Protein AF-A0A0G4MCM6-F1 (afdb_monomer)

Nearest PDB structures (foldseek):
  6n67-assembly1_A  TM=9.862E-01  e=7.427E-55  Thermochaetoides thermophila DSM 1495
  6n0v-assembly2_B  TM=9.657E-01  e=9.329E-54  Thermochaetoides thermophila DSM 1495
  6n0t-assembly1_A  TM=9.843E-01  e=2.415E-52  Thermochaetoides thermophila DSM 1495
  6yws-assembly1_f  TM=9.317E-01  e=2.625E-24  Neurospora crassa OR74A
  2r6c-assembly1_A  TM=2.324E-01  e=5.562E-01  unclassified

Sequence (1137 aa):
MATTGGAQSAPTRAPYIPQDVQSVAHMLNGLDEARKNKRKGQAMCKRSTFAVKGSSITVDSWKMQEQDYKKRDLPTYARGLFTTRNARNEPEIAVRGYDKFFNVGEVHETKWDNILQRTQGPYELTLKENGCIIFVSGLEDGTLLVCSKHSTGEREDADLSHAVAGERSLEKQLARLGKSKQDLARELRARNATAVAELCDDSFEEHILAYGPEKAGLYLHGINLNLPEFATYPSTHVQSFADDWGFQKVGLIVMDDVNQVKAFLEESAETGAHDGRDVEGFVIRCRESHDPGVQPYRDWFFKFKFEEPYLMYRQWRECTKAMISGKPPKFRKHVQITEEYLLYARKRLATDKNLGQLYQANHGIIALRNDFLAFKNMKGSDAANLELSAPSTADINTEVTRDVILVPIATIGCGKTTIAVALTHLFGWGHIQNDNITGKGRPPRFTKAVLDLLQERPVVIADRNNAQKHERKQILTDVKIQHKDARLVALYFKHDASNIDEVRKVTQERVLARGDNHQTIHAASDQNKFLGVMEGFVDRFEPLVPFSRPDDGFDAVVNLDPTAESRQNLETAVNELHRLYPNLFELPSAERLDEAMKAAFDEYQPGLKHTIPDRGGRQNKPGQQAQQPKKAKKKPLEYMSVDVPGSQVRSILDKAFDNVAVETSRFYKQLSQTRRIQPKFHVTLMHRASSKEHPELWEHYSKVVAEAEAANIATAGATGATAAPTLGSCGVELERVVFNDRVMAIVVRLGGQDQAWQCVNPIAHITVGTREDSIKPKESNELLARWLNEGVGEATGIREVVFDNKQTLEGAVQGVMSRIPRHASRALRQIARASRAPFTASRTFSTSSSQYATAAVASSISIPTSYVSPTKPPSARPSETRKSQLIRTYTSLLRTAPLVLFLQHNNLTAQEWSSIRRELRAALAAVPAPAGQTVDIVPDVTLNVLRTRMFSVALKIVSFFDAKAASTKTPLVHDLSEAAYNSIKEIEVPESSAYAEVAPLLVGPTAALVFPAVSPAHLAAALKVLAPGPAGSATAPPTRKKNPGYYEPLCQNGLAKLLLVGGRVEGSVFDVDGVRWVGGIEGGMEGLRAQLIGMLQSAGLGLTSALEAGGKSVWLALEGRKVQLEEEQGDKKEESS

Solvent-accessible surface area (backbone atoms only — not comparable to full-atom values): 64717 Å² total; per-residue (Å²): 134,85,90,85,81,87,82,81,74,76,84,75,77,81,83,72,68,82,74,54,54,64,62,44,46,51,33,48,52,46,45,51,47,26,49,71,53,87,59,92,88,65,55,53,39,46,79,48,79,43,75,42,89,97,52,95,53,51,38,37,27,50,46,65,50,83,74,44,73,77,53,80,89,61,62,52,56,53,54,23,31,26,33,34,58,50,98,86,67,46,56,41,57,52,33,29,40,57,58,74,62,48,42,63,66,70,46,77,71,38,26,66,75,42,42,71,72,30,46,45,61,64,32,39,37,29,57,40,77,61,57,47,56,33,38,38,18,21,45,96,90,36,49,57,45,43,23,25,62,80,49,56,49,83,48,100,88,46,101,70,29,69,15,46,54,47,43,55,52,50,51,56,36,24,55,77,71,75,46,55,63,49,56,55,6,46,52,27,40,76,46,36,26,12,43,36,24,34,40,26,31,43,92,78,48,47,70,82,60,90,23,54,85,92,65,38,45,44,32,35,72,34,36,20,39,34,50,71,62,76,47,68,53,58,66,68,60,31,44,54,51,15,65,77,59,57,36,41,72,54,56,76,47,78,42,67,50,67,68,59,52,51,54,52,54,57,58,38,37,77,65,18,38,54,97,92,37,84,41,59,28,35,38,37,36,31,26,37,19,99,42,76,90,82,42,77,69,38,69,39,54,39,29,48,66,32,60,49,38,56,51,60,54,50,47,52,52,53,27,50,50,24,50,72,71,76,37,84,60,76,81,86,67,59,56,71,62,47,54,54,48,50,56,50,50,52,53,52,44,70,74,37,76,60,51,52,59,38,42,72,66,34,35,63,59,64,56,56,50,51,53,50,31,58,73,71,71,47,52,60,52,56,58,57,42,53,59,74,76,40,81,80,59,90,62,44,40,69,84,44,56,54,46,36,34,41,36,39,30,31,55,77,51,53,41,66,66,45,43,49,44,18,50,26,68,71,69,66,38,34,76,43,56,52,82,75,58,79,72,87,66,45,71,67,51,47,54,46,54,42,53,62,43,34,76,78,20,47,32,23,35,46,51,44,44,47,31,33,58,71,49,44,37,47,54,54,48,60,43,45,75,76,40,70,82,52,41,37,33,31,42,32,37,66,64,44,95,89,44,46,69,56,38,50,50,49,19,49,51,50,44,57,76,51,31,69,72,42,41,64,44,59,48,87,80,45,57,74,64,49,54,55,52,50,46,55,38,58,78,52,47,48,69,88,47,73,86,39,89,53,43,49,71,47,73,44,75,46,82,33,58,43,76,56,57,60,70,59,39,40,51,50,49,50,54,52,47,35,56,36,22,51,58,53,53,81,86,75,54,72,69,55,53,51,51,22,46,48,45,34,68,75,68,66,71,65,89,56,78,49,82,78,78,91,69,85,78,86,81,85,80,86,87,81,94,73,95,73,85,80,86,72,84,82,71,57,76,37,34,35,30,34,42,40,62,48,69,58,57,47,54,53,51,51,62,66,44,71,85,46,60,70,79,74,29,45,63,59,52,48,31,56,77,69,66,34,48,56,92,66,39,42,32,64,25,44,48,57,86,51,33,83,80,41,49,69,61,45,50,52,54,52,48,56,46,52,53,43,51,56,55,49,61,70,64,52,84,78,74,84,73,94,69,80,58,72,78,48,78,39,38,37,29,43,51,31,39,42,33,45,96,53,42,34,27,33,41,40,47,76,53,68,96,60,92,82,78,74,60,72,50,97,68,47,41,30,60,45,33,38,76,49,90,88,56,57,76,68,53,48,58,57,51,51,53,44,43,75,75,73,41,75,38,84,92,68,51,34,47,76,49,73,49,95,69,68,50,70,43,77,15,41,27,35,70,41,59,55,75,75,64,73,84,58,49,63,61,52,64,62,55,72,72,74,77,72,83,89,79,92,73,95,74,92,78,83,90,79,76,86,80,76,90,75,79,82,89,78,79,91,79,72,81,55,94,84,70,67,51,90,92,57,64,84,45,67,54,69,68,86,38,72,66,48,46,48,26,57,52,40,38,49,46,68,71,62,34,38,24,36,35,38,28,40,50,59,86,72,49,75,66,23,54,51,41,46,54,48,50,42,50,56,39,38,70,68,52,77,80,63,93,89,66,94,71,84,59,65,86,66,46,42,81,44,80,49,60,35,73,50,45,52,52,19,47,50,43,71,75,68,57,57,47,75,70,44,44,80,79,38,93,62,52,52,90,54,11,51,59,46,50,52,57,60,72,72,55,81,79,56,78,90,34,62,56,54,67,46,51,77,74,56,64,66,57,32,30,35,41,36,28,70,56,86,46,28,66,53,46,17,34,42,30,19,67,61,58,51,43,62,88,91,44,88,25,30,56,76,52,64,88,83,39,54,69,57,73,31,68,57,22,44,62,30,43,77,32,41,42,73,65,25,29,35,50,76,77,44,72,32,45,55,67,52,46,49,50,52,26,57,45,57,71,55,73,60,34,52,50,51,50,51,51,50,51,54,50,49,54,51,49,50,52,51,50,60,60,45,45,60,54,50,52,52,49,52,53,49,52,52,51,47,53,52,50,52,51,60,54,52,64,64,54,70,79,74,116

Mean predicted aligned error: 22.64 Å

Structure (mmCIF, N/CA/C/O backbone):
data_AF-A0A0G4MCM6-F1
#
_entry.id   AF-A0A0G4MCM6-F1
#
loop_
_atom_site.group_PDB
_atom_site.id
_atom_site.type_symbol
_atom_site.label_atom_id
_atom_site.label_alt_id
_atom_site.label_comp_id
_atom_site.label_asym_id
_atom_site.label_entity_id
_atom_site.label_seq_id
_atom_site.pdbx_PDB_ins_code
_atom_site.Cartn_x
_atom_site.Cartn_y
_atom_site.Cartn_z
_atom_site.occupancy
_atom_site.B_iso_or_equiv
_atom_site.auth_seq_id
_atom_site.auth_comp_id
_atom_site.auth_asym_id
_atom_site.auth_atom_id
_atom_site.pdbx_PDB_model_num
ATOM 1 N N . MET A 1 1 ? -44.950 -1.104 -36.599 1.00 32.66 1 MET A N 1
ATOM 2 C CA . MET A 1 1 ? -45.040 -0.562 -37.974 1.00 32.66 1 MET A CA 1
ATOM 3 C C . MET A 1 1 ? -43.717 -0.798 -38.683 1.00 32.66 1 MET A C 1
ATOM 5 O O . MET A 1 1 ? -42.715 -0.999 -38.015 1.00 32.66 1 MET A O 1
ATOM 9 N N . ALA A 1 2 ? -43.782 -0.887 -40.007 1.00 27.66 2 ALA A N 1
ATOM 10 C CA . ALA A 1 2 ? -42.840 -1.526 -40.914 1.00 27.66 2 ALA A CA 1
ATOM 11 C C . ALA A 1 2 ? -41.395 -0.973 -40.970 1.00 27.66 2 ALA A C 1
ATOM 13 O O . ALA A 1 2 ? -41.131 0.197 -40.731 1.00 27.66 2 ALA A O 1
ATOM 14 N N . THR A 1 3 ? -40.519 -1.902 -41.359 1.00 37.44 3 THR A N 1
ATOM 15 C CA . THR A 1 3 ? -39.180 -1.845 -41.975 1.00 37.44 3 THR A CA 1
ATOM 16 C C . THR A 1 3 ? -38.740 -0.573 -42.717 1.00 37.44 3 THR A C 1
ATOM 18 O O . THR A 1 3 ? -39.428 -0.173 -43.647 1.00 37.44 3 THR A O 1
ATOM 21 N N . THR A 1 4 ? -37.507 -0.112 -42.434 1.00 31.06 4 THR A N 1
ATOM 22 C CA . THR A 1 4 ? -36.418 0.341 -43.356 1.00 31.06 4 THR A CA 1
ATOM 23 C C . THR A 1 4 ? -35.182 0.699 -42.506 1.00 31.06 4 THR A C 1
ATOM 25 O O . THR A 1 4 ? -35.365 1.271 -41.443 1.00 31.06 4 THR A O 1
ATOM 28 N N . GLY A 1 5 ? -33.912 0.481 -42.840 1.00 25.34 5 GLY A N 1
ATOM 29 C CA . GLY A 1 5 ? -33.249 -0.337 -43.843 1.00 25.34 5 GLY A CA 1
ATOM 30 C C . GLY A 1 5 ? -31.842 -0.667 -43.319 1.00 25.34 5 GLY A C 1
ATOM 31 O O . GLY A 1 5 ? -31.197 0.168 -42.691 1.00 25.34 5 GLY A O 1
ATOM 32 N N . GLY A 1 6 ? -31.400 -1.910 -43.505 1.00 30.22 6 GLY A N 1
ATOM 33 C CA . GLY A 1 6 ? -30.091 -2.373 -43.055 1.00 30.22 6 GLY A CA 1
ATOM 34 C C . GLY A 1 6 ? -28.972 -1.908 -43.983 1.00 30.22 6 GLY A C 1
ATOM 35 O O . GLY A 1 6 ? -29.017 -2.165 -45.183 1.00 30.22 6 GLY A O 1
ATOM 36 N N . ALA A 1 7 ? -27.934 -1.314 -43.404 1.00 27.45 7 ALA A N 1
ATOM 37 C CA . ALA A 1 7 ? -26.585 -1.375 -43.946 1.00 27.45 7 ALA A CA 1
ATOM 38 C C . ALA A 1 7 ? -25.821 -2.424 -43.126 1.00 27.45 7 ALA A C 1
ATOM 40 O O . ALA A 1 7 ? -25.212 -2.117 -42.105 1.00 27.45 7 ALA A O 1
ATOM 41 N N . GLN A 1 8 ? -25.913 -3.692 -43.535 1.00 33.09 8 GLN A N 1
ATOM 42 C CA . GLN A 1 8 ? -25.001 -4.726 -43.052 1.00 33.09 8 GLN A CA 1
ATOM 43 C C . GLN A 1 8 ? -23.608 -4.406 -43.604 1.00 33.09 8 GLN A C 1
ATOM 45 O O . GLN A 1 8 ? -23.325 -4.647 -44.777 1.00 33.09 8 GLN A O 1
ATOM 50 N N . SER A 1 9 ? -22.737 -3.838 -42.770 1.00 32.56 9 SER A N 1
ATOM 51 C CA . SER A 1 9 ? -21.304 -3.856 -43.034 1.00 32.56 9 SER A CA 1
ATOM 52 C C . SER A 1 9 ? -20.819 -5.303 -42.904 1.00 32.56 9 SER A C 1
ATOM 54 O O . SER A 1 9 ? -21.092 -5.989 -41.919 1.00 32.56 9 SER A O 1
ATOM 56 N N . ALA A 1 10 ? -20.155 -5.806 -43.944 1.00 30.00 10 ALA A N 1
ATOM 57 C CA . ALA A 1 10 ? -19.555 -7.137 -43.949 1.00 30.00 10 ALA A CA 1
ATOM 58 C C . ALA A 1 10 ? -18.637 -7.326 -42.720 1.00 30.00 10 ALA A C 1
ATOM 60 O O . ALA A 1 10 ? -17.950 -6.372 -42.340 1.00 30.00 10 ALA A O 1
ATOM 61 N N . PRO A 1 11 ? -18.574 -8.525 -42.104 1.00 37.97 11 PRO A N 1
ATOM 62 C CA . PRO A 1 11 ? -17.745 -8.740 -40.926 1.00 37.97 11 PRO A CA 1
ATOM 63 C C . PRO A 1 11 ? -16.272 -8.566 -41.305 1.00 37.97 11 PRO A C 1
ATOM 65 O O . PRO A 1 11 ? -15.680 -9.380 -42.016 1.00 37.97 11 PRO A O 1
ATOM 68 N N . THR A 1 12 ? -15.674 -7.475 -40.834 1.00 56.03 12 THR A N 1
ATOM 69 C CA . THR A 1 12 ? -14.235 -7.233 -40.905 1.00 56.03 12 THR A CA 1
ATOM 70 C C . THR A 1 12 ? -13.499 -8.406 -40.256 1.00 56.03 12 THR A C 1
ATOM 72 O O . THR A 1 12 ? -13.890 -8.914 -39.205 1.00 56.03 12 THR A O 1
ATOM 75 N N . ARG A 1 13 ? -12.446 -8.903 -40.911 1.00 67.38 13 ARG A N 1
ATOM 76 C CA . ARG A 1 13 ? -11.635 -10.026 -40.416 1.00 67.38 13 ARG A CA 1
ATOM 77 C C . ARG A 1 13 ? -11.069 -9.684 -39.030 1.00 67.38 13 ARG A C 1
ATOM 79 O O . ARG A 1 13 ? -10.587 -8.571 -38.836 1.00 67.38 13 ARG A O 1
ATOM 86 N N . ALA A 1 14 ? -11.115 -10.634 -38.091 1.00 78.12 14 ALA A N 1
ATOM 87 C CA . ALA A 1 14 ? -10.562 -10.446 -36.747 1.00 78.12 14 ALA A CA 1
ATOM 88 C C . ALA A 1 14 ? -9.095 -9.970 -36.822 1.00 78.12 14 ALA A C 1
ATOM 90 O O . ALA A 1 14 ? -8.335 -10.510 -37.638 1.00 78.12 14 ALA A O 1
ATOM 91 N N . PRO A 1 15 ? -8.685 -8.979 -36.008 1.00 84.38 15 PRO A N 1
ATOM 92 C CA . PRO A 1 15 ? -7.345 -8.423 -36.102 1.00 84.38 15 PRO A CA 1
ATOM 93 C C . PRO A 1 15 ? -6.308 -9.474 -35.692 1.00 84.38 15 PRO A C 1
ATOM 95 O O . PRO A 1 15 ? -6.484 -10.203 -34.713 1.00 84.38 15 PRO A O 1
ATOM 98 N N . TYR A 1 16 ? -5.222 -9.553 -36.461 1.00 92.06 16 TYR A N 1
ATOM 99 C CA . TYR A 1 16 ? -4.083 -10.427 -36.201 1.00 92.06 16 TYR A CA 1
ATOM 100 C C . TYR A 1 16 ? -2.795 -9.703 -36.574 1.00 92.06 16 TYR A C 1
ATOM 102 O O . TYR A 1 16 ? -2.638 -9.237 -37.703 1.00 92.06 16 TYR A O 1
ATOM 110 N N . ILE A 1 17 ? -1.868 -9.641 -35.623 1.00 92.56 17 ILE A N 1
ATOM 111 C CA . ILE A 1 17 ? -0.515 -9.128 -35.820 1.00 92.56 17 ILE A CA 1
ATOM 112 C C . ILE A 1 17 ? 0.427 -10.094 -35.083 1.00 92.56 17 ILE A C 1
ATOM 114 O O . ILE A 1 17 ? 0.198 -10.357 -33.895 1.00 92.56 17 ILE A O 1
ATOM 118 N N . PRO A 1 18 ? 1.452 -10.658 -35.750 1.00 92.81 18 PRO A N 1
ATOM 119 C CA . PRO A 1 18 ? 2.434 -11.512 -35.088 1.00 92.81 18 PRO A CA 1
ATOM 120 C C . PRO A 1 18 ? 3.306 -10.697 -34.124 1.00 92.81 18 PRO A C 1
ATOM 122 O O . PRO A 1 18 ? 3.513 -9.500 -34.316 1.00 92.81 18 PRO A O 1
ATOM 125 N N . GLN A 1 19 ? 3.846 -11.346 -33.091 1.00 94.38 19 GLN A N 1
ATOM 126 C CA . GLN A 1 19 ? 4.789 -10.678 -32.192 1.00 94.38 19 GLN A CA 1
ATOM 127 C C . GLN A 1 19 ? 6.120 -10.426 -32.900 1.00 94.38 19 GLN A C 1
ATOM 129 O O . GLN A 1 19 ? 6.697 -11.345 -33.481 1.00 94.38 19 GLN A O 1
ATOM 134 N N . ASP A 1 20 ? 6.635 -9.202 -32.793 1.00 95.56 20 ASP A N 1
ATOM 135 C CA . ASP A 1 20 ? 8.017 -8.890 -33.152 1.00 95.56 20 ASP A CA 1
ATOM 136 C C . ASP A 1 20 ? 8.937 -9.063 -31.935 1.00 95.56 20 ASP A C 1
ATOM 138 O O . ASP A 1 20 ? 8.819 -8.358 -30.927 1.00 95.56 20 ASP A O 1
ATOM 142 N N . VAL A 1 21 ? 9.884 -9.994 -32.050 1.00 94.38 21 VAL A N 1
ATOM 143 C CA . VAL A 1 21 ? 10.825 -10.358 -30.983 1.00 94.38 21 VAL A CA 1
ATOM 144 C C . VAL A 1 21 ? 11.651 -9.152 -30.525 1.00 94.38 21 VAL A C 1
ATOM 146 O O . VAL A 1 21 ? 11.916 -9.008 -29.327 1.00 94.38 21 VAL A O 1
ATOM 149 N N . GLN A 1 22 ? 12.041 -8.262 -31.446 1.00 94.69 22 GLN A N 1
ATOM 150 C CA . GLN A 1 22 ? 12.833 -7.075 -31.111 1.00 94.69 22 GLN A CA 1
ATOM 151 C C . GLN A 1 22 ? 12.019 -6.071 -30.290 1.00 94.69 22 GLN A C 1
ATOM 153 O O . GLN A 1 22 ? 12.489 -5.603 -29.248 1.00 94.69 22 GLN A O 1
ATOM 158 N N . SER A 1 23 ? 10.780 -5.799 -30.692 1.00 94.44 23 SER A N 1
ATOM 159 C CA . SER A 1 23 ? 9.860 -4.932 -29.949 1.00 94.44 23 SER A CA 1
ATOM 160 C C . SER A 1 23 ? 9.547 -5.470 -28.550 1.00 94.44 23 SER A C 1
ATOM 162 O O . SER A 1 23 ? 9.585 -4.721 -27.568 1.00 94.44 23 SER A O 1
ATOM 164 N N . VAL A 1 24 ? 9.318 -6.782 -28.414 1.00 96.00 24 VAL A N 1
ATOM 165 C CA . VAL A 1 24 ? 9.098 -7.411 -27.101 1.00 96.00 24 VAL A CA 1
ATOM 166 C C . VAL A 1 24 ? 10.353 -7.316 -26.230 1.00 96.00 24 VAL A C 1
ATOM 168 O O . VAL A 1 24 ? 10.264 -6.959 -25.051 1.00 96.00 24 VAL A O 1
ATOM 171 N N . ALA A 1 25 ? 11.538 -7.568 -26.793 1.00 94.81 25 ALA A N 1
ATOM 172 C CA . ALA A 1 25 ? 12.801 -7.423 -26.072 1.00 94.81 25 ALA A CA 1
ATOM 173 C C . ALA A 1 25 ? 13.043 -5.974 -25.611 1.00 94.81 25 ALA A C 1
ATOM 175 O O . ALA A 1 25 ? 13.501 -5.756 -24.487 1.00 94.81 25 ALA A O 1
ATOM 176 N N . HIS A 1 26 ? 12.702 -4.983 -26.441 1.00 94.44 26 HIS A N 1
ATOM 177 C CA . HIS A 1 26 ? 12.809 -3.566 -26.096 1.00 94.44 26 HIS A CA 1
ATOM 178 C C . HIS A 1 26 ? 11.903 -3.194 -24.912 1.00 94.44 26 HIS A C 1
ATOM 180 O O . HIS A 1 26 ? 12.382 -2.627 -23.926 1.00 94.44 26 HIS A O 1
ATOM 186 N N . MET A 1 27 ? 10.628 -3.595 -24.953 1.00 95.56 27 MET A N 1
ATOM 187 C CA . MET A 1 27 ? 9.688 -3.412 -23.840 1.00 95.56 27 MET A CA 1
ATOM 188 C C . MET A 1 27 ? 10.220 -4.052 -22.545 1.00 95.56 27 MET A C 1
ATOM 190 O O . MET A 1 27 ? 10.214 -3.421 -21.484 1.00 95.56 27 MET A O 1
ATOM 194 N N . LEU A 1 28 ? 10.719 -5.291 -22.622 1.00 95.12 28 LEU A N 1
ATOM 195 C CA . LEU A 1 28 ? 11.277 -6.011 -21.474 1.00 95.12 28 LEU A CA 1
ATOM 196 C C . LEU A 1 28 ? 12.509 -5.321 -20.882 1.00 95.12 28 LEU A C 1
ATOM 198 O O . LEU A 1 28 ? 12.626 -5.239 -19.658 1.00 95.12 28 LEU A O 1
ATOM 202 N N . ASN A 1 29 ? 13.397 -4.785 -21.722 1.00 92.94 29 ASN A N 1
ATOM 203 C CA . ASN A 1 29 ? 14.541 -4.000 -21.264 1.00 92.94 29 A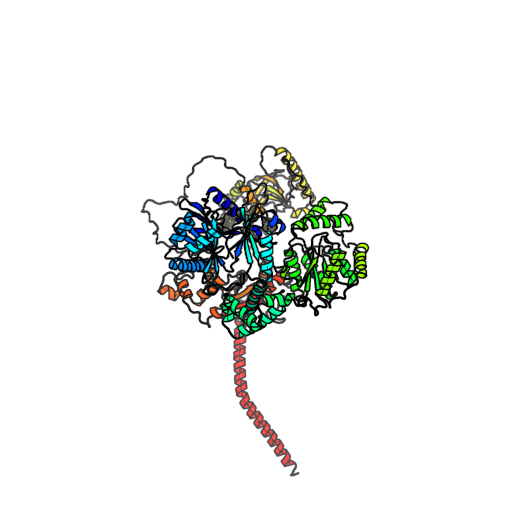SN A CA 1
ATOM 204 C C . ASN A 1 29 ? 14.079 -2.761 -20.485 1.00 92.94 29 ASN A C 1
ATOM 206 O O . ASN A 1 29 ? 14.572 -2.527 -19.380 1.00 92.94 29 ASN A O 1
ATOM 210 N N . GLY A 1 30 ? 13.074 -2.037 -20.989 1.00 90.81 30 GLY A N 1
ATOM 211 C CA . GLY A 1 30 ? 12.470 -0.904 -20.281 1.00 90.81 30 GLY A CA 1
ATOM 212 C C . GLY A 1 30 ? 11.860 -1.294 -18.926 1.00 90.81 30 GLY A C 1
ATOM 213 O O . GLY A 1 30 ? 12.061 -0.605 -17.921 1.00 90.81 30 GLY A O 1
ATOM 214 N N . LEU A 1 31 ? 11.170 -2.437 -18.851 1.00 91.56 31 LEU A N 1
ATOM 215 C CA . LEU A 1 31 ? 10.604 -2.951 -17.597 1.00 91.56 31 LEU A CA 1
ATOM 216 C C . LEU A 1 31 ? 11.685 -3.397 -16.596 1.00 91.56 31 LEU A C 1
ATOM 218 O O . LEU A 1 31 ? 11.557 -3.147 -15.391 1.00 91.56 31 LEU A O 1
ATOM 222 N N . ASP A 1 32 ? 12.768 -4.025 -17.059 1.00 89.88 32 ASP A N 1
ATOM 223 C CA . ASP A 1 32 ? 13.896 -4.408 -16.204 1.00 89.88 32 ASP A CA 1
ATOM 224 C C . ASP A 1 32 ? 14.710 -3.188 -15.735 1.00 89.88 32 ASP A C 1
ATOM 226 O O . ASP A 1 32 ? 15.219 -3.185 -14.607 1.00 89.88 32 ASP A O 1
ATOM 230 N N . GLU A 1 33 ? 14.804 -2.125 -16.535 1.00 87.12 33 GLU A N 1
ATOM 231 C CA . GLU A 1 33 ? 15.359 -0.838 -16.103 1.00 87.12 33 GLU A CA 1
ATOM 232 C C . GLU A 1 33 ? 14.499 -0.192 -15.010 1.00 87.12 33 GLU A C 1
ATOM 234 O O . GLU A 1 33 ? 15.028 0.181 -13.955 1.00 87.12 33 GLU A O 1
ATOM 239 N N . ALA A 1 34 ? 13.177 -0.147 -15.204 1.00 84.88 34 ALA A N 1
ATOM 240 C CA . ALA A 1 34 ? 12.210 0.334 -14.212 1.00 84.88 34 ALA A CA 1
ATOM 241 C C . ALA A 1 34 ? 12.239 -0.484 -12.904 1.00 84.88 34 ALA A C 1
ATOM 243 O O . ALA A 1 34 ? 11.925 0.018 -11.824 1.00 84.88 34 ALA A O 1
ATOM 244 N N . ARG A 1 35 ? 12.655 -1.754 -12.969 1.00 83.88 35 ARG A N 1
ATOM 245 C CA . ARG A 1 35 ? 12.867 -2.616 -11.796 1.00 83.88 35 ARG A CA 1
ATOM 246 C C . ARG A 1 35 ? 14.190 -2.328 -11.073 1.00 83.88 35 ARG A C 1
ATOM 248 O O . ARG A 1 35 ? 14.252 -2.423 -9.843 1.00 83.88 35 ARG A O 1
ATOM 255 N N . LYS A 1 36 ? 15.270 -2.048 -11.810 1.00 79.62 36 LYS A N 1
ATOM 256 C CA . LYS A 1 36 ? 16.624 -1.836 -11.254 1.00 79.62 36 LYS A CA 1
ATOM 257 C C . LYS A 1 36 ? 16.806 -0.430 -10.675 1.00 79.62 36 LYS A C 1
ATOM 259 O O . LYS A 1 36 ? 17.544 -0.262 -9.700 1.00 79.62 36 LYS A O 1
ATOM 264 N N . ASN A 1 37 ? 16.141 0.573 -11.244 1.00 65.44 37 ASN A N 1
ATOM 265 C CA . ASN A 1 37 ? 16.323 1.972 -10.872 1.00 65.44 37 ASN A CA 1
ATOM 266 C C . ASN A 1 37 ? 15.451 2.388 -9.677 1.00 65.44 37 ASN A C 1
ATOM 268 O O . ASN A 1 37 ? 14.236 2.257 -9.678 1.00 65.44 37 ASN A O 1
ATOM 272 N N . LYS A 1 38 ? 16.089 2.962 -8.646 1.00 57.44 38 LYS A N 1
ATOM 273 C CA . LYS A 1 38 ? 15.424 3.569 -7.472 1.00 57.44 38 LYS A CA 1
ATOM 274 C C . LYS A 1 38 ? 15.493 5.103 -7.484 1.00 57.44 38 LYS A C 1
ATOM 276 O O . LYS A 1 38 ? 15.550 5.732 -6.426 1.00 57.44 38 LYS A O 1
ATOM 281 N N . ARG A 1 39 ? 15.589 5.719 -8.667 1.00 55.84 39 ARG A N 1
ATOM 282 C CA . ARG A 1 39 ? 15.644 7.185 -8.798 1.00 55.84 39 ARG A CA 1
ATOM 283 C C . ARG A 1 39 ? 14.246 7.778 -8.602 1.00 55.84 39 ARG A C 1
ATOM 285 O O . ARG A 1 39 ? 13.259 7.232 -9.080 1.00 55.84 39 ARG A O 1
ATOM 292 N N . LYS A 1 40 ? 14.169 8.902 -7.888 1.00 45.56 40 LYS A N 1
ATOM 293 C CA . LYS A 1 40 ? 12.913 9.608 -7.593 1.00 45.56 40 LYS A CA 1
ATOM 294 C C . LYS A 1 40 ? 12.311 10.136 -8.909 1.00 45.56 40 LYS A C 1
ATOM 296 O O . LYS A 1 40 ? 12.993 10.879 -9.603 1.00 45.56 40 LYS A O 1
ATOM 301 N N . GLY A 1 41 ? 11.084 9.729 -9.250 1.00 57.75 41 GLY A N 1
ATOM 302 C CA . GLY A 1 41 ? 10.346 10.180 -10.445 1.00 57.75 41 GLY A CA 1
ATOM 303 C C . GLY A 1 41 ? 10.119 9.116 -11.533 1.00 57.75 41 GLY A C 1
ATOM 304 O O . GLY A 1 41 ? 9.120 9.192 -12.241 1.00 57.75 41 GLY A O 1
ATOM 305 N N . GLN A 1 42 ? 10.954 8.076 -11.626 1.00 69.00 42 GLN A N 1
ATOM 306 C CA . GLN A 1 42 ? 10.780 7.008 -12.629 1.00 69.00 42 GLN A CA 1
ATOM 307 C C . GLN A 1 42 ? 9.711 5.982 -12.215 1.00 69.00 42 GLN A C 1
ATOM 309 O O . GLN A 1 42 ? 9.387 5.868 -11.031 1.00 69.00 42 GLN A O 1
ATOM 314 N N . ALA A 1 43 ? 9.112 5.295 -13.194 1.00 73.25 43 ALA A N 1
ATOM 315 C CA . ALA A 1 43 ? 8.127 4.238 -12.958 1.00 73.25 43 ALA A CA 1
ATOM 316 C C . ALA A 1 43 ? 8.772 3.037 -12.253 1.00 73.25 43 ALA A C 1
ATOM 318 O O . ALA A 1 43 ? 9.917 2.691 -12.544 1.00 73.25 43 ALA A O 1
ATOM 319 N N . MET A 1 44 ? 8.052 2.410 -11.321 1.00 81.31 44 MET A N 1
ATOM 320 C CA . MET A 1 44 ? 8.556 1.275 -10.551 1.00 81.31 44 MET A CA 1
ATOM 321 C C . MET A 1 44 ? 7.810 -0.003 -10.929 1.00 81.31 44 MET A C 1
ATOM 323 O O . MET A 1 44 ? 6.595 -0.111 -10.756 1.00 81.31 44 MET A O 1
ATOM 327 N N . CYS A 1 45 ? 8.563 -1.009 -11.375 1.00 86.19 45 CYS A N 1
ATOM 328 C CA . CYS A 1 45 ? 8.019 -2.299 -11.791 1.00 86.19 45 CYS A CA 1
ATOM 329 C C . CYS A 1 45 ? 8.510 -3.450 -10.898 1.00 86.19 45 CYS A C 1
ATOM 331 O O . CYS A 1 45 ? 9.677 -3.510 -10.499 1.00 86.19 45 CYS A O 1
ATOM 333 N N . LYS A 1 46 ? 7.613 -4.388 -10.577 1.00 91.62 46 LYS A N 1
ATOM 334 C CA . LYS A 1 46 ? 7.916 -5.643 -9.878 1.00 91.62 46 LYS A CA 1
ATOM 335 C C . LYS A 1 46 ? 7.724 -6.821 -10.831 1.00 91.62 46 LYS A C 1
ATOM 337 O O . LYS A 1 46 ? 6.673 -6.932 -11.452 1.00 91.62 46 LYS A O 1
ATOM 342 N N . ARG A 1 47 ? 8.707 -7.725 -10.854 1.00 94.62 47 ARG A N 1
ATOM 343 C CA . ARG A 1 47 ? 8.645 -9.007 -11.566 1.00 94.62 47 ARG A CA 1
ATOM 344 C C . ARG A 1 47 ? 8.415 -10.163 -10.595 1.00 94.62 47 ARG A C 1
ATOM 346 O O . ARG A 1 47 ? 9.079 -10.221 -9.554 1.00 94.62 47 ARG A O 1
ATOM 353 N N . SER A 1 48 ? 7.512 -11.070 -10.947 1.00 94.75 48 SER A N 1
ATOM 354 C CA . SER A 1 48 ? 7.230 -12.309 -10.218 1.00 94.75 48 SER A CA 1
ATOM 355 C C . SER A 1 48 ? 7.151 -13.476 -11.198 1.00 94.75 48 SER A C 1
ATOM 357 O O . SER A 1 48 ? 6.306 -13.460 -12.082 1.00 94.75 48 SER A O 1
ATOM 359 N N . THR A 1 49 ? 8.028 -14.464 -11.034 1.00 95.31 49 THR A N 1
ATOM 360 C CA . THR A 1 49 ? 8.098 -15.655 -11.891 1.00 95.31 49 THR A CA 1
ATOM 361 C C . THR A 1 49 ? 7.202 -16.759 -11.338 1.00 95.31 49 THR A C 1
ATOM 363 O O . THR A 1 49 ? 7.237 -17.025 -10.134 1.00 95.31 49 THR A O 1
ATOM 366 N N . PHE A 1 50 ? 6.430 -17.404 -12.208 1.00 94.94 50 PHE A N 1
ATOM 367 C CA . PHE A 1 50 ? 5.530 -18.508 -11.890 1.00 94.94 50 PHE A CA 1
ATOM 368 C C . PHE A 1 50 ? 5.840 -19.715 -12.781 1.00 94.94 50 PHE A C 1
ATOM 370 O O . PHE A 1 50 ? 6.076 -19.565 -13.980 1.00 94.94 50 PHE A O 1
ATOM 377 N N . ALA A 1 51 ? 5.832 -20.909 -12.191 1.00 92.38 51 ALA A N 1
ATOM 378 C CA . ALA A 1 51 ? 5.849 -22.158 -12.945 1.00 92.38 51 ALA A CA 1
ATOM 379 C C . ALA A 1 51 ? 4.428 -22.484 -13.424 1.00 92.38 51 ALA A C 1
ATOM 381 O O . ALA A 1 51 ? 3.474 -22.306 -12.663 1.00 92.38 51 ALA A O 1
ATOM 382 N N . VAL A 1 52 ? 4.288 -22.946 -14.667 1.00 91.38 52 VAL A N 1
ATOM 383 C CA . VAL A 1 52 ? 2.991 -23.334 -15.233 1.00 91.38 52 VAL A CA 1
ATOM 384 C C . VAL A 1 52 ? 2.763 -24.822 -14.971 1.00 91.38 52 VAL A C 1
ATOM 386 O O . VAL A 1 52 ? 3.584 -25.663 -15.328 1.00 91.38 52 VAL A O 1
ATOM 389 N N . LYS A 1 53 ? 1.658 -25.168 -14.304 1.00 84.62 53 LYS A N 1
ATOM 390 C CA . LYS A 1 53 ? 1.335 -26.563 -13.971 1.00 84.62 53 LYS A CA 1
ATOM 391 C C . LYS A 1 53 ? 1.093 -27.355 -15.260 1.00 84.62 53 LYS A C 1
ATOM 393 O O . LYS A 1 53 ? 0.293 -26.942 -16.089 1.00 84.62 53 LYS A O 1
ATOM 398 N N . GLY A 1 54 ? 1.768 -28.494 -15.408 1.00 81.62 54 GLY A N 1
ATOM 399 C CA . GLY A 1 54 ? 1.660 -29.333 -16.608 1.00 81.62 54 GLY A CA 1
ATOM 400 C C . GLY A 1 54 ? 2.544 -28.900 -17.783 1.00 81.62 54 GLY A C 1
ATOM 401 O O . GLY A 1 54 ? 2.435 -29.496 -18.846 1.00 81.62 54 GLY A O 1
ATOM 402 N N . SER A 1 55 ? 3.433 -27.919 -17.590 1.00 88.06 55 SER A N 1
ATOM 403 C CA . SER A 1 55 ? 4.372 -27.436 -18.606 1.00 88.06 55 SER A CA 1
ATOM 404 C C . SER A 1 55 ? 5.768 -27.213 -18.009 1.00 88.06 55 SER A C 1
ATOM 406 O O . SER A 1 55 ? 5.915 -26.929 -16.819 1.00 88.06 55 SER A O 1
ATOM 408 N N . SER A 1 56 ? 6.816 -27.324 -18.831 1.00 88.12 56 SER A N 1
ATOM 409 C CA . SER A 1 56 ? 8.175 -26.890 -18.466 1.00 88.12 56 SER A CA 1
ATOM 410 C C . SER A 1 56 ? 8.373 -25.376 -18.610 1.00 88.12 56 SER A C 1
ATOM 412 O O . SER A 1 56 ? 9.421 -24.848 -18.230 1.00 88.12 56 SER A O 1
ATOM 414 N N . ILE A 1 57 ? 7.392 -24.671 -19.178 1.00 93.19 57 ILE A N 1
ATOM 415 C CA . ILE A 1 57 ? 7.431 -23.232 -19.423 1.00 93.19 57 ILE A CA 1
ATOM 416 C C . ILE A 1 57 ? 7.196 -22.474 -18.109 1.00 93.19 57 ILE A C 1
ATOM 418 O O . ILE A 1 57 ? 6.368 -22.831 -17.268 1.00 93.19 57 ILE A O 1
ATOM 422 N N . THR A 1 58 ? 7.933 -21.378 -17.934 1.00 95.31 58 THR A N 1
ATOM 423 C CA . THR A 1 58 ? 7.733 -20.431 -16.830 1.00 95.31 58 THR A CA 1
ATOM 424 C C . THR A 1 58 ? 7.271 -19.086 -17.371 1.00 95.31 58 THR A C 1
ATOM 426 O O . THR A 1 58 ? 7.624 -18.696 -18.487 1.00 95.31 58 THR A O 1
ATOM 429 N N . VAL A 1 59 ? 6.472 -18.365 -16.586 1.00 96.94 59 VAL A N 1
ATOM 430 C CA . VAL A 1 59 ? 5.948 -17.047 -16.961 1.00 96.94 59 VAL A CA 1
ATOM 431 C C . VAL A 1 59 ? 6.332 -15.992 -15.932 1.00 96.94 59 VAL A C 1
ATOM 433 O O . VAL A 1 59 ? 6.214 -16.191 -14.723 1.00 96.94 59 VAL A O 1
ATOM 436 N N . ASP A 1 60 ? 6.778 -14.839 -16.410 1.00 97.31 60 ASP A N 1
ATOM 437 C CA . ASP A 1 60 ? 7.106 -13.666 -15.610 1.00 97.31 60 ASP A CA 1
ATOM 438 C C . ASP A 1 60 ? 5.931 -12.685 -15.627 1.00 97.31 60 ASP A C 1
ATOM 440 O O . ASP A 1 60 ? 5.632 -12.088 -16.657 1.00 97.31 60 ASP A O 1
ATOM 444 N N . SER A 1 61 ? 5.280 -12.481 -14.480 1.00 97.56 61 SER A N 1
ATOM 445 C CA . SER A 1 61 ? 4.278 -11.430 -14.292 1.00 97.56 61 SER A CA 1
ATOM 446 C C . SER A 1 61 ? 4.941 -10.094 -13.970 1.00 97.56 61 SER A C 1
ATOM 448 O O . SER A 1 61 ? 5.770 -10.003 -13.053 1.00 97.56 61 SER A O 1
ATOM 450 N N . TRP A 1 62 ? 4.519 -9.045 -14.671 1.00 96.38 62 TRP A N 1
ATOM 451 C CA . TRP A 1 62 ? 4.993 -7.679 -14.486 1.00 96.38 62 TRP A CA 1
ATOM 452 C C . TRP A 1 62 ? 3.900 -6.813 -13.863 1.00 96.38 62 TRP A C 1
ATOM 454 O O . TRP A 1 62 ? 2.775 -6.714 -14.358 1.00 96.38 62 TRP A O 1
ATOM 464 N N . LYS A 1 63 ? 4.232 -6.172 -12.740 1.00 94.44 63 LYS A N 1
ATOM 465 C CA . LYS A 1 63 ? 3.320 -5.308 -11.986 1.00 94.44 63 LYS A CA 1
ATOM 466 C C . LYS A 1 63 ? 3.943 -3.937 -11.754 1.00 94.44 63 LYS A C 1
ATOM 468 O O . LYS A 1 63 ? 4.851 -3.799 -10.934 1.00 94.44 63 LYS A O 1
ATOM 473 N N . MET A 1 64 ? 3.383 -2.923 -12.406 1.00 90.25 64 MET A N 1
ATOM 474 C CA . MET A 1 64 ? 3.665 -1.510 -12.131 1.00 90.25 64 MET A CA 1
ATOM 475 C C . MET A 1 64 ? 2.766 -0.959 -11.015 1.00 90.25 64 MET A C 1
ATOM 477 O O . MET A 1 64 ? 1.705 -1.528 -10.721 1.00 90.25 64 MET A O 1
ATOM 481 N N . GLN A 1 65 ? 3.177 0.138 -10.370 1.00 86.88 65 GLN A N 1
ATOM 482 C CA . GLN A 1 65 ? 2.325 0.820 -9.391 1.00 86.88 65 GLN A CA 1
ATOM 483 C C . GLN A 1 65 ? 1.152 1.530 -10.075 1.00 86.88 65 GLN A C 1
ATOM 485 O O . GLN A 1 65 ? 1.295 2.065 -11.166 1.00 86.88 65 GLN A O 1
ATOM 490 N N . GLU A 1 66 ? -0.009 1.589 -9.414 1.00 85.25 66 GLU A N 1
ATOM 491 C CA . GLU A 1 66 ? -1.221 2.172 -10.017 1.00 85.25 66 GLU A CA 1
ATOM 492 C C . GLU A 1 66 ? -1.048 3.644 -10.428 1.00 85.25 66 GLU A C 1
ATOM 494 O O . GLU A 1 66 ? -1.571 4.052 -11.458 1.00 85.25 66 GLU A O 1
ATOM 499 N N . GLN A 1 67 ? -0.278 4.418 -9.661 1.00 83.81 67 GLN A N 1
ATOM 500 C CA . GLN A 1 67 ? 0.018 5.823 -9.954 1.00 83.81 67 GLN A CA 1
ATOM 501 C C . GLN A 1 67 ? 0.963 6.020 -11.148 1.00 83.81 67 GLN A C 1
ATOM 503 O O . GLN A 1 67 ? 0.944 7.081 -11.764 1.00 83.81 67 GLN A O 1
ATOM 508 N N . ASP A 1 68 ? 1.784 5.018 -11.484 1.00 88.44 68 ASP A N 1
ATOM 509 C CA . ASP A 1 68 ? 2.769 5.148 -12.560 1.00 88.44 68 ASP A CA 1
ATOM 510 C C . ASP A 1 68 ? 2.105 5.165 -13.937 1.00 88.44 68 ASP A C 1
ATOM 512 O O . ASP A 1 68 ? 2.610 5.845 -14.817 1.00 88.44 68 ASP A O 1
ATOM 516 N N . TYR A 1 69 ? 0.942 4.523 -14.104 1.00 90.44 69 TYR A N 1
ATOM 517 C CA . TYR A 1 69 ? 0.169 4.553 -15.355 1.00 90.44 69 TYR A CA 1
ATOM 518 C C . TYR A 1 69 ? -0.320 5.956 -15.749 1.00 90.44 69 TYR A C 1
ATOM 520 O O . TYR A 1 69 ? -0.744 6.143 -16.879 1.00 90.44 69 TYR A O 1
ATOM 528 N N . LYS A 1 70 ? -0.271 6.940 -14.836 1.00 88.75 70 LYS A N 1
ATOM 529 C CA . LYS A 1 70 ? -0.571 8.351 -15.141 1.00 88.75 70 LYS A CA 1
ATOM 530 C C . LYS A 1 70 ? 0.623 9.093 -15.759 1.00 88.75 70 LYS A C 1
ATOM 532 O O . LYS A 1 70 ? 0.506 10.263 -16.106 1.00 88.75 70 LYS A O 1
ATOM 537 N N . LYS A 1 71 ? 1.796 8.456 -15.827 1.00 85.50 71 LYS A N 1
ATOM 538 C CA . LYS A 1 71 ? 3.002 9.024 -16.437 1.00 85.50 71 LYS A CA 1
ATOM 539 C C . LYS A 1 71 ? 2.993 8.775 -17.941 1.00 85.50 71 LYS A C 1
ATOM 541 O O . LYS A 1 71 ? 2.459 7.773 -18.414 1.00 85.50 71 LYS A O 1
ATOM 546 N N . ARG A 1 72 ? 3.638 9.678 -18.673 1.00 83.25 72 ARG A N 1
ATOM 547 C CA . ARG A 1 72 ? 3.891 9.532 -20.109 1.00 83.25 72 ARG A CA 1
ATOM 548 C C . ARG A 1 72 ? 5.094 8.616 -20.358 1.00 83.25 72 ARG A C 1
ATOM 550 O O . ARG A 1 72 ? 5.920 8.432 -19.461 1.00 83.25 72 ARG A O 1
ATOM 557 N N . ASP A 1 73 ? 5.150 8.050 -21.558 1.00 83.62 73 ASP A N 1
ATOM 558 C CA . ASP A 1 73 ? 6.279 7.288 -22.102 1.00 83.62 73 ASP A CA 1
ATOM 559 C C . ASP A 1 73 ? 6.666 6.037 -21.291 1.00 83.62 73 ASP A C 1
ATOM 561 O O . ASP A 1 73 ? 7.844 5.754 -21.051 1.00 83.62 73 ASP A O 1
ATOM 565 N N . LEU A 1 74 ? 5.670 5.266 -20.840 1.00 89.38 74 LEU A N 1
ATOM 566 C CA . LEU A 1 74 ? 5.933 3.953 -20.248 1.00 89.38 74 LEU A CA 1
ATOM 567 C C . LEU A 1 74 ? 6.318 2.923 -21.324 1.00 89.38 74 LEU A C 1
ATOM 569 O O . LEU A 1 74 ? 5.769 2.969 -22.423 1.00 89.38 74 LEU A O 1
ATOM 573 N N . PRO A 1 75 ? 7.165 1.922 -20.995 1.00 90.50 75 PRO A N 1
ATOM 574 C CA . PRO A 1 75 ? 7.476 0.823 -21.917 1.00 90.50 75 PRO A CA 1
ATOM 575 C C . PRO A 1 75 ? 6.231 0.075 -22.414 1.00 90.50 75 PRO A C 1
ATOM 577 O O . PRO A 1 75 ? 6.234 -0.492 -23.499 1.00 90.50 75 PRO A O 1
ATOM 580 N N . THR A 1 76 ? 5.183 0.035 -21.590 1.00 93.69 76 THR A N 1
ATOM 581 C CA . THR A 1 76 ? 3.845 -0.456 -21.927 1.00 93.69 76 THR A CA 1
ATOM 582 C C . THR A 1 76 ? 2.862 0.028 -20.861 1.00 93.69 76 THR A C 1
ATOM 584 O O . THR A 1 76 ? 3.247 0.216 -19.703 1.00 93.69 76 THR A O 1
ATOM 587 N N . TYR A 1 77 ? 1.594 0.200 -21.230 1.00 95.25 77 TYR A N 1
ATOM 588 C CA . TYR A 1 77 ? 0.503 0.576 -20.324 1.00 95.25 77 TYR A CA 1
ATOM 589 C C . TYR A 1 77 ? -0.356 -0.624 -19.893 1.00 95.25 77 TYR A C 1
ATOM 591 O O . TYR A 1 77 ? -1.339 -0.451 -19.163 1.00 95.25 77 TYR A O 1
ATOM 599 N N . ALA A 1 78 ? 0.045 -1.844 -20.268 1.00 96.81 78 ALA A N 1
ATOM 600 C CA . ALA A 1 78 ? -0.689 -3.071 -19.988 1.00 96.81 78 ALA A CA 1
ATOM 601 C C . ALA A 1 78 ? -0.844 -3.343 -18.479 1.00 96.81 78 ALA A C 1
ATOM 603 O O . ALA A 1 78 ? 0.125 -3.467 -17.720 1.00 96.81 78 ALA A O 1
ATOM 604 N N . ARG A 1 79 ? -2.091 -3.515 -18.033 1.00 96.44 79 ARG A N 1
ATOM 605 C CA . ARG A 1 79 ? -2.464 -3.896 -16.667 1.00 96.44 79 ARG A CA 1
ATOM 606 C C . ARG A 1 79 ? -2.798 -5.384 -16.618 1.00 96.44 79 ARG A C 1
ATOM 608 O O . ARG A 1 79 ? -3.955 -5.781 -16.714 1.00 96.44 79 ARG A O 1
ATOM 615 N N . GLY A 1 80 ? -1.770 -6.188 -16.365 1.00 96.25 80 GLY A N 1
ATOM 616 C CA . GLY A 1 80 ? -1.858 -7.649 -16.382 1.00 96.25 80 GLY A CA 1
ATOM 617 C C . GLY A 1 80 ? -1.017 -8.201 -17.519 1.00 96.25 80 GLY A C 1
ATOM 618 O O . GLY A 1 80 ? -1.545 -8.607 -18.543 1.00 96.25 80 GLY A O 1
ATOM 619 N N . LEU A 1 81 ? 0.301 -8.144 -17.347 1.00 98.19 81 LEU A N 1
ATOM 620 C CA . LEU A 1 81 ? 1.271 -8.520 -18.367 1.00 98.19 81 LEU A CA 1
ATOM 621 C C . LEU A 1 81 ? 2.063 -9.732 -17.887 1.00 98.19 81 LEU A C 1
ATOM 623 O O . LEU A 1 81 ? 2.641 -9.691 -16.794 1.00 98.19 81 LEU A O 1
ATOM 627 N N . PHE A 1 82 ? 2.105 -10.781 -18.704 1.00 98.31 82 PHE A N 1
ATOM 628 C CA . PHE A 1 82 ? 2.944 -11.949 -18.467 1.00 98.31 82 PHE A CA 1
ATOM 629 C C . PHE A 1 82 ? 3.782 -12.238 -19.702 1.00 98.31 82 PHE A C 1
ATOM 631 O O . PHE A 1 82 ? 3.263 -12.279 -20.815 1.00 98.31 82 PHE A O 1
ATOM 638 N N . THR A 1 83 ? 5.073 -12.462 -19.497 1.00 98.00 83 THR A N 1
ATOM 639 C CA . THR A 1 83 ? 6.015 -12.785 -20.570 1.00 98.00 83 THR A CA 1
ATOM 640 C C . THR A 1 83 ? 6.662 -14.135 -20.326 1.00 98.00 83 THR A C 1
ATOM 642 O O . THR A 1 83 ? 6.830 -14.547 -19.180 1.00 98.00 83 THR A O 1
ATOM 645 N N . THR A 1 84 ? 7.059 -14.812 -21.389 1.00 97.06 84 THR A N 1
ATOM 646 C CA . THR A 1 84 ? 7.733 -16.106 -21.338 1.00 97.06 84 THR A CA 1
ATOM 647 C C . THR A 1 84 ? 8.887 -16.150 -22.338 1.00 97.06 84 THR A C 1
ATOM 649 O O . THR A 1 84 ? 9.232 -15.132 -22.947 1.00 97.06 84 THR A O 1
ATOM 652 N N . ARG A 1 85 ? 9.523 -17.312 -22.460 1.00 94.56 85 ARG A N 1
ATOM 653 C CA . ARG A 1 85 ? 10.503 -17.608 -23.499 1.00 94.56 85 ARG A CA 1
ATOM 654 C C . ARG A 1 85 ? 10.036 -18.819 -24.287 1.00 94.56 85 ARG A C 1
ATOM 656 O O . ARG A 1 85 ? 9.662 -19.820 -23.679 1.00 94.56 85 ARG A O 1
ATOM 663 N N . ASN A 1 86 ? 10.073 -18.706 -25.608 1.00 90.38 86 ASN A N 1
ATOM 664 C CA . ASN A 1 86 ? 9.734 -19.803 -26.510 1.00 90.38 86 ASN A CA 1
ATOM 665 C C . ASN A 1 86 ? 10.844 -20.878 -26.526 1.00 90.38 86 ASN A C 1
ATOM 667 O O . ASN A 1 86 ? 11.902 -20.715 -25.905 1.00 90.38 86 ASN A O 1
ATOM 671 N N . ALA A 1 87 ? 10.641 -21.965 -27.269 1.00 89.19 87 ALA A N 1
ATOM 672 C CA . ALA A 1 87 ? 11.605 -23.059 -27.421 1.00 89.19 87 ALA A CA 1
ATOM 673 C C . ALA A 1 87 ? 12.963 -22.609 -28.002 1.00 89.19 87 ALA A C 1
ATOM 675 O O . ALA A 1 87 ? 13.990 -23.241 -27.751 1.00 89.19 87 ALA A O 1
ATOM 676 N N . ARG A 1 88 ? 12.993 -21.487 -28.737 1.00 90.31 88 ARG A N 1
ATOM 677 C CA . ARG A 1 88 ? 14.212 -20.844 -29.266 1.00 90.31 88 ARG A CA 1
ATOM 678 C C . ARG A 1 88 ? 14.864 -19.879 -28.272 1.00 90.31 88 ARG A C 1
ATOM 680 O O . ARG A 1 88 ? 15.844 -19.220 -28.611 1.00 90.31 88 ARG A O 1
ATOM 687 N N . ASN A 1 89 ? 14.354 -19.812 -27.042 1.00 91.19 89 ASN A N 1
ATOM 688 C CA . ASN A 1 89 ? 14.786 -18.906 -25.980 1.00 91.19 89 ASN A CA 1
ATOM 689 C C . ASN A 1 89 ? 14.551 -17.410 -26.296 1.00 91.19 89 ASN A C 1
ATOM 691 O O . ASN A 1 89 ? 15.140 -16.535 -25.649 1.00 91.19 89 ASN A O 1
ATOM 695 N N . GLU A 1 90 ? 13.677 -17.100 -27.252 1.00 93.75 90 GLU A N 1
ATOM 696 C CA . GLU A 1 90 ? 13.273 -15.741 -27.622 1.00 93.75 90 GLU A CA 1
ATOM 697 C C . GLU A 1 90 ? 12.148 -15.247 -26.695 1.00 93.75 90 GLU A C 1
ATOM 699 O O . GLU A 1 90 ? 11.304 -16.043 -26.271 1.00 93.75 90 GLU A O 1
ATOM 704 N N . PRO A 1 91 ? 12.137 -13.954 -26.324 1.00 96.31 91 PRO A N 1
ATOM 705 C CA . PRO A 1 91 ? 11.109 -13.396 -25.456 1.00 96.31 91 PRO A CA 1
ATOM 706 C C . PRO A 1 91 ? 9.755 -13.293 -26.159 1.00 96.31 91 PRO A C 1
ATOM 708 O O . PRO A 1 91 ? 9.667 -12.854 -27.303 1.00 96.31 91 PRO A O 1
ATOM 711 N N . GLU A 1 92 ? 8.698 -13.609 -25.420 1.00 96.44 92 GLU A N 1
ATOM 712 C CA . GLU A 1 92 ? 7.327 -13.592 -25.917 1.00 96.44 92 GLU A CA 1
ATOM 713 C C . GLU A 1 92 ? 6.366 -13.036 -24.858 1.00 96.44 92 GLU A C 1
ATOM 715 O O . GLU A 1 92 ? 6.553 -13.245 -23.655 1.00 96.44 92 GLU A O 1
ATOM 720 N N . ILE A 1 93 ? 5.315 -12.339 -25.283 1.00 98.31 93 ILE A N 1
ATOM 721 C CA . ILE A 1 93 ? 4.185 -11.962 -24.433 1.00 98.31 93 ILE A CA 1
ATOM 722 C C . ILE A 1 93 ? 3.204 -13.137 -24.393 1.00 98.31 93 ILE A C 1
ATOM 724 O O . ILE A 1 93 ? 2.557 -13.452 -25.387 1.00 98.31 93 ILE A O 1
ATOM 728 N N . ALA A 1 94 ? 3.079 -13.766 -23.225 1.00 97.56 94 ALA A N 1
ATOM 729 C CA . ALA A 1 94 ? 2.141 -14.861 -22.998 1.00 97.56 94 ALA A CA 1
ATOM 730 C C . ALA A 1 94 ? 0.731 -14.343 -22.684 1.00 97.56 94 ALA A C 1
ATOM 732 O O . ALA A 1 94 ? -0.250 -14.941 -23.108 1.00 97.56 94 ALA A O 1
ATOM 733 N N . VAL A 1 95 ? 0.621 -13.248 -21.922 1.00 98.50 95 VAL A N 1
ATOM 734 C CA . VAL A 1 95 ? -0.661 -12.635 -21.541 1.00 98.50 95 VAL A CA 1
ATOM 735 C C . VAL A 1 95 ? -0.560 -11.119 -21.597 1.00 98.50 95 VAL A C 1
ATOM 737 O O . VAL A 1 95 ? 0.375 -10.537 -21.037 1.00 98.50 95 VAL A O 1
ATOM 740 N N . ARG A 1 96 ? -1.573 -10.489 -22.193 1.00 98.00 96 ARG A N 1
ATOM 741 C CA . ARG A 1 96 ? -1.694 -9.039 -22.369 1.00 98.00 96 ARG A CA 1
ATOM 742 C C . ARG A 1 96 ? -3.100 -8.570 -21.954 1.00 98.00 96 ARG A C 1
ATOM 744 O O . ARG A 1 96 ? -4.051 -8.618 -22.727 1.00 98.00 96 ARG A O 1
ATOM 751 N N . GLY A 1 97 ? -3.254 -8.099 -20.715 1.00 97.94 97 GLY A N 1
ATOM 752 C CA . GLY A 1 97 ? -4.482 -7.439 -20.231 1.00 97.94 97 GLY A CA 1
ATOM 753 C C . GLY A 1 97 ? -4.705 -6.067 -20.879 1.00 97.94 97 GLY A C 1
ATOM 754 O O . GLY A 1 97 ? -3.861 -5.625 -21.635 1.00 97.94 97 GLY A O 1
ATOM 755 N N . TYR A 1 98 ? -5.798 -5.349 -20.610 1.00 98.00 98 TYR A N 1
ATOM 756 C CA . TYR A 1 98 ? -5.996 -4.004 -21.194 1.00 98.00 98 TYR A CA 1
ATOM 757 C C . TYR A 1 98 ? -4.951 -2.994 -20.728 1.00 98.00 98 TYR A C 1
ATOM 759 O O . TYR A 1 98 ? -4.298 -3.194 -19.699 1.00 98.00 98 TYR A O 1
ATOM 767 N N . ASP A 1 99 ? -4.852 -1.868 -21.428 1.00 97.19 99 ASP A N 1
ATOM 768 C CA . ASP A 1 99 ? -4.207 -0.699 -20.841 1.00 97.19 99 ASP A CA 1
ATOM 769 C C . ASP A 1 99 ? -4.956 -0.243 -19.587 1.00 97.19 99 ASP A C 1
ATOM 771 O O . ASP A 1 99 ? -6.158 -0.470 -19.423 1.00 97.19 99 ASP A O 1
ATOM 775 N N . LYS A 1 100 ? -4.243 0.363 -18.634 1.00 96.06 100 LYS A N 1
ATOM 776 C CA . LYS A 1 100 ? -4.907 0.961 -17.472 1.00 96.06 100 LYS A CA 1
ATOM 777 C C . LYS A 1 100 ? -5.760 2.140 -17.949 1.00 96.06 100 LYS A C 1
ATOM 779 O O . LYS A 1 100 ? -5.235 3.203 -18.242 1.00 96.06 100 LYS A O 1
ATOM 784 N N . PHE A 1 101 ? -7.075 1.964 -17.898 1.00 95.56 101 PHE A N 1
ATOM 785 C CA . PHE A 1 101 ? -8.044 3.028 -18.145 1.00 95.56 101 PHE A CA 1
ATOM 786 C C . PHE A 1 101 ? -8.595 3.642 -16.849 1.00 95.56 101 PHE A C 1
ATOM 788 O O . PHE A 1 101 ? -8.691 3.007 -15.779 1.00 95.56 101 PHE A O 1
ATOM 795 N N . PHE A 1 102 ? -8.978 4.909 -16.948 1.00 95.31 102 PHE A N 1
ATOM 796 C CA . PHE A 1 102 ? -9.331 5.779 -15.827 1.00 95.31 102 PHE A CA 1
ATOM 797 C C . PHE A 1 102 ? -10.799 6.202 -15.886 1.00 95.31 102 PHE A C 1
ATOM 799 O O . PHE A 1 102 ? -11.443 6.085 -16.928 1.00 95.31 102 PHE A O 1
ATOM 806 N N . ASN A 1 103 ? -11.352 6.599 -14.739 1.00 95.50 103 ASN A N 1
ATOM 807 C CA . ASN A 1 103 ? -12.719 7.116 -14.694 1.00 95.50 103 ASN A CA 1
ATOM 808 C C . ASN A 1 103 ? -12.787 8.494 -15.359 1.00 95.50 103 ASN A C 1
ATOM 810 O O . ASN A 1 103 ? -11.782 9.213 -15.372 1.00 95.50 103 ASN A O 1
ATOM 814 N N . VAL A 1 104 ? -13.960 8.888 -15.852 1.00 93.31 104 VAL A N 1
ATOM 815 C CA . VAL A 1 104 ? -14.211 10.280 -16.250 1.00 93.31 104 VAL A CA 1
ATOM 816 C C . VAL A 1 104 ? -13.794 11.230 -15.117 1.00 93.31 104 VAL A C 1
ATOM 818 O O . VAL A 1 104 ? -14.067 10.965 -13.943 1.00 93.31 104 VAL A O 1
ATOM 821 N N . GLY A 1 105 ? -13.041 12.276 -15.469 1.00 88.62 105 GLY A N 1
ATOM 822 C CA . GLY A 1 105 ? -12.499 13.284 -14.548 1.00 88.62 105 GLY A CA 1
ATOM 823 C C . GLY A 1 105 ? -11.273 12.869 -13.714 1.00 88.62 105 GLY A C 1
ATOM 824 O O . GLY A 1 105 ? -10.727 13.701 -12.993 1.00 88.62 105 GLY A O 1
ATOM 825 N N . GLU A 1 106 ? -10.803 11.617 -13.791 1.00 85.69 106 GLU A N 1
ATOM 826 C CA . GLU A 1 106 ? -9.697 11.112 -12.951 1.00 85.69 106 GLU A CA 1
ATOM 827 C C . GLU A 1 106 ? -8.291 11.523 -13.445 1.00 85.69 106 GLU A C 1
ATOM 829 O O . GLU A 1 106 ? -7.353 11.657 -12.644 1.00 85.69 106 GLU A O 1
ATOM 834 N N . VAL A 1 107 ? -8.120 11.671 -14.759 1.00 88.38 107 VAL A N 1
ATOM 835 C CA . VAL A 1 107 ? -6.883 12.129 -15.414 1.00 88.38 107 VAL A CA 1
ATOM 836 C C . VAL A 1 107 ? -7.222 13.196 -16.452 1.00 88.38 107 VAL A C 1
ATOM 838 O O . VAL A 1 107 ? -8.392 13.422 -16.752 1.00 88.38 107 VAL A O 1
ATOM 841 N N . HIS A 1 108 ? -6.210 13.890 -16.976 1.00 89.19 108 HIS A N 1
ATOM 842 C CA . HIS A 1 108 ? -6.433 14.960 -17.947 1.00 89.19 108 HIS A CA 1
ATOM 843 C C . HIS A 1 108 ? -7.185 14.432 -19.176 1.00 89.19 108 HIS A C 1
ATOM 845 O O . HIS A 1 108 ? -8.176 15.025 -19.583 1.00 89.19 108 HIS A O 1
ATOM 851 N N . GLU A 1 109 ? -6.769 13.286 -19.701 1.00 89.50 109 GLU A N 1
ATOM 852 C CA . GLU A 1 109 ? -7.298 12.643 -20.905 1.00 89.50 109 GLU A CA 1
ATOM 853 C C . GLU A 1 109 ? -8.780 12.248 -20.766 1.00 89.50 109 GLU A C 1
ATOM 855 O O . GLU A 1 109 ? -9.527 12.324 -21.732 1.00 89.50 109 GLU A O 1
ATOM 860 N N . THR A 1 110 ? -9.247 11.906 -19.558 1.00 94.12 110 THR A N 1
ATOM 861 C CA . THR A 1 110 ? -10.638 11.485 -19.308 1.00 94.12 110 THR A CA 1
ATOM 862 C C . THR A 1 110 ? -11.571 12.622 -18.881 1.00 94.12 110 THR A C 1
ATOM 864 O O . THR A 1 110 ? -12.663 12.369 -18.367 1.00 94.12 110 THR A O 1
ATOM 867 N N . LYS A 1 111 ? -11.174 13.888 -19.049 1.00 92.94 111 LYS A N 1
ATOM 868 C CA . LYS A 1 111 ? -12.098 15.027 -18.919 1.00 92.94 111 LYS A CA 1
ATOM 869 C C . LYS A 1 111 ? -13.018 15.088 -20.135 1.00 92.94 111 LYS A C 1
ATOM 871 O O . LYS A 1 111 ? -12.540 14.891 -21.246 1.00 92.94 111 LYS A O 1
ATOM 876 N N . TRP A 1 112 ? -14.295 15.419 -19.938 1.00 93.12 112 TRP A N 1
ATOM 877 C CA . TRP A 1 112 ? -15.273 15.473 -21.031 1.00 93.12 112 TRP A CA 1
ATOM 878 C C . TRP A 1 112 ? -14.814 16.334 -22.210 1.00 93.12 112 TRP A C 1
ATOM 880 O O . TRP A 1 112 ? -14.873 15.857 -23.335 1.00 93.12 112 TRP A O 1
ATOM 890 N N . ASP A 1 113 ? -14.257 17.521 -21.961 1.00 92.38 113 ASP A N 1
ATOM 891 C CA . ASP A 1 113 ? -13.744 18.402 -23.023 1.00 92.38 113 ASP A CA 1
ATOM 892 C C . ASP A 1 113 ? -12.675 17.721 -23.891 1.00 92.38 113 ASP A C 1
ATOM 894 O O . ASP A 1 113 ? -12.661 17.870 -25.110 1.00 92.38 113 ASP A O 1
ATOM 898 N N . ASN A 1 114 ? -11.800 16.924 -23.271 1.00 92.44 114 ASN A N 1
ATOM 899 C CA . ASN A 1 114 ? -10.759 16.190 -23.982 1.00 92.44 114 ASN A CA 1
ATOM 900 C C . ASN A 1 114 ? -11.315 14.955 -24.691 1.00 92.44 114 ASN A C 1
ATOM 902 O O . ASN A 1 114 ? -10.917 14.690 -25.820 1.00 92.44 114 ASN A O 1
ATOM 906 N N . ILE A 1 115 ? -12.249 14.230 -24.067 1.00 94.25 115 ILE A N 1
ATOM 907 C CA . ILE A 1 115 ? -12.928 13.092 -24.698 1.00 94.25 115 ILE A CA 1
ATOM 908 C C . ILE A 1 115 ? -13.635 13.572 -25.974 1.00 94.25 115 ILE A C 1
ATOM 910 O O . ILE A 1 115 ? -13.448 12.979 -27.033 1.00 94.25 115 ILE A O 1
ATOM 914 N N . LEU A 1 116 ? -14.362 14.690 -25.898 1.00 92.12 116 LEU A N 1
ATOM 915 C CA . LEU A 1 116 ? -15.078 15.296 -27.024 1.00 92.12 116 LEU A CA 1
ATOM 916 C C . LEU A 1 116 ? -14.148 15.699 -28.179 1.00 92.12 116 LEU A C 1
ATOM 918 O O . LEU A 1 116 ? -14.523 15.567 -29.338 1.00 92.12 116 LEU A O 1
ATOM 922 N N . GLN A 1 117 ? -12.943 16.188 -27.875 1.00 90.56 117 GLN A N 1
ATOM 923 C CA . GLN A 1 117 ? -12.013 16.713 -28.884 1.00 90.56 117 GLN A CA 1
ATOM 924 C C . GLN A 1 117 ? -11.043 15.672 -29.458 1.00 90.56 117 GLN A C 1
ATOM 926 O O . GLN A 1 117 ? -10.540 15.859 -30.564 1.00 90.56 117 GLN A O 1
ATOM 931 N N . ARG A 1 118 ? -10.710 14.623 -28.696 1.00 92.94 118 ARG A N 1
ATOM 932 C CA . ARG A 1 118 ? -9.583 13.718 -29.001 1.00 92.94 118 ARG A CA 1
ATOM 933 C C . ARG A 1 118 ? -9.989 12.283 -29.292 1.00 92.94 118 ARG A C 1
ATOM 935 O O . ARG A 1 118 ? -9.125 11.482 -29.651 1.00 92.94 118 ARG A O 1
ATOM 942 N N . THR A 1 119 ? -11.264 11.941 -29.119 1.00 95.25 119 THR A N 1
ATOM 943 C CA . THR A 1 119 ? -11.750 10.579 -29.353 1.00 95.25 119 THR A CA 1
ATOM 944 C C . THR A 1 119 ? -12.603 10.473 -30.607 1.00 95.25 119 THR A C 1
ATOM 946 O O . THR A 1 119 ? -13.193 11.450 -31.062 1.00 95.25 119 THR A O 1
ATOM 949 N N . GLN A 1 120 ? -12.656 9.268 -31.163 1.00 94.00 120 GLN A N 1
ATOM 950 C CA . GLN A 1 120 ? -13.450 8.932 -32.332 1.00 94.00 120 GLN A CA 1
ATOM 951 C C . GLN A 1 120 ? -14.245 7.649 -32.076 1.00 94.00 120 GLN A C 1
ATOM 953 O O . GLN A 1 120 ? -13.699 6.660 -31.571 1.00 94.00 120 GLN A O 1
ATOM 958 N N . GLY A 1 121 ? -15.526 7.685 -32.448 1.00 90.56 121 GLY A N 1
ATOM 959 C CA . GLY A 1 121 ? -16.419 6.534 -32.429 1.00 90.56 121 GLY A CA 1
ATOM 960 C C . GLY A 1 121 ? -16.178 5.530 -33.576 1.00 90.56 121 GLY A C 1
ATOM 961 O O . GLY A 1 121 ? -15.247 5.695 -34.372 1.00 90.56 121 GLY A O 1
ATOM 962 N N . PRO A 1 122 ? -17.017 4.486 -33.683 1.00 94.69 122 PRO A N 1
ATOM 963 C CA . PRO A 1 122 ? -18.161 4.217 -32.811 1.00 94.69 122 PRO A CA 1
ATOM 964 C C . PRO A 1 122 ? -17.728 3.926 -31.366 1.00 94.69 122 PRO A C 1
ATOM 966 O O . PRO A 1 122 ? -16.692 3.305 -31.123 1.00 94.69 122 PRO A O 1
ATOM 969 N N . TYR A 1 123 ? -18.507 4.416 -30.406 1.00 96.94 123 TYR A N 1
ATOM 970 C CA . TYR A 1 123 ? -18.292 4.220 -28.977 1.00 96.94 123 TYR A CA 1
ATOM 971 C C . TYR A 1 123 ? -19.009 2.948 -28.528 1.00 96.94 123 TYR A C 1
ATOM 973 O O . TYR A 1 123 ? -20.237 2.877 -28.540 1.00 96.94 123 TYR A O 1
ATOM 981 N N . GLU A 1 124 ? -18.242 1.943 -28.110 1.00 97.31 124 GLU A N 1
ATOM 982 C CA . GLU A 1 124 ? -18.778 0.692 -27.573 1.00 97.31 124 GLU A CA 1
ATOM 983 C C . GLU A 1 124 ? -18.893 0.795 -26.047 1.00 97.31 124 GLU A C 1
ATOM 985 O O . GLU A 1 124 ? -17.894 0.777 -25.321 1.00 97.31 124 GLU A O 1
ATOM 990 N N . LEU A 1 125 ? -20.118 0.896 -25.544 1.00 96.56 125 LEU A N 1
ATOM 991 C CA . LEU A 1 125 ? -20.434 0.889 -24.124 1.00 96.56 125 LEU A CA 1
ATOM 992 C C . LEU A 1 125 ? -20.663 -0.558 -23.703 1.00 96.56 125 LEU A C 1
ATOM 994 O O . LEU A 1 125 ? -21.665 -1.180 -24.053 1.00 96.56 125 LEU A O 1
ATOM 998 N N . THR A 1 126 ? -19.718 -1.094 -22.941 1.00 94.75 126 THR A N 1
ATOM 999 C CA . THR A 1 126 ? -19.805 -2.451 -22.395 1.00 94.75 126 THR A CA 1
ATOM 1000 C C . THR A 1 126 ? -20.117 -2.411 -20.909 1.00 94.75 126 THR A C 1
ATOM 1002 O O . THR A 1 126 ? -19.507 -1.629 -20.169 1.00 94.75 126 THR A O 1
ATOM 1005 N N . LEU A 1 127 ? -21.065 -3.243 -20.468 1.00 91.94 127 LEU A N 1
ATOM 1006 C CA . LEU A 1 127 ? -21.426 -3.338 -19.053 1.00 91.94 127 LEU A CA 1
ATOM 1007 C C . LEU A 1 127 ? -20.195 -3.683 -18.217 1.00 91.94 127 LEU A C 1
ATOM 1009 O O . LEU A 1 127 ? -19.449 -4.621 -18.511 1.00 91.94 127 LEU A O 1
ATOM 1013 N N . LYS A 1 128 ? -19.974 -2.915 -17.151 1.00 92.50 128 LYS A N 1
ATOM 1014 C CA . LYS A 1 128 ? -18.869 -3.174 -16.241 1.00 92.50 128 LYS A CA 1
ATOM 1015 C C . LYS A 1 128 ? -19.301 -4.195 -15.189 1.00 92.50 128 LYS A C 1
ATOM 1017 O O . LYS A 1 128 ? -19.655 -3.824 -14.069 1.00 92.50 128 LYS A O 1
ATOM 1022 N N . GLU A 1 129 ? -19.204 -5.473 -15.548 1.00 92.88 129 GLU A N 1
ATOM 1023 C CA . GLU A 1 129 ? -19.414 -6.585 -14.616 1.00 92.88 129 GLU A CA 1
ATOM 1024 C C . GLU A 1 129 ? -18.513 -6.442 -13.363 1.00 92.88 129 GLU A C 1
ATOM 1026 O O . GLU A 1 129 ? -17.498 -5.721 -13.339 1.00 92.88 129 GLU A O 1
ATOM 1031 N N . ASN A 1 130 ? -18.945 -7.066 -12.269 1.00 89.06 130 ASN A N 1
ATOM 1032 C CA . ASN A 1 130 ? -18.408 -6.847 -10.927 1.00 89.06 130 ASN A CA 1
ATOM 1033 C C . ASN A 1 130 ? -17.893 -8.165 -10.346 1.00 89.06 130 ASN A C 1
ATOM 1035 O O . ASN A 1 130 ? -18.567 -8.798 -9.542 1.00 89.06 130 ASN A O 1
ATOM 1039 N N . GLY A 1 131 ? -16.700 -8.570 -10.769 1.00 91.31 131 GLY A N 1
ATOM 1040 C CA . GLY A 1 131 ? -16.064 -9.809 -10.337 1.00 91.31 131 GLY A CA 1
ATOM 1041 C C . GLY A 1 131 ? -14.552 -9.651 -10.243 1.00 91.31 131 GLY A C 1
ATOM 1042 O O . GLY A 1 131 ? -14.030 -8.580 -9.898 1.00 91.31 131 GLY A O 1
ATOM 1043 N N . CYS A 1 132 ? -13.845 -10.728 -10.573 1.00 93.38 132 CYS A N 1
ATOM 1044 C CA . CYS A 1 132 ? -12.398 -10.708 -10.675 1.00 93.38 132 CYS A CA 1
ATOM 1045 C C . CYS A 1 132 ? -11.906 -11.037 -12.088 1.00 93.38 132 CYS A C 1
ATOM 1047 O O . CYS A 1 132 ? -12.335 -12.001 -12.715 1.00 93.38 132 CYS A O 1
ATOM 1049 N N . ILE A 1 133 ? -10.956 -10.239 -12.580 1.00 97.06 133 ILE A N 1
ATOM 1050 C CA . ILE A 1 133 ? -10.428 -10.399 -13.937 1.00 97.06 133 ILE A CA 1
ATOM 1051 C C . ILE A 1 133 ? -9.591 -11.677 -14.084 1.00 97.06 133 ILE A C 1
ATOM 1053 O O . ILE A 1 133 ? -8.648 -11.923 -13.314 1.00 97.06 133 ILE A O 1
ATOM 1057 N N . ILE A 1 134 ? -9.907 -12.437 -15.127 1.00 98.25 134 ILE A N 1
ATOM 1058 C CA . ILE A 1 134 ? -9.249 -13.660 -15.569 1.00 98.25 134 ILE A CA 1
ATOM 1059 C C . ILE A 1 134 ? -8.729 -13.454 -16.992 1.00 98.25 134 ILE A C 1
ATOM 1061 O O . ILE A 1 134 ? -9.446 -13.029 -17.895 1.00 98.25 134 ILE A O 1
ATOM 1065 N N . PHE A 1 135 ? -7.458 -13.775 -17.190 1.00 98.62 135 PHE A N 1
ATOM 1066 C CA . PHE A 1 135 ? -6.820 -13.824 -18.493 1.00 98.62 135 PHE A CA 1
ATOM 1067 C C . PHE A 1 135 ? -6.600 -15.270 -18.902 1.00 98.62 135 PHE A C 1
ATOM 1069 O O . PHE A 1 135 ? -6.138 -16.077 -18.093 1.00 98.62 135 PHE A O 1
ATOM 1076 N N . VAL A 1 136 ? -6.884 -15.571 -20.161 1.00 98.44 136 VAL A N 1
ATOM 1077 C CA . VAL A 1 136 ? -6.703 -16.896 -20.747 1.00 98.44 136 VAL A CA 1
ATOM 1078 C C . VAL A 1 136 ? -5.909 -16.749 -22.038 1.00 98.44 136 VAL A C 1
ATOM 1080 O O . VAL A 1 136 ? -6.259 -15.935 -22.893 1.00 98.44 136 VAL A O 1
ATOM 1083 N N . SER A 1 137 ? -4.839 -17.521 -22.190 1.00 98.25 137 SER A N 1
ATOM 1084 C CA . SER A 1 137 ? -4.041 -17.576 -23.419 1.00 98.25 137 SER A CA 1
ATOM 1085 C C . SER A 1 137 ? -3.476 -18.978 -23.651 1.00 98.25 137 SER A C 1
ATOM 1087 O O . SER A 1 137 ? -3.521 -19.830 -22.765 1.00 98.25 137 SER A O 1
ATOM 1089 N N . GLY A 1 138 ? -2.973 -19.242 -24.857 1.00 97.25 138 GLY A N 1
ATOM 1090 C CA . GLY A 1 138 ? -2.286 -20.493 -25.184 1.00 97.25 138 GLY A CA 1
ATOM 1091 C C . GLY A 1 138 ? -0.774 -20.315 -25.261 1.00 97.25 138 GLY A C 1
ATOM 1092 O O . GLY A 1 138 ? -0.295 -19.370 -25.891 1.00 97.25 138 GLY A O 1
ATOM 1093 N N . LEU A 1 139 ? -0.030 -21.235 -24.648 1.00 96.38 139 LEU A N 1
ATOM 1094 C CA . LEU A 1 139 ? 1.428 -21.323 -24.756 1.00 96.38 139 LEU A CA 1
ATOM 1095 C C . LEU A 1 139 ? 1.856 -22.128 -25.991 1.00 96.38 139 LEU A C 1
ATOM 1097 O O . LEU A 1 139 ? 1.054 -22.819 -26.619 1.00 96.38 139 LEU A O 1
ATOM 1101 N N . GLU A 1 140 ? 3.141 -22.039 -26.344 1.00 94.00 140 GLU A N 1
ATOM 1102 C CA . GLU A 1 140 ? 3.718 -22.725 -27.510 1.00 94.00 140 GLU A CA 1
ATOM 1103 C C . GLU A 1 140 ? 3.577 -24.253 -27.445 1.00 94.00 140 GLU A C 1
ATOM 1105 O O . GLU A 1 140 ? 3.338 -24.888 -28.468 1.00 94.00 140 GLU A O 1
ATOM 1110 N N . ASP A 1 141 ? 3.663 -24.841 -26.252 1.00 93.25 141 ASP A N 1
ATOM 1111 C CA . ASP A 1 141 ? 3.526 -26.285 -26.037 1.00 93.25 141 ASP A CA 1
ATOM 1112 C C . ASP A 1 141 ? 2.064 -26.778 -26.021 1.00 93.25 141 ASP A C 1
ATOM 1114 O O . ASP A 1 141 ? 1.801 -27.945 -25.734 1.00 93.25 141 ASP A O 1
ATOM 1118 N N . GLY A 1 142 ? 1.102 -25.898 -26.326 1.00 93.62 142 GLY A N 1
ATOM 1119 C CA . GLY A 1 142 ? -0.330 -26.199 -26.307 1.00 93.62 142 GLY A CA 1
ATOM 1120 C C . GLY A 1 142 ? -0.971 -26.122 -24.919 1.00 93.62 142 GLY A C 1
ATOM 1121 O O . GLY A 1 142 ? -2.158 -26.427 -24.782 1.00 93.62 142 GLY A O 1
ATOM 1122 N N . THR A 1 143 ? -0.229 -25.699 -23.890 1.00 95.75 143 THR A N 1
ATOM 1123 C CA . THR A 1 143 ? -0.777 -25.505 -22.543 1.00 95.75 143 THR A CA 1
ATOM 1124 C C . THR A 1 143 ? -1.678 -24.273 -22.495 1.00 95.75 143 THR A C 1
ATOM 1126 O O . THR A 1 143 ? -1.301 -23.187 -22.940 1.00 95.75 143 THR A O 1
ATOM 1129 N N . LEU A 1 144 ? -2.866 -24.424 -21.904 1.00 97.19 144 LEU A N 1
ATOM 1130 C CA . LEU A 1 144 ? -3.757 -23.305 -21.608 1.00 97.19 144 LEU A CA 1
ATOM 1131 C C . LEU A 1 144 ? -3.276 -22.588 -20.345 1.00 97.19 144 LEU A C 1
ATOM 1133 O O . LEU A 1 144 ? -3.259 -23.169 -19.260 1.00 97.19 144 LEU A O 1
ATOM 1137 N N . LEU A 1 145 ? -2.906 -21.321 -20.476 1.00 97.44 145 LEU A N 1
ATOM 1138 C CA . LEU A 1 145 ? -2.496 -20.486 -19.362 1.00 97.44 145 LEU A CA 1
ATOM 1139 C C . LEU A 1 145 ? -3.690 -19.677 -18.854 1.00 97.44 145 LEU A C 1
ATOM 1141 O O . LEU A 1 145 ? -4.224 -18.835 -19.574 1.00 97.44 145 LEU A O 1
ATOM 1145 N N . VAL A 1 146 ? -4.066 -19.895 -17.592 1.00 97.62 146 VAL A N 1
ATOM 1146 C CA . VAL A 1 146 ? -5.092 -19.107 -16.898 1.00 97.62 146 VAL A CA 1
ATOM 1147 C C . VAL A 1 146 ? -4.445 -18.268 -15.802 1.00 97.62 146 VAL A C 1
ATOM 1149 O O . VAL A 1 146 ? -3.767 -18.771 -14.901 1.00 97.62 146 VAL A O 1
ATOM 1152 N N . CYS A 1 147 ? -4.652 -16.960 -15.862 1.00 97.06 147 CYS A N 1
ATOM 1153 C CA . CYS A 1 147 ? -4.068 -15.995 -14.944 1.00 97.06 147 CYS A CA 1
ATOM 1154 C C . CYS A 1 147 ? -5.165 -15.150 -14.302 1.00 97.06 147 CYS A C 1
ATOM 1156 O O . CYS A 1 147 ? -6.049 -14.635 -14.970 1.00 97.06 147 CYS A O 1
ATOM 1158 N N . SER A 1 148 ? -5.042 -14.896 -13.005 1.00 95.56 148 SER A N 1
ATOM 1159 C CA . SER A 1 148 ? -5.635 -13.697 -12.406 1.00 95.56 148 SER A CA 1
ATOM 1160 C C . SER A 1 148 ? -4.808 -12.468 -12.799 1.00 95.56 148 SER A C 1
ATOM 1162 O O . SER A 1 148 ? -3.729 -12.583 -13.386 1.00 95.56 148 SER A O 1
ATOM 1164 N N . LYS A 1 149 ? -5.229 -11.280 -12.366 1.00 94.25 149 LYS A N 1
ATOM 1165 C CA . LYS A 1 149 ? -4.573 -10.005 -12.698 1.00 94.25 149 LYS A CA 1
ATOM 1166 C C . LYS A 1 149 ? -3.028 -9.989 -12.656 1.00 94.25 149 LYS A C 1
ATOM 1168 O O . LYS A 1 149 ? -2.404 -9.342 -13.491 1.00 94.25 149 LYS A O 1
ATOM 1173 N N . HIS A 1 150 ? -2.403 -10.624 -11.659 1.00 93.56 150 HIS A N 1
ATOM 1174 C CA . HIS A 1 150 ? -0.939 -10.596 -11.457 1.00 93.56 150 HIS A CA 1
ATOM 1175 C C . HIS A 1 150 ? -0.357 -11.928 -10.948 1.00 93.56 150 HIS A C 1
ATOM 1177 O O . HIS A 1 150 ? 0.706 -11.949 -10.327 1.00 93.56 150 HIS A O 1
ATOM 1183 N N . SER A 1 151 ? -1.093 -13.029 -11.096 1.00 93.31 151 SER A N 1
ATOM 1184 C CA . SER A 1 151 ? -0.692 -14.346 -10.591 1.00 93.31 151 SER A CA 1
ATOM 1185 C C . SER A 1 151 ? -1.374 -15.442 -11.389 1.00 93.31 151 SER A C 1
ATOM 1187 O O . SER A 1 151 ? -2.517 -15.272 -11.808 1.00 93.31 151 SER A O 1
ATOM 1189 N N . THR A 1 152 ? -0.714 -16.585 -11.490 1.00 92.25 152 THR A N 1
ATOM 1190 C CA . THR A 1 152 ? -1.270 -17.831 -12.026 1.00 92.25 152 THR A CA 1
ATOM 1191 C C . THR A 1 152 ? -0.998 -18.978 -11.053 1.00 92.25 152 THR A C 1
ATOM 1193 O O . THR A 1 152 ? -0.185 -18.811 -10.139 1.00 92.25 152 THR A O 1
ATOM 1196 N N . GLY A 1 153 ? -1.701 -20.097 -11.230 1.00 87.25 153 GLY A N 1
ATOM 1197 C CA . GLY A 1 153 ? -1.548 -21.310 -10.433 1.00 87.25 153 GLY A CA 1
ATOM 1198 C C . GLY A 1 153 ? -2.095 -21.228 -9.005 1.00 87.25 153 GLY A C 1
ATOM 1199 O O . GLY A 1 153 ? -2.722 -20.248 -8.585 1.00 87.25 153 GLY A O 1
ATOM 1200 N N . GLU A 1 154 ? -1.864 -22.305 -8.261 1.00 80.25 154 GLU A N 1
ATOM 1201 C CA . GLU A 1 154 ? -2.185 -22.419 -6.838 1.00 80.25 154 GLU A CA 1
ATOM 1202 C C . GLU A 1 154 ? -1.299 -21.468 -6.018 1.00 80.25 154 GLU A C 1
ATOM 1204 O O . GLU A 1 154 ? -0.150 -21.195 -6.379 1.00 80.25 154 GLU A O 1
ATOM 1209 N N . ARG A 1 155 ? -1.825 -20.943 -4.908 1.00 69.38 155 ARG A N 1
ATOM 1210 C CA . ARG A 1 155 ? -1.030 -20.141 -3.976 1.00 69.38 155 ARG A CA 1
ATOM 1211 C C . ARG A 1 155 ? -0.943 -20.829 -2.622 1.00 69.38 155 ARG A C 1
ATOM 1213 O O . ARG A 1 155 ? -1.917 -21.393 -2.154 1.00 69.38 155 ARG A O 1
ATOM 1220 N N . GLU A 1 156 ? 0.210 -20.709 -1.966 1.00 55.81 156 GLU A N 1
ATOM 1221 C CA . GLU A 1 156 ? 0.418 -21.220 -0.601 1.00 55.81 156 GLU A CA 1
ATOM 1222 C C . GLU A 1 156 ? -0.381 -20.444 0.471 1.00 55.81 156 GLU A C 1
ATOM 1224 O O . GLU A 1 156 ? -0.402 -20.858 1.627 1.00 55.81 156 GLU A O 1
ATOM 1229 N N . ASP A 1 157 ? -0.958 -19.281 0.130 1.00 50.81 157 ASP A N 1
ATOM 1230 C CA . ASP A 1 157 ? -1.565 -18.321 1.063 1.00 50.81 157 ASP A CA 1
ATOM 1231 C C . ASP A 1 157 ? -3.100 -18.220 0.993 1.00 50.81 157 ASP A C 1
ATOM 1233 O O . ASP A 1 157 ? -3.670 -17.432 1.748 1.00 50.81 157 ASP A O 1
ATOM 1237 N N . ALA A 1 158 ? -3.761 -18.998 0.132 1.00 58.88 158 ALA A N 1
ATOM 1238 C CA . ALA A 1 158 ? -5.217 -19.033 -0.001 1.00 58.88 158 ALA A CA 1
ATOM 1239 C C . ALA A 1 158 ? -5.701 -20.443 -0.373 1.00 58.88 158 ALA A C 1
ATOM 1241 O O . ALA A 1 158 ? -5.056 -21.107 -1.182 1.00 58.88 158 ALA A O 1
ATOM 1242 N N . ASP A 1 159 ? -6.856 -20.857 0.157 1.00 63.47 159 ASP A N 1
ATOM 1243 C CA . ASP A 1 159 ? -7.442 -22.186 -0.098 1.00 63.47 159 ASP A CA 1
ATOM 1244 C C . ASP A 1 159 ? -7.786 -22.405 -1.584 1.00 63.47 159 ASP A C 1
ATOM 1246 O O . ASP A 1 159 ? -7.690 -23.518 -2.102 1.00 63.47 159 ASP A O 1
ATOM 1250 N N . LEU A 1 160 ? -8.132 -21.327 -2.302 1.00 79.81 160 LEU A N 1
ATOM 1251 C CA . LEU A 1 160 ? -8.343 -21.328 -3.748 1.00 79.81 160 LEU A CA 1
ATOM 1252 C C . LEU A 1 160 ? -7.910 -19.987 -4.357 1.00 79.81 160 LEU A C 1
ATOM 1254 O O . LEU A 1 160 ? -8.374 -18.920 -3.956 1.00 79.81 160 LEU A O 1
ATOM 1258 N N . SER A 1 161 ? -7.017 -20.015 -5.348 1.00 87.06 161 SER A N 1
ATOM 1259 C CA . SER A 1 161 ? -6.621 -18.795 -6.060 1.00 87.06 161 SER A CA 1
ATOM 1260 C C . SER A 1 161 ? -7.657 -18.431 -7.130 1.00 87.06 161 SER A C 1
ATOM 1262 O O . SER A 1 161 ? -8.258 -19.311 -7.744 1.00 87.06 161 SER A O 1
ATOM 1264 N N . HIS A 1 162 ? -7.822 -17.136 -7.423 1.00 91.56 162 HIS A N 1
ATOM 1265 C CA . HIS A 1 162 ? -8.741 -16.680 -8.477 1.00 91.56 162 HIS A CA 1
ATOM 1266 C C . HIS A 1 162 ? -8.419 -17.296 -9.850 1.00 91.56 162 HIS A C 1
ATOM 1268 O O . HIS A 1 162 ? -9.319 -17.581 -10.628 1.00 91.56 162 HIS A O 1
ATOM 1274 N N . ALA A 1 163 ? -7.133 -17.532 -10.144 1.00 91.56 163 ALA A N 1
ATOM 1275 C CA . ALA A 1 163 ? -6.717 -18.170 -11.392 1.00 91.56 163 ALA A CA 1
ATOM 1276 C C . ALA A 1 163 ? -7.229 -19.617 -11.477 1.00 91.56 163 ALA A C 1
ATOM 1278 O O . ALA A 1 163 ? -7.749 -20.014 -12.511 1.00 91.56 163 ALA A O 1
ATOM 1279 N N . VAL A 1 164 ? -7.135 -20.375 -10.377 1.00 91.88 164 VAL A N 1
ATOM 1280 C CA . VAL A 1 164 ? -7.616 -21.765 -10.311 1.00 91.88 164 VAL A CA 1
ATOM 1281 C C . VAL A 1 164 ? -9.144 -21.820 -10.308 1.00 91.88 164 VAL A C 1
ATOM 1283 O O . VAL A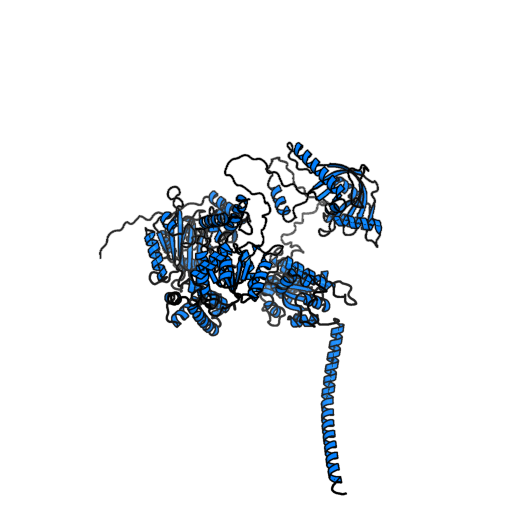 1 164 ? -9.718 -22.695 -10.949 1.00 91.88 164 VAL A O 1
ATOM 1286 N N . ALA A 1 165 ? -9.823 -20.887 -9.634 1.00 92.69 165 ALA A N 1
ATOM 1287 C CA . ALA A 1 165 ? -11.281 -20.773 -9.700 1.00 92.69 165 ALA A CA 1
ATOM 1288 C C . ALA A 1 165 ? -11.757 -20.488 -11.136 1.00 92.69 165 ALA A C 1
ATOM 1290 O O . ALA A 1 165 ? -12.645 -21.176 -11.643 1.00 92.69 165 ALA A O 1
ATOM 1291 N N . GLY A 1 166 ? -11.099 -19.546 -11.821 1.00 94.25 166 GLY A N 1
ATOM 1292 C CA . GLY A 1 166 ? -11.340 -19.256 -13.233 1.00 94.25 166 GLY A CA 1
ATOM 1293 C C . GLY A 1 166 ? -11.071 -20.463 -14.132 1.00 94.25 166 GLY A C 1
ATOM 1294 O O . GLY A 1 166 ? -11.902 -20.786 -14.974 1.00 94.25 166 GLY A O 1
ATOM 1295 N N . GLU A 1 167 ? -9.968 -21.184 -13.917 1.00 94.69 167 GLU A N 1
ATOM 1296 C CA . GLU A 1 167 ? -9.642 -22.395 -14.681 1.00 94.69 167 GLU A CA 1
ATOM 1297 C C . GLU A 1 167 ? -10.693 -23.496 -14.487 1.00 94.69 167 GLU A C 1
ATOM 1299 O O . GLU A 1 167 ? -11.159 -24.067 -15.468 1.00 94.69 167 GLU A O 1
ATOM 1304 N N . ARG A 1 168 ? -11.148 -23.743 -13.251 1.00 93.81 168 ARG A N 1
ATOM 1305 C CA . ARG A 1 168 ? -12.222 -24.713 -12.969 1.00 93.81 168 ARG A CA 1
ATOM 1306 C C . ARG A 1 168 ? -13.542 -24.327 -13.637 1.00 93.81 168 ARG A C 1
ATOM 1308 O O . ARG A 1 168 ? -14.257 -25.198 -14.130 1.00 93.81 168 ARG A O 1
ATOM 1315 N N . SER A 1 169 ? -13.888 -23.040 -13.641 1.00 93.81 169 SER A N 1
ATOM 1316 C CA . SER A 1 169 ? -15.086 -22.540 -14.330 1.00 93.81 169 SER A CA 1
ATOM 1317 C C . SER A 1 169 ? -14.976 -22.742 -15.847 1.00 93.81 169 SER A C 1
ATOM 1319 O O . SER A 1 169 ? -15.903 -23.242 -16.490 1.00 93.81 169 SER A O 1
ATOM 1321 N N . LEU A 1 170 ? -13.791 -22.476 -16.400 1.00 95.62 170 LEU A N 1
ATOM 1322 C CA . LEU A 1 170 ? -13.482 -22.676 -17.811 1.00 95.62 170 LEU A CA 1
ATOM 1323 C C . LEU A 1 170 ? -13.524 -24.160 -18.218 1.00 95.62 170 LEU A C 1
ATOM 1325 O O . LEU A 1 170 ? -14.071 -24.508 -19.260 1.00 95.62 170 LEU A O 1
ATOM 1329 N N . GLU A 1 171 ? -13.008 -25.065 -17.388 1.00 94.38 171 GLU A N 1
ATOM 1330 C CA . GLU A 1 171 ? -13.112 -26.511 -17.623 1.00 94.38 171 GLU A CA 1
ATOM 1331 C C . GLU A 1 171 ? -14.571 -26.967 -17.697 1.00 94.38 171 GLU A C 1
ATOM 1333 O O . GLU A 1 171 ? -14.951 -27.689 -18.620 1.00 94.38 171 GLU A O 1
ATOM 1338 N N . LYS A 1 172 ? -15.413 -26.492 -16.769 1.00 93.31 172 LYS A N 1
ATOM 1339 C CA . LYS A 1 172 ? -16.848 -26.804 -16.756 1.00 93.31 172 LYS A CA 1
ATOM 1340 C C . LYS A 1 172 ? -17.566 -26.291 -18.006 1.00 93.31 172 LYS A C 1
ATOM 1342 O O . LYS A 1 172 ? -18.419 -27.000 -18.537 1.00 93.31 172 LYS A O 1
ATOM 1347 N N . GLN A 1 173 ? -17.273 -25.078 -18.489 1.00 94.50 173 GLN A N 1
ATOM 1348 C CA . GLN A 1 173 ? -17.923 -24.568 -19.707 1.00 94.50 173 GLN A CA 1
ATOM 1349 C C . GLN A 1 173 ? -17.447 -25.292 -20.974 1.00 94.50 173 GLN A C 1
ATOM 1351 O O . GLN A 1 173 ? -18.276 -25.622 -21.817 1.00 94.50 173 GLN A O 1
ATOM 1356 N N . LEU A 1 174 ? -16.152 -25.607 -21.086 1.00 95.25 174 LEU A N 1
ATOM 1357 C CA . LEU A 1 174 ? -15.605 -26.308 -22.251 1.00 95.25 174 LEU A CA 1
ATOM 1358 C C . LEU A 1 174 ? -16.126 -27.746 -22.341 1.00 95.25 174 LEU A C 1
ATOM 1360 O O . LEU A 1 174 ? -16.527 -28.184 -23.420 1.00 95.25 174 LEU A O 1
ATOM 1364 N N . ALA A 1 175 ? -16.219 -28.442 -21.203 1.00 94.12 175 ALA A N 1
ATOM 1365 C CA . ALA A 1 175 ? -16.784 -29.787 -21.133 1.00 94.12 175 ALA A CA 1
ATOM 1366 C C . ALA A 1 175 ? -18.241 -29.837 -21.627 1.00 94.12 175 ALA A C 1
ATOM 1368 O O . ALA A 1 175 ? -18.603 -30.762 -22.351 1.00 94.12 175 ALA A O 1
ATOM 1369 N N . ARG A 1 176 ? -19.062 -28.820 -21.313 1.00 93.00 176 ARG A N 1
ATOM 1370 C CA . ARG A 1 176 ? -20.451 -28.713 -21.810 1.00 93.00 176 ARG A CA 1
ATOM 1371 C C . ARG A 1 176 ? -20.542 -28.590 -23.334 1.00 93.00 176 ARG A C 1
ATOM 1373 O O . ARG A 1 176 ? -21.544 -28.999 -23.906 1.00 93.00 176 ARG A O 1
ATOM 1380 N N . LEU A 1 177 ? -19.511 -28.044 -23.978 1.00 94.25 177 LEU A N 1
ATOM 1381 C CA . LEU A 1 177 ? -19.429 -27.882 -25.432 1.00 94.25 177 LEU A CA 1
ATOM 1382 C C . LEU A 1 177 ? -18.691 -29.031 -26.134 1.00 94.25 177 LEU A C 1
ATOM 1384 O O . LEU A 1 177 ? -18.517 -28.985 -27.350 1.00 94.25 177 LEU A O 1
ATOM 1388 N N . GLY A 1 178 ? -18.204 -30.030 -25.390 1.00 94.38 178 GLY A N 1
ATOM 1389 C CA . GLY A 1 178 ? -17.364 -31.095 -25.944 1.00 94.38 178 GLY A CA 1
ATOM 1390 C C . GLY A 1 178 ? -15.998 -30.610 -26.449 1.00 94.38 178 GLY A C 1
ATOM 1391 O O . GLY A 1 178 ? -15.391 -31.274 -27.285 1.00 94.38 178 GLY A O 1
ATOM 1392 N N . LYS A 1 179 ? -15.510 -29.458 -25.970 1.00 95.81 179 LYS A N 1
ATOM 1393 C CA . LYS A 1 179 ? -14.200 -28.886 -26.329 1.00 95.81 179 LYS A CA 1
ATOM 1394 C C . LYS A 1 179 ? -13.183 -29.109 -25.210 1.00 95.81 179 LYS A C 1
ATOM 1396 O O . LYS A 1 179 ? -13.548 -29.191 -24.037 1.00 95.81 179 LYS A O 1
ATOM 1401 N N . SER A 1 180 ? -11.894 -29.174 -25.548 1.00 95.00 180 SER A N 1
ATOM 1402 C CA . SER A 1 180 ? -10.817 -29.331 -24.559 1.00 95.00 180 SER A CA 1
ATOM 1403 C C . SER A 1 180 ? -10.085 -28.017 -24.255 1.00 95.00 180 SER A C 1
ATOM 1405 O O . SER A 1 180 ? -10.116 -27.063 -25.037 1.00 95.00 180 SER A O 1
ATOM 1407 N N . LYS A 1 181 ? -9.344 -27.974 -23.134 1.00 95.19 181 LYS A N 1
ATOM 1408 C CA . LYS A 1 181 ? -8.434 -26.854 -22.818 1.00 95.19 181 LYS A CA 1
ATOM 1409 C C . LYS A 1 181 ? -7.371 -26.642 -23.902 1.00 95.19 181 LYS A C 1
ATOM 1411 O O . LYS A 1 181 ? -7.012 -25.504 -24.188 1.00 95.19 181 LYS A O 1
ATOM 1416 N N . GLN A 1 182 ? -6.884 -27.727 -24.504 1.00 95.00 182 GLN A N 1
ATOM 1417 C CA . GLN A 1 182 ? -5.872 -27.674 -25.560 1.00 95.00 182 GLN A CA 1
ATOM 1418 C C . GLN A 1 182 ? -6.419 -27.037 -26.841 1.00 95.00 182 GLN A C 1
ATOM 1420 O O . GLN A 1 182 ? -5.687 -26.319 -27.520 1.00 95.00 182 GLN A O 1
ATOM 1425 N N . ASP A 1 183 ? -7.702 -27.241 -27.155 1.00 96.31 183 ASP A N 1
ATOM 1426 C CA . ASP A 1 183 ? -8.327 -26.610 -28.322 1.00 96.31 183 ASP A CA 1
ATOM 1427 C C . ASP A 1 183 ? -8.412 -25.096 -28.147 1.00 96.31 183 ASP A C 1
ATOM 1429 O O . ASP A 1 183 ? -8.019 -24.353 -29.047 1.00 96.31 183 ASP A O 1
ATOM 1433 N N . LEU A 1 184 ? -8.836 -24.634 -26.965 1.00 97.31 184 LEU A N 1
ATOM 1434 C CA . LEU A 1 184 ? -8.877 -23.204 -26.657 1.00 97.31 184 LEU A CA 1
ATOM 1435 C C . LEU A 1 184 ? -7.470 -22.588 -26.645 1.00 97.31 184 LEU A C 1
ATOM 1437 O O . LEU A 1 184 ? -7.277 -21.481 -27.149 1.00 97.31 184 LEU A O 1
ATOM 1441 N N . ALA A 1 185 ? -6.475 -23.304 -26.112 1.00 97.56 185 ALA A N 1
ATOM 1442 C CA . ALA A 1 185 ? -5.085 -22.855 -26.123 1.00 97.56 185 ALA A CA 1
ATOM 1443 C C . ALA A 1 185 ? -4.575 -22.686 -27.560 1.00 97.56 185 ALA A C 1
ATOM 1445 O O . ALA A 1 185 ? -4.020 -21.639 -27.898 1.00 97.56 185 ALA A O 1
ATOM 1446 N N . ARG A 1 186 ? -4.813 -23.680 -28.424 1.00 97.31 186 ARG A N 1
ATOM 1447 C CA . ARG A 1 186 ? -4.427 -23.644 -29.840 1.00 97.31 186 ARG A CA 1
ATOM 1448 C C . ARG A 1 186 ? -5.089 -22.479 -30.573 1.00 97.31 186 ARG A C 1
ATOM 1450 O O . ARG A 1 186 ? -4.409 -21.780 -31.318 1.00 97.31 186 ARG A O 1
ATOM 1457 N N . GLU A 1 187 ? -6.373 -22.237 -30.323 1.00 97.25 187 GLU A N 1
ATOM 1458 C CA . GLU A 1 187 ? -7.121 -21.142 -30.945 1.00 97.25 187 GLU A CA 1
ATOM 1459 C C . GLU A 1 187 ? -6.588 -19.764 -30.527 1.00 97.25 187 GLU A C 1
ATOM 1461 O O . GLU A 1 187 ? -6.293 -18.915 -31.371 1.00 97.25 187 GLU A O 1
ATOM 1466 N N . LEU A 1 188 ? -6.413 -19.535 -29.221 1.00 97.75 188 LEU A N 1
ATOM 1467 C CA . LEU A 1 188 ? -5.885 -18.269 -28.700 1.00 97.75 188 LEU A CA 1
ATOM 1468 C C . LEU A 1 188 ? -4.447 -18.026 -29.163 1.00 97.75 188 LEU A C 1
ATOM 1470 O O . LEU A 1 188 ? -4.079 -16.896 -29.498 1.00 97.75 188 LEU A O 1
ATOM 1474 N N . ARG A 1 189 ? -3.645 -19.092 -29.246 1.00 96.25 189 ARG A N 1
ATOM 1475 C CA . ARG A 1 189 ? -2.285 -19.045 -29.786 1.00 96.25 189 ARG A CA 1
ATOM 1476 C C . ARG A 1 189 ? -2.279 -18.683 -31.269 1.00 96.25 189 ARG A C 1
ATOM 1478 O O . ARG A 1 189 ? -1.525 -17.793 -31.654 1.00 96.25 189 ARG A O 1
ATOM 1485 N N . ALA A 1 190 ? -3.132 -19.311 -32.080 1.00 96.25 190 ALA A N 1
ATOM 1486 C CA . ALA A 1 190 ? -3.253 -19.029 -33.513 1.00 96.25 190 ALA A CA 1
ATOM 1487 C C . ALA A 1 190 ? -3.660 -17.572 -33.793 1.00 96.25 190 ALA A C 1
ATOM 1489 O O . ALA A 1 190 ? -3.266 -17.000 -34.807 1.00 96.25 190 ALA A O 1
ATOM 1490 N N . ARG A 1 191 ? -4.397 -16.951 -32.867 1.00 96.31 191 ARG A N 1
ATOM 1491 C CA . ARG A 1 191 ? -4.793 -15.536 -32.923 1.00 96.31 191 ARG A CA 1
ATOM 1492 C C . ARG A 1 191 ? -3.768 -14.571 -32.326 1.00 96.31 191 ARG A C 1
ATOM 1494 O O . ARG A 1 191 ? -3.979 -13.365 -32.407 1.00 96.31 191 ARG A O 1
ATOM 1501 N N . ASN A 1 192 ? -2.685 -15.075 -31.727 1.00 97.44 192 ASN A N 1
ATOM 1502 C CA . ASN A 1 192 ? -1.758 -14.294 -30.905 1.00 97.44 192 ASN A CA 1
ATOM 1503 C C . ASN A 1 192 ? -2.497 -13.440 -29.852 1.00 97.44 192 ASN A C 1
ATOM 1505 O O . ASN A 1 192 ? -2.262 -12.235 -29.735 1.00 97.44 192 ASN A O 1
ATOM 1509 N N . ALA A 1 193 ? -3.436 -14.048 -29.125 1.00 97.94 193 ALA A N 1
ATOM 1510 C CA . ALA A 1 193 ? -4.400 -13.312 -28.320 1.00 97.94 193 ALA A CA 1
ATOM 1511 C C . ALA A 1 193 ? -4.500 -13.783 -26.861 1.00 97.94 193 ALA A C 1
ATOM 1513 O O . ALA A 1 193 ? -4.228 -14.934 -26.517 1.00 97.94 193 ALA A O 1
ATOM 1514 N N . THR A 1 194 ? -4.945 -12.863 -26.008 1.00 98.69 194 THR A N 1
ATOM 1515 C CA . THR A 1 194 ? -5.404 -13.098 -24.639 1.00 98.69 194 THR A CA 1
ATOM 1516 C C . THR A 1 194 ? -6.905 -12.854 -24.582 1.00 98.69 194 THR A C 1
ATOM 1518 O O . THR A 1 194 ? -7.345 -11.728 -24.817 1.00 98.69 194 THR A O 1
ATOM 1521 N N . ALA A 1 195 ? -7.685 -13.865 -24.206 1.00 98.56 195 ALA A N 1
ATOM 1522 C CA . ALA A 1 195 ? -9.073 -13.677 -23.803 1.00 98.56 195 ALA A CA 1
ATOM 1523 C C . ALA A 1 195 ? -9.126 -13.086 -22.387 1.00 98.56 195 ALA A C 1
ATOM 1525 O O . ALA A 1 195 ? -8.413 -13.526 -21.482 1.00 98.56 195 ALA A O 1
ATOM 1526 N N . VAL A 1 196 ? -9.963 -12.070 -22.205 1.00 98.44 196 VAL A N 1
ATOM 1527 C CA . VAL A 1 196 ? -10.121 -11.318 -20.964 1.00 98.44 196 VAL A CA 1
ATOM 1528 C C . VAL A 1 196 ? -11.565 -11.426 -20.499 1.00 98.44 196 VAL A C 1
ATOM 1530 O O . VAL A 1 196 ? -12.475 -10.875 -21.127 1.00 98.44 196 VAL A O 1
ATOM 1533 N N . ALA A 1 197 ? -11.755 -12.133 -19.393 1.00 98.06 197 ALA A N 1
ATOM 1534 C CA . ALA A 1 197 ? -13.055 -12.380 -18.801 1.00 98.06 197 ALA A CA 1
ATOM 1535 C C . ALA A 1 197 ? -13.117 -11.885 -17.356 1.00 98.06 197 ALA A C 1
ATOM 1537 O O . ALA A 1 197 ? -12.096 -11.801 -16.674 1.00 98.06 197 ALA A O 1
ATOM 1538 N N . GLU A 1 198 ? -14.323 -11.621 -16.878 1.00 97.44 198 GLU A N 1
ATOM 1539 C CA . GLU A 1 198 ? -14.602 -11.346 -15.476 1.00 97.44 198 GLU A CA 1
ATOM 1540 C C . GLU A 1 198 ? -15.253 -12.599 -14.881 1.00 97.44 198 GLU A C 1
ATOM 1542 O O . GLU A 1 198 ? -16.283 -13.064 -15.371 1.00 97.44 198 GLU A O 1
ATOM 1547 N N . LEU A 1 199 ? -14.631 -13.193 -13.861 1.00 96.69 199 LEU A N 1
ATOM 1548 C CA . LEU A 1 199 ? -15.236 -14.274 -13.089 1.00 96.69 199 LEU A CA 1
ATOM 1549 C C . LEU A 1 199 ? -16.179 -13.664 -12.058 1.00 96.69 199 LEU A C 1
ATOM 1551 O O . LEU A 1 199 ? -15.729 -12.995 -11.124 1.00 96.69 199 LEU A O 1
ATOM 1555 N N . CYS A 1 200 ? -17.466 -13.932 -12.230 1.00 95.38 200 CYS A N 1
ATOM 1556 C CA . CYS A 1 200 ? -18.527 -13.494 -11.339 1.00 95.38 200 CYS A CA 1
ATOM 1557 C C . CYS A 1 200 ? -19.247 -14.734 -10.803 1.00 95.38 200 CYS A C 1
ATOM 1559 O O . CYS A 1 200 ? -19.877 -15.449 -11.578 1.00 95.38 200 CYS A O 1
ATOM 1561 N N . ASP A 1 201 ? -19.100 -15.022 -9.510 1.00 94.31 201 ASP A N 1
ATOM 1562 C CA . ASP A 1 201 ? -19.673 -16.206 -8.857 1.00 94.31 201 ASP A CA 1
ATOM 1563 C C . ASP A 1 201 ? -19.718 -15.989 -7.335 1.00 94.31 201 ASP A C 1
ATOM 1565 O O . ASP A 1 201 ? -18.684 -16.052 -6.663 1.00 94.31 201 ASP A O 1
ATOM 1569 N N . ASP A 1 202 ? -20.914 -15.752 -6.789 1.00 92.38 202 ASP A N 1
ATOM 1570 C CA . ASP A 1 202 ? -21.112 -15.498 -5.353 1.00 92.38 202 ASP A CA 1
ATOM 1571 C C . ASP A 1 202 ? -20.747 -16.717 -4.481 1.00 92.38 202 ASP A C 1
ATOM 1573 O O . ASP A 1 202 ? -20.418 -16.566 -3.302 1.00 92.38 202 ASP A O 1
ATOM 1577 N N . SER A 1 203 ? -20.759 -17.933 -5.049 1.00 90.25 203 SER A N 1
ATOM 1578 C CA . SER A 1 203 ? -20.333 -19.144 -4.332 1.00 90.25 203 SER A CA 1
ATOM 1579 C C . SER A 1 203 ? -18.817 -19.213 -4.135 1.00 90.25 203 SER A C 1
ATOM 1581 O O . SER A 1 203 ? -18.345 -19.896 -3.226 1.00 90.25 203 SER A O 1
ATOM 1583 N N . PHE A 1 204 ? -18.058 -18.489 -4.964 1.00 89.94 204 PHE A N 1
ATOM 1584 C CA . PHE A 1 204 ? -16.614 -18.343 -4.835 1.00 89.94 204 PHE A CA 1
ATOM 1585 C C . PHE A 1 204 ? -16.241 -17.103 -4.016 1.00 89.94 204 PHE A C 1
ATOM 1587 O O . PHE A 1 204 ? -15.506 -17.225 -3.039 1.00 89.94 204 PHE A O 1
ATOM 1594 N N . GLU A 1 205 ? -16.717 -15.920 -4.410 1.00 89.12 205 GLU A N 1
ATOM 1595 C CA . GLU A 1 205 ? -16.438 -14.665 -3.705 1.00 89.12 205 GLU A CA 1
ATOM 1596 C C . GLU A 1 205 ? -17.502 -13.608 -4.037 1.00 89.12 205 GLU A C 1
ATOM 1598 O O . GLU A 1 205 ? -17.564 -13.122 -5.168 1.00 89.12 205 GLU A O 1
ATOM 1603 N N . GLU A 1 206 ? -18.291 -13.173 -3.047 1.00 91.50 206 GLU A N 1
ATOM 1604 C CA . GLU A 1 206 ? -19.229 -12.064 -3.254 1.00 91.50 206 GLU A CA 1
ATOM 1605 C C . GLU A 1 206 ? -18.477 -10.735 -3.400 1.00 91.50 206 GLU A C 1
ATOM 1607 O O . GLU A 1 206 ? -17.522 -10.429 -2.672 1.00 91.50 206 GLU A O 1
ATOM 1612 N N . HIS A 1 207 ? -18.928 -9.894 -4.329 1.00 89.06 207 HIS A N 1
ATOM 1613 C CA . HIS A 1 207 ? -18.396 -8.546 -4.506 1.00 89.06 207 HIS A CA 1
ATOM 1614 C C . HIS A 1 207 ? -19.377 -7.479 -4.016 1.00 89.06 207 HIS A C 1
ATOM 1616 O O . HIS A 1 207 ? -19.445 -7.220 -2.813 1.00 89.06 207 HIS A O 1
ATOM 1622 N N . ILE A 1 208 ? -20.056 -6.784 -4.930 1.00 89.75 208 ILE A N 1
ATOM 1623 C CA . ILE A 1 208 ? -21.062 -5.754 -4.629 1.00 89.75 208 ILE A CA 1
ATOM 1624 C C . ILE A 1 208 ? -22.377 -6.084 -5.337 1.00 89.75 208 ILE A C 1
ATOM 1626 O O . ILE A 1 208 ? -23.440 -5.953 -4.731 1.00 89.75 208 ILE A O 1
ATOM 1630 N N . LEU A 1 209 ? -22.317 -6.504 -6.600 1.00 89.81 209 LEU A N 1
ATOM 1631 C CA . LEU A 1 209 ? -23.475 -7.007 -7.340 1.00 89.81 209 LEU A CA 1
ATOM 1632 C C . LEU A 1 209 ? -23.611 -8.518 -7.144 1.00 89.81 209 LEU A C 1
ATOM 1634 O O . LEU A 1 209 ? -22.606 -9.196 -6.961 1.00 89.81 209 LEU A O 1
ATOM 1638 N N . ALA A 1 210 ? -24.847 -9.013 -7.193 1.00 90.75 210 ALA A N 1
ATOM 1639 C CA . ALA A 1 210 ? -25.151 -10.426 -6.996 1.00 90.75 210 ALA A CA 1
ATOM 1640 C C . ALA A 1 210 ? -25.020 -11.225 -8.298 1.00 90.75 210 ALA A C 1
ATOM 1642 O O . ALA A 1 210 ? -25.604 -10.854 -9.324 1.00 90.75 210 ALA A O 1
ATOM 1643 N N . TYR A 1 211 ? -24.329 -12.356 -8.216 1.00 92.00 211 TYR A N 1
ATOM 1644 C CA . TYR A 1 211 ? -24.184 -13.365 -9.262 1.00 92.00 211 TYR A CA 1
ATOM 1645 C C . TYR A 1 211 ? -24.478 -14.744 -8.676 1.00 92.00 211 TYR A C 1
ATOM 1647 O O . TYR A 1 211 ? -23.583 -15.560 -8.447 1.00 92.00 211 TYR A O 1
ATOM 1655 N N . GLY A 1 212 ? -25.769 -14.996 -8.447 1.00 90.94 212 GLY A N 1
ATOM 1656 C CA . GLY A 1 212 ? -26.256 -16.311 -8.040 1.00 90.94 212 GLY A CA 1
ATOM 1657 C C . GLY A 1 212 ? -25.979 -17.401 -9.090 1.00 90.94 212 GLY A C 1
ATOM 1658 O O . GLY A 1 212 ? -25.547 -17.091 -10.202 1.00 90.94 212 GLY A O 1
ATOM 1659 N N . PRO A 1 213 ? -26.282 -18.676 -8.786 1.00 89.75 213 PRO A N 1
ATOM 1660 C CA . PRO A 1 213 ? -25.850 -19.830 -9.585 1.00 89.75 213 PRO A CA 1
ATOM 1661 C C . PRO A 1 213 ? -26.201 -19.777 -11.080 1.00 89.75 213 PRO A C 1
ATOM 1663 O O . PRO A 1 213 ? -25.428 -20.251 -11.905 1.00 89.75 213 PRO A O 1
ATOM 1666 N N . GLU A 1 214 ? -27.335 -19.174 -11.446 1.00 88.88 214 GLU A N 1
ATOM 1667 C CA . GLU A 1 214 ? -27.765 -19.031 -12.847 1.00 88.88 214 GLU A CA 1
ATOM 1668 C C . GLU A 1 214 ? -26.957 -17.987 -13.631 1.00 88.88 214 GLU A C 1
ATOM 1670 O O . GLU A 1 214 ? -26.801 -18.093 -14.846 1.00 88.88 214 GLU A O 1
ATOM 1675 N N . LYS A 1 215 ? -26.439 -16.972 -12.931 1.00 90.31 215 LYS A N 1
ATOM 1676 C CA . LYS A 1 215 ? -25.642 -15.875 -13.499 1.00 90.31 215 LYS A CA 1
ATOM 1677 C C . LYS A 1 215 ? -24.144 -16.074 -13.273 1.00 90.31 215 LYS A C 1
ATOM 1679 O O . LYS A 1 215 ? -23.360 -15.261 -13.760 1.00 90.31 215 LYS A O 1
ATOM 1684 N N . ALA A 1 216 ? -23.747 -17.116 -12.546 1.00 93.94 216 ALA A N 1
ATOM 1685 C CA . ALA A 1 216 ? -22.358 -17.407 -12.246 1.00 93.94 216 ALA A CA 1
ATOM 1686 C C . ALA A 1 216 ? -21.604 -17.873 -13.502 1.00 93.94 216 ALA A C 1
ATOM 1688 O O . ALA A 1 216 ? -22.096 -18.694 -14.283 1.00 93.94 216 ALA A O 1
ATOM 1689 N N . GLY A 1 217 ? -20.393 -17.361 -13.713 1.00 94.94 217 GLY A N 1
ATOM 1690 C CA . GLY A 1 217 ? -19.566 -17.758 -14.850 1.00 94.94 217 GLY A CA 1
ATOM 1691 C C . GLY A 1 217 ? -18.473 -16.764 -15.224 1.00 94.94 217 GLY A C 1
ATOM 1692 O O . GLY A 1 217 ? -18.198 -15.797 -14.515 1.00 94.94 217 GLY A O 1
ATOM 1693 N N . LEU A 1 218 ? -17.833 -17.042 -16.361 1.00 97.44 218 LEU A N 1
ATOM 1694 C CA . LEU A 1 218 ? -16.825 -16.182 -16.973 1.00 97.44 218 LEU A CA 1
ATOM 1695 C C . LEU A 1 218 ? -17.486 -15.292 -18.028 1.00 97.44 218 LEU A C 1
ATOM 1697 O O . LEU A 1 218 ? -17.858 -15.771 -19.101 1.00 97.44 218 LEU A O 1
ATOM 1701 N N . TYR A 1 219 ? -17.608 -14.003 -17.730 1.00 97.56 219 TYR A N 1
ATOM 1702 C CA . TYR A 1 219 ? -18.128 -12.994 -18.649 1.00 97.56 219 TYR A CA 1
ATOM 1703 C C . TYR A 1 219 ? -17.007 -12.497 -19.545 1.00 97.56 219 TYR A C 1
ATOM 1705 O O . TYR A 1 219 ? -16.122 -11.779 -19.083 1.00 97.56 219 TYR A O 1
ATOM 1713 N N . LEU A 1 220 ? -17.007 -12.884 -20.820 1.00 98.19 220 LEU A N 1
ATOM 1714 C CA . LEU A 1 220 ? -15.966 -12.467 -21.752 1.00 98.19 220 LEU A CA 1
ATOM 1715 C C . LEU A 1 220 ? -16.240 -11.039 -22.210 1.00 98.19 220 LEU A C 1
ATOM 1717 O O . LEU A 1 220 ? -17.203 -10.770 -22.926 1.00 98.19 220 LEU A O 1
ATOM 1721 N N . HIS A 1 221 ? -15.359 -10.127 -21.813 1.00 96.50 221 HIS A N 1
ATOM 1722 C CA . HIS A 1 221 ? -15.471 -8.725 -22.187 1.00 96.50 221 HIS A CA 1
ATOM 1723 C C . HIS A 1 221 ? -14.376 -8.286 -23.147 1.00 96.50 221 HIS A C 1
ATOM 1725 O O . HIS A 1 221 ? -14.490 -7.200 -23.691 1.00 96.50 221 HIS A O 1
ATOM 1731 N N . GLY A 1 222 ? -13.350 -9.075 -23.449 1.00 97.38 222 GLY A N 1
ATOM 1732 C CA . GLY A 1 222 ? -12.508 -8.716 -24.588 1.00 97.38 222 GLY A CA 1
ATOM 1733 C C . GLY A 1 222 ? -11.427 -9.702 -24.932 1.00 97.38 222 GLY A C 1
ATOM 1734 O O . GLY A 1 222 ? -11.210 -10.694 -24.245 1.00 97.38 222 GLY A O 1
ATOM 1735 N N . ILE A 1 223 ? -10.773 -9.415 -26.049 1.00 98.44 223 ILE A N 1
ATOM 1736 C CA . ILE A 1 223 ? -9.694 -10.218 -26.603 1.00 98.44 223 ILE A CA 1
ATOM 1737 C C . ILE A 1 223 ? -8.624 -9.238 -27.059 1.00 98.44 223 ILE A C 1
ATOM 1739 O O . ILE A 1 223 ? -8.873 -8.397 -27.918 1.00 98.44 223 ILE A O 1
ATOM 1743 N N . ASN A 1 224 ? -7.446 -9.318 -26.454 1.00 98.12 224 ASN A N 1
ATOM 1744 C CA . ASN A 1 224 ? -6.334 -8.426 -26.760 1.00 98.12 224 ASN A CA 1
ATOM 1745 C C . ASN A 1 224 ? -5.265 -9.179 -27.529 1.00 98.12 224 ASN A C 1
ATOM 1747 O O . ASN A 1 224 ? -4.984 -10.335 -27.210 1.00 98.12 224 ASN A O 1
ATOM 1751 N N . LEU A 1 225 ? -4.615 -8.511 -28.475 1.00 98.00 225 LEU A N 1
ATOM 1752 C CA . LEU A 1 225 ? -3.413 -9.058 -29.088 1.00 98.00 225 LEU A CA 1
ATOM 1753 C C . LEU A 1 225 ? -2.248 -9.011 -28.097 1.00 98.00 225 LEU A C 1
ATOM 1755 O O . LEU A 1 225 ? -2.087 -8.052 -27.336 1.00 98.00 225 LEU A O 1
ATOM 1759 N N . ASN A 1 226 ? -1.412 -10.045 -28.118 1.00 97.94 226 ASN A N 1
ATOM 1760 C CA . ASN A 1 226 ? -0.238 -10.158 -27.258 1.00 97.94 226 ASN A CA 1
ATOM 1761 C C . ASN A 1 226 ? 0.920 -9.322 -27.817 1.00 97.94 226 ASN A C 1
ATOM 1763 O O . ASN A 1 226 ? 1.935 -9.851 -28.257 1.00 97.94 226 ASN A O 1
ATOM 1767 N N . LEU A 1 227 ? 0.746 -8.002 -27.825 1.00 96.69 227 LEU A N 1
ATOM 1768 C CA . LEU A 1 227 ? 1.704 -7.019 -28.332 1.00 96.69 227 LEU A CA 1
ATOM 1769 C C . LEU A 1 227 ? 2.105 -6.033 -27.221 1.00 96.69 227 LEU A C 1
ATOM 1771 O O . LEU A 1 227 ? 1.351 -5.859 -26.256 1.00 96.69 227 LEU A O 1
ATOM 1775 N N . PRO A 1 228 ? 3.272 -5.366 -27.335 1.00 94.81 228 PRO A N 1
ATOM 1776 C CA . PRO A 1 228 ? 3.630 -4.274 -26.429 1.00 94.81 228 PRO A CA 1
ATOM 1777 C C . PRO A 1 228 ? 2.605 -3.130 -26.452 1.00 94.81 228 PRO A C 1
ATOM 1779 O O . PRO A 1 228 ? 2.219 -2.614 -25.397 1.00 94.81 228 PRO A O 1
ATOM 1782 N N . GLU A 1 229 ? 2.144 -2.775 -27.654 1.00 93.12 229 GLU A N 1
ATOM 1783 C CA . GLU A 1 229 ? 1.086 -1.792 -27.894 1.00 93.12 229 GLU A CA 1
ATOM 1784 C C . GLU A 1 229 ? -0.302 -2.372 -27.593 1.00 93.12 229 GLU A C 1
ATOM 1786 O O . GLU A 1 229 ? -0.489 -3.587 -27.486 1.00 93.12 229 GLU A O 1
ATOM 1791 N N . PHE A 1 230 ? -1.288 -1.500 -27.389 1.00 96.31 230 PHE A N 1
ATOM 1792 C CA . PHE A 1 230 ? -2.662 -1.927 -27.160 1.00 96.31 230 PHE A CA 1
ATOM 1793 C C . PHE A 1 230 ? -3.409 -2.075 -28.478 1.00 96.31 230 PHE A C 1
ATOM 1795 O O . PHE A 1 230 ? -3.553 -1.113 -29.223 1.00 96.31 230 PHE A O 1
ATOM 1802 N N . ALA A 1 231 ? -3.881 -3.292 -28.732 1.00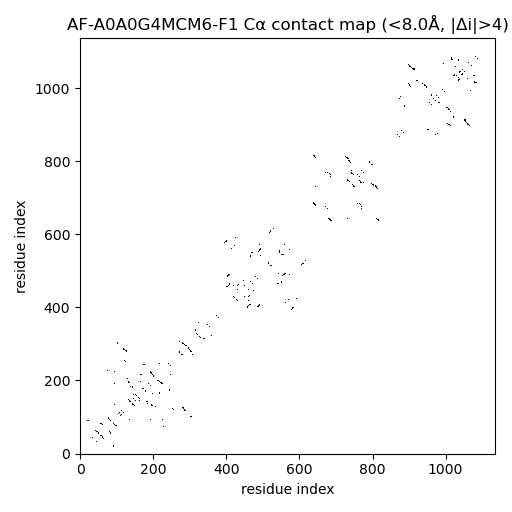 95.06 231 ALA A N 1
ATOM 1803 C CA . ALA A 1 231 ? -4.789 -3.610 -29.819 1.00 95.06 231 ALA A CA 1
ATOM 1804 C C . ALA A 1 231 ? -5.810 -4.629 -29.308 1.00 95.06 231 ALA A C 1
ATOM 1806 O O . ALA A 1 231 ? -5.432 -5.669 -28.746 1.00 95.06 231 ALA A O 1
ATOM 1807 N N . THR A 1 232 ? -7.092 -4.325 -29.470 1.00 96.31 232 THR A N 1
ATOM 1808 C CA . THR A 1 232 ? -8.191 -5.127 -28.922 1.00 96.31 232 THR A CA 1
ATOM 1809 C C . THR A 1 232 ? -9.233 -5.446 -29.986 1.00 96.31 232 THR A C 1
ATOM 1811 O O . THR A 1 232 ? -9.335 -4.782 -31.015 1.00 96.31 232 THR A O 1
ATOM 1814 N N . TYR A 1 233 ? -9.983 -6.520 -29.772 1.00 96.50 233 TYR A N 1
ATOM 1815 C CA . TYR A 1 233 ? -11.046 -6.926 -30.682 1.00 96.50 233 TYR A CA 1
ATOM 1816 C C . TYR A 1 233 ? -12.265 -6.008 -30.506 1.00 96.50 233 TYR A C 1
ATOM 1818 O O . TYR A 1 233 ? -12.607 -5.684 -29.363 1.00 96.50 233 TYR A O 1
ATOM 1826 N N . PRO A 1 234 ? -12.971 -5.665 -31.601 1.00 95.25 234 PRO A N 1
ATOM 1827 C CA . PRO A 1 234 ? -14.308 -5.086 -31.514 1.00 95.25 234 PRO A CA 1
ATOM 1828 C C . PRO A 1 234 ? -15.233 -5.987 -30.695 1.00 95.25 234 PRO A C 1
ATOM 1830 O O . PRO A 1 234 ? -15.132 -7.221 -30.761 1.00 95.25 234 PRO A O 1
ATOM 1833 N N . SER A 1 235 ? -16.155 -5.399 -29.935 1.00 94.38 235 SER A N 1
ATOM 1834 C CA . SER A 1 235 ? -16.995 -6.168 -29.003 1.00 94.38 235 SER A CA 1
ATOM 1835 C C . SER A 1 235 ? -17.889 -7.203 -29.701 1.00 94.38 235 SER A C 1
ATOM 1837 O O . SER A 1 235 ? -18.226 -8.225 -29.106 1.00 94.38 235 SER A O 1
ATOM 1839 N N . THR A 1 236 ? -18.210 -7.011 -30.982 1.00 92.88 236 THR A N 1
ATOM 1840 C CA . THR A 1 236 ? -18.946 -7.986 -31.805 1.00 92.88 236 THR A CA 1
ATOM 1841 C C . THR A 1 236 ? -18.163 -9.287 -32.016 1.00 92.88 236 THR A C 1
ATOM 1843 O O . THR A 1 236 ? -18.707 -10.376 -31.825 1.00 92.88 236 THR A O 1
ATOM 1846 N N . HIS A 1 237 ? -16.864 -9.210 -32.324 1.00 94.25 237 HIS A N 1
ATOM 1847 C CA . HIS A 1 237 ? -15.995 -10.391 -32.421 1.00 94.25 237 HIS A CA 1
ATOM 1848 C C . HIS A 1 237 ? -15.781 -11.059 -31.067 1.00 94.25 237 HIS A C 1
ATOM 1850 O O . HIS A 1 237 ? -15.649 -12.280 -31.001 1.00 94.25 237 HIS A O 1
ATOM 1856 N N . VAL A 1 238 ? -15.763 -10.277 -29.987 1.00 96.62 238 VAL A N 1
ATOM 1857 C CA . VAL A 1 238 ? -15.691 -10.806 -28.619 1.00 96.62 238 VAL A CA 1
ATOM 1858 C C . VAL A 1 238 ? -16.945 -11.618 -28.297 1.00 96.62 238 VAL A C 1
ATOM 1860 O O . VAL A 1 238 ? -16.822 -12.731 -27.796 1.00 96.62 238 VAL A O 1
ATOM 1863 N N . GLN A 1 239 ? -18.139 -11.115 -28.627 1.00 95.50 239 GLN A N 1
ATOM 1864 C CA . GLN A 1 239 ? -19.394 -11.848 -28.431 1.00 95.50 239 GLN A CA 1
ATOM 1865 C C . GLN A 1 239 ? -19.461 -13.125 -29.279 1.00 95.50 239 GLN A C 1
ATOM 1867 O O . GLN A 1 239 ? -19.839 -14.168 -28.754 1.00 95.50 239 GLN A O 1
ATOM 1872 N N . SER A 1 240 ? -19.013 -13.084 -30.539 1.00 95.88 240 SER A N 1
ATOM 1873 C CA . SER A 1 240 ? -18.907 -14.289 -31.378 1.00 95.88 240 SER A CA 1
ATOM 1874 C C . SER A 1 240 ? -17.974 -15.333 -30.758 1.00 95.88 240 SER A C 1
ATOM 1876 O O . SER A 1 240 ? -18.318 -16.507 -30.691 1.00 95.88 240 SER A O 1
ATOM 1878 N N . PHE A 1 241 ? -16.810 -14.914 -30.250 1.00 96.56 241 PHE A N 1
ATOM 1879 C CA . PHE A 1 241 ? -15.890 -15.826 -29.568 1.00 96.56 241 PHE A CA 1
ATOM 1880 C C . PHE A 1 241 ? -16.481 -16.361 -28.255 1.00 96.56 241 PHE A C 1
ATOM 1882 O O . PHE A 1 241 ? -16.222 -17.504 -27.879 1.00 96.56 241 PHE A O 1
ATOM 1889 N N . ALA A 1 242 ? -17.274 -15.552 -27.547 1.00 96.69 242 ALA A N 1
ATOM 1890 C CA . ALA A 1 242 ? -17.976 -15.992 -26.349 1.00 96.69 242 ALA A CA 1
ATOM 1891 C C . ALA A 1 242 ? -18.966 -17.118 -26.667 1.00 96.69 242 ALA A C 1
ATOM 1893 O O . ALA A 1 242 ? -18.943 -18.138 -25.978 1.00 96.69 242 ALA A O 1
ATOM 1894 N N . ASP A 1 243 ? -19.751 -16.969 -27.738 1.00 95.50 243 ASP A N 1
ATOM 1895 C CA . ASP A 1 243 ? -20.693 -17.988 -28.211 1.00 95.50 243 ASP A CA 1
ATOM 1896 C C . ASP A 1 243 ? -19.956 -19.275 -28.633 1.00 95.50 243 ASP A C 1
ATOM 1898 O O . ASP A 1 243 ? -20.335 -20.372 -28.219 1.00 95.50 243 ASP A O 1
ATOM 1902 N N . ASP A 1 244 ? -18.838 -19.153 -29.357 1.00 95.81 244 ASP A N 1
ATOM 1903 C CA . ASP A 1 244 ? -18.045 -20.303 -29.808 1.00 95.81 244 ASP A CA 1
ATOM 1904 C C . ASP A 1 244 ? -17.423 -21.107 -28.652 1.00 95.81 244 ASP A C 1
ATOM 1906 O O . ASP A 1 244 ? -17.246 -22.325 -28.766 1.00 95.81 244 ASP A O 1
ATOM 1910 N N . TRP A 1 245 ? -17.042 -20.453 -27.551 1.00 96.75 245 TRP A N 1
ATOM 1911 C CA . TRP A 1 245 ? -16.272 -21.065 -26.454 1.00 96.75 245 TRP A CA 1
ATOM 1912 C C . TRP A 1 245 ? -17.018 -21.129 -25.114 1.00 96.75 245 TRP A C 1
ATOM 1914 O O . TRP A 1 245 ? -16.439 -21.544 -24.104 1.00 96.75 245 TRP A O 1
ATOM 1924 N N . GLY A 1 246 ? -18.304 -20.774 -25.103 1.00 95.44 246 GLY A N 1
ATOM 1925 C CA . GLY A 1 246 ? -19.209 -20.952 -23.965 1.00 95.44 246 GLY A CA 1
ATOM 1926 C C . GLY A 1 246 ? -19.013 -19.951 -22.832 1.00 95.44 246 GLY A C 1
ATOM 1927 O O . GLY A 1 246 ? -19.308 -20.277 -21.681 1.00 95.44 246 GLY A O 1
ATOM 1928 N N . PHE A 1 247 ? -18.488 -18.764 -23.136 1.00 97.12 247 PHE A N 1
ATOM 1929 C CA . PHE A 1 247 ? -18.415 -17.665 -22.176 1.00 97.12 247 PHE A CA 1
ATOM 1930 C C . PHE A 1 247 ? -19.755 -16.933 -22.082 1.00 97.12 247 PHE A C 1
ATOM 1932 O O . PHE A 1 247 ? -20.519 -16.879 -23.044 1.00 97.12 247 PHE A O 1
ATOM 1939 N N . GLN A 1 248 ? -20.011 -16.297 -20.939 1.00 95.88 248 GLN A N 1
ATOM 1940 C CA . GLN A 1 248 ? -21.137 -15.379 -20.806 1.00 95.88 248 GLN A CA 1
ATOM 1941 C C . GLN A 1 248 ? -20.845 -14.093 -21.586 1.00 95.88 248 GLN A C 1
ATOM 1943 O O . GLN A 1 248 ? -19.732 -13.559 -21.535 1.00 95.88 248 GLN A O 1
ATOM 1948 N N . LYS A 1 249 ? -21.843 -13.585 -22.311 1.00 95.44 249 LYS A N 1
ATOM 1949 C CA . LYS A 1 249 ? -21.719 -12.331 -23.061 1.00 95.44 249 LYS A CA 1
ATOM 1950 C C . LYS A 1 249 ? -21.923 -11.134 -22.146 1.00 95.44 249 LYS A C 1
ATOM 1952 O O . LYS A 1 249 ? -22.798 -11.134 -21.286 1.00 95.44 249 LYS A O 1
ATOM 1957 N N . VAL A 1 250 ? -21.138 -10.091 -22.386 1.00 93.19 250 VAL A N 1
ATOM 1958 C CA . VAL A 1 250 ? -21.341 -8.783 -21.762 1.00 93.19 250 VAL A CA 1
ATOM 1959 C C . VAL A 1 250 ? -22.250 -7.934 -22.646 1.00 93.19 250 VAL A C 1
ATOM 1961 O O . VAL A 1 250 ? -22.113 -7.941 -23.874 1.00 93.19 250 VAL A O 1
ATOM 1964 N N . GLY A 1 251 ? -23.185 -7.220 -22.012 1.00 90.56 251 GLY A N 1
ATOM 1965 C CA . GLY A 1 251 ? -24.082 -6.288 -22.694 1.00 90.56 251 GLY A CA 1
ATOM 1966 C C . GLY A 1 251 ? -23.295 -5.204 -23.430 1.00 90.56 251 GLY A C 1
ATOM 1967 O O . GLY A 1 251 ? -22.310 -4.682 -22.899 1.00 90.56 251 GLY A O 1
ATOM 1968 N N . LEU A 1 252 ? -23.723 -4.904 -24.655 1.00 93.94 252 LEU A N 1
ATOM 1969 C CA . LEU A 1 252 ? -23.059 -3.992 -25.580 1.00 93.94 252 LEU A CA 1
ATOM 1970 C C . LEU A 1 252 ? -24.079 -3.003 -26.138 1.00 93.94 252 LEU A C 1
ATOM 1972 O O . LEU A 1 252 ? -25.095 -3.415 -26.692 1.00 93.94 252 LEU A O 1
ATOM 1976 N N . ILE A 1 253 ? -23.755 -1.719 -26.047 1.00 94.38 253 ILE A N 1
ATOM 1977 C CA . ILE A 1 253 ? -24.474 -0.631 -26.708 1.00 94.38 253 ILE A CA 1
ATOM 1978 C C . ILE A 1 253 ? -23.457 0.112 -27.567 1.00 94.38 253 ILE A C 1
ATOM 1980 O O . ILE A 1 253 ? -22.343 0.375 -27.117 1.00 94.38 253 ILE A O 1
ATOM 1984 N N . VAL A 1 254 ? -23.817 0.425 -28.807 1.00 95.38 254 VAL A N 1
ATOM 1985 C CA . VAL A 1 254 ? -22.939 1.145 -29.734 1.00 95.38 254 VAL A CA 1
ATOM 1986 C C . VAL A 1 254 ? -23.593 2.469 -30.090 1.00 95.38 254 VAL A C 1
ATOM 1988 O O . VAL A 1 254 ? -24.758 2.494 -30.479 1.00 95.38 254 VAL A O 1
ATOM 1991 N N . MET A 1 255 ? -22.846 3.556 -29.930 1.00 95.25 255 MET A N 1
ATOM 1992 C CA . MET A 1 255 ? -23.286 4.914 -30.247 1.00 95.25 255 MET A CA 1
ATOM 1993 C C . MET A 1 255 ? -22.217 5.611 -31.083 1.00 95.25 255 MET A C 1
ATOM 1995 O O . MET A 1 255 ? -21.030 5.486 -30.788 1.00 95.25 255 MET A O 1
ATOM 1999 N N . ASP A 1 256 ? -22.612 6.362 -32.106 1.00 93.75 256 ASP A N 1
ATOM 2000 C CA . ASP A 1 256 ? -21.652 7.059 -32.972 1.00 93.75 256 ASP A CA 1
ATOM 2001 C C . ASP A 1 256 ? -21.219 8.415 -32.399 1.00 93.75 256 ASP A C 1
ATOM 2003 O O . ASP A 1 256 ? -20.062 8.811 -32.547 1.00 93.75 256 ASP A O 1
ATOM 2007 N N . ASP A 1 257 ? -22.129 9.113 -31.711 1.00 92.75 257 ASP A N 1
ATOM 2008 C CA . ASP A 1 257 ? -21.897 10.447 -31.156 1.00 92.75 257 ASP A CA 1
ATOM 2009 C C . ASP A 1 257 ? -21.597 10.405 -29.652 1.00 92.75 257 ASP A C 1
ATOM 2011 O O . ASP A 1 257 ? -22.384 9.928 -28.834 1.00 92.75 257 ASP A O 1
ATOM 2015 N N . VAL A 1 258 ? -20.463 10.986 -29.274 1.00 93.81 258 VAL A N 1
ATOM 2016 C CA . VAL A 1 258 ? -19.990 11.100 -27.890 1.00 93.81 258 VAL A CA 1
ATOM 2017 C C . VAL A 1 258 ? -20.916 11.934 -26.999 1.00 93.81 258 VAL A C 1
ATOM 2019 O O . VAL A 1 258 ? -20.973 11.696 -25.791 1.00 93.81 258 VAL A O 1
ATOM 2022 N N . ASN A 1 259 ? -21.676 12.881 -27.556 1.00 94.25 259 ASN A N 1
ATOM 2023 C CA . ASN A 1 259 ? -22.642 13.645 -26.761 1.00 94.25 259 ASN A CA 1
ATOM 2024 C C . ASN A 1 259 ? -23.822 12.766 -26.332 1.00 94.25 259 ASN A C 1
ATOM 2026 O O . ASN A 1 259 ? -24.262 12.854 -25.185 1.00 94.25 259 ASN A O 1
ATOM 2030 N N . GLN A 1 260 ? -24.273 11.862 -27.208 1.00 94.81 260 GLN A N 1
ATOM 2031 C CA . GLN A 1 260 ? -25.274 10.848 -26.862 1.00 94.81 260 GLN A CA 1
ATOM 2032 C C . GLN A 1 260 ? -24.738 9.892 -25.794 1.00 94.81 260 GLN A C 1
ATOM 2034 O O . GLN A 1 260 ? -25.444 9.596 -24.833 1.00 94.81 260 GLN A O 1
ATOM 2039 N N . VAL A 1 261 ? -23.465 9.486 -25.903 1.00 94.94 261 VAL A N 1
ATOM 2040 C CA . VAL A 1 261 ? -22.794 8.672 -24.875 1.00 94.94 261 VAL A CA 1
ATOM 2041 C C . VAL A 1 261 ? -22.815 9.373 -23.521 1.00 94.94 261 VAL A C 1
ATOM 2043 O O . VAL A 1 261 ? -23.162 8.756 -22.517 1.00 94.94 261 VAL A O 1
ATOM 2046 N N . LYS A 1 262 ? -22.457 10.660 -23.479 1.00 94.75 262 LYS A N 1
ATOM 2047 C CA . LYS A 1 262 ? -22.465 11.446 -22.243 1.00 94.75 262 LYS A CA 1
ATOM 2048 C C . LYS A 1 262 ? -23.863 11.507 -21.625 1.00 94.75 262 LYS A C 1
ATOM 2050 O O . LYS A 1 262 ? -23.999 11.169 -20.453 1.00 94.75 262 LYS A O 1
ATOM 2055 N N . ALA A 1 263 ? -24.874 11.879 -22.410 1.00 93.69 263 ALA A N 1
ATOM 2056 C CA . ALA A 1 263 ? -26.253 11.985 -21.937 1.00 93.69 263 ALA A CA 1
ATOM 2057 C C . ALA A 1 263 ? -26.773 10.646 -21.385 1.00 93.69 263 ALA A C 1
ATOM 2059 O O . ALA A 1 263 ? -27.296 10.597 -20.277 1.00 93.69 263 ALA A O 1
ATOM 2060 N N . PHE A 1 264 ? -26.534 9.547 -22.107 1.00 94.06 264 PHE A N 1
ATOM 2061 C CA . PHE A 1 264 ? -26.929 8.204 -21.679 1.00 94.06 264 PHE A CA 1
ATOM 2062 C C . PHE A 1 264 ? -26.276 7.779 -20.355 1.00 94.06 264 PHE A C 1
ATOM 2064 O O . PHE A 1 264 ? -26.920 7.168 -19.499 1.00 94.06 264 PHE A O 1
ATOM 2071 N N . LEU A 1 265 ? -24.984 8.078 -20.182 1.00 92.38 265 LEU A N 1
ATOM 2072 C CA . LEU A 1 265 ? -24.251 7.736 -18.962 1.00 92.38 265 LEU A CA 1
ATOM 2073 C C . LEU A 1 265 ? -24.714 8.563 -17.761 1.00 92.38 265 LEU A C 1
ATOM 2075 O O . LEU A 1 265 ? -24.776 8.018 -16.662 1.00 92.38 265 LEU A O 1
ATOM 2079 N N . GLU A 1 266 ? -25.023 9.844 -17.966 1.00 89.25 266 GLU A N 1
ATOM 2080 C CA . GLU A 1 266 ? -25.551 10.735 -16.927 1.00 89.25 266 GLU A CA 1
ATOM 2081 C C . GLU A 1 266 ? -26.965 10.306 -16.500 1.00 89.25 266 GLU A C 1
ATOM 2083 O O . GLU A 1 266 ? -27.195 10.135 -15.306 1.00 89.25 266 GLU A O 1
ATOM 2088 N N . GLU A 1 267 ? -27.855 9.991 -17.447 1.00 88.19 267 GLU A N 1
ATOM 2089 C CA . GLU A 1 267 ? -29.205 9.467 -17.167 1.00 88.19 267 GLU A CA 1
ATOM 2090 C C . GLU A 1 267 ? -29.157 8.123 -16.418 1.00 88.19 267 GLU A C 1
ATOM 2092 O O . GLU A 1 267 ? -29.805 7.930 -15.388 1.00 88.19 267 GLU A O 1
ATOM 2097 N N . SER A 1 268 ? -28.318 7.190 -16.879 1.00 86.69 268 SER A N 1
ATOM 2098 C CA . SER A 1 268 ? -28.163 5.884 -16.222 1.00 86.69 268 SER A CA 1
ATOM 2099 C C . SER A 1 268 ? -27.569 5.997 -14.808 1.00 86.69 268 SER A C 1
ATOM 2101 O O . SER A 1 268 ? -27.774 5.114 -13.972 1.00 86.69 268 SER A O 1
ATOM 2103 N N . ALA A 1 269 ? -26.836 7.077 -14.515 1.00 84.38 269 ALA A N 1
ATOM 2104 C CA . ALA A 1 269 ? -26.241 7.312 -13.203 1.00 84.38 269 ALA A CA 1
ATOM 2105 C C . ALA A 1 269 ? -27.254 7.756 -12.143 1.00 84.38 269 ALA A C 1
ATOM 2107 O O . ALA A 1 269 ? -27.006 7.513 -10.963 1.00 84.38 269 ALA A O 1
ATOM 2108 N N . GLU A 1 270 ? -28.376 8.366 -12.539 1.00 79.38 270 GLU A N 1
ATOM 2109 C CA . GLU A 1 270 ? -29.421 8.818 -11.607 1.00 79.38 270 GLU A CA 1
ATOM 2110 C C . GLU A 1 270 ? -30.083 7.644 -10.882 1.00 79.38 270 GLU A C 1
ATOM 2112 O O . GLU A 1 270 ? -30.378 7.711 -9.688 1.00 79.38 270 GLU A O 1
ATOM 2117 N N . THR A 1 271 ? -30.294 6.541 -11.601 1.00 73.81 271 THR A N 1
ATOM 2118 C CA . THR A 1 271 ? -30.907 5.326 -11.049 1.00 73.81 271 THR A CA 1
ATOM 2119 C C . THR A 1 271 ? -29.871 4.301 -10.595 1.00 73.81 271 THR A C 1
ATOM 2121 O O . THR A 1 271 ? -30.169 3.454 -9.751 1.00 73.81 271 THR A O 1
ATOM 2124 N N . GLY A 1 272 ? -28.658 4.354 -11.156 1.00 78.31 272 GLY A N 1
ATOM 2125 C CA . GLY A 1 272 ? -27.621 3.347 -10.946 1.00 78.31 272 GLY A CA 1
ATOM 2126 C C . GLY A 1 272 ? -27.969 1.984 -11.556 1.00 78.31 272 GLY A C 1
ATOM 2127 O O . GLY A 1 272 ? -27.289 0.999 -11.264 1.00 78.31 272 GLY A O 1
ATOM 2128 N N . ALA A 1 273 ? -29.007 1.902 -12.388 1.00 80.25 273 ALA A N 1
ATOM 2129 C CA . ALA A 1 273 ? -29.511 0.675 -12.988 1.00 80.25 273 ALA A CA 1
ATOM 2130 C C . ALA A 1 273 ? -29.738 0.864 -14.493 1.00 80.25 273 ALA A C 1
ATOM 2132 O O . ALA A 1 273 ? -29.984 1.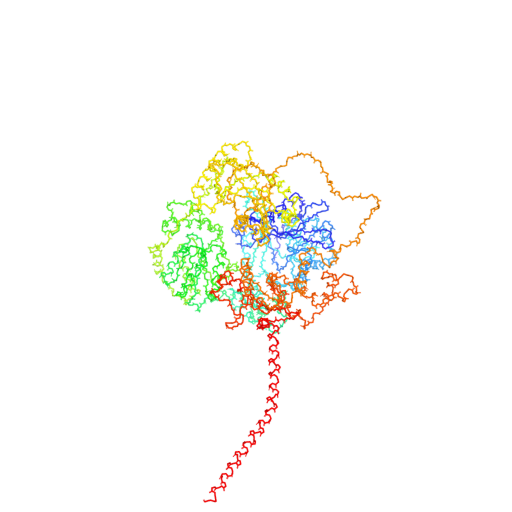964 -14.976 1.00 80.25 273 ALA A O 1
ATOM 2133 N N . HIS A 1 274 ? -29.661 -0.229 -15.244 1.00 82.81 274 HIS A N 1
ATOM 2134 C CA . HIS A 1 274 ? -29.919 -0.244 -16.680 1.00 82.81 274 HIS A CA 1
ATOM 2135 C C . HIS A 1 274 ? -30.667 -1.528 -17.056 1.00 82.81 274 HIS A C 1
ATOM 2137 O O . HIS A 1 274 ? -30.323 -2.605 -16.565 1.00 82.81 274 HIS A O 1
ATOM 2143 N N . ASP A 1 275 ? -31.719 -1.412 -17.873 1.00 78.75 275 ASP A N 1
ATOM 2144 C CA . ASP A 1 275 ? -32.624 -2.514 -18.248 1.00 78.75 275 ASP A CA 1
ATOM 2145 C C . ASP A 1 275 ? -33.146 -3.331 -17.049 1.00 78.75 275 ASP A C 1
ATOM 2147 O O . ASP A 1 275 ? -33.239 -4.559 -17.071 1.00 78.75 275 ASP A O 1
ATOM 2151 N N . GLY A 1 276 ? -33.462 -2.643 -15.945 1.00 72.75 276 GLY A N 1
ATOM 2152 C CA . GLY A 1 276 ? -33.957 -3.274 -14.716 1.00 72.75 276 GLY A CA 1
ATOM 2153 C C . GLY A 1 276 ? -32.908 -4.086 -13.941 1.00 72.75 276 GLY A C 1
ATOM 2154 O O . GLY A 1 276 ? -33.262 -4.762 -12.973 1.00 72.75 276 GLY A O 1
ATOM 2155 N N . ARG A 1 277 ? -31.628 -4.023 -14.333 1.00 80.75 277 ARG A N 1
ATOM 2156 C CA . ARG A 1 277 ? -30.490 -4.633 -13.631 1.00 80.75 277 ARG A CA 1
ATOM 2157 C C . ARG A 1 277 ? -29.614 -3.551 -12.997 1.00 80.75 277 ARG A C 1
ATOM 2159 O O . ARG A 1 277 ? -29.275 -2.566 -13.643 1.00 80.75 277 ARG A O 1
ATOM 2166 N N . ASP A 1 278 ? -29.176 -3.775 -11.762 1.00 83.81 278 ASP A N 1
ATOM 2167 C CA . ASP A 1 278 ? -28.141 -2.952 -11.125 1.00 83.81 278 ASP A CA 1
ATOM 2168 C C . ASP A 1 278 ? -26.810 -3.084 -11.886 1.00 83.81 278 ASP A C 1
ATOM 2170 O O . ASP A 1 278 ? -26.306 -4.193 -12.103 1.00 83.81 278 ASP A O 1
ATOM 2174 N N . VAL A 1 279 ? -26.225 -1.953 -12.280 1.00 84.50 279 VAL A N 1
ATOM 2175 C CA . VAL A 1 279 ? -24.978 -1.878 -13.050 1.00 84.50 279 VAL A CA 1
ATOM 2176 C C . VAL A 1 279 ? -23.986 -0.962 -12.332 1.00 84.50 279 VAL A C 1
ATOM 2178 O O . VAL A 1 279 ? -24.294 0.180 -12.048 1.00 84.50 279 VAL A O 1
ATOM 2181 N N . GLU A 1 280 ? -22.753 -1.413 -12.057 1.00 85.50 280 GLU A N 1
ATOM 2182 C CA . GLU A 1 280 ? -21.735 -0.572 -11.376 1.00 85.50 280 GLU A CA 1
ATOM 2183 C C . GLU A 1 280 ? -21.248 0.598 -12.262 1.00 85.50 280 GLU A C 1
ATOM 2185 O O . GLU A 1 280 ? -20.589 1.534 -11.800 1.00 85.50 280 GLU A O 1
ATOM 2190 N N . GLY A 1 281 ? -21.496 0.502 -13.565 1.00 92.50 281 GLY A N 1
ATOM 2191 C CA . GLY A 1 281 ? -21.144 1.483 -14.579 1.00 92.50 281 GLY A CA 1
ATOM 2192 C C . GLY A 1 281 ? -20.820 0.831 -15.920 1.00 92.50 281 GLY A C 1
ATOM 2193 O O . GLY A 1 281 ? -21.041 -0.364 -16.129 1.00 92.50 281 GLY A O 1
ATOM 2194 N N . PHE A 1 282 ? -20.215 1.610 -16.809 1.00 95.25 282 PHE A N 1
ATOM 2195 C CA . PHE A 1 282 ? -19.840 1.188 -18.156 1.00 95.25 282 PHE A CA 1
ATOM 2196 C C . PHE A 1 282 ? -18.337 1.349 -18.399 1.00 95.25 282 PHE A C 1
ATOM 2198 O O . PHE A 1 282 ? -17.676 2.242 -17.852 1.00 95.25 282 PHE A O 1
ATOM 2205 N N . VAL A 1 283 ? -17.786 0.471 -19.236 1.00 97.19 283 VAL A N 1
ATOM 2206 C CA . VAL A 1 283 ? -16.482 0.657 -19.882 1.00 97.19 283 VAL A CA 1
ATOM 2207 C C . VAL A 1 283 ? -16.747 1.054 -21.323 1.00 97.19 283 VAL A C 1
ATOM 2209 O O . VAL A 1 283 ? -17.339 0.277 -22.073 1.00 97.19 283 VAL A O 1
ATOM 2212 N N . ILE A 1 284 ? -16.306 2.253 -21.682 1.00 97.69 284 ILE A N 1
ATOM 2213 C CA . ILE A 1 284 ? -16.494 2.845 -22.998 1.00 97.69 284 ILE A CA 1
ATOM 2214 C C . ILE A 1 284 ? -15.212 2.642 -23.791 1.00 97.69 284 ILE A C 1
ATOM 2216 O O . ILE A 1 284 ? -14.125 3.014 -23.337 1.00 97.69 284 ILE A O 1
ATOM 2220 N N . ARG A 1 285 ? -15.346 2.030 -24.964 1.00 97.56 285 ARG A N 1
ATOM 2221 C CA . ARG A 1 285 ? -14.251 1.754 -25.893 1.00 97.56 285 ARG A CA 1
ATOM 2222 C C . ARG A 1 285 ? -14.416 2.635 -27.106 1.00 97.56 285 ARG A C 1
ATOM 2224 O O . ARG A 1 285 ? -15.504 2.730 -27.663 1.00 97.56 285 ARG A O 1
ATOM 2231 N N . CYS A 1 286 ? -13.333 3.273 -27.495 1.00 96.25 286 CYS A N 1
ATOM 2232 C CA . CYS A 1 286 ? -13.281 4.137 -28.658 1.00 96.25 286 CYS A CA 1
ATOM 2233 C C . CYS A 1 286 ? -11.836 4.184 -29.144 1.00 96.25 286 CYS A C 1
ATOM 2235 O O . CYS A 1 286 ? -11.001 3.373 -28.723 1.00 96.25 286 CYS A O 1
ATOM 2237 N N . ARG A 1 287 ? -11.526 5.140 -30.013 1.00 94.56 287 ARG A N 1
ATOM 2238 C CA . ARG A 1 287 ? -10.143 5.439 -30.366 1.00 94.56 287 ARG A CA 1
ATOM 2239 C C . ARG A 1 287 ? -9.764 6.842 -29.931 1.00 94.56 287 ARG A C 1
ATOM 2241 O O . ARG A 1 287 ? -10.591 7.737 -30.021 1.00 94.56 287 ARG A O 1
ATOM 2248 N N . GLU A 1 288 ? -8.526 7.043 -29.497 1.00 94.12 288 GLU A N 1
ATOM 2249 C CA . GLU A 1 288 ? -7.985 8.352 -29.103 1.00 94.12 288 GLU A CA 1
ATOM 2250 C C . GLU A 1 288 ? -6.780 8.723 -29.976 1.00 94.12 288 GLU A C 1
ATOM 2252 O O . GLU A 1 288 ? -5.968 7.861 -30.328 1.00 94.12 288 GLU A O 1
ATOM 2257 N N . SER A 1 289 ? -6.643 10.011 -30.292 1.00 91.94 289 SER A N 1
ATOM 2258 C CA . SER A 1 289 ? -5.388 10.615 -30.738 1.00 91.94 289 SER A CA 1
ATOM 2259 C C . SER A 1 289 ? -5.115 11.908 -29.966 1.00 91.94 289 SER A C 1
ATOM 2261 O O . SER A 1 289 ? -5.969 12.788 -29.876 1.00 91.94 289 SER A O 1
ATOM 2263 N N . HIS A 1 290 ? -3.906 12.052 -29.416 1.00 83.81 290 HIS A N 1
ATOM 2264 C CA . HIS A 1 290 ? -3.495 13.284 -28.729 1.00 83.81 290 HIS A CA 1
ATOM 2265 C C . HIS A 1 290 ? -3.354 14.483 -29.674 1.00 83.81 290 HIS A C 1
ATOM 2267 O O . HIS A 1 290 ? -3.474 15.623 -29.229 1.00 83.81 290 HIS A O 1
ATOM 2273 N N . ASP A 1 291 ? -3.094 14.214 -30.952 1.00 83.50 291 ASP A N 1
ATOM 2274 C CA . ASP A 1 291 ? -3.067 15.202 -32.022 1.00 83.50 291 ASP A CA 1
ATOM 2275 C C . ASP A 1 291 ? -3.730 14.580 -33.261 1.00 83.50 291 ASP A C 1
ATOM 2277 O O . ASP A 1 291 ? -3.045 13.949 -34.075 1.00 83.50 291 ASP A O 1
ATOM 2281 N N . PRO A 1 292 ? -5.064 14.708 -33.392 1.00 78.25 292 PRO A N 1
ATOM 2282 C CA . PRO A 1 292 ? -5.834 14.122 -34.487 1.00 78.25 292 PRO A CA 1
ATOM 2283 C C . PRO A 1 292 ? -5.343 14.479 -35.896 1.00 78.25 292 PRO A C 1
ATOM 2285 O O . PRO A 1 292 ? -5.658 13.759 -36.841 1.00 78.25 292 PRO A O 1
ATOM 2288 N N . GLY A 1 293 ? -4.589 15.576 -36.051 1.00 77.31 293 GLY A N 1
ATOM 2289 C CA . GLY A 1 293 ? -4.037 16.007 -37.336 1.00 77.31 293 GLY A CA 1
ATOM 2290 C C . GLY A 1 293 ? -2.699 15.356 -37.703 1.00 77.31 293 GLY A C 1
ATOM 2291 O O . GLY A 1 293 ? -2.321 15.381 -38.873 1.00 77.31 293 GLY A O 1
ATOM 2292 N N . VAL A 1 294 ? -1.979 14.780 -36.733 1.00 83.38 294 VAL A N 1
ATOM 2293 C CA . VAL A 1 294 ? -0.591 14.303 -36.908 1.00 83.38 294 VAL A CA 1
ATOM 2294 C C . VAL A 1 294 ? -0.414 12.840 -36.500 1.00 83.38 294 VAL A C 1
ATOM 2296 O O . VAL A 1 294 ? 0.363 12.115 -37.120 1.00 83.38 294 VAL A O 1
ATOM 2299 N N . GLN A 1 295 ? -1.102 12.393 -35.450 1.00 83.88 295 GLN A N 1
ATOM 2300 C CA . GLN A 1 295 ? -0.934 11.065 -34.864 1.00 83.88 295 GLN A CA 1
ATOM 2301 C C . GLN A 1 295 ? -2.128 10.158 -35.187 1.00 83.88 295 GLN A C 1
ATOM 2303 O O . GLN A 1 295 ? -3.277 10.606 -35.126 1.00 83.88 295 GLN A O 1
ATOM 2308 N N . PRO A 1 296 ? -1.886 8.867 -35.489 1.00 89.44 296 PRO A N 1
ATOM 2309 C CA . PRO A 1 296 ? -2.961 7.925 -35.748 1.00 89.44 296 PRO A CA 1
ATOM 2310 C C . PRO A 1 296 ? -3.758 7.640 -34.475 1.00 89.44 296 PRO A C 1
ATOM 2312 O O . PRO A 1 296 ? -3.206 7.558 -33.375 1.00 89.44 296 PRO A O 1
ATOM 2315 N N . TYR A 1 297 ? -5.054 7.419 -34.660 1.00 91.94 297 TYR A N 1
ATOM 2316 C CA . TYR A 1 297 ? -5.957 6.960 -33.617 1.00 91.94 297 TYR A CA 1
ATOM 2317 C C . TYR A 1 297 ? -5.595 5.551 -33.142 1.00 91.94 297 TYR A C 1
ATOM 2319 O O . TYR A 1 297 ? -5.305 4.666 -33.952 1.00 91.94 297 TYR A O 1
ATOM 2327 N N . ARG A 1 298 ? -5.646 5.333 -31.827 1.00 93.12 298 ARG A N 1
ATOM 2328 C CA . ARG A 1 298 ? -5.348 4.046 -31.178 1.00 93.12 298 ARG A CA 1
ATOM 2329 C C . ARG A 1 298 ? -6.498 3.628 -30.279 1.00 93.12 298 ARG A C 1
ATOM 2331 O O . ARG A 1 298 ? -7.211 4.494 -29.781 1.00 93.12 298 ARG A O 1
ATOM 2338 N N . ASP A 1 299 ? -6.659 2.325 -30.058 1.00 95.69 299 ASP A N 1
ATOM 2339 C CA . ASP A 1 299 ? -7.683 1.809 -29.147 1.00 95.69 299 ASP A CA 1
ATOM 2340 C C . ASP A 1 299 ? -7.500 2.425 -27.757 1.00 95.69 299 ASP A C 1
ATOM 2342 O O . ASP A 1 299 ? -6.412 2.391 -27.179 1.00 95.69 299 ASP A O 1
ATOM 2346 N N . TRP A 1 300 ? -8.568 3.008 -27.223 1.00 96.69 300 TRP A N 1
ATOM 2347 C CA . TRP A 1 300 ? -8.521 3.717 -25.955 1.00 96.69 300 TRP A CA 1
ATOM 2348 C C . TRP A 1 300 ? -9.827 3.580 -25.195 1.00 96.69 300 TRP A C 1
ATOM 2350 O O . TRP A 1 300 ? -10.924 3.723 -25.744 1.00 96.69 300 TRP A O 1
ATOM 2360 N N . PHE A 1 301 ? -9.700 3.265 -23.909 1.00 97.81 301 PHE A N 1
ATOM 2361 C CA . PHE A 1 301 ? -10.835 3.018 -23.037 1.00 97.81 301 PHE A CA 1
ATOM 2362 C C . PHE A 1 301 ? -10.893 4.076 -21.944 1.00 97.81 301 PHE A C 1
ATOM 2364 O O . PHE A 1 301 ? -9.875 4.469 -21.369 1.00 97.81 301 PHE A O 1
ATOM 2371 N N . PHE A 1 302 ? -12.110 4.419 -21.552 1.00 97.31 302 PHE A N 1
ATOM 2372 C CA . PHE A 1 302 ? -12.396 5.097 -20.297 1.00 97.31 302 PHE A CA 1
ATOM 2373 C C . PHE A 1 302 ? -13.572 4.406 -19.614 1.00 97.31 302 PHE A C 1
ATOM 2375 O O . PHE A 1 302 ? -14.245 3.550 -20.188 1.00 97.31 302 PHE A O 1
ATOM 2382 N N . LYS A 1 303 ? -13.789 4.705 -18.337 1.00 95.12 303 LYS A N 1
ATOM 2383 C CA . LYS A 1 303 ? -14.915 4.139 -17.588 1.00 95.12 303 LYS A CA 1
ATOM 2384 C C . LYS A 1 303 ? -15.761 5.239 -16.979 1.00 95.12 303 LYS A C 1
ATOM 2386 O O . LYS A 1 303 ? -15.243 6.286 -16.591 1.00 95.12 303 LYS A O 1
ATOM 2391 N N . PHE A 1 304 ? -17.040 4.946 -16.846 1.00 94.19 304 PHE A N 1
ATOM 2392 C CA . PHE A 1 304 ? -17.995 5.777 -16.143 1.00 94.19 304 PHE A CA 1
ATOM 2393 C C . PHE A 1 304 ? -18.638 4.910 -15.069 1.00 94.19 304 PHE A C 1
ATOM 2395 O O . PHE A 1 304 ? -19.402 3.997 -15.375 1.00 94.19 304 PHE A O 1
ATOM 2402 N N . LYS A 1 305 ? -18.233 5.115 -13.816 1.00 90.50 305 LYS A N 1
ATOM 2403 C CA . LYS A 1 305 ? -18.774 4.391 -12.664 1.00 90.50 305 LYS A CA 1
ATOM 2404 C C . LYS A 1 305 ? -19.913 5.174 -12.041 1.00 90.50 305 LYS A C 1
ATOM 2406 O O . LYS A 1 305 ? -19.741 6.361 -11.777 1.00 90.50 305 LYS A O 1
ATOM 2411 N N . PHE A 1 306 ? -20.997 4.486 -11.719 1.00 88.00 306 PHE A N 1
ATOM 2412 C CA . PHE A 1 306 ? -22.046 5.064 -10.894 1.00 88.00 306 PHE A CA 1
ATOM 2413 C C . PHE A 1 306 ? -21.563 5.114 -9.445 1.00 88.00 306 PHE A C 1
ATOM 2415 O O . PHE A 1 306 ? -20.965 4.157 -8.933 1.00 88.00 306 PHE A O 1
ATOM 2422 N N . GLU A 1 307 ? -21.730 6.274 -8.813 1.00 81.19 307 GLU A N 1
ATOM 2423 C CA . GLU A 1 307 ? -21.278 6.488 -7.441 1.00 81.19 307 GLU A CA 1
ATOM 2424 C C . GLU A 1 307 ? -22.207 5.760 -6.468 1.00 81.19 307 GLU A C 1
ATOM 2426 O O . GLU A 1 307 ? -21.747 4.915 -5.697 1.00 81.19 307 GLU A O 1
ATOM 2431 N N . GLU A 1 308 ? -23.512 6.000 -6.580 1.00 83.50 308 GLU A N 1
ATOM 2432 C CA . GLU A 1 308 ? -24.538 5.415 -5.720 1.00 83.50 308 GLU A CA 1
ATOM 2433 C C . GLU A 1 308 ? -25.418 4.399 -6.463 1.00 83.50 308 GLU A C 1
ATOM 2435 O O . GLU A 1 308 ? -25.534 4.470 -7.686 1.00 83.50 308 GLU A O 1
ATOM 2440 N N . PRO A 1 309 ? -25.990 3.403 -5.754 1.00 87.38 309 PRO A N 1
ATOM 2441 C CA . PRO A 1 309 ? -25.834 3.098 -4.317 1.00 87.38 309 PRO A CA 1
ATOM 2442 C C . PRO A 1 309 ? -24.557 2.292 -3.976 1.00 87.38 309 PRO A C 1
ATOM 2444 O O . PRO A 1 309 ? -24.378 1.775 -2.869 1.00 87.38 309 PRO A O 1
ATOM 2447 N N . TYR A 1 310 ? -23.646 2.123 -4.936 1.00 87.56 310 TYR A N 1
ATOM 2448 C CA . TYR A 1 310 ? -22.488 1.232 -4.812 1.00 87.56 310 TYR A CA 1
ATOM 2449 C C . TYR A 1 310 ? -21.437 1.703 -3.807 1.00 87.56 310 TYR A C 1
ATOM 2451 O O . TYR A 1 310 ? -20.742 0.873 -3.206 1.00 87.56 310 TYR A O 1
ATOM 2459 N N . LEU A 1 311 ? -21.272 3.015 -3.639 1.00 85.88 311 LEU A N 1
ATOM 2460 C CA . LEU A 1 311 ? -20.396 3.592 -2.625 1.00 85.88 311 LEU A CA 1
ATOM 2461 C C . LEU A 1 311 ? -20.919 3.267 -1.224 1.00 85.88 311 LEU A C 1
ATOM 2463 O O . LEU A 1 311 ? -20.150 2.740 -0.412 1.00 85.88 311 LEU A O 1
ATOM 2467 N N . MET A 1 312 ? -22.216 3.471 -0.977 1.00 90.56 312 MET A N 1
ATOM 2468 C CA . MET A 1 312 ? -22.875 3.069 0.269 1.00 90.56 312 MET A CA 1
ATOM 2469 C C . MET A 1 312 ? -22.694 1.571 0.558 1.00 90.56 312 MET A C 1
ATOM 2471 O O . MET A 1 312 ? -22.279 1.190 1.652 1.00 90.56 312 MET A O 1
ATOM 2475 N N . TYR A 1 313 ? -22.900 0.699 -0.433 1.00 92.50 313 TYR A N 1
ATOM 2476 C CA . TYR A 1 313 ? -22.736 -0.749 -0.247 1.00 92.50 313 TYR A CA 1
ATOM 2477 C C . TYR A 1 313 ? -21.307 -1.151 0.134 1.00 92.50 313 TYR A C 1
ATOM 2479 O O . TYR A 1 313 ? -21.104 -2.019 0.988 1.00 92.50 313 TYR A O 1
ATOM 2487 N N . ARG A 1 314 ? -20.295 -0.511 -0.466 1.00 90.88 314 ARG A N 1
ATOM 2488 C CA . ARG A 1 314 ? -18.892 -0.710 -0.069 1.00 90.88 314 ARG A CA 1
ATOM 2489 C C . ARG A 1 314 ? -18.661 -0.245 1.360 1.00 90.88 314 ARG A C 1
ATOM 2491 O O . ARG A 1 314 ? -18.004 -0.954 2.118 1.00 90.88 314 ARG A O 1
ATOM 2498 N N . GLN A 1 315 ? -19.205 0.912 1.728 1.00 91.06 315 GLN A N 1
ATOM 2499 C CA . GLN A 1 315 ? -19.092 1.442 3.081 1.00 91.06 315 GLN A CA 1
ATOM 2500 C C . GLN A 1 315 ? -19.669 0.466 4.107 1.00 91.06 315 GLN A C 1
ATOM 2502 O O . GLN A 1 315 ? -18.982 0.137 5.073 1.00 91.06 315 GLN A O 1
ATOM 2507 N N . TRP A 1 316 ? -20.874 -0.052 3.872 1.00 94.75 316 TRP A N 1
ATOM 2508 C CA . TRP A 1 316 ? -21.512 -1.055 4.727 1.00 94.75 316 TRP A CA 1
ATOM 2509 C C . TRP A 1 316 ? -20.658 -2.310 4.873 1.00 94.75 316 TRP A C 1
ATOM 2511 O O . TRP A 1 316 ? -20.392 -2.737 5.996 1.00 94.75 316 TRP A O 1
ATOM 2521 N N . ARG A 1 317 ? -20.126 -2.844 3.768 1.00 94.25 317 ARG A N 1
ATOM 2522 C CA . ARG A 1 317 ? -19.232 -4.008 3.802 1.00 94.25 317 ARG A CA 1
ATOM 2523 C C . ARG A 1 317 ? -17.993 -3.775 4.663 1.00 94.25 317 ARG A C 1
ATOM 2525 O O . ARG A 1 317 ? -17.675 -4.597 5.524 1.00 94.25 317 ARG A O 1
ATOM 2532 N N . GLU A 1 318 ? -17.280 -2.673 4.443 1.00 93.88 318 GLU A N 1
ATOM 2533 C CA . GLU A 1 318 ? -16.050 -2.383 5.189 1.00 93.88 318 GLU A CA 1
ATOM 2534 C C . GLU A 1 318 ? -16.337 -2.063 6.666 1.00 93.88 318 GLU A C 1
ATOM 2536 O O . GLU A 1 318 ? -15.578 -2.477 7.545 1.00 93.88 318 GLU A O 1
ATOM 2541 N N . CYS A 1 319 ? -17.456 -1.395 6.962 1.00 92.94 319 CYS A N 1
ATOM 2542 C CA . CYS A 1 319 ? -17.894 -1.118 8.329 1.00 92.94 319 CYS A CA 1
ATOM 2543 C C . CYS A 1 319 ? -18.273 -2.398 9.084 1.00 92.94 319 CYS A C 1
ATOM 2545 O O . CYS A 1 319 ? -17.847 -2.574 10.228 1.00 92.94 319 CYS A O 1
ATOM 2547 N N . THR A 1 320 ? -18.983 -3.330 8.443 1.00 94.19 320 THR A N 1
ATOM 2548 C CA . THR A 1 320 ? -19.302 -4.640 9.029 1.00 94.19 320 THR A CA 1
ATOM 2549 C C . THR A 1 320 ? -18.035 -5.456 9.274 1.00 94.19 320 THR A C 1
ATOM 2551 O O . THR A 1 320 ? -17.850 -5.985 10.370 1.00 94.19 320 THR A O 1
ATOM 2554 N N . LYS A 1 321 ? -17.089 -5.484 8.325 1.00 93.75 321 LYS A N 1
ATOM 2555 C CA . LYS A 1 321 ? -15.783 -6.140 8.531 1.00 93.75 321 LYS A CA 1
ATOM 2556 C C . LYS A 1 321 ? -14.983 -5.524 9.678 1.00 93.75 321 LYS A C 1
ATOM 2558 O O . LYS A 1 321 ? -14.364 -6.258 10.453 1.00 93.75 321 LYS A O 1
ATOM 2563 N N . ALA A 1 322 ? -14.985 -4.196 9.798 1.00 89.38 322 ALA A N 1
ATOM 2564 C CA . ALA A 1 322 ? -14.342 -3.498 10.907 1.00 89.38 322 ALA A CA 1
ATOM 2565 C C . ALA A 1 322 ? -14.974 -3.903 12.245 1.00 89.38 322 ALA A C 1
ATOM 2567 O O . ALA A 1 322 ? -14.239 -4.298 13.151 1.00 89.38 322 ALA A O 1
ATOM 2568 N N . MET A 1 323 ? -16.309 -3.910 12.317 1.00 90.81 323 MET A N 1
ATOM 2569 C CA . MET A 1 323 ? -17.071 -4.321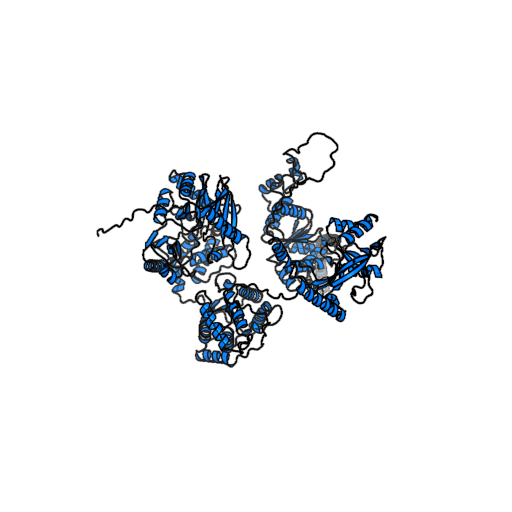 13.497 1.00 90.81 323 MET A CA 1
ATOM 2570 C C . MET A 1 323 ? -16.750 -5.761 13.921 1.00 90.81 323 MET A C 1
ATOM 2572 O O . MET A 1 323 ? -16.443 -5.984 15.089 1.00 90.81 323 MET A O 1
ATOM 2576 N N . ILE A 1 324 ? -16.732 -6.722 12.988 1.00 92.25 324 ILE A N 1
ATOM 2577 C CA . ILE A 1 324 ? -16.375 -8.126 13.283 1.00 92.25 324 ILE A CA 1
ATOM 2578 C C . ILE A 1 324 ? -14.917 -8.233 13.762 1.00 92.25 324 ILE A C 1
ATOM 2580 O O . ILE A 1 324 ? -14.601 -9.031 14.638 1.00 92.25 324 ILE A O 1
ATOM 2584 N N . SER A 1 325 ? -14.016 -7.407 13.224 1.00 89.69 325 SER A N 1
ATOM 2585 C CA . SER A 1 325 ? -12.594 -7.392 13.599 1.00 89.69 325 SER A CA 1
ATOM 2586 C C . SER A 1 325 ? -12.293 -6.611 14.890 1.00 89.69 325 SER A C 1
ATOM 2588 O O . SER A 1 325 ? -11.120 -6.364 15.181 1.00 89.69 325 SER A O 1
ATOM 2590 N N . GLY A 1 326 ? -13.313 -6.141 15.619 1.00 84.44 326 GLY A N 1
ATOM 2591 C CA . GLY A 1 326 ? -13.150 -5.329 16.831 1.00 84.44 326 GLY A CA 1
ATOM 2592 C C . GLY A 1 326 ? -12.579 -3.925 16.588 1.00 84.44 326 GLY A C 1
ATOM 2593 O O . GLY A 1 326 ? -12.066 -3.294 17.510 1.00 84.44 326 GLY A O 1
ATOM 2594 N N . LYS A 1 327 ? -12.625 -3.423 15.348 1.00 80.62 327 LYS A N 1
ATOM 2595 C CA . LYS A 1 327 ? -12.200 -2.062 14.987 1.00 80.62 327 LYS A CA 1
ATOM 2596 C C . LYS A 1 327 ? -13.424 -1.145 14.896 1.00 80.62 327 LYS A C 1
ATOM 2598 O O . LYS A 1 327 ? -14.460 -1.585 14.402 1.00 80.62 327 LYS A O 1
ATOM 2603 N N . PRO A 1 328 ? -13.318 0.136 15.293 1.00 73.75 328 PRO A N 1
ATOM 2604 C CA . PRO A 1 328 ? -14.422 1.074 15.130 1.00 73.75 328 PRO A CA 1
ATOM 2605 C C . PRO A 1 328 ? -14.750 1.251 13.634 1.00 73.75 328 PRO A C 1
ATOM 2607 O O . PRO A 1 328 ? -13.829 1.537 12.853 1.00 73.75 328 PRO A O 1
ATOM 2610 N N . PRO A 1 329 ? -16.021 1.073 13.220 1.00 80.62 329 PRO A N 1
ATOM 2611 C CA . PRO A 1 329 ? -16.467 1.388 11.867 1.00 80.62 329 PRO A CA 1
ATOM 2612 C C . PRO A 1 329 ? -16.198 2.856 11.534 1.00 80.62 329 PRO A C 1
ATOM 2614 O O . PRO A 1 329 ? -16.323 3.725 12.394 1.00 80.62 329 PRO A O 1
ATOM 2617 N N . LYS A 1 330 ? -15.805 3.137 10.290 1.00 79.00 330 LYS A N 1
ATOM 2618 C CA . LYS A 1 330 ? -15.536 4.498 9.815 1.00 79.00 330 LYS A CA 1
ATOM 2619 C C . LYS A 1 330 ? -16.380 4.777 8.583 1.00 79.00 330 LYS A C 1
ATOM 2621 O O . LYS A 1 330 ? -16.180 4.129 7.559 1.00 79.00 330 LYS A O 1
ATOM 2626 N N . PHE A 1 331 ? -17.259 5.761 8.678 1.00 78.25 331 PHE A N 1
ATOM 2627 C CA . PHE A 1 331 ? -18.127 6.211 7.597 1.00 78.25 331 PHE A CA 1
ATOM 2628 C C . PHE A 1 331 ? -18.319 7.729 7.698 1.00 78.25 331 PHE A C 1
ATOM 2630 O O . PHE A 1 331 ? -18.178 8.294 8.780 1.00 78.25 331 PHE A O 1
ATOM 2637 N N . ARG A 1 332 ? -18.531 8.387 6.554 1.00 66.50 332 ARG A N 1
ATOM 2638 C CA . ARG A 1 332 ? -18.697 9.855 6.455 1.00 66.50 332 ARG A CA 1
ATOM 2639 C C . ARG A 1 332 ? -19.851 10.285 5.551 1.00 66.50 332 ARG A C 1
ATOM 2641 O O . ARG A 1 332 ? -20.315 11.402 5.679 1.00 66.50 332 ARG A O 1
ATOM 2648 N N . LYS A 1 333 ? -20.267 9.421 4.624 1.00 73.44 333 LYS A N 1
ATOM 2649 C CA . LYS A 1 333 ? -21.491 9.579 3.833 1.00 73.44 333 LYS A CA 1
ATOM 2650 C C . LYS A 1 333 ? -22.518 8.576 4.344 1.00 73.44 333 LYS A C 1
ATOM 2652 O O . LYS A 1 333 ? -22.127 7.591 4.971 1.00 73.44 333 LYS A O 1
ATOM 2657 N N . HIS A 1 334 ? -23.788 8.775 4.048 1.00 82.62 334 HIS A N 1
ATOM 2658 C CA . HIS A 1 334 ? -24.902 7.904 4.421 1.00 82.62 334 HIS A CA 1
ATOM 2659 C C . HIS A 1 334 ? -24.923 7.605 5.920 1.00 82.62 334 HIS A C 1
ATOM 2661 O O . HIS A 1 334 ? -25.110 6.451 6.306 1.00 82.62 334 HIS A O 1
ATOM 2667 N N . VAL A 1 335 ? -24.633 8.597 6.767 1.00 79.25 335 VAL A N 1
ATOM 2668 C CA . VAL A 1 335 ? -24.347 8.410 8.199 1.00 79.25 335 VAL A CA 1
ATOM 2669 C C . VAL A 1 335 ? -25.542 7.770 8.890 1.00 79.25 335 VAL A C 1
ATOM 2671 O O . VAL A 1 335 ? -25.403 6.684 9.452 1.00 79.25 335 VAL A O 1
ATOM 2674 N N . GLN A 1 336 ? -26.723 8.377 8.749 1.00 80.31 336 GLN A N 1
ATOM 2675 C CA . GLN A 1 336 ? -27.953 7.919 9.402 1.00 80.31 336 GLN A CA 1
ATOM 2676 C C . GLN A 1 336 ? -28.289 6.470 9.026 1.00 80.31 336 GLN A C 1
ATOM 2678 O O . GLN A 1 336 ? -28.377 5.592 9.884 1.00 80.31 336 GLN A O 1
ATOM 2683 N N . ILE A 1 337 ? -28.403 6.183 7.726 1.00 89.56 337 ILE A N 1
ATOM 2684 C CA . ILE A 1 337 ? -28.768 4.842 7.256 1.00 89.56 337 ILE A CA 1
ATOM 2685 C C . ILE A 1 337 ? -27.664 3.807 7.539 1.00 89.56 337 ILE A C 1
ATOM 2687 O O . ILE A 1 337 ? -27.952 2.631 7.758 1.00 89.56 337 ILE A O 1
ATOM 2691 N N . THR A 1 338 ? -26.395 4.227 7.597 1.00 91.62 338 THR A N 1
ATOM 2692 C CA . THR A 1 338 ? -25.274 3.345 7.957 1.00 91.62 338 THR A CA 1
ATOM 2693 C C . THR A 1 338 ? -25.281 2.987 9.438 1.00 91.62 338 THR A C 1
ATOM 2695 O O . THR A 1 338 ? -25.003 1.837 9.772 1.00 91.62 338 THR A O 1
ATOM 2698 N N . GLU A 1 339 ? -25.623 3.912 10.333 1.00 87.94 339 GLU A N 1
ATOM 2699 C CA . GLU A 1 339 ? -25.794 3.606 11.758 1.00 87.94 339 GLU A CA 1
ATOM 2700 C C . GLU A 1 339 ? -26.917 2.596 11.981 1.00 87.94 339 GLU A C 1
ATOM 2702 O O . GLU A 1 339 ? -26.724 1.594 12.678 1.00 87.94 339 GLU A O 1
ATOM 2707 N N . GLU A 1 340 ? -28.059 2.798 11.323 1.00 90.62 340 GLU A N 1
ATOM 2708 C CA . GLU A 1 340 ? -29.176 1.856 11.364 1.00 90.62 340 GLU A CA 1
ATOM 2709 C C . GLU A 1 340 ? -28.787 0.477 10.819 1.00 90.62 340 GLU A C 1
ATOM 2711 O O . GLU A 1 340 ? -29.070 -0.547 11.454 1.00 90.62 340 GLU A O 1
ATOM 2716 N N . TYR A 1 341 ? -28.084 0.443 9.684 1.00 95.94 341 TYR A N 1
ATOM 2717 C CA . TYR A 1 341 ? -27.550 -0.787 9.110 1.00 95.94 341 TYR A CA 1
ATOM 2718 C C . TYR A 1 341 ? -26.597 -1.494 10.081 1.00 95.94 341 TYR A C 1
ATOM 2720 O O . TYR A 1 341 ? -26.700 -2.706 10.271 1.00 95.94 341 TYR A O 1
ATOM 2728 N N . LEU A 1 342 ? -25.690 -0.770 10.743 1.00 94.81 342 LEU A N 1
ATOM 2729 C CA . LEU A 1 342 ? -24.731 -1.365 11.678 1.00 94.81 342 LEU A CA 1
ATOM 2730 C C . LEU A 1 342 ? -25.399 -1.894 12.947 1.00 94.81 342 LEU A C 1
ATOM 2732 O O . LEU A 1 342 ? -24.989 -2.939 13.460 1.00 94.81 342 LEU A O 1
ATOM 2736 N N . LEU A 1 343 ? -26.444 -1.226 13.439 1.00 90.31 343 LEU A N 1
ATOM 2737 C CA . LEU A 1 343 ? -27.272 -1.737 14.532 1.00 90.31 343 LEU A CA 1
ATOM 2738 C C . LEU A 1 343 ? -27.986 -3.031 14.126 1.00 90.31 343 LEU A C 1
ATOM 2740 O O . LEU A 1 343 ? -27.993 -3.997 14.895 1.00 90.31 343 LEU A O 1
ATOM 2744 N N . TYR A 1 344 ? -28.542 -3.080 12.914 1.00 94.69 344 TYR A N 1
ATOM 2745 C CA . TYR A 1 344 ? -29.162 -4.285 12.363 1.00 94.69 344 TYR A CA 1
ATOM 2746 C C . TYR A 1 344 ? -28.145 -5.425 12.192 1.00 94.69 344 TYR A C 1
ATOM 2748 O O . TYR A 1 344 ? -28.362 -6.539 12.677 1.00 94.69 344 TYR A O 1
ATOM 2756 N N . ALA A 1 345 ? -26.994 -5.137 11.584 1.00 95.12 345 ALA A N 1
ATOM 2757 C CA . ALA A 1 345 ? -25.909 -6.089 11.378 1.00 95.12 345 ALA A CA 1
ATOM 2758 C C . ALA A 1 345 ? -25.386 -6.650 12.706 1.00 95.12 345 ALA A C 1
ATOM 2760 O O . ALA A 1 345 ? -25.163 -7.854 12.817 1.00 95.12 345 ALA A O 1
ATOM 2761 N N . ARG A 1 346 ? -25.254 -5.813 13.744 1.00 92.81 346 ARG A N 1
ATOM 2762 C CA . ARG A 1 346 ? -24.846 -6.251 15.088 1.00 92.81 346 ARG A CA 1
ATOM 2763 C C . ARG A 1 346 ? -25.823 -7.265 15.680 1.00 92.81 346 ARG A C 1
ATOM 2765 O O . ARG A 1 346 ? -25.378 -8.256 16.251 1.00 92.81 346 ARG A O 1
ATOM 2772 N N . LYS A 1 347 ? -27.135 -7.049 15.524 1.00 93.19 347 LYS A N 1
ATOM 2773 C CA . LYS A 1 347 ? -28.161 -8.007 15.973 1.00 93.19 347 LYS A CA 1
ATOM 2774 C C . LYS A 1 347 ? -28.035 -9.333 15.222 1.00 93.19 347 LYS A C 1
ATOM 2776 O O . LYS A 1 347 ? -27.968 -10.377 15.858 1.00 93.19 347 LYS A O 1
ATOM 2781 N N . ARG A 1 348 ? -27.909 -9.293 13.890 1.00 93.38 348 ARG A N 1
ATOM 2782 C CA . ARG A 1 348 ? -27.751 -10.499 13.055 1.00 93.38 348 ARG A CA 1
ATOM 2783 C C . ARG A 1 348 ? -26.494 -11.300 13.398 1.00 93.38 348 ARG A C 1
ATOM 2785 O O . ARG A 1 348 ? -26.580 -12.515 13.520 1.00 93.38 348 ARG A O 1
ATOM 2792 N N . LEU A 1 349 ? -25.364 -10.627 13.616 1.00 92.75 349 LEU A N 1
ATOM 2793 C CA . LEU A 1 349 ? -24.104 -11.260 14.025 1.00 92.75 349 LEU A CA 1
ATOM 2794 C C . LEU A 1 349 ? -24.156 -11.854 15.441 1.00 92.75 349 LEU A C 1
ATOM 2796 O O . LEU A 1 349 ? -23.439 -12.806 15.728 1.00 92.75 349 LEU A O 1
ATOM 2800 N N . ALA A 1 350 ? -24.980 -11.299 16.335 1.00 90.38 350 ALA A N 1
ATOM 2801 C CA . ALA A 1 350 ? -25.193 -11.870 17.663 1.00 90.38 350 ALA A CA 1
ATOM 2802 C C . ALA A 1 350 ? -26.084 -13.124 17.615 1.00 90.38 350 ALA A C 1
ATOM 2804 O O . ALA A 1 350 ? -25.876 -14.051 18.397 1.00 90.38 350 ALA A O 1
ATOM 2805 N N . THR A 1 351 ? -27.060 -13.157 16.702 1.00 92.12 351 THR A N 1
ATOM 2806 C CA . THR A 1 351 ? -27.957 -14.305 16.506 1.00 92.12 351 THR A CA 1
ATOM 2807 C C . THR A 1 351 ? -27.264 -15.467 15.794 1.00 92.12 351 THR A C 1
ATOM 2809 O O . THR A 1 351 ? -27.397 -16.606 16.234 1.00 92.12 351 THR A O 1
ATOM 2812 N N . ASP A 1 352 ? -26.506 -15.197 14.728 1.00 90.88 352 ASP A N 1
ATOM 2813 C CA . ASP A 1 352 ? -25.765 -16.209 13.970 1.00 90.88 352 ASP A CA 1
ATOM 2814 C C . ASP A 1 352 ? -24.251 -16.052 14.171 1.00 90.88 352 ASP A C 1
ATOM 2816 O O . ASP A 1 352 ? -23.600 -15.180 13.588 1.00 90.88 352 ASP A O 1
ATOM 2820 N N . LYS A 1 353 ? -23.682 -16.948 14.984 1.00 84.88 353 LYS A N 1
ATOM 2821 C CA . LYS A 1 353 ? -22.252 -16.949 15.326 1.00 84.88 353 LYS A CA 1
ATOM 2822 C C . LYS A 1 353 ? -21.341 -17.279 14.135 1.00 84.88 353 LYS A C 1
ATOM 2824 O O . LYS A 1 353 ? -20.171 -16.894 14.163 1.00 84.88 353 LYS A O 1
ATOM 2829 N N . ASN A 1 354 ? -21.846 -17.949 13.096 1.00 91.94 354 ASN A N 1
ATOM 2830 C CA . ASN A 1 354 ? -21.054 -18.333 11.923 1.00 91.94 354 ASN A CA 1
ATOM 2831 C C . ASN A 1 354 ? -20.986 -17.215 10.876 1.00 91.94 354 ASN A C 1
ATOM 2833 O O . ASN A 1 354 ? -19.988 -17.106 10.156 1.00 91.94 354 ASN A O 1
ATOM 2837 N N . LEU A 1 355 ? -21.995 -16.338 10.834 1.00 91.38 355 LEU A N 1
ATOM 2838 C CA . LEU A 1 355 ? -22.074 -15.232 9.878 1.00 91.38 355 LEU A CA 1
ATOM 2839 C C . LEU A 1 355 ? -20.825 -14.341 9.912 1.00 91.38 355 LEU A C 1
ATOM 2841 O O . LEU A 1 355 ? -20.345 -13.926 8.865 1.00 91.38 355 LEU A O 1
ATOM 2845 N N . GLY A 1 356 ? -20.248 -14.083 11.090 1.00 91.25 356 GLY A N 1
ATOM 2846 C CA . GLY A 1 356 ? -19.044 -13.256 11.212 1.00 91.25 356 GLY A CA 1
ATOM 2847 C C . GLY A 1 356 ? -17.817 -13.836 10.495 1.00 91.25 356 GLY A C 1
ATOM 2848 O O . GLY A 1 356 ? -17.068 -13.090 9.861 1.00 91.25 356 GLY A O 1
ATOM 2849 N N . GLN A 1 357 ? -17.620 -15.157 10.561 1.00 91.56 357 GLN A N 1
ATOM 2850 C CA . GLN A 1 357 ? -16.517 -15.835 9.869 1.00 91.56 357 GLN A CA 1
ATOM 2851 C C . GLN A 1 357 ? -16.749 -15.848 8.354 1.00 91.56 357 GLN A C 1
ATOM 2853 O O . GLN A 1 357 ? -15.854 -15.476 7.594 1.00 91.56 357 GLN A O 1
ATOM 2858 N N . LEU A 1 358 ? -17.972 -16.180 7.927 1.00 91.94 358 LEU A N 1
ATOM 2859 C CA . LEU A 1 358 ? -18.379 -16.167 6.518 1.00 91.94 358 LEU A CA 1
ATOM 2860 C C . LEU A 1 358 ? -18.226 -14.772 5.896 1.00 91.94 358 LEU A C 1
ATOM 2862 O O . LEU A 1 358 ? -17.645 -14.631 4.823 1.00 91.94 358 LEU A O 1
ATOM 2866 N N . TYR A 1 359 ? -18.630 -13.720 6.610 1.00 93.19 359 TYR A N 1
ATOM 2867 C CA . TYR A 1 359 ? -18.530 -12.340 6.135 1.00 93.19 359 TYR A CA 1
ATOM 2868 C C . TYR A 1 359 ? -17.075 -11.885 5.953 1.00 93.19 359 TYR A C 1
ATOM 2870 O O . TYR A 1 359 ? -16.756 -11.148 5.014 1.00 93.19 359 TYR A O 1
ATOM 2878 N N . GLN A 1 360 ? -16.156 -12.329 6.822 1.00 89.88 360 GLN A N 1
ATOM 2879 C CA . GLN A 1 360 ? -14.723 -12.078 6.623 1.00 89.88 360 GLN A CA 1
ATOM 2880 C C . GLN A 1 360 ? -14.177 -12.787 5.380 1.00 89.88 360 GLN A C 1
ATOM 2882 O O . GLN A 1 360 ? -13.315 -12.222 4.704 1.00 89.88 360 GLN A O 1
ATOM 2887 N N . ALA A 1 361 ? -14.719 -13.962 5.058 1.00 87.06 361 ALA A N 1
ATOM 2888 C CA . ALA A 1 361 ? -14.432 -14.721 3.845 1.00 87.06 361 ALA A CA 1
ATOM 2889 C C . ALA A 1 361 ? -15.230 -14.252 2.606 1.00 87.06 361 ALA A C 1
ATOM 2891 O O . ALA A 1 361 ? -15.190 -14.923 1.586 1.00 87.06 361 ALA A O 1
ATOM 2892 N N . ASN A 1 362 ? -15.899 -13.091 2.662 1.00 90.81 362 ASN A N 1
ATOM 2893 C CA . ASN A 1 362 ? -16.739 -12.538 1.588 1.00 90.81 362 ASN A CA 1
ATOM 2894 C C . ASN A 1 362 ? -17.993 -13.362 1.236 1.00 90.81 362 ASN A C 1
ATOM 2896 O O . ASN A 1 362 ? -18.392 -13.403 0.077 1.00 90.81 362 ASN A O 1
ATOM 2900 N N . HIS A 1 363 ? -18.649 -13.959 2.229 1.00 91.94 363 HIS A N 1
ATOM 2901 C CA . HIS A 1 363 ? -19.948 -14.615 2.064 1.00 91.94 363 HIS A CA 1
ATOM 2902 C C . HIS A 1 363 ? -21.006 -14.003 2.992 1.00 91.94 363 HIS A C 1
ATOM 2904 O O . HIS A 1 363 ? -20.727 -13.683 4.150 1.00 91.94 363 HIS A O 1
ATOM 2910 N N . GLY A 1 364 ? -22.232 -13.836 2.494 1.00 92.12 364 GLY A N 1
ATOM 2911 C CA . GLY A 1 364 ? -23.350 -13.230 3.224 1.00 92.12 364 GLY A CA 1
ATOM 2912 C C . GLY A 1 364 ? -23.336 -11.697 3.255 1.00 92.12 364 GLY A C 1
ATOM 2913 O O . GLY A 1 364 ? -24.100 -11.094 4.014 1.00 92.12 364 GLY A O 1
ATOM 2914 N N . ILE A 1 365 ? -22.500 -11.046 2.438 1.00 93.88 365 ILE A N 1
ATOM 2915 C CA . ILE A 1 365 ? -22.418 -9.580 2.338 1.00 93.88 365 ILE A CA 1
ATOM 2916 C C . ILE A 1 365 ? -23.694 -9.039 1.706 1.00 93.88 365 ILE A C 1
ATOM 2918 O O . ILE A 1 365 ? -24.343 -8.143 2.256 1.00 93.88 365 ILE A O 1
ATOM 2922 N N . ILE A 1 366 ? -24.042 -9.595 0.548 1.00 93.50 366 ILE A N 1
ATOM 2923 C CA . ILE A 1 366 ? -25.192 -9.177 -0.248 1.00 93.50 366 ILE A CA 1
ATOM 2924 C C . ILE A 1 366 ? -26.488 -9.547 0.468 1.00 93.50 366 ILE A C 1
ATOM 2926 O O . ILE A 1 366 ? -27.393 -8.718 0.544 1.00 93.50 366 ILE A O 1
ATOM 2930 N N . ALA A 1 367 ? -26.548 -10.749 1.049 1.00 93.81 367 ALA A N 1
ATOM 2931 C CA . ALA A 1 367 ? -27.695 -11.202 1.829 1.00 93.81 367 ALA A CA 1
ATOM 2932 C C . ALA A 1 367 ? -27.969 -10.261 3.011 1.00 93.81 367 ALA A C 1
ATOM 2934 O O . ALA A 1 367 ? -29.066 -9.728 3.119 1.00 93.81 367 ALA A O 1
ATOM 2935 N N . LEU A 1 368 ? -26.960 -9.945 3.835 1.00 95.19 368 LEU A N 1
ATOM 2936 C CA . LEU A 1 368 ? -27.145 -9.053 4.986 1.00 95.19 368 LEU A CA 1
ATOM 2937 C C . LEU A 1 368 ? -27.585 -7.638 4.579 1.00 95.19 368 LEU A C 1
ATOM 2939 O O . LEU A 1 368 ? -28.390 -7.015 5.271 1.00 95.19 368 LEU A O 1
ATOM 2943 N N . ARG A 1 369 ? -27.054 -7.122 3.464 1.00 95.50 369 ARG A N 1
ATOM 2944 C CA . ARG A 1 369 ? -27.475 -5.837 2.892 1.00 95.50 369 ARG A CA 1
ATOM 2945 C C . ARG A 1 369 ? -28.937 -5.880 2.456 1.00 95.50 369 ARG A C 1
ATOM 2947 O O . ARG A 1 369 ? -29.708 -5.007 2.840 1.00 95.50 369 ARG A O 1
ATOM 2954 N N . ASN A 1 370 ? -29.295 -6.854 1.625 1.00 94.25 370 ASN A N 1
ATOM 2955 C CA . ASN A 1 370 ? -30.632 -6.949 1.048 1.00 94.25 370 ASN A CA 1
ATOM 2956 C C . ASN A 1 370 ? -31.677 -7.232 2.135 1.00 94.25 370 ASN A C 1
ATOM 2958 O O . ASN A 1 370 ? -32.756 -6.652 2.092 1.00 94.25 370 ASN A O 1
ATOM 2962 N N . ASP A 1 371 ? -31.331 -8.028 3.147 1.00 94.50 371 ASP A N 1
ATOM 2963 C CA . ASP A 1 371 ? -32.172 -8.275 4.320 1.00 94.50 371 ASP A CA 1
ATOM 2964 C C . ASP A 1 371 ? -32.461 -6.981 5.095 1.00 94.50 371 ASP A C 1
ATOM 2966 O O . ASP A 1 371 ? -33.589 -6.761 5.532 1.00 94.50 371 ASP A O 1
ATOM 2970 N N . PHE A 1 372 ? -31.465 -6.103 5.254 1.00 96.12 372 PHE A N 1
ATOM 2971 C CA . PHE A 1 372 ? -31.662 -4.794 5.880 1.00 96.12 372 PHE A CA 1
ATOM 2972 C C . PHE A 1 372 ? -32.532 -3.864 5.022 1.00 96.12 372 PHE A C 1
ATOM 2974 O O . PHE A 1 372 ? -33.452 -3.234 5.542 1.00 96.12 372 PHE A O 1
ATOM 2981 N N . LEU A 1 373 ? -32.271 -3.798 3.714 1.00 93.44 373 LEU A N 1
ATOM 2982 C CA . LEU A 1 373 ? -33.068 -2.997 2.778 1.00 93.44 373 LEU A CA 1
ATOM 2983 C C . LEU A 1 373 ? -34.536 -3.454 2.761 1.00 93.44 373 LEU A C 1
ATOM 2985 O O . LEU A 1 373 ? -35.442 -2.626 2.838 1.00 93.44 373 LEU A O 1
ATOM 2989 N N . ALA A 1 374 ? -34.776 -4.767 2.766 1.00 94.50 374 ALA A N 1
ATOM 2990 C CA . ALA A 1 374 ? -36.109 -5.348 2.886 1.00 94.50 374 ALA A CA 1
ATOM 2991 C C . ALA A 1 374 ? -36.746 -5.055 4.253 1.00 94.50 374 ALA A C 1
ATOM 2993 O O . ALA A 1 374 ? -37.915 -4.684 4.313 1.00 94.50 374 ALA A O 1
ATOM 2994 N N . PHE A 1 375 ? -35.979 -5.148 5.346 1.00 92.50 375 PHE A N 1
ATOM 2995 C CA . PHE A 1 375 ? -36.442 -4.797 6.694 1.00 92.50 375 PHE A CA 1
ATOM 2996 C C . PHE A 1 375 ? -36.903 -3.335 6.797 1.00 92.50 375 PHE A C 1
ATOM 2998 O O . PHE A 1 375 ? -37.881 -3.048 7.484 1.00 92.50 375 PHE A O 1
ATOM 3005 N N . LYS A 1 376 ? -36.226 -2.416 6.102 1.00 89.94 376 LYS A N 1
ATOM 3006 C CA . LYS A 1 376 ? -36.611 -0.999 6.017 1.00 89.94 376 LYS A CA 1
ATOM 3007 C C . LYS A 1 376 ? -37.675 -0.714 4.951 1.00 89.94 376 LYS A C 1
ATOM 3009 O O . LYS A 1 376 ? -38.205 0.391 4.935 1.00 89.94 376 LYS A O 1
ATOM 3014 N N . ASN A 1 377 ? -38.011 -1.694 4.108 1.00 91.81 377 ASN A N 1
ATOM 3015 C CA . ASN A 1 377 ? -38.879 -1.550 2.938 1.00 91.81 377 ASN A CA 1
ATOM 3016 C C . ASN A 1 377 ? -38.402 -0.442 1.977 1.00 91.81 377 ASN A C 1
ATOM 3018 O O . ASN A 1 377 ? -39.175 0.426 1.572 1.00 91.81 377 ASN A O 1
ATOM 3022 N N . MET A 1 378 ? -37.108 -0.448 1.643 1.00 89.25 378 MET A N 1
ATOM 3023 C CA . MET A 1 378 ? -36.475 0.566 0.792 1.00 89.25 378 MET A CA 1
ATOM 3024 C C . MET A 1 378 ? -35.595 -0.078 -0.275 1.00 89.25 378 MET A C 1
ATOM 3026 O O . MET A 1 378 ? -34.995 -1.130 -0.040 1.00 89.25 378 MET A O 1
ATOM 3030 N N . LYS A 1 379 ? -35.454 0.570 -1.436 1.00 86.62 379 LYS A N 1
ATOM 3031 C CA . LYS A 1 379 ? -34.412 0.200 -2.402 1.00 86.62 379 LYS A CA 1
ATOM 3032 C C . LYS A 1 379 ? -33.081 0.829 -2.004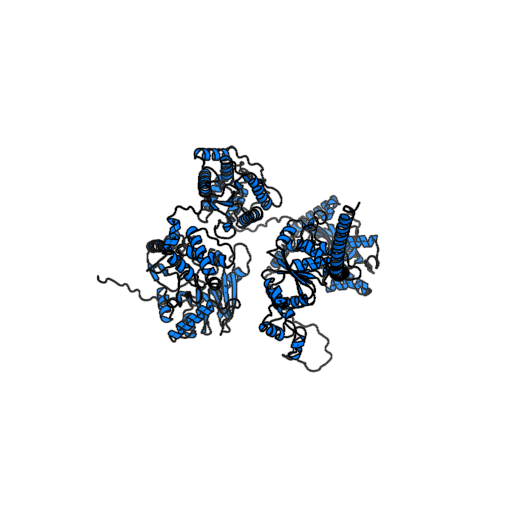 1.00 86.62 379 LYS A C 1
ATOM 3034 O O . LYS A 1 379 ? -33.025 1.796 -1.249 1.00 86.62 379 LYS A O 1
ATOM 3039 N N . GLY A 1 380 ? -31.987 0.299 -2.544 1.00 85.19 380 GLY A N 1
ATOM 3040 C CA . GLY A 1 380 ? -30.659 0.864 -2.306 1.00 85.19 380 GLY A CA 1
ATOM 3041 C C . GLY A 1 380 ? -30.494 2.294 -2.804 1.00 85.19 380 GLY A C 1
ATOM 3042 O O . GLY A 1 380 ? -29.856 3.089 -2.125 1.00 85.19 380 GLY A O 1
ATOM 3043 N N . SER A 1 381 ? -31.091 2.619 -3.955 1.00 82.50 381 SER A N 1
ATOM 3044 C CA . SER A 1 381 ? -31.155 3.984 -4.492 1.00 82.50 381 SER A CA 1
ATOM 3045 C C . SER A 1 381 ? -31.836 4.934 -3.508 1.00 82.50 381 SER A C 1
ATOM 3047 O O . SER A 1 381 ? -31.299 5.989 -3.192 1.00 82.50 381 SER A O 1
ATOM 3049 N N . ASP A 1 382 ? -32.974 4.521 -2.951 1.00 84.38 382 ASP A N 1
ATOM 3050 C CA . ASP A 1 382 ? -33.746 5.323 -1.998 1.00 84.38 382 ASP A CA 1
ATOM 3051 C C . ASP A 1 382 ? -32.959 5.508 -0.696 1.00 84.38 382 ASP A C 1
ATOM 3053 O O . ASP A 1 382 ? -32.900 6.603 -0.144 1.00 84.38 382 ASP A O 1
ATOM 3057 N N . ALA A 1 383 ? -32.292 4.446 -0.239 1.00 84.81 383 ALA A N 1
ATOM 3058 C CA . ALA A 1 383 ? -31.438 4.475 0.940 1.00 84.81 383 ALA A CA 1
ATOM 3059 C C . ALA A 1 383 ? -30.210 5.389 0.769 1.00 84.81 383 ALA A C 1
ATOM 3061 O O . ALA A 1 383 ? -29.833 6.068 1.720 1.00 84.81 383 ALA A O 1
ATOM 3062 N N . ALA A 1 384 ? -29.618 5.445 -0.428 1.00 83.12 384 ALA A N 1
ATOM 3063 C CA . ALA A 1 384 ? -28.534 6.378 -0.741 1.00 83.12 384 ALA A CA 1
ATOM 3064 C C . ALA A 1 384 ? -29.037 7.829 -0.892 1.00 83.12 384 ALA A C 1
ATOM 3066 O O . ALA A 1 384 ? -28.316 8.774 -0.577 1.00 83.12 384 ALA A O 1
ATOM 3067 N N . ASN A 1 385 ? -30.284 8.017 -1.333 1.00 77.62 385 ASN A N 1
ATOM 3068 C CA . ASN A 1 385 ? -30.887 9.337 -1.529 1.00 77.62 385 ASN A CA 1
ATOM 3069 C C . ASN A 1 385 ? -31.534 9.922 -0.260 1.00 77.62 385 ASN A C 1
ATOM 3071 O O . ASN A 1 385 ? -31.785 11.127 -0.221 1.00 77.62 385 ASN A O 1
ATOM 3075 N N . LEU A 1 386 ? -31.753 9.120 0.793 1.00 73.00 386 LEU A N 1
ATOM 3076 C CA . LEU A 1 386 ? -32.254 9.579 2.101 1.00 73.00 386 LEU A CA 1
ATOM 3077 C C . LEU A 1 386 ? -31.492 10.813 2.608 1.00 73.00 386 LEU A C 1
ATOM 3079 O O . LEU A 1 386 ? -32.099 11.770 3.087 1.00 73.00 386 LEU A O 1
ATOM 3083 N N . GLU A 1 387 ? -30.169 10.817 2.443 1.00 57.50 387 GLU A N 1
ATOM 3084 C CA . GLU A 1 387 ? -29.294 11.896 2.908 1.00 57.50 387 GLU A CA 1
ATOM 3085 C C . GLU A 1 387 ? -29.188 13.074 1.917 1.00 57.50 387 GLU A C 1
ATOM 3087 O O . GLU A 1 387 ? -28.749 14.151 2.304 1.00 57.50 387 GLU A O 1
ATOM 3092 N N . LEU A 1 388 ? -29.636 12.911 0.663 1.00 52.28 388 LEU A N 1
ATOM 3093 C CA . LEU A 1 388 ? -29.782 14.012 -0.305 1.00 52.28 388 LEU A CA 1
ATOM 3094 C C . LEU A 1 388 ? -31.079 14.809 -0.076 1.00 52.28 388 LEU A C 1
ATOM 3096 O O . LEU A 1 388 ? -31.136 15.994 -0.395 1.00 52.28 388 LEU A O 1
ATOM 3100 N N . SER A 1 389 ? -32.113 14.168 0.485 1.00 38.44 389 SER A N 1
ATOM 3101 C CA . SER A 1 389 ? -33.414 14.789 0.792 1.00 38.44 389 SER A CA 1
ATOM 3102 C C . SER A 1 389 ? -33.514 15.426 2.185 1.00 38.44 389 SER A C 1
ATOM 3104 O O . SER A 1 389 ? -34.406 16.240 2.424 1.00 38.44 389 SER A O 1
ATOM 3106 N N . ALA A 1 390 ? -32.603 15.091 3.100 1.00 38.31 390 ALA A N 1
ATOM 3107 C CA . ALA A 1 390 ? -32.472 15.762 4.386 1.00 38.31 390 ALA A CA 1
ATOM 3108 C C . ALA A 1 390 ? -31.372 16.832 4.271 1.00 38.31 390 ALA A C 1
ATOM 3110 O O . ALA A 1 390 ? -30.256 16.488 3.883 1.00 38.31 390 ALA A O 1
ATOM 3111 N N . PRO A 1 391 ? -31.622 18.117 4.599 1.00 34.81 391 PRO A N 1
ATOM 3112 C CA . PRO A 1 391 ? -30.547 19.100 4.642 1.00 34.81 391 PRO A CA 1
ATOM 3113 C C . PRO A 1 391 ? -29.456 18.574 5.580 1.00 34.81 391 PRO A C 1
ATOM 3115 O O . PRO A 1 391 ? -29.744 18.151 6.702 1.00 34.81 391 PRO A O 1
ATOM 3118 N N . SER A 1 392 ? -28.225 18.538 5.070 1.00 37.03 392 SER A N 1
ATOM 3119 C CA . SER A 1 392 ? -27.034 17.955 5.689 1.00 37.03 392 SER A CA 1
ATOM 3120 C C . SER A 1 392 ? -26.876 18.383 7.154 1.00 37.03 392 SER A C 1
ATOM 3122 O O . SER A 1 392 ? -26.277 19.413 7.455 1.00 37.03 392 SER A O 1
ATOM 3124 N N . THR A 1 393 ? -27.413 17.584 8.069 1.00 41.34 393 THR A N 1
ATOM 3125 C CA . THR A 1 393 ? -27.293 17.757 9.524 1.00 41.34 393 THR A CA 1
ATOM 3126 C C . THR A 1 393 ? -26.177 16.883 10.100 1.00 41.34 393 THR A C 1
ATOM 3128 O O . THR A 1 393 ? -25.763 17.098 11.231 1.00 41.34 393 THR A O 1
ATOM 3131 N N . ALA A 1 394 ? -25.625 15.949 9.313 1.00 44.84 394 ALA A N 1
ATOM 3132 C CA . ALA A 1 394 ? -24.565 15.026 9.735 1.00 44.84 394 ALA A CA 1
ATOM 3133 C C . ALA A 1 394 ? -23.173 15.675 9.907 1.00 44.84 394 ALA A C 1
ATOM 3135 O O . ALA A 1 394 ? -22.320 15.108 10.585 1.00 44.84 394 ALA A O 1
ATOM 3136 N N . ASP A 1 395 ? -22.950 16.863 9.337 1.00 48.00 395 ASP A N 1
ATOM 3137 C CA . ASP A 1 395 ? -21.697 17.626 9.465 1.00 48.00 395 ASP A CA 1
ATOM 3138 C C . ASP A 1 395 ? -21.743 18.680 10.592 1.00 48.00 395 ASP A C 1
ATOM 3140 O O . ASP A 1 395 ? -20.720 19.286 10.911 1.00 48.00 395 ASP A O 1
ATOM 3144 N N . ILE A 1 396 ? -22.914 18.914 11.197 1.00 54.84 396 ILE A N 1
ATOM 3145 C CA . ILE A 1 396 ? -23.117 19.961 12.204 1.00 54.84 396 ILE A CA 1
ATOM 3146 C C . ILE A 1 396 ? -22.864 19.362 13.587 1.00 54.84 396 ILE A C 1
ATOM 3148 O O . ILE A 1 396 ? -23.715 18.675 14.149 1.00 54.84 396 ILE A O 1
ATOM 3152 N N . ASN A 1 397 ? -21.693 19.626 14.160 1.00 60.91 397 ASN A N 1
ATOM 3153 C CA . ASN A 1 397 ? -21.375 19.182 15.510 1.00 60.91 397 ASN A CA 1
ATOM 3154 C C . ASN A 1 397 ? -21.667 20.297 16.522 1.00 60.91 397 ASN A C 1
ATOM 3156 O O . ASN A 1 397 ? -20.813 21.134 16.820 1.00 60.91 397 ASN A O 1
ATOM 3160 N N . THR A 1 398 ? -22.885 20.295 17.064 1.00 64.19 398 THR A N 1
ATOM 3161 C CA . THR A 1 398 ? -23.340 21.260 18.078 1.00 64.19 398 THR A CA 1
ATOM 3162 C C . THR A 1 398 ? -22.650 21.087 19.436 1.00 64.19 398 THR A C 1
ATOM 3164 O O . THR A 1 398 ? -22.719 21.981 20.272 1.00 64.19 398 THR A O 1
ATOM 3167 N N . GLU A 1 399 ? -21.974 19.966 19.696 1.00 70.75 399 GLU A N 1
ATOM 3168 C CA . GLU A 1 399 ? -21.311 19.717 20.987 1.00 70.75 399 GLU A CA 1
ATOM 3169 C C . GLU A 1 399 ? -19.913 20.354 21.073 1.00 70.75 399 GLU A C 1
ATOM 3171 O O . GLU A 1 399 ? -19.367 20.536 22.164 1.00 70.75 399 GLU A O 1
ATOM 3176 N N . VAL A 1 400 ? -19.314 20.715 19.933 1.00 78.31 400 VAL A N 1
ATOM 3177 C CA . VAL A 1 400 ? -17.956 21.270 19.879 1.00 78.31 400 VAL A CA 1
ATOM 3178 C C . VAL A 1 400 ? -17.984 22.769 20.169 1.00 78.31 400 VAL A C 1
ATOM 3180 O O . VAL A 1 400 ? -18.415 23.572 19.348 1.00 78.31 400 VAL A O 1
ATOM 3183 N N . THR A 1 401 ? -17.459 23.141 21.336 1.00 83.06 401 THR A N 1
ATOM 3184 C CA . THR A 1 401 ? -17.331 24.538 21.795 1.00 83.06 401 THR A CA 1
ATOM 3185 C C . THR A 1 401 ? -15.875 24.990 21.966 1.00 83.06 401 THR A C 1
ATOM 3187 O O . THR A 1 401 ? -15.614 26.175 22.168 1.00 83.06 401 THR A O 1
ATOM 3190 N N . ARG A 1 402 ? -14.904 24.064 21.899 1.00 89.31 402 ARG A N 1
ATOM 3191 C CA . ARG A 1 402 ? -13.463 24.324 22.080 1.00 89.31 402 ARG A CA 1
ATOM 3192 C C . ARG A 1 402 ? -12.584 23.207 21.495 1.00 89.31 402 ARG A C 1
ATOM 3194 O O . ARG A 1 402 ? -13.096 22.248 20.924 1.00 89.31 402 ARG A O 1
ATOM 3201 N N . ASP A 1 403 ? -11.269 23.344 21.656 1.00 90.69 403 ASP A N 1
ATOM 3202 C CA . ASP A 1 403 ? -10.214 22.402 21.253 1.00 90.69 403 ASP A CA 1
ATOM 3203 C C . ASP A 1 403 ? -10.143 22.131 19.739 1.00 90.69 403 ASP A C 1
ATOM 3205 O O . ASP A 1 403 ? -9.908 21.004 19.286 1.00 90.69 403 ASP A O 1
ATOM 3209 N N . VAL A 1 404 ? -10.319 23.189 18.940 1.00 93.44 404 VAL A N 1
ATOM 3210 C CA . VAL A 1 404 ? -10.242 23.135 17.472 1.00 93.44 404 VAL A CA 1
ATOM 3211 C C . VAL A 1 404 ? -8.904 23.688 16.975 1.00 93.44 404 VAL A C 1
ATOM 3213 O O . VAL A 1 404 ? -8.485 24.790 17.320 1.00 93.44 404 VAL A O 1
ATOM 3216 N N . ILE A 1 405 ? -8.220 22.944 16.110 1.00 96.38 405 ILE A N 1
ATOM 3217 C CA . ILE A 1 405 ? -6.976 23.364 15.462 1.00 96.38 405 ILE A CA 1
ATOM 3218 C C . ILE A 1 405 ? -7.226 23.536 13.966 1.00 96.38 405 ILE A C 1
ATOM 3220 O O . ILE A 1 405 ? -7.528 22.570 13.261 1.00 96.38 405 ILE A O 1
ATOM 3224 N N . LEU A 1 406 ? -7.035 24.755 13.466 1.00 96.88 406 LEU A N 1
ATOM 3225 C CA . LEU A 1 406 ? -7.121 25.061 12.040 1.00 96.88 406 LEU A CA 1
ATOM 3226 C C . LEU A 1 406 ? -5.753 24.844 11.387 1.00 96.88 406 LEU A C 1
ATOM 3228 O O . LEU A 1 406 ? -4.756 25.455 11.778 1.00 96.88 406 LEU A O 1
ATOM 3232 N N . VAL A 1 407 ? -5.695 23.964 10.389 1.00 96.75 407 VAL A N 1
ATOM 3233 C CA . VAL A 1 407 ? -4.457 23.533 9.729 1.00 96.75 407 VAL A CA 1
ATOM 3234 C C . VAL A 1 407 ? -4.499 23.920 8.249 1.00 96.75 407 VAL A C 1
ATOM 3236 O O . VAL A 1 407 ? -5.139 23.229 7.455 1.00 96.75 407 VAL A O 1
ATOM 3239 N N . PRO A 1 408 ? -3.804 24.990 7.830 1.00 96.12 408 PRO A N 1
ATOM 3240 C CA . PRO A 1 408 ? -3.716 25.356 6.424 1.00 96.12 408 PRO A CA 1
ATOM 3241 C C . PRO A 1 408 ? -2.963 24.306 5.610 1.00 96.12 408 PRO A C 1
ATOM 3243 O O . PRO A 1 408 ? -1.929 23.798 6.045 1.00 96.12 408 PRO A O 1
ATOM 3246 N N . ILE A 1 409 ? -3.452 24.014 4.408 1.00 95.19 409 ILE A N 1
ATOM 3247 C CA . ILE A 1 409 ? -2.764 23.205 3.397 1.00 95.19 409 ILE A CA 1
ATOM 3248 C C . ILE A 1 409 ? -2.668 24.064 2.143 1.00 95.19 409 ILE A C 1
ATOM 3250 O O . ILE A 1 409 ? -3.642 24.209 1.407 1.00 95.19 409 ILE A O 1
ATOM 3254 N N . ALA A 1 410 ? -1.508 24.684 1.937 1.00 92.69 410 ALA A N 1
ATOM 3255 C CA . ALA A 1 410 ? -1.290 25.655 0.868 1.00 92.69 410 ALA A CA 1
ATOM 3256 C C . ALA A 1 410 ? 0.189 25.774 0.471 1.00 92.69 410 ALA A C 1
ATOM 3258 O O . ALA A 1 410 ? 1.088 25.271 1.150 1.00 92.69 410 ALA A O 1
ATOM 3259 N N . THR A 1 411 ? 0.448 26.523 -0.599 1.00 89.31 411 THR A N 1
ATOM 3260 C CA . THR A 1 411 ? 1.788 26.992 -0.973 1.00 89.31 411 THR A CA 1
ATOM 3261 C C . THR A 1 411 ? 2.031 28.423 -0.465 1.00 89.31 411 THR A C 1
ATOM 3263 O O . THR A 1 411 ? 1.210 29.009 0.252 1.00 89.31 411 THR A O 1
ATOM 3266 N N . ILE A 1 412 ? 3.215 28.980 -0.731 1.00 85.88 412 ILE A N 1
ATOM 3267 C CA . ILE A 1 412 ? 3.561 30.360 -0.353 1.00 85.88 412 ILE A CA 1
ATOM 3268 C C . ILE A 1 412 ? 2.718 31.332 -1.193 1.00 85.88 412 ILE A C 1
ATOM 3270 O O . ILE A 1 412 ? 2.558 31.119 -2.384 1.00 85.88 412 ILE A O 1
ATOM 3274 N N . GLY A 1 413 ? 2.193 32.397 -0.580 1.00 80.44 413 GLY A N 1
ATOM 3275 C CA . GLY A 1 413 ? 1.420 33.427 -1.291 1.00 80.44 413 GLY A CA 1
ATOM 3276 C C . GLY A 1 413 ? -0.097 33.207 -1.355 1.00 80.44 413 GLY A C 1
ATOM 3277 O O . GLY A 1 413 ? -0.809 34.132 -1.725 1.00 80.44 413 GLY A O 1
ATOM 3278 N N . CYS A 1 414 ? -0.628 32.059 -0.912 1.00 86.19 414 CYS A N 1
ATOM 3279 C CA . CYS A 1 414 ? -2.082 31.801 -0.917 1.00 86.19 414 CYS A CA 1
ATOM 3280 C C . CYS A 1 414 ? -2.908 32.621 0.101 1.00 86.19 414 CYS A C 1
ATOM 3282 O O . CYS A 1 414 ? -4.114 32.449 0.161 1.00 86.19 414 CYS A O 1
ATOM 3284 N N . GLY A 1 415 ? -2.294 33.461 0.945 1.00 85.62 415 GLY A N 1
ATOM 3285 C CA . GLY A 1 415 ? -3.032 34.283 1.924 1.00 85.62 415 GLY A CA 1
ATOM 3286 C C . GLY A 1 415 ? -3.286 33.653 3.304 1.00 85.62 415 GLY A C 1
ATOM 3287 O O . GLY A 1 415 ? -3.974 34.255 4.117 1.00 85.62 415 GLY A O 1
ATOM 3288 N N . LYS A 1 416 ? -2.692 32.491 3.623 1.00 90.44 416 LYS A N 1
ATOM 3289 C CA . LYS A 1 416 ? -2.857 31.793 4.925 1.00 90.44 416 LYS A CA 1
ATOM 3290 C C . LYS A 1 416 ? -2.721 32.705 6.151 1.00 90.44 416 LYS A C 1
ATOM 3292 O O . LYS A 1 416 ? -3.615 32.745 6.982 1.00 90.44 416 LYS A O 1
ATOM 3297 N N . THR A 1 417 ? -1.608 33.433 6.248 1.00 88.25 417 THR A N 1
ATOM 3298 C CA . THR A 1 417 ? -1.325 34.330 7.373 1.00 88.25 417 THR A CA 1
ATOM 3299 C C . THR A 1 417 ? -2.329 35.469 7.447 1.00 88.25 417 THR A C 1
ATOM 3301 O O . THR A 1 417 ? -2.749 35.834 8.532 1.00 88.25 417 THR A O 1
ATOM 3304 N N . THR A 1 418 ? -2.748 35.996 6.299 1.00 88.69 418 THR A N 1
ATOM 3305 C CA . THR A 1 418 ? -3.748 37.062 6.225 1.00 88.69 418 THR A CA 1
ATOM 3306 C C . THR A 1 418 ? -5.090 36.587 6.783 1.00 88.69 418 THR A C 1
ATOM 3308 O O . THR A 1 418 ? -5.648 37.241 7.656 1.00 88.69 418 THR A O 1
ATOM 3311 N N . ILE A 1 419 ? -5.553 35.401 6.369 1.00 91.25 419 ILE A N 1
ATOM 3312 C CA . ILE A 1 419 ? -6.772 34.788 6.920 1.00 91.25 419 ILE A CA 1
ATOM 3313 C C . ILE A 1 419 ? -6.601 34.481 8.413 1.00 91.25 419 ILE A C 1
ATOM 3315 O O . ILE A 1 419 ? -7.511 34.724 9.196 1.00 91.25 419 ILE A O 1
ATOM 3319 N N . ALA A 1 420 ? -5.433 33.988 8.832 1.00 91.56 420 ALA A N 1
ATOM 3320 C CA . ALA A 1 420 ? -5.176 33.660 10.231 1.00 91.56 420 ALA A CA 1
ATOM 3321 C C . ALA A 1 420 ? -5.238 34.891 11.154 1.00 91.56 420 ALA A C 1
ATOM 3323 O O . ALA A 1 420 ? -5.828 34.826 12.233 1.00 91.56 420 ALA A O 1
ATOM 3324 N N . VAL A 1 421 ? -4.670 36.018 10.716 1.00 90.31 421 VAL A N 1
ATOM 3325 C CA . VAL A 1 421 ? -4.713 37.293 11.448 1.00 90.31 421 VAL A CA 1
ATOM 3326 C C . VAL A 1 421 ? -6.140 37.837 11.491 1.00 90.31 421 VAL A C 1
ATOM 3328 O O . VAL A 1 421 ? -6.603 38.210 12.565 1.00 90.31 421 VAL A O 1
ATOM 3331 N N . ALA A 1 422 ? -6.875 37.794 10.375 1.00 90.31 422 ALA A N 1
ATOM 3332 C CA . ALA A 1 422 ? -8.269 38.235 10.343 1.00 90.31 422 ALA A CA 1
ATOM 3333 C C . ALA A 1 422 ? -9.168 37.400 11.277 1.00 90.31 422 ALA A C 1
ATOM 3335 O O . ALA A 1 422 ? -9.932 37.960 12.058 1.00 90.31 422 ALA A O 1
ATOM 3336 N N . LEU A 1 423 ? -9.029 36.067 11.281 1.00 92.50 423 LEU A N 1
ATOM 3337 C CA . LEU A 1 423 ? -9.756 35.185 12.210 1.00 92.50 423 LEU A CA 1
ATOM 3338 C C . LEU A 1 423 ? -9.393 35.457 13.679 1.00 92.50 423 LEU A C 1
ATOM 3340 O O . LEU A 1 423 ? -10.251 35.390 14.559 1.00 92.50 423 LEU A O 1
ATOM 3344 N N . THR A 1 424 ? -8.131 35.800 13.947 1.00 91.75 424 THR A N 1
ATOM 3345 C CA . THR A 1 424 ? -7.670 36.190 15.287 1.00 91.75 424 THR A CA 1
ATOM 3346 C C . THR A 1 424 ? -8.302 37.508 15.733 1.00 91.75 424 THR A C 1
ATOM 3348 O O . THR A 1 424 ? -8.753 37.601 16.871 1.00 91.75 424 THR A O 1
ATOM 3351 N N . HIS A 1 425 ? -8.397 38.498 14.841 1.00 89.50 425 HIS A N 1
ATOM 3352 C CA . HIS A 1 425 ? -9.048 39.782 15.117 1.00 89.50 425 HIS A CA 1
ATOM 3353 C C . HIS A 1 425 ? -10.561 39.630 15.349 1.00 89.50 425 HIS A C 1
ATOM 3355 O O . HIS A 1 425 ? -11.115 40.241 16.258 1.00 89.50 425 HIS A O 1
ATOM 3361 N N . LEU A 1 426 ? -11.233 38.777 14.568 1.00 90.12 426 LEU A N 1
ATOM 3362 C CA . LEU A 1 426 ? -12.682 38.564 14.665 1.00 90.12 426 LEU A CA 1
ATOM 3363 C C . LEU A 1 426 ? -13.115 37.896 15.972 1.00 90.12 426 LEU A C 1
ATOM 3365 O O . LEU A 1 426 ? -14.118 38.302 16.563 1.00 90.12 426 LEU A O 1
ATOM 3369 N N . PHE A 1 427 ? -12.387 36.857 16.390 1.00 90.88 427 PHE A N 1
ATOM 3370 C CA . PHE A 1 427 ? -12.848 35.932 17.432 1.00 90.88 427 PHE A CA 1
ATOM 3371 C C . PHE A 1 427 ? -11.886 35.791 18.617 1.00 90.88 427 PHE A C 1
ATOM 3373 O O . PHE A 1 427 ? -12.160 35.037 19.550 1.00 90.88 427 PHE A O 1
ATOM 3380 N N . GLY A 1 428 ? -10.732 36.463 18.590 1.00 88.25 428 GLY A N 1
ATOM 3381 C CA . GLY A 1 428 ? -9.706 36.313 19.622 1.00 88.25 428 GLY A CA 1
ATOM 3382 C C . GLY A 1 428 ? -9.116 34.899 19.677 1.00 88.25 428 GLY A C 1
ATOM 3383 O O . GLY A 1 428 ? -8.797 34.401 20.756 1.00 88.25 428 GLY A O 1
ATOM 3384 N N . TRP A 1 429 ? -9.013 34.206 18.545 1.00 94.44 429 TRP A N 1
ATOM 3385 C CA . TRP A 1 429 ? -8.423 32.866 18.481 1.00 94.44 429 TRP A CA 1
ATOM 3386 C C . TRP A 1 429 ? -6.896 32.891 18.609 1.00 94.44 429 TRP A C 1
ATOM 3388 O O . TRP A 1 429 ? -6.254 33.925 18.460 1.00 94.44 429 TRP A O 1
ATOM 3398 N N . GLY A 1 430 ? -6.291 31.746 18.919 1.00 91.62 430 GLY A N 1
ATOM 3399 C CA . GLY A 1 430 ? -4.838 31.624 18.972 1.00 91.62 430 GLY A CA 1
ATOM 3400 C C . GLY A 1 430 ? -4.216 31.522 17.577 1.00 91.62 430 GLY A C 1
ATOM 3401 O O . GLY A 1 430 ? -4.767 30.875 16.689 1.00 91.62 430 GLY A O 1
ATOM 3402 N N . HIS A 1 431 ? -3.025 32.089 17.381 1.00 94.19 431 HIS A N 1
ATOM 3403 C CA . HIS A 1 431 ? -2.290 32.024 16.113 1.00 94.19 431 HIS A CA 1
ATOM 3404 C C . HIS A 1 431 ? -0.811 31.729 16.357 1.00 94.19 431 HIS A C 1
ATOM 3406 O O . HIS A 1 431 ? -0.113 32.492 17.020 1.00 94.19 431 HIS A O 1
ATOM 3412 N N . ILE A 1 432 ? -0.320 30.615 15.806 1.00 93.44 432 ILE A N 1
ATOM 3413 C CA . ILE A 1 432 ? 1.096 30.238 15.874 1.00 93.44 432 ILE A CA 1
ATOM 3414 C C . ILE A 1 432 ? 1.662 30.158 14.462 1.00 93.44 432 ILE A C 1
ATOM 3416 O O . ILE A 1 432 ? 1.266 29.308 13.664 1.00 93.44 432 ILE A O 1
ATOM 3420 N N . GLN A 1 433 ? 2.652 31.002 14.176 1.00 89.19 433 GLN A N 1
ATOM 3421 C CA . GLN A 1 433 ? 3.354 31.008 12.896 1.00 89.19 433 GLN A CA 1
ATOM 3422 C C . GLN A 1 433 ? 4.606 30.151 12.948 1.00 89.19 433 GLN A C 1
ATOM 3424 O O . GLN A 1 433 ? 5.510 30.375 13.759 1.00 89.19 433 GLN A O 1
ATOM 3429 N N . ASN A 1 434 ? 4.708 29.198 12.024 1.00 87.38 434 ASN A N 1
ATOM 3430 C CA . ASN A 1 434 ? 5.881 28.339 11.947 1.00 87.38 434 ASN A CA 1
ATOM 3431 C C . ASN A 1 434 ? 7.161 29.154 11.695 1.00 87.38 434 ASN A C 1
ATOM 3433 O O . ASN A 1 434 ? 8.231 28.724 12.122 1.00 87.38 434 ASN A O 1
ATOM 3437 N N . ASP A 1 435 ? 7.082 30.298 11.008 1.00 79.56 435 ASP A N 1
ATOM 3438 C CA . ASP A 1 435 ? 8.224 31.166 10.664 1.00 79.56 435 ASP A CA 1
ATOM 3439 C C . ASP A 1 435 ? 8.863 31.882 11.861 1.00 79.56 435 ASP A C 1
ATOM 3441 O O . ASP A 1 435 ? 10.064 32.164 11.830 1.00 79.56 435 ASP A O 1
ATOM 3445 N N . ASN A 1 436 ? 8.131 32.020 12.968 1.00 80.94 436 ASN A N 1
ATOM 3446 C CA . ASN A 1 436 ? 8.656 32.551 14.230 1.00 80.94 436 ASN A CA 1
ATOM 3447 C C . ASN A 1 436 ? 9.513 31.535 15.008 1.00 80.94 436 ASN A C 1
ATOM 3449 O O . ASN A 1 436 ? 10.184 31.895 15.974 1.00 80.94 436 ASN A O 1
ATOM 3453 N N . ILE A 1 437 ? 9.528 30.258 14.606 1.00 81.06 437 ILE A N 1
ATOM 3454 C CA . ILE A 1 437 ? 10.205 29.188 15.351 1.00 81.06 437 ILE A CA 1
ATOM 3455 C C . ILE A 1 437 ? 11.570 28.869 14.732 1.00 81.06 437 ILE A C 1
ATOM 3457 O O . ILE A 1 437 ? 11.674 28.382 13.604 1.00 81.06 437 ILE A O 1
ATOM 3461 N N . THR A 1 438 ? 12.637 29.074 15.508 1.00 75.00 438 THR A N 1
ATOM 3462 C CA . THR A 1 438 ? 14.035 28.877 15.082 1.00 75.00 438 THR A CA 1
ATOM 3463 C C . THR A 1 438 ? 14.731 27.741 15.851 1.00 75.00 438 THR A C 1
ATOM 3465 O O . THR A 1 438 ? 14.301 27.342 16.936 1.00 75.00 438 THR A O 1
ATOM 3468 N N . GLY A 1 439 ? 15.817 27.185 15.299 1.00 70.12 439 GLY A N 1
ATOM 3469 C CA . GLY A 1 439 ? 16.646 26.155 15.952 1.00 70.12 439 GLY A CA 1
ATOM 3470 C C . GLY A 1 439 ? 16.347 24.696 15.558 1.00 70.12 439 GLY A C 1
ATOM 3471 O O . GLY A 1 439 ? 15.552 24.411 14.662 1.00 70.12 439 GLY A O 1
ATOM 3472 N N . LYS A 1 440 ? 17.036 23.741 16.205 1.00 66.88 440 LYS A N 1
ATOM 3473 C CA . LYS A 1 440 ? 16.866 22.292 15.958 1.00 66.88 440 LYS A CA 1
ATOM 3474 C C . LYS A 1 440 ? 15.502 21.808 16.482 1.00 66.88 440 LYS A C 1
ATOM 3476 O O . LYS A 1 440 ? 15.042 22.273 17.519 1.00 66.88 440 LYS A O 1
ATOM 3481 N N . GLY A 1 441 ? 14.870 20.860 15.781 1.00 74.62 441 GLY A N 1
ATOM 3482 C CA . GLY A 1 441 ? 13.588 20.272 16.205 1.00 74.62 441 GLY A CA 1
ATOM 3483 C C . GLY A 1 441 ? 12.358 21.165 15.985 1.00 74.62 441 GLY A C 1
ATOM 3484 O O . GLY A 1 441 ? 11.434 21.134 16.790 1.00 74.62 441 GLY A O 1
ATOM 3485 N N . ARG A 1 442 ? 12.338 21.968 14.911 1.00 79.94 442 ARG A N 1
ATOM 3486 C CA . ARG A 1 442 ? 11.243 22.908 14.598 1.00 79.94 442 ARG A CA 1
ATOM 3487 C C . ARG A 1 442 ? 9.845 22.254 14.511 1.00 79.94 442 ARG A C 1
ATOM 3489 O O . ARG A 1 442 ? 8.950 22.805 15.139 1.00 79.94 442 ARG A O 1
ATOM 3496 N N . PRO A 1 443 ? 9.624 21.096 13.842 1.00 83.38 443 PRO A N 1
ATOM 3497 C CA . PRO A 1 443 ? 8.268 20.547 13.710 1.00 83.38 443 PRO A CA 1
ATOM 3498 C C . PRO A 1 443 ? 7.614 20.125 15.043 1.00 83.38 443 PRO A C 1
ATOM 3500 O O . PRO A 1 443 ? 6.503 20.583 15.296 1.00 83.38 443 PRO A O 1
ATOM 3503 N N . PRO A 1 444 ? 8.283 19.378 15.949 1.00 85.69 444 PRO A N 1
ATOM 3504 C CA . PRO A 1 444 ? 7.712 19.076 17.267 1.00 85.69 444 PRO A CA 1
ATOM 3505 C C . PRO A 1 444 ? 7.504 20.315 18.147 1.00 85.69 444 PRO A C 1
ATOM 3507 O O . PRO A 1 444 ? 6.528 20.391 18.886 1.00 85.69 444 PRO A O 1
ATOM 3510 N N . ARG A 1 445 ? 8.399 21.313 18.063 1.00 86.75 445 ARG A N 1
ATOM 3511 C CA . ARG A 1 445 ? 8.255 22.578 18.808 1.00 86.75 445 ARG A CA 1
ATOM 3512 C C . ARG A 1 445 ? 7.072 23.408 18.323 1.00 86.75 445 ARG A C 1
ATOM 3514 O O . ARG A 1 445 ? 6.409 24.026 19.143 1.00 86.75 445 ARG A O 1
ATOM 3521 N N . PHE A 1 446 ? 6.809 23.400 17.018 1.00 92.19 446 PHE A N 1
ATOM 3522 C CA . PHE A 1 446 ? 5.631 24.034 16.437 1.00 92.19 446 PHE A CA 1
ATOM 3523 C C . PHE A 1 446 ? 4.346 23.394 16.954 1.00 92.19 446 PHE A C 1
ATOM 3525 O O . PHE A 1 446 ? 3.481 24.101 17.454 1.00 92.19 446 PHE A O 1
ATOM 3532 N N . THR A 1 447 ? 4.252 22.061 16.920 1.00 91.69 447 THR A N 1
ATOM 3533 C CA . THR A 1 447 ? 3.082 21.363 17.466 1.00 91.69 447 THR A CA 1
ATOM 3534 C C . THR A 1 447 ? 2.915 21.620 18.961 1.00 91.69 447 THR A C 1
ATOM 3536 O O . THR A 1 447 ? 1.800 21.870 19.401 1.00 91.69 447 THR A O 1
ATOM 3539 N N . LYS A 1 448 ? 4.010 21.632 19.732 1.00 90.75 448 LYS A N 1
ATOM 3540 C CA . LYS A 1 448 ? 3.954 21.980 21.154 1.00 90.75 448 LYS A CA 1
ATOM 3541 C C . LYS A 1 448 ? 3.399 23.392 21.376 1.00 90.75 448 LYS A C 1
ATOM 3543 O O . LYS A 1 448 ? 2.476 23.543 22.154 1.00 90.75 448 LYS A O 1
ATOM 3548 N N . ALA A 1 449 ? 3.901 24.397 20.657 1.00 91.62 449 ALA A N 1
ATOM 3549 C CA . ALA A 1 449 ? 3.416 25.773 20.788 1.00 91.62 449 ALA A CA 1
ATOM 3550 C C . ALA A 1 449 ? 1.923 25.916 20.435 1.00 91.62 449 ALA A C 1
ATOM 3552 O O . ALA A 1 449 ? 1.213 26.676 21.083 1.00 91.62 449 ALA A O 1
ATOM 3553 N N . VAL A 1 450 ? 1.441 25.167 19.435 1.00 94.69 450 VAL A N 1
ATOM 3554 C CA . VAL A 1 450 ? 0.009 25.111 19.092 1.00 94.69 450 VAL A CA 1
ATOM 3555 C C . VAL A 1 450 ? -0.810 24.523 20.242 1.00 94.69 450 VAL A C 1
ATOM 3557 O O . VAL A 1 450 ? -1.846 25.079 20.582 1.00 94.69 450 VAL A O 1
ATOM 3560 N N . LEU A 1 451 ? -0.349 23.427 20.850 1.00 92.44 451 LEU A N 1
ATOM 3561 C CA . LEU A 1 451 ? -1.047 22.769 21.959 1.00 92.44 451 LEU A CA 1
ATOM 3562 C C . LEU A 1 451 ? -1.006 23.584 23.254 1.00 92.44 451 LEU A C 1
ATOM 3564 O O . LEU A 1 451 ? -2.009 23.630 23.956 1.00 92.44 451 LEU A O 1
ATOM 3568 N N . ASP A 1 452 ? 0.119 24.239 23.550 1.00 92.12 452 ASP A N 1
ATOM 3569 C CA . ASP A 1 452 ? 0.255 25.125 24.709 1.00 92.12 452 ASP A CA 1
ATOM 3570 C C . ASP A 1 452 ? -0.754 26.290 24.594 1.00 92.12 452 ASP A C 1
ATOM 3572 O O . ASP A 1 452 ? -1.471 26.577 25.547 1.00 92.12 452 ASP A O 1
ATOM 3576 N N . LEU A 1 453 ? -0.904 26.895 23.405 1.00 92.56 453 LEU A N 1
ATOM 3577 C CA . LEU A 1 453 ? -1.878 27.974 23.180 1.00 92.56 453 LEU A CA 1
ATOM 3578 C C . LEU A 1 453 ? -3.340 27.485 23.159 1.00 92.56 453 LEU A C 1
ATOM 3580 O O . LEU A 1 453 ? -4.248 28.244 23.495 1.00 92.56 453 LEU A O 1
ATOM 3584 N N . LEU A 1 454 ? -3.580 26.223 22.788 1.00 93.19 454 LEU A N 1
ATOM 3585 C CA . LEU A 1 454 ? -4.921 25.622 22.770 1.00 93.19 454 LEU A CA 1
ATOM 3586 C C . LEU A 1 454 ? -5.483 25.426 24.186 1.00 93.19 454 LEU A C 1
ATOM 3588 O O . LEU A 1 454 ? -6.693 25.382 24.365 1.00 93.19 454 LEU A O 1
ATOM 3592 N N . GLN A 1 455 ? -4.621 25.368 25.208 1.00 88.56 455 GLN A N 1
ATOM 3593 C CA . GLN A 1 455 ? -5.067 25.354 26.607 1.00 88.56 455 GLN A CA 1
ATOM 3594 C C . GLN A 1 455 ? -5.740 26.677 27.003 1.00 88.56 455 GLN A C 1
ATOM 3596 O O . GLN A 1 455 ? -6.658 26.684 27.822 1.00 88.56 455 GLN A O 1
ATOM 3601 N N . GLU A 1 456 ? -5.303 27.792 26.411 1.00 90.25 456 GLU A N 1
ATOM 3602 C CA . GLU A 1 456 ? -5.795 29.138 26.720 1.00 90.25 456 GLU A CA 1
ATOM 3603 C C . GLU A 1 456 ? -6.933 29.585 25.792 1.00 90.25 456 GLU A C 1
ATOM 3605 O O . GLU A 1 456 ? -7.814 30.338 26.207 1.00 90.25 456 GLU A O 1
ATOM 3610 N N . ARG A 1 457 ? -6.920 29.148 24.526 1.00 92.56 457 ARG A N 1
ATOM 3611 C CA . ARG A 1 457 ? -7.853 29.596 23.479 1.00 92.56 457 ARG A CA 1
ATOM 3612 C C . ARG A 1 457 ? -8.658 28.419 22.912 1.00 92.56 457 ARG A C 1
ATOM 3614 O O . ARG A 1 457 ? -8.076 27.374 22.645 1.00 92.56 457 ARG A O 1
ATOM 3621 N N . PRO A 1 458 ? -9.965 28.586 22.628 1.00 91.06 458 PRO A N 1
ATOM 3622 C CA . PRO A 1 458 ? -10.818 27.500 22.127 1.00 91.06 458 PRO A CA 1
ATOM 3623 C C . PRO A 1 458 ? -10.445 27.034 20.713 1.00 91.06 458 PRO A C 1
ATOM 3625 O O . PRO A 1 458 ? -10.716 25.891 20.347 1.00 91.06 458 PRO A O 1
ATOM 3628 N N . VAL A 1 459 ? -9.820 27.911 19.924 1.00 95.62 459 VAL A N 1
ATOM 3629 C CA . VAL A 1 459 ? -9.359 27.618 18.567 1.00 95.62 459 VAL A CA 1
ATOM 3630 C C . VAL A 1 459 ? -7.934 28.125 18.398 1.00 95.62 459 VAL A C 1
ATOM 3632 O O . VAL A 1 459 ? -7.631 29.250 18.804 1.00 95.62 459 VAL A O 1
ATOM 3635 N N . VAL A 1 460 ? -7.065 27.327 17.772 1.00 96.75 460 VAL A N 1
ATOM 3636 C CA . VAL A 1 460 ? -5.702 27.743 17.406 1.00 96.75 460 VAL A CA 1
ATOM 3637 C C . VAL A 1 460 ? -5.423 27.484 15.931 1.00 96.75 460 VAL A C 1
ATOM 3639 O O . VAL A 1 460 ? -5.599 26.378 15.422 1.00 96.75 460 VAL A O 1
ATOM 3642 N N . ILE A 1 461 ? -4.915 28.498 15.238 1.00 96.75 461 ILE A N 1
ATOM 3643 C CA . ILE A 1 461 ? -4.484 28.410 13.846 1.00 96.75 461 ILE A CA 1
ATOM 3644 C C . ILE A 1 461 ? -3.006 28.024 13.799 1.00 96.75 461 ILE A C 1
ATOM 3646 O O . ILE A 1 461 ? -2.117 28.786 14.197 1.00 96.75 461 ILE A O 1
ATOM 3650 N N . ALA A 1 462 ? -2.740 26.834 13.270 1.00 95.56 462 ALA A N 1
ATOM 3651 C CA . ALA A 1 462 ? -1.405 26.302 13.054 1.00 95.56 462 ALA A CA 1
ATOM 3652 C C . ALA A 1 462 ? -0.856 26.775 11.694 1.00 95.56 462 ALA A C 1
ATOM 3654 O O . ALA A 1 462 ? -0.782 25.995 10.742 1.00 95.56 462 ALA A O 1
ATOM 3655 N N . ASP A 1 463 ? -0.431 28.041 11.604 1.00 93.62 463 ASP A N 1
ATOM 3656 C CA . ASP A 1 463 ? 0.030 28.701 10.371 1.00 93.62 463 ASP A CA 1
ATOM 3657 C C . ASP A 1 463 ? 1.365 28.118 9.854 1.00 93.62 463 ASP A C 1
ATOM 3659 O O . ASP A 1 463 ? 2.478 28.555 10.176 1.00 93.62 463 ASP A O 1
ATOM 3663 N N . ARG A 1 464 ? 1.225 27.054 9.054 1.00 91.75 464 ARG A N 1
ATOM 3664 C CA . ARG A 1 464 ? 2.265 26.346 8.299 1.00 91.75 464 ARG A CA 1
ATOM 3665 C C . ARG A 1 464 ? 1.689 25.918 6.946 1.00 91.75 464 ARG A C 1
ATOM 3667 O O . ARG A 1 464 ? 0.500 25.665 6.830 1.00 91.75 464 ARG A O 1
ATOM 3674 N N . ASN A 1 465 ? 2.539 25.786 5.924 1.00 90.69 465 ASN A N 1
ATOM 3675 C CA . ASN A 1 465 ? 2.109 25.385 4.575 1.00 90.69 465 ASN A CA 1
ATOM 3676 C C . ASN A 1 465 ? 1.475 23.982 4.513 1.00 90.69 465 ASN A C 1
ATOM 3678 O O . ASN A 1 465 ? 0.505 23.794 3.793 1.00 90.69 465 ASN A O 1
ATOM 3682 N N . ASN A 1 466 ? 2.041 22.992 5.217 1.00 93.06 466 ASN A N 1
ATOM 3683 C CA . ASN A 1 466 ? 1.608 21.582 5.178 1.00 93.06 466 ASN A CA 1
ATOM 3684 C C . ASN A 1 466 ? 1.416 21.019 3.748 1.00 93.06 466 ASN A C 1
ATOM 3686 O O . ASN A 1 466 ? 0.532 20.195 3.491 1.00 93.06 466 ASN A O 1
ATOM 3690 N N . ALA A 1 467 ? 2.265 21.469 2.819 1.00 88.75 467 ALA A N 1
ATOM 3691 C CA . ALA A 1 467 ? 2.172 21.196 1.390 1.00 88.75 467 ALA A CA 1
ATOM 3692 C C . ALA A 1 467 ? 2.359 19.708 1.064 1.00 88.75 467 ALA A C 1
ATOM 3694 O O . ALA A 1 467 ? 1.811 19.223 0.080 1.00 88.75 467 ALA A O 1
ATOM 3695 N N . GLN A 1 468 ? 3.109 18.967 1.887 1.00 90.62 468 GLN A N 1
ATOM 3696 C CA . GLN A 1 468 ? 3.408 17.551 1.649 1.00 90.62 468 GLN A CA 1
ATOM 3697 C C . GLN A 1 468 ? 2.684 16.627 2.639 1.00 90.62 468 GLN A C 1
ATOM 3699 O O . GLN A 1 468 ? 2.518 16.951 3.818 1.00 90.62 468 GLN A O 1
ATOM 3704 N N . LYS A 1 469 ? 2.359 15.400 2.215 1.00 89.81 469 LYS A N 1
ATOM 3705 C CA . LYS A 1 469 ? 1.694 14.380 3.049 1.00 89.81 469 LYS A CA 1
ATOM 3706 C C . LYS A 1 469 ? 2.455 14.091 4.335 1.00 89.81 469 LYS A C 1
ATOM 3708 O O . LYS A 1 469 ? 1.858 13.916 5.389 1.00 89.81 469 LYS A O 1
ATOM 3713 N N . HIS A 1 470 ? 3.783 14.043 4.284 1.00 88.12 470 HIS A N 1
ATOM 3714 C CA . HIS A 1 470 ? 4.579 13.758 5.479 1.00 88.12 470 HIS A CA 1
ATOM 3715 C C . HIS A 1 470 ? 4.487 14.871 6.545 1.00 88.12 470 HIS A C 1
ATOM 3717 O O . HIS A 1 470 ? 4.567 14.567 7.734 1.00 88.12 470 HIS A O 1
ATOM 3723 N N . GLU A 1 471 ? 4.261 16.125 6.140 1.00 92.00 471 GLU A N 1
ATOM 3724 C CA . GLU A 1 471 ? 4.052 17.266 7.041 1.00 92.00 471 GLU A CA 1
ATOM 3725 C C . GLU A 1 471 ? 2.682 17.160 7.721 1.00 92.00 471 GLU A C 1
ATOM 3727 O O . GLU A 1 471 ? 2.586 17.291 8.943 1.00 92.00 471 GLU A O 1
ATOM 3732 N N . ARG A 1 472 ? 1.640 16.820 6.948 1.00 94.38 472 ARG A N 1
ATOM 3733 C CA . ARG A 1 472 ? 0.281 16.562 7.455 1.00 94.38 472 ARG A CA 1
ATOM 3734 C C . ARG A 1 472 ? 0.249 15.373 8.407 1.00 94.38 472 ARG A C 1
ATOM 3736 O O . ARG A 1 472 ? -0.292 15.462 9.502 1.00 94.38 472 ARG A O 1
ATOM 3743 N N . LYS A 1 473 ? 0.937 14.286 8.046 1.00 92.75 473 LYS A N 1
ATOM 3744 C CA . LYS A 1 473 ? 1.124 13.129 8.926 1.00 92.75 473 LYS A CA 1
ATOM 3745 C C . LYS A 1 473 ? 1.770 13.528 10.250 1.00 92.75 473 LYS A C 1
ATOM 3747 O O . LYS A 1 473 ? 1.323 13.043 11.282 1.00 92.75 473 LYS A O 1
ATOM 3752 N N . GLN A 1 474 ? 2.808 14.368 10.222 1.00 93.62 474 GLN A N 1
ATOM 3753 C CA . GLN A 1 474 ? 3.497 14.804 11.435 1.00 93.62 474 GLN A CA 1
ATOM 3754 C C . GLN A 1 474 ? 2.564 15.600 12.350 1.00 93.62 474 GLN A C 1
ATOM 3756 O O . GLN A 1 474 ? 2.442 15.230 13.508 1.00 93.62 474 GLN A O 1
ATOM 3761 N N . ILE A 1 475 ? 1.867 16.626 11.849 1.00 93.38 475 ILE A N 1
ATOM 3762 C CA . ILE A 1 475 ? 0.988 17.434 12.710 1.00 93.38 475 ILE A CA 1
ATOM 3763 C C . ILE A 1 475 ? -0.196 16.617 13.248 1.00 93.38 475 ILE A C 1
ATOM 3765 O O . ILE A 1 475 ? -0.467 16.676 14.441 1.00 93.38 475 ILE A O 1
ATOM 3769 N N . LEU A 1 476 ? -0.827 15.778 12.418 1.00 91.62 476 LEU A N 1
ATOM 3770 C CA . LEU A 1 476 ? -1.922 14.898 12.842 1.00 91.62 476 LEU A CA 1
ATOM 3771 C C . LEU A 1 476 ? -1.478 13.893 13.910 1.00 91.62 476 LEU A C 1
ATOM 3773 O O . LEU A 1 476 ? -2.172 13.685 14.901 1.00 91.62 476 LEU A O 1
ATOM 3777 N N . THR A 1 477 ? -0.312 13.271 13.716 1.00 90.06 477 THR A N 1
ATOM 3778 C CA . THR A 1 477 ? 0.225 12.285 14.662 1.00 90.06 477 THR A CA 1
ATOM 3779 C C . THR A 1 477 ? 0.617 12.959 15.974 1.00 90.06 477 THR A C 1
ATOM 3781 O O . THR A 1 477 ? 0.205 12.504 17.036 1.00 90.06 477 THR A O 1
ATOM 3784 N N . ASP A 1 478 ? 1.373 14.055 15.910 1.00 90.50 478 ASP A N 1
ATOM 3785 C CA . ASP A 1 478 ? 1.917 14.714 17.097 1.00 90.50 478 ASP A CA 1
ATOM 3786 C C . ASP A 1 478 ? 0.817 15.365 17.950 1.00 90.50 478 ASP A C 1
ATOM 3788 O O . ASP A 1 478 ? 0.923 15.338 19.177 1.00 90.50 478 ASP A O 1
ATOM 3792 N N . VAL A 1 479 ? -0.247 15.892 17.324 1.00 91.19 479 VAL A N 1
ATOM 3793 C CA . VAL A 1 479 ? -1.436 16.395 18.032 1.00 91.19 479 VAL A CA 1
ATOM 3794 C C . VAL A 1 479 ? -2.203 15.244 18.669 1.00 91.19 479 VAL A C 1
ATOM 3796 O O . VAL A 1 479 ? -2.388 15.264 19.878 1.00 91.19 479 VAL A O 1
ATOM 3799 N N . LYS A 1 480 ? -2.603 14.208 17.917 1.00 86.69 480 LYS A N 1
ATOM 3800 C CA . LYS A 1 480 ? -3.441 13.121 18.465 1.00 86.69 480 LYS A CA 1
ATOM 3801 C C . LYS A 1 480 ? -2.734 12.285 19.541 1.00 86.69 480 LYS A C 1
ATOM 3803 O O . LYS A 1 480 ? -3.411 11.648 20.342 1.00 86.69 480 LYS A O 1
ATOM 3808 N N . ILE A 1 481 ? -1.397 12.278 19.573 1.00 84.56 481 ILE A N 1
ATOM 3809 C CA . ILE A 1 481 ? -0.617 11.672 20.666 1.00 84.56 481 ILE A CA 1
ATOM 3810 C C . ILE A 1 481 ? -0.756 12.473 21.967 1.00 84.56 481 ILE A C 1
ATOM 3812 O O . ILE A 1 481 ? -0.834 11.875 23.035 1.00 84.56 481 ILE A O 1
ATOM 3816 N N . GLN A 1 482 ? -0.751 13.805 21.886 1.00 81.62 482 GLN A N 1
ATOM 3817 C CA . GLN A 1 482 ? -0.730 14.691 23.057 1.00 81.62 482 GLN A CA 1
ATOM 3818 C C . GLN A 1 482 ? -2.131 15.144 23.492 1.00 81.62 482 GLN A C 1
ATOM 3820 O O . GLN A 1 482 ? -2.357 15.353 24.677 1.00 81.62 482 GLN A O 1
ATOM 3825 N N . HIS A 1 483 ? -3.067 15.268 22.549 1.00 83.19 483 HIS A N 1
ATOM 3826 C CA . HIS A 1 483 ? -4.446 15.697 22.761 1.00 83.19 483 HIS A CA 1
ATOM 3827 C C . HIS A 1 483 ? -5.382 14.880 21.860 1.00 83.19 483 HIS A C 1
ATOM 3829 O O . HIS A 1 483 ? -5.659 15.233 20.710 1.00 83.19 483 HIS A O 1
ATOM 3835 N N . LYS A 1 484 ? -5.843 13.734 22.371 1.00 81.12 484 LYS A N 1
ATOM 3836 C CA . LYS A 1 484 ? -6.612 12.742 21.601 1.00 81.12 484 LYS A CA 1
ATOM 3837 C C . LYS A 1 484 ? -7.925 13.308 21.045 1.00 81.12 484 LYS A C 1
ATOM 3839 O O . LYS A 1 484 ? -8.292 12.985 19.912 1.00 81.12 484 LYS A O 1
ATOM 3844 N N . ASP A 1 485 ? -8.561 14.186 21.814 1.00 79.38 485 ASP A N 1
ATOM 3845 C CA . ASP A 1 485 ? -9.895 14.719 21.527 1.00 79.38 485 ASP A CA 1
ATOM 3846 C C . ASP A 1 485 ? -9.870 16.044 20.744 1.00 79.38 485 ASP A C 1
ATOM 3848 O O . ASP A 1 485 ? -10.919 16.522 20.324 1.00 79.38 485 ASP A O 1
ATOM 3852 N N . ALA A 1 486 ? -8.682 16.609 20.468 1.00 87.12 486 ALA A N 1
ATOM 3853 C CA . ALA A 1 486 ? -8.572 17.852 19.695 1.00 87.12 486 ALA A CA 1
ATOM 3854 C C . ALA A 1 486 ? -9.056 17.633 18.257 1.00 87.12 486 ALA A C 1
ATOM 3856 O O . ALA A 1 486 ? -8.653 16.658 17.606 1.00 87.12 486 ALA A O 1
ATOM 3857 N N . ARG A 1 487 ? -9.879 18.548 17.740 1.00 90.12 487 ARG A N 1
ATOM 3858 C CA . ARG A 1 487 ? -10.403 18.504 16.368 1.00 90.12 487 ARG A CA 1
ATOM 3859 C C . ARG A 1 487 ? -9.448 19.213 15.422 1.00 90.12 487 ARG A C 1
ATOM 3861 O O . ARG A 1 487 ? -9.086 20.356 15.664 1.00 90.12 487 ARG A O 1
ATOM 3868 N N . LEU A 1 488 ? -9.030 18.558 14.341 1.00 93.75 488 LEU A N 1
ATOM 3869 C CA . LEU A 1 488 ? -8.179 19.174 13.322 1.00 93.75 488 LEU A CA 1
ATOM 3870 C C . LEU A 1 488 ? -8.985 19.442 12.053 1.00 93.75 488 LEU A C 1
ATOM 3872 O O . LEU A 1 488 ? -9.404 18.505 11.374 1.00 93.75 488 LEU A O 1
ATOM 3876 N N . VAL A 1 489 ? -9.137 20.716 11.704 1.00 93.81 489 VAL A N 1
ATOM 3877 C CA . VAL A 1 489 ? -9.845 21.164 10.499 1.00 93.81 489 VAL A CA 1
ATOM 3878 C C . VAL A 1 489 ? -8.823 21.613 9.465 1.00 93.81 489 VAL A C 1
ATOM 3880 O O . VAL A 1 489 ? -8.000 22.490 9.730 1.00 93.81 489 VAL A O 1
ATOM 3883 N N . ALA A 1 490 ? -8.851 21.015 8.279 1.00 94.56 490 ALA A N 1
ATOM 3884 C CA . ALA A 1 490 ? -7.979 21.418 7.185 1.00 94.56 490 ALA A CA 1
ATOM 3885 C C . ALA A 1 490 ? -8.551 22.647 6.465 1.00 94.56 490 ALA A C 1
ATOM 3887 O O . ALA A 1 490 ? -9.629 22.564 5.884 1.00 94.56 490 ALA A O 1
ATOM 3888 N N . LEU A 1 491 ? -7.808 23.756 6.434 1.00 95.75 491 LEU A N 1
ATOM 3889 C CA . LEU A 1 491 ? -8.083 24.880 5.531 1.00 95.75 491 LEU A CA 1
ATOM 3890 C C . LEU A 1 491 ? -7.344 24.611 4.216 1.00 95.75 491 LEU A C 1
ATOM 3892 O O . LEU A 1 491 ? -6.154 24.917 4.075 1.00 95.75 491 LEU A O 1
ATOM 3896 N N . TYR A 1 492 ? -8.013 23.932 3.290 1.00 94.44 492 TYR A N 1
ATOM 3897 C CA . TYR A 1 492 ? -7.402 23.421 2.071 1.00 94.44 492 TYR A CA 1
ATOM 3898 C C . TYR A 1 492 ? -7.505 24.434 0.936 1.00 94.44 492 TYR A C 1
ATOM 3900 O O . TYR A 1 492 ? -8.558 24.602 0.333 1.00 94.44 492 TYR A O 1
ATOM 3908 N N . PHE A 1 493 ? -6.379 25.063 0.598 1.00 92.81 493 PHE A N 1
ATOM 3909 C CA . PHE A 1 493 ? -6.270 25.869 -0.612 1.00 92.81 493 PHE A CA 1
ATOM 3910 C C . PHE A 1 493 ? -6.083 24.926 -1.799 1.00 92.81 493 PHE A C 1
ATOM 3912 O O . PHE A 1 493 ? -5.033 24.289 -1.942 1.00 92.81 493 PHE A O 1
ATOM 3919 N N . LYS A 1 494 ? -7.112 24.806 -2.632 1.00 85.00 494 LYS A N 1
ATOM 3920 C CA . LYS A 1 494 ? -7.208 23.795 -3.685 1.00 85.00 494 LYS A CA 1
ATOM 3921 C C . LYS A 1 494 ? -6.202 24.039 -4.817 1.00 85.00 494 LYS A C 1
ATOM 3923 O O . LYS A 1 494 ? -6.402 24.904 -5.663 1.00 85.00 494 LYS A O 1
ATOM 3928 N N . HIS A 1 495 ? -5.118 23.258 -4.830 1.00 81.06 495 HIS A N 1
ATOM 3929 C CA . HIS A 1 495 ? -4.193 23.184 -5.968 1.00 81.06 495 HIS A CA 1
ATOM 3930 C C . HIS A 1 495 ? -4.444 21.877 -6.721 1.00 81.06 495 HIS A C 1
ATOM 3932 O O . HIS A 1 495 ? -4.139 20.794 -6.211 1.00 81.06 495 HIS A O 1
ATOM 3938 N N . ASP A 1 496 ? -4.959 22.005 -7.934 1.00 73.38 496 ASP A N 1
ATOM 3939 C CA . ASP A 1 496 ? -5.220 20.933 -8.880 1.00 73.38 496 ASP A CA 1
ATOM 3940 C C . ASP A 1 496 ? -4.335 21.092 -10.114 1.00 73.38 496 ASP A C 1
ATOM 3942 O O . ASP A 1 496 ? -3.869 22.179 -10.449 1.00 73.38 496 ASP A O 1
ATOM 3946 N N . ALA A 1 497 ? -4.162 20.010 -10.871 1.00 67.69 497 ALA A N 1
ATOM 3947 C CA . ALA A 1 497 ? -3.406 20.054 -12.121 1.00 67.69 497 ALA A CA 1
ATOM 3948 C C . ALA A 1 497 ? -3.981 21.047 -13.156 1.00 67.69 497 ALA A C 1
ATOM 3950 O O . ALA A 1 497 ? -3.264 21.432 -14.070 1.00 67.69 497 ALA A O 1
ATOM 3951 N N . SER A 1 498 ? -5.254 21.452 -13.036 1.00 65.94 498 SER A N 1
ATOM 3952 C CA . SER A 1 498 ? -5.885 22.437 -13.926 1.00 65.94 498 SER A CA 1
ATOM 3953 C C . SER A 1 498 ? -5.672 23.894 -13.533 1.00 65.94 498 SER A C 1
ATOM 3955 O O . SER A 1 498 ? -5.775 24.739 -14.409 1.00 65.94 498 SER A O 1
ATOM 3957 N N . ASN A 1 499 ? -5.405 24.196 -12.260 1.00 75.19 499 ASN A N 1
ATOM 3958 C CA . ASN A 1 499 ? -5.250 25.577 -11.790 1.00 75.19 499 ASN A CA 1
ATOM 3959 C C . ASN A 1 499 ? -3.826 25.883 -11.307 1.00 75.19 499 ASN A C 1
ATOM 3961 O O . ASN A 1 499 ? -3.540 27.017 -10.953 1.00 75.19 499 ASN A O 1
ATOM 3965 N N . ILE A 1 500 ? -2.911 24.908 -11.301 1.00 80.12 500 ILE A N 1
ATOM 3966 C CA . ILE A 1 500 ? -1.571 25.077 -10.723 1.00 80.12 500 ILE A CA 1
ATOM 3967 C C . ILE A 1 500 ? -0.757 26.205 -11.376 1.00 80.12 500 ILE A C 1
ATOM 3969 O O . ILE A 1 500 ? 0.001 26.881 -10.682 1.00 80.12 500 ILE A O 1
ATOM 3973 N N . ASP A 1 501 ? -0.937 26.443 -12.677 1.00 79.00 501 ASP A N 1
ATOM 3974 C CA . ASP A 1 501 ? -0.266 27.524 -13.409 1.00 79.00 501 ASP A CA 1
ATOM 3975 C C . ASP A 1 501 ? -0.862 28.898 -13.077 1.00 79.00 501 ASP A C 1
ATOM 3977 O O . ASP A 1 501 ? -0.137 29.881 -12.913 1.00 79.00 501 ASP A O 1
ATOM 3981 N N . GLU A 1 502 ? -2.178 28.959 -12.897 1.00 82.44 502 GLU A N 1
ATOM 3982 C CA . GLU A 1 502 ? -2.879 30.171 -12.477 1.00 82.44 502 GLU A CA 1
ATOM 3983 C C . GLU A 1 502 ? -2.566 30.511 -11.016 1.00 82.44 502 GLU A C 1
ATOM 3985 O O . GLU A 1 502 ? -2.186 31.635 -10.700 1.00 82.44 502 GLU A O 1
ATOM 3990 N N . VAL A 1 503 ? -2.598 29.514 -10.131 1.00 84.00 503 VAL A N 1
ATOM 3991 C CA . VAL A 1 503 ? -2.187 29.645 -8.729 1.00 84.00 503 VAL A CA 1
ATOM 3992 C C . VAL A 1 503 ? -0.739 30.104 -8.634 1.00 84.00 503 VAL A C 1
ATOM 3994 O O . VAL A 1 503 ? -0.422 30.992 -7.842 1.00 84.00 503 VAL A O 1
ATOM 3997 N N . ARG A 1 504 ? 0.152 29.551 -9.462 1.00 82.50 504 ARG A N 1
ATOM 3998 C CA . ARG A 1 504 ? 1.547 29.992 -9.561 1.00 82.50 504 ARG A CA 1
ATOM 3999 C C . ARG A 1 504 ? 1.629 31.474 -9.927 1.00 82.50 504 ARG A C 1
ATOM 4001 O O . ARG A 1 504 ? 2.332 32.209 -9.239 1.00 82.50 504 ARG A O 1
ATOM 4008 N N . LYS A 1 505 ? 0.901 31.920 -10.953 1.00 83.56 505 LYS A N 1
ATOM 4009 C CA . LYS A 1 505 ? 0.875 33.328 -11.376 1.00 83.56 505 LYS A CA 1
ATOM 4010 C C . LYS A 1 505 ? 0.350 34.247 -10.265 1.00 83.56 505 LYS A C 1
ATOM 4012 O O . LYS A 1 505 ? 1.051 35.168 -9.851 1.00 83.56 505 LYS A O 1
ATOM 4017 N N . VAL A 1 506 ? -0.827 33.945 -9.718 1.00 83.44 506 VAL A N 1
ATOM 4018 C CA . VAL A 1 506 ? -1.503 34.775 -8.706 1.00 83.44 506 VAL A CA 1
ATOM 4019 C C . VAL A 1 506 ? -0.699 34.853 -7.407 1.00 83.44 506 VAL A C 1
ATOM 4021 O O . VAL A 1 506 ? -0.543 35.926 -6.825 1.00 83.44 506 VAL A O 1
ATOM 4024 N N . THR A 1 507 ? -0.141 33.736 -6.936 1.00 83.44 507 THR A N 1
ATOM 4025 C CA . THR A 1 507 ? 0.681 33.742 -5.715 1.00 83.44 507 THR A CA 1
ATOM 4026 C C . THR A 1 507 ? 1.984 34.517 -5.902 1.00 83.44 507 THR A C 1
ATOM 4028 O O . THR A 1 507 ? 2.416 35.185 -4.962 1.00 83.44 507 THR A O 1
ATOM 4031 N N . GLN A 1 508 ? 2.601 34.473 -7.090 1.00 82.50 508 GLN A N 1
ATOM 4032 C CA . GLN A 1 508 ? 3.791 35.271 -7.404 1.00 82.50 508 GLN A CA 1
ATOM 4033 C C . GLN A 1 508 ? 3.464 36.765 -7.413 1.00 82.50 508 GLN A C 1
ATOM 4035 O O . GLN A 1 508 ? 4.139 37.530 -6.724 1.00 82.50 508 GLN A O 1
ATOM 4040 N N . GLU A 1 509 ? 2.402 37.171 -8.112 1.00 81.38 509 GLU A N 1
ATOM 4041 C CA . GLU A 1 509 ? 1.936 38.563 -8.162 1.00 81.38 509 GLU A CA 1
ATOM 4042 C C . GLU A 1 509 ? 1.623 39.105 -6.762 1.00 81.38 509 GLU A C 1
ATOM 4044 O O . GLU A 1 509 ? 2.102 40.177 -6.394 1.00 81.38 509 GLU A O 1
ATOM 4049 N N . ARG A 1 510 ? 0.916 38.329 -5.930 1.00 78.50 510 ARG A N 1
ATOM 4050 C CA . ARG A 1 510 ? 0.583 38.713 -4.546 1.00 78.50 510 ARG A CA 1
ATOM 4051 C C . ARG A 1 510 ? 1.808 38.925 -3.670 1.00 78.50 510 ARG A C 1
ATOM 4053 O O . ARG A 1 510 ? 1.827 39.851 -2.861 1.00 78.50 510 ARG A O 1
ATOM 4060 N N . VAL A 1 511 ? 2.824 38.070 -3.784 1.00 71.31 511 VAL A N 1
ATOM 4061 C CA . VAL A 1 511 ? 4.030 38.221 -2.957 1.00 71.31 511 VAL A CA 1
ATOM 4062 C C . VAL A 1 511 ? 4.923 39.349 -3.477 1.00 71.31 511 VAL A C 1
ATOM 4064 O O . VAL A 1 511 ? 5.504 40.064 -2.666 1.00 71.31 511 VAL A O 1
ATOM 4067 N N . LEU A 1 512 ? 4.982 39.565 -4.796 1.00 71.31 512 LEU A N 1
ATOM 4068 C CA . LEU A 1 512 ? 5.688 40.703 -5.392 1.00 71.31 512 LEU A CA 1
ATOM 4069 C C . LEU A 1 512 ? 5.037 42.040 -5.006 1.00 71.31 512 LEU A C 1
ATOM 4071 O O . LEU A 1 512 ? 5.745 42.952 -4.586 1.00 71.31 512 LEU A O 1
ATOM 4075 N N . ALA A 1 513 ? 3.705 42.134 -5.068 1.00 69.00 513 ALA A N 1
ATOM 4076 C CA . ALA A 1 513 ? 2.949 43.326 -4.673 1.00 69.00 513 ALA A CA 1
ATOM 4077 C C . ALA A 1 513 ? 3.088 43.655 -3.175 1.00 69.00 513 ALA A C 1
ATOM 4079 O O . ALA A 1 513 ? 3.054 44.820 -2.790 1.00 69.00 513 ALA A O 1
ATOM 4080 N N . ARG A 1 514 ? 3.290 42.639 -2.323 1.00 65.75 514 ARG A N 1
ATOM 4081 C CA . ARG A 1 514 ? 3.485 42.802 -0.872 1.00 65.75 514 ARG A CA 1
ATOM 4082 C C . ARG A 1 514 ? 4.878 43.333 -0.492 1.00 65.75 514 ARG A C 1
ATOM 4084 O O . ARG A 1 514 ? 5.061 43.789 0.637 1.00 65.75 514 ARG A O 1
ATOM 4091 N N . GLY A 1 515 ? 5.852 43.293 -1.406 1.00 60.62 515 GLY A N 1
ATOM 4092 C CA . GLY A 1 515 ? 7.187 43.859 -1.196 1.00 60.62 515 GLY A CA 1
ATOM 4093 C C . GLY A 1 515 ? 7.929 43.286 0.025 1.00 60.62 515 GLY A C 1
ATOM 4094 O O . GLY A 1 515 ? 7.810 42.107 0.356 1.00 60.62 515 GLY A O 1
ATOM 4095 N N . ASP A 1 516 ? 8.695 44.131 0.720 1.00 53.31 516 ASP A N 1
ATOM 4096 C CA . ASP A 1 516 ? 9.526 43.755 1.882 1.00 53.31 516 ASP A CA 1
ATOM 4097 C C . ASP A 1 516 ? 8.740 43.588 3.205 1.00 53.31 516 ASP A C 1
ATOM 4099 O O . ASP A 1 516 ? 9.334 43.345 4.262 1.00 53.31 516 ASP A O 1
ATOM 4103 N N . ASN A 1 517 ? 7.403 43.661 3.160 1.00 53.34 517 ASN A N 1
ATOM 4104 C CA . ASN A 1 517 ? 6.518 43.379 4.300 1.00 53.34 517 ASN A CA 1
ATOM 4105 C C . ASN A 1 517 ? 6.279 41.870 4.514 1.00 53.34 517 ASN A C 1
ATOM 4107 O O . ASN A 1 517 ? 5.448 41.466 5.330 1.00 53.34 517 ASN A O 1
ATOM 4111 N N . HIS A 1 518 ? 7.003 41.009 3.792 1.00 56.81 518 HIS A N 1
ATOM 4112 C CA . HIS A 1 518 ? 6.999 39.566 4.000 1.00 56.81 518 HIS A CA 1
ATOM 4113 C C . HIS A 1 518 ? 8.113 39.140 4.972 1.00 56.81 518 HIS A C 1
ATOM 4115 O O . HIS A 1 518 ? 9.283 39.471 4.807 1.00 56.81 518 HIS A O 1
ATOM 4121 N N . GLN A 1 519 ? 7.774 38.317 5.965 1.00 51.25 519 GLN A N 1
ATOM 4122 C CA . GLN A 1 519 ? 8.670 37.961 7.071 1.00 51.25 519 GLN A CA 1
ATOM 4123 C C . GLN A 1 519 ? 9.977 37.248 6.662 1.00 51.25 519 GLN A C 1
ATOM 4125 O O . GLN A 1 519 ? 11.018 37.405 7.295 1.00 51.25 519 GLN A O 1
ATOM 4130 N N . THR A 1 520 ? 9.938 36.432 5.612 1.00 48.22 520 THR A N 1
ATOM 4131 C CA . THR A 1 520 ? 11.072 35.582 5.192 1.00 48.22 520 THR A CA 1
ATOM 4132 C C . THR A 1 520 ? 11.786 36.078 3.928 1.00 48.22 520 THR A C 1
ATOM 4134 O O . THR A 1 520 ? 12.771 35.469 3.516 1.00 48.22 520 THR A O 1
ATOM 4137 N N . ILE A 1 521 ? 11.262 37.099 3.238 1.00 54.00 521 ILE A N 1
ATOM 4138 C CA . ILE A 1 521 ? 11.600 37.361 1.829 1.00 54.00 521 ILE A CA 1
ATOM 4139 C C . ILE A 1 521 ? 11.789 38.859 1.596 1.00 54.00 521 ILE A C 1
ATOM 4141 O O . ILE A 1 521 ? 10.874 39.641 1.824 1.00 54.00 521 ILE A O 1
ATOM 4145 N N . HIS A 1 522 ? 12.967 39.230 1.091 1.00 54.00 522 HIS A N 1
ATOM 4146 C CA . HIS A 1 522 ? 13.254 40.568 0.583 1.00 54.00 522 HIS A CA 1
ATOM 4147 C C . HIS A 1 522 ? 12.934 40.605 -0.918 1.00 54.00 522 HIS A C 1
ATOM 4149 O O . HIS A 1 522 ? 13.770 40.245 -1.753 1.00 54.00 522 HIS A O 1
ATOM 4155 N N . ALA A 1 523 ? 11.694 40.950 -1.266 1.00 48.03 523 ALA A N 1
ATOM 4156 C CA . ALA A 1 523 ? 11.207 40.907 -2.647 1.00 48.03 523 ALA A CA 1
ATOM 4157 C C . ALA A 1 523 ? 11.949 41.902 -3.562 1.00 48.03 523 ALA A C 1
ATOM 4159 O O . ALA A 1 523 ? 12.055 41.661 -4.766 1.00 48.03 523 ALA A O 1
ATOM 4160 N N . ALA A 1 524 ? 12.517 42.974 -2.993 1.00 48.06 524 ALA A N 1
ATOM 4161 C CA . ALA A 1 524 ? 13.229 44.007 -3.743 1.00 48.06 524 ALA A CA 1
ATOM 4162 C C . ALA A 1 524 ? 14.698 43.667 -4.082 1.00 48.06 524 ALA A C 1
ATOM 4164 O O . ALA A 1 524 ? 15.248 44.253 -5.010 1.00 48.06 524 ALA A O 1
ATOM 4165 N N . SER A 1 525 ? 15.351 42.734 -3.372 1.00 53.03 525 SER A N 1
ATOM 4166 C CA . SER A 1 525 ? 16.813 42.529 -3.480 1.00 53.03 525 SER A CA 1
ATOM 4167 C C . SER A 1 525 ? 17.268 41.203 -4.109 1.00 53.03 525 SER A C 1
ATOM 4169 O O . SER A 1 525 ? 18.435 41.106 -4.480 1.00 53.03 525 SER A O 1
ATOM 4171 N N . ASP A 1 526 ? 16.398 40.193 -4.291 1.00 59.06 526 ASP A N 1
ATOM 4172 C CA . ASP A 1 526 ? 16.819 38.888 -4.851 1.00 59.06 526 ASP A CA 1
ATOM 4173 C C . ASP A 1 526 ? 15.672 38.075 -5.525 1.00 59.06 526 ASP A C 1
ATOM 4175 O O . ASP A 1 526 ? 15.452 36.890 -5.242 1.00 59.06 526 ASP A O 1
ATOM 4179 N N . GLN A 1 527 ? 14.926 38.699 -6.454 1.00 62.16 527 GLN A N 1
ATOM 4180 C CA . GLN A 1 527 ? 13.733 38.126 -7.126 1.00 62.16 527 GLN A CA 1
ATOM 4181 C C . GLN A 1 527 ? 13.926 36.692 -7.672 1.00 62.16 527 GLN A C 1
ATOM 4183 O O . GLN A 1 527 ? 13.075 35.823 -7.482 1.00 62.16 527 GLN A O 1
ATOM 4188 N N . ASN A 1 528 ? 15.071 36.398 -8.297 1.00 64.31 528 ASN A N 1
ATOM 4189 C CA . ASN A 1 528 ? 15.332 35.091 -8.918 1.00 64.31 528 ASN A CA 1
ATOM 4190 C C . ASN A 1 528 ? 15.502 33.944 -7.906 1.00 64.31 528 ASN A C 1
ATOM 4192 O O . ASN A 1 528 ? 15.131 32.803 -8.191 1.00 64.31 528 ASN A O 1
ATOM 4196 N N . LYS A 1 529 ? 16.068 34.215 -6.722 1.00 64.19 529 LYS A N 1
ATOM 4197 C CA . LYS A 1 529 ? 16.210 33.192 -5.668 1.00 64.19 529 LYS A CA 1
ATOM 4198 C C . LYS A 1 529 ? 14.856 32.865 -5.055 1.00 64.19 529 LYS A C 1
ATOM 4200 O O . LYS A 1 529 ? 14.588 31.708 -4.735 1.00 64.19 529 LYS A O 1
ATOM 4205 N N . PHE A 1 530 ? 14.008 33.879 -4.931 1.00 64.88 530 PHE A N 1
ATOM 4206 C CA . PHE A 1 530 ? 12.677 33.767 -4.362 1.00 64.88 530 PHE A CA 1
ATOM 4207 C C . PHE A 1 530 ? 11.717 32.966 -5.253 1.00 64.88 530 PHE A C 1
ATOM 4209 O O . PHE A 1 530 ? 11.092 32.022 -4.762 1.00 64.88 530 PHE A O 1
ATOM 4216 N N . LEU A 1 531 ? 11.688 33.250 -6.561 1.00 71.81 531 LEU A N 1
ATOM 4217 C CA . LEU A 1 531 ? 10.907 32.463 -7.523 1.00 71.81 531 LEU A CA 1
ATOM 4218 C C . LEU A 1 531 ? 11.268 30.971 -7.443 1.00 71.81 531 LEU A C 1
ATOM 4220 O O . LEU A 1 531 ? 10.381 30.127 -7.388 1.00 71.81 531 LEU A O 1
ATOM 4224 N N . GLY A 1 532 ? 12.556 30.636 -7.300 1.00 71.00 532 GLY A N 1
ATOM 4225 C CA . GLY A 1 532 ? 13.001 29.248 -7.126 1.00 71.00 532 GLY A CA 1
ATOM 4226 C C . GLY A 1 532 ? 12.535 28.574 -5.825 1.00 71.00 532 GLY A C 1
ATOM 4227 O O . GLY A 1 532 ? 12.391 27.350 -5.783 1.00 71.00 532 GLY A O 1
ATOM 4228 N N . VAL A 1 533 ? 12.286 29.335 -4.754 1.00 73.12 533 VAL A N 1
ATOM 4229 C CA . VAL A 1 533 ? 11.738 28.797 -3.496 1.00 73.12 533 VAL A CA 1
ATOM 4230 C C . VAL A 1 533 ? 10.241 28.548 -3.625 1.00 73.12 533 VAL A C 1
ATOM 4232 O O . VAL A 1 533 ? 9.793 27.467 -3.237 1.00 73.12 533 VAL A O 1
ATOM 4235 N N . MET A 1 534 ? 9.488 29.505 -4.178 1.00 76.56 534 MET A N 1
ATOM 4236 C CA . MET A 1 534 ? 8.057 29.333 -4.455 1.00 76.56 534 MET A CA 1
ATOM 4237 C C . MET A 1 534 ? 7.818 28.122 -5.349 1.00 76.56 534 MET A C 1
ATOM 4239 O O . MET A 1 534 ? 7.021 27.251 -4.999 1.00 76.56 534 MET A O 1
ATOM 4243 N N . GLU A 1 535 ? 8.595 28.019 -6.427 1.00 78.88 535 GLU A N 1
ATOM 4244 C CA . GLU A 1 535 ? 8.550 26.896 -7.357 1.00 78.88 535 GLU A CA 1
ATOM 4245 C C . GLU A 1 535 ? 8.783 25.572 -6.627 1.00 78.88 535 GLU A C 1
ATOM 4247 O O . GLU A 1 535 ? 8.019 24.625 -6.760 1.00 78.88 535 GLU A O 1
ATOM 4252 N N . GLY A 1 536 ? 9.760 25.535 -5.717 1.00 78.56 536 GLY A N 1
ATOM 4253 C CA . GLY A 1 536 ? 10.021 24.357 -4.900 1.00 78.56 536 GLY A CA 1
ATOM 4254 C C . GLY A 1 536 ? 8.871 23.946 -3.971 1.00 78.56 536 GLY A C 1
ATOM 4255 O O . GLY A 1 536 ? 8.833 22.778 -3.579 1.00 78.56 536 GLY A O 1
ATOM 4256 N N . PHE A 1 537 ? 7.975 24.857 -3.575 1.00 79.62 537 PHE A N 1
ATOM 4257 C CA . PHE A 1 537 ? 6.766 24.524 -2.809 1.00 79.62 537 PHE A CA 1
ATOM 4258 C C . PHE A 1 537 ? 5.623 24.063 -3.711 1.00 79.62 537 PHE A C 1
ATOM 4260 O O . PHE A 1 537 ? 4.935 23.119 -3.331 1.00 79.62 537 PHE A O 1
ATOM 4267 N N . VAL A 1 538 ? 5.463 24.672 -4.888 1.00 83.44 538 VAL A N 1
ATOM 4268 C CA . VAL A 1 538 ? 4.476 24.263 -5.901 1.00 83.44 538 VAL A CA 1
ATOM 4269 C C . VAL A 1 538 ? 4.813 22.869 -6.446 1.00 83.44 538 VAL A C 1
ATOM 4271 O O . VAL A 1 538 ? 3.983 21.969 -6.366 1.00 83.44 538 VAL A O 1
ATOM 4274 N N . ASP A 1 539 ? 6.064 22.628 -6.850 1.00 80.56 539 ASP A N 1
ATOM 4275 C CA . ASP A 1 539 ? 6.553 21.343 -7.385 1.00 80.56 539 ASP A CA 1
ATOM 4276 C C . ASP A 1 539 ? 6.406 20.172 -6.408 1.00 80.56 539 ASP A C 1
ATOM 4278 O O . ASP A 1 539 ? 6.339 19.001 -6.792 1.00 80.56 539 ASP A O 1
ATOM 4282 N N . ARG A 1 540 ? 6.462 20.473 -5.109 1.00 83.25 540 ARG A N 1
ATOM 4283 C CA . ARG A 1 540 ? 6.409 19.477 -4.036 1.00 83.25 540 ARG A CA 1
ATOM 4284 C C . ARG A 1 540 ? 5.035 19.362 -3.392 1.00 83.25 540 ARG A C 1
ATOM 4286 O O . ARG A 1 540 ? 4.901 18.536 -2.484 1.00 83.25 540 ARG A O 1
ATOM 4293 N N . PHE A 1 541 ? 4.066 20.168 -3.817 1.00 87.88 541 PHE A N 1
ATOM 4294 C CA . PHE A 1 541 ? 2.722 20.161 -3.266 1.00 87.88 541 PHE A CA 1
ATOM 4295 C C . PHE A 1 541 ? 2.027 18.830 -3.566 1.00 87.88 541 PHE A C 1
ATOM 4297 O O . PHE A 1 541 ? 2.016 18.346 -4.695 1.00 87.88 541 PHE A O 1
ATOM 4304 N N . GLU A 1 542 ? 1.447 18.221 -2.539 1.00 87.69 542 GLU A N 1
ATOM 4305 C CA . GLU A 1 542 ? 0.659 16.999 -2.646 1.00 87.69 542 GLU A CA 1
ATOM 4306 C C . GLU A 1 542 ? -0.786 17.323 -2.241 1.00 87.69 542 GLU A C 1
ATOM 4308 O O . GLU A 1 542 ? -1.012 17.575 -1.048 1.00 87.69 542 GLU A O 1
ATOM 4313 N N . PRO A 1 543 ? -1.758 17.280 -3.178 1.00 86.75 543 PRO A N 1
ATOM 4314 C CA . PRO A 1 543 ? -3.167 17.558 -2.897 1.00 86.75 543 PRO A CA 1
ATOM 4315 C C . PRO A 1 543 ? -3.704 16.771 -1.698 1.00 86.75 543 PRO A C 1
ATOM 4317 O O . PRO A 1 543 ? -3.261 15.644 -1.430 1.00 86.75 543 PRO A O 1
ATOM 4320 N N . LEU A 1 544 ? -4.637 17.378 -0.960 1.00 84.38 544 LEU A N 1
ATOM 4321 C CA . LEU A 1 544 ? -5.329 16.702 0.132 1.00 84.38 544 LEU A CA 1
ATOM 4322 C C . LEU A 1 544 ? -6.292 15.664 -0.457 1.00 84.38 544 LEU A C 1
ATOM 4324 O O . LEU A 1 544 ? -7.044 15.955 -1.382 1.00 84.38 544 LEU A O 1
ATOM 4328 N N . VAL A 1 545 ? -6.271 14.446 0.084 1.00 79.69 545 VAL A N 1
ATOM 4329 C CA . VAL A 1 545 ? -7.155 13.355 -0.354 1.00 79.69 545 VAL A CA 1
ATOM 4330 C C . VAL A 1 545 ? -7.935 12.834 0.860 1.00 79.69 545 VAL A C 1
ATOM 4332 O O . VAL A 1 545 ? -7.402 11.975 1.568 1.00 79.69 545 VAL A O 1
ATOM 4335 N N . PRO A 1 546 ? -9.184 13.298 1.102 1.00 58.47 546 PRO A N 1
ATOM 4336 C CA . PRO A 1 546 ? -9.891 13.169 2.387 1.00 58.47 546 PRO A CA 1
ATOM 4337 C C . PRO A 1 546 ? -10.067 11.743 2.941 1.00 58.47 546 PRO A C 1
ATOM 4339 O O . PRO A 1 546 ? -10.369 11.584 4.118 1.00 58.47 546 PRO A O 1
ATOM 4342 N N . PHE A 1 547 ? -9.862 10.702 2.132 1.00 60.34 547 PHE A N 1
ATOM 4343 C CA . PHE A 1 547 ? -10.088 9.293 2.491 1.00 60.34 547 PHE A CA 1
ATOM 4344 C C . PHE A 1 547 ? -8.822 8.430 2.436 1.00 60.34 547 PHE A C 1
ATOM 4346 O O . PHE A 1 547 ? -8.888 7.202 2.487 1.00 60.34 547 PHE A O 1
ATOM 4353 N N . SER A 1 548 ? -7.651 9.054 2.298 1.00 64.62 548 SER A N 1
ATOM 4354 C CA . SER A 1 548 ? -6.373 8.346 2.250 1.00 64.62 548 SER A CA 1
ATOM 4355 C C . SER A 1 548 ? -5.461 8.805 3.374 1.00 64.62 548 SER A C 1
ATOM 4357 O O . SER A 1 548 ? -5.362 9.997 3.646 1.00 64.62 548 SER A O 1
ATOM 4359 N N . ARG A 1 549 ? -4.728 7.874 3.993 1.00 69.44 549 ARG A N 1
ATOM 4360 C CA . ARG A 1 549 ? -3.717 8.243 4.991 1.00 69.44 549 ARG A CA 1
ATOM 4361 C C . ARG A 1 549 ? -2.650 9.155 4.368 1.00 69.44 549 ARG A C 1
ATOM 4363 O O . ARG A 1 549 ? -2.108 8.804 3.315 1.00 69.44 549 ARG A O 1
ATOM 4370 N N . PRO A 1 550 ? -2.270 10.264 5.025 1.00 84.00 550 PRO A N 1
ATOM 4371 C CA . PRO A 1 550 ? -2.646 10.665 6.390 1.00 84.00 550 PRO A CA 1
ATOM 4372 C C . PRO A 1 550 ? -3.887 11.569 6.482 1.00 84.00 550 PRO A C 1
ATOM 4374 O O . PRO A 1 550 ? -4.310 11.887 7.583 1.00 84.00 550 PRO A O 1
ATOM 4377 N N . ASP A 1 551 ? -4.435 12.006 5.354 1.00 83.12 551 ASP A N 1
ATOM 4378 C CA . ASP A 1 551 ? -5.459 13.051 5.259 1.00 83.12 551 ASP A CA 1
ATOM 4379 C C . ASP A 1 551 ? -6.838 12.589 5.773 1.00 83.12 551 ASP A C 1
ATOM 4381 O O . ASP A 1 551 ? -7.662 13.415 6.156 1.00 83.12 551 ASP A O 1
ATOM 4385 N N . ASP A 1 552 ? -7.054 11.273 5.891 1.00 75.38 552 ASP A N 1
ATOM 4386 C CA . ASP A 1 552 ? -8.180 10.669 6.624 1.00 75.38 552 ASP A CA 1
ATOM 4387 C C . ASP A 1 552 ? -8.182 10.991 8.133 1.00 75.38 552 ASP A C 1
ATOM 4389 O O . ASP A 1 552 ? -9.151 10.679 8.824 1.00 75.38 552 ASP A O 1
ATOM 4393 N N . GLY A 1 553 ? -7.103 11.589 8.650 1.00 79.56 553 GLY A N 1
ATOM 4394 C CA . GLY A 1 553 ? -6.976 12.022 10.039 1.00 79.56 553 GLY A CA 1
ATOM 4395 C C . GLY A 1 553 ? -7.571 13.397 10.360 1.00 79.56 553 GLY A C 1
ATOM 4396 O O . GLY A 1 553 ? -7.697 13.694 11.546 1.00 79.56 553 GLY A O 1
ATOM 4397 N N . PHE A 1 554 ? -7.913 14.223 9.363 1.00 87.88 554 PHE A N 1
ATOM 4398 C CA . PHE A 1 554 ? -8.620 15.491 9.598 1.00 87.88 554 PHE A CA 1
ATOM 4399 C C . PHE A 1 554 ? -10.096 15.237 9.920 1.00 87.88 554 PHE A C 1
ATOM 4401 O O . PHE A 1 554 ? -10.726 14.367 9.311 1.00 87.88 554 PHE A O 1
ATOM 4408 N N . ASP A 1 555 ? -10.625 16.001 10.875 1.00 84.56 555 ASP A N 1
ATOM 4409 C CA . ASP A 1 555 ? -12.015 15.930 11.326 1.00 84.56 555 ASP A CA 1
ATOM 4410 C C . ASP A 1 555 ? -12.956 16.622 10.320 1.00 84.56 555 ASP A C 1
ATOM 4412 O O . ASP A 1 555 ? -14.035 16.104 10.054 1.00 84.56 555 ASP A O 1
ATOM 4416 N N . ALA A 1 556 ? -12.516 17.721 9.693 1.00 85.31 556 ALA A N 1
ATOM 4417 C CA . ALA A 1 556 ? -13.237 18.407 8.617 1.00 85.31 556 ALA A CA 1
ATOM 4418 C C . ALA A 1 556 ? -12.276 19.064 7.608 1.00 85.31 556 ALA A C 1
ATOM 4420 O O . ALA A 1 556 ? -11.090 19.260 7.895 1.00 85.31 556 ALA A O 1
ATOM 4421 N N . VAL A 1 557 ? -12.780 19.403 6.418 1.00 87.62 557 VAL A N 1
ATOM 4422 C CA . VAL A 1 557 ? -12.022 20.085 5.357 1.00 87.62 557 VAL A CA 1
ATOM 4423 C C . VAL A 1 557 ? -12.838 21.262 4.834 1.00 87.62 557 VAL A C 1
ATOM 4425 O O . VAL A 1 557 ? -13.922 21.071 4.296 1.00 87.62 557 VAL A O 1
ATOM 4428 N N . VAL A 1 558 ? -12.278 22.461 4.943 1.00 89.81 558 VAL A N 1
ATOM 4429 C CA . VAL A 1 558 ? -12.812 23.690 4.354 1.00 89.81 558 VAL A CA 1
ATOM 4430 C C . VAL A 1 558 ? -12.043 23.961 3.068 1.00 89.81 558 VAL A C 1
ATOM 4432 O O . VAL A 1 558 ? -10.822 24.136 3.099 1.00 89.81 558 VAL A O 1
ATOM 4435 N N . ASN A 1 559 ? -12.742 23.968 1.935 1.00 89.31 559 ASN A N 1
ATOM 4436 C CA . ASN A 1 559 ? -12.134 24.231 0.635 1.00 89.31 559 ASN A CA 1
ATOM 4437 C C . ASN A 1 559 ? -12.047 25.739 0.395 1.00 89.31 559 ASN A C 1
ATOM 4439 O O . ASN A 1 559 ? -13.058 26.432 0.422 1.00 89.31 559 ASN A O 1
ATOM 4443 N N . LEU A 1 560 ? -10.838 26.221 0.133 1.00 91.62 560 LEU A N 1
ATOM 4444 C CA . LEU A 1 560 ? -10.534 27.609 -0.187 1.00 91.62 560 LEU A CA 1
ATOM 4445 C C . LEU A 1 560 ? -9.950 27.689 -1.593 1.00 91.62 560 LEU A C 1
ATOM 4447 O O . LEU A 1 560 ? -9.226 26.785 -2.033 1.00 91.62 560 LEU A O 1
ATOM 4451 N N . ASP A 1 561 ? -10.232 28.788 -2.280 1.00 88.38 561 ASP A N 1
ATOM 4452 C CA . ASP A 1 561 ? -9.691 29.035 -3.605 1.00 88.38 561 ASP A CA 1
ATOM 4453 C C . ASP A 1 561 ? -8.405 29.881 -3.514 1.00 88.38 561 ASP A C 1
ATOM 4455 O O . ASP A 1 561 ? -8.462 31.062 -3.170 1.00 88.38 561 ASP A O 1
ATOM 4459 N N . PRO A 1 562 ? -7.219 29.328 -3.828 1.00 87.62 562 PRO A N 1
ATOM 4460 C CA . PRO A 1 562 ? -5.980 30.103 -3.854 1.00 87.62 562 PRO A CA 1
ATOM 4461 C C . PRO A 1 562 ? -5.975 31.263 -4.864 1.00 87.62 562 PRO A C 1
ATOM 4463 O O . PRO A 1 562 ? -5.158 32.172 -4.683 1.00 87.62 562 PRO A O 1
ATOM 4466 N N . THR A 1 563 ? -6.836 31.255 -5.891 1.00 86.12 563 THR A N 1
ATOM 4467 C CA . THR A 1 563 ? -6.942 32.350 -6.874 1.00 86.12 563 THR A CA 1
ATOM 4468 C C . THR A 1 563 ? -7.891 33.466 -6.439 1.00 86.12 563 THR A C 1
ATOM 4470 O O . THR A 1 563 ? -7.636 34.628 -6.754 1.00 86.12 563 THR A O 1
ATOM 4473 N N . ALA A 1 564 ? -8.901 33.159 -5.623 1.00 86.50 564 ALA A N 1
ATOM 4474 C CA . ALA A 1 564 ? -9.814 34.134 -5.033 1.00 86.50 564 ALA A CA 1
ATOM 4475 C C . ALA A 1 564 ? -9.127 35.085 -4.043 1.00 86.50 564 ALA A C 1
ATOM 4477 O O . ALA A 1 564 ? -8.068 34.784 -3.472 1.00 86.50 564 ALA A O 1
ATOM 4478 N N . GLU A 1 565 ? -9.732 36.251 -3.826 1.00 85.75 565 GLU A N 1
ATOM 4479 C CA . GLU A 1 565 ? -9.255 37.237 -2.857 1.00 85.75 565 GLU A CA 1
ATOM 4480 C C . GLU A 1 565 ? -9.315 36.705 -1.415 1.00 85.75 565 GLU A C 1
ATOM 4482 O O . GLU A 1 565 ? -10.174 35.899 -1.047 1.00 85.75 565 GLU A O 1
ATOM 4487 N N . SER A 1 566 ? -8.406 37.180 -0.555 1.00 87.88 566 SER A N 1
ATOM 4488 C CA . SER A 1 566 ? -8.345 36.749 0.852 1.00 87.88 566 SER A CA 1
ATOM 4489 C C . SER A 1 566 ? -9.650 37.015 1.611 1.00 87.88 566 SER A C 1
ATOM 4491 O O . SER A 1 566 ? -9.996 36.234 2.492 1.00 87.88 566 SER A O 1
ATOM 4493 N N . ARG A 1 567 ? -10.395 38.071 1.250 1.00 89.94 567 ARG A N 1
ATOM 4494 C CA . ARG A 1 567 ? -11.685 38.427 1.859 1.00 89.94 567 ARG A CA 1
ATOM 4495 C C . ARG A 1 567 ? -12.793 37.416 1.546 1.00 89.94 567 ARG A C 1
ATOM 4497 O O . ARG A 1 567 ? -13.560 37.064 2.440 1.00 89.94 567 ARG A O 1
ATOM 4504 N N . GLN A 1 568 ? -12.841 36.918 0.312 1.00 89.69 568 GLN A N 1
ATOM 4505 C CA . GLN A 1 568 ? -13.790 35.881 -0.102 1.00 89.69 568 GLN A CA 1
ATOM 4506 C C . GLN A 1 568 ? -13.467 34.538 0.567 1.00 89.69 568 GLN A C 1
ATOM 4508 O O . GLN A 1 568 ? -14.356 33.836 1.048 1.00 89.69 568 GLN A O 1
ATOM 4513 N N . ASN A 1 569 ? -12.179 34.197 0.660 1.00 91.75 569 ASN A N 1
ATOM 4514 C CA . ASN A 1 569 ? -11.743 32.998 1.375 1.00 91.75 569 ASN A CA 1
ATOM 4515 C C . ASN A 1 569 ? -11.992 33.088 2.887 1.00 91.75 569 ASN A C 1
ATOM 4517 O O . ASN A 1 569 ? -12.309 32.074 3.502 1.00 91.75 569 ASN A O 1
ATOM 4521 N N . LEU A 1 570 ? -11.869 34.276 3.487 1.00 92.69 570 LEU A N 1
ATOM 4522 C CA . LEU A 1 570 ? -12.215 34.501 4.891 1.00 92.69 570 LEU A CA 1
ATOM 4523 C C . LEU A 1 570 ? -13.703 34.233 5.136 1.00 92.69 570 LEU A C 1
ATOM 4525 O O . LEU A 1 570 ? -14.041 33.496 6.054 1.00 92.69 570 LEU A O 1
ATOM 4529 N N . GLU A 1 571 ? -14.579 34.771 4.291 1.00 91.56 571 GLU A N 1
ATOM 4530 C CA . GLU A 1 571 ? -16.024 34.538 4.378 1.00 91.56 571 GLU A CA 1
ATOM 4531 C C . GLU A 1 571 ? -16.390 33.071 4.175 1.00 91.56 571 GLU A C 1
ATOM 4533 O O . GLU A 1 571 ? -17.142 32.508 4.964 1.00 91.56 571 GLU A O 1
ATOM 4538 N N . THR A 1 572 ? -15.780 32.419 3.184 1.00 89.19 572 THR A N 1
ATOM 4539 C CA . THR A 1 572 ? -15.950 30.978 2.954 1.00 89.19 572 THR A CA 1
ATOM 4540 C C . THR A 1 572 ? -15.516 30.175 4.181 1.00 89.19 572 THR A C 1
ATOM 4542 O O . THR A 1 572 ? -16.230 29.274 4.615 1.00 89.19 572 THR A O 1
ATOM 4545 N N . ALA A 1 573 ? -14.375 30.521 4.787 1.00 91.94 573 ALA A N 1
ATOM 4546 C CA . ALA A 1 573 ? -13.892 29.855 5.989 1.00 91.94 573 ALA A CA 1
ATOM 4547 C C . ALA A 1 573 ? -14.832 30.054 7.182 1.00 91.94 573 ALA A C 1
ATOM 4549 O O . ALA A 1 573 ? -15.121 29.092 7.885 1.00 91.94 573 ALA A O 1
ATOM 4550 N N . VAL A 1 574 ? -15.322 31.273 7.401 1.00 92.25 574 VAL A N 1
ATOM 4551 C CA . VAL A 1 574 ? -16.244 31.606 8.495 1.00 92.25 574 VAL A CA 1
ATOM 4552 C C . VAL A 1 574 ? -17.588 30.898 8.316 1.00 92.25 574 VAL A C 1
ATOM 4554 O O . VAL A 1 574 ? -18.057 30.256 9.253 1.00 92.25 574 VAL A O 1
ATOM 4557 N N . ASN A 1 575 ? -18.170 30.934 7.116 1.00 87.75 575 ASN A N 1
ATOM 4558 C CA . ASN A 1 575 ? -19.452 30.291 6.828 1.00 87.75 575 ASN A CA 1
ATOM 4559 C C . ASN A 1 575 ? -19.370 28.767 6.978 1.00 87.75 575 ASN A C 1
ATOM 4561 O O . ASN A 1 575 ? -20.223 28.169 7.630 1.00 87.75 575 ASN A O 1
ATOM 4565 N N . GLU A 1 576 ? -18.322 28.132 6.445 1.00 85.06 576 GLU A N 1
ATOM 4566 C CA . GLU A 1 576 ? -18.143 26.684 6.589 1.00 85.06 576 GLU A CA 1
ATOM 4567 C C . GLU A 1 576 ? -17.817 26.279 8.030 1.00 85.06 576 GLU A C 1
ATOM 4569 O O . GLU A 1 576 ? -18.344 25.283 8.515 1.00 85.06 576 GLU A O 1
ATOM 4574 N N . LEU A 1 577 ? -16.995 27.046 8.755 1.00 87.88 577 LEU A N 1
ATOM 4575 C CA . LEU A 1 577 ? -16.712 26.753 10.163 1.00 87.88 577 LEU A CA 1
ATOM 4576 C C . LEU A 1 577 ? -17.956 26.914 11.042 1.00 87.88 577 LEU A C 1
ATOM 4578 O O . LEU A 1 577 ? -18.144 26.103 11.943 1.00 87.88 577 LEU A O 1
ATOM 4582 N N . HIS A 1 578 ? -18.810 27.904 10.773 1.00 87.69 578 HIS A N 1
ATOM 4583 C CA . HIS A 1 578 ? -20.071 28.080 11.494 1.00 87.69 578 HIS A CA 1
ATOM 4584 C C . HIS A 1 578 ? -21.083 26.983 11.134 1.00 87.69 578 HIS A C 1
ATOM 4586 O O . HIS A 1 578 ? -21.769 26.470 12.013 1.00 87.69 578 HIS A O 1
ATOM 4592 N N . ARG A 1 579 ? -21.123 26.545 9.866 1.00 83.75 579 ARG A N 1
ATOM 4593 C CA . ARG A 1 579 ? -21.918 25.383 9.436 1.00 83.75 579 ARG A CA 1
ATOM 4594 C C . ARG A 1 579 ? -21.493 24.109 10.172 1.00 83.75 579 ARG A C 1
ATOM 4596 O O . ARG A 1 579 ? -22.346 23.367 10.640 1.00 83.75 579 ARG A O 1
ATOM 4603 N N . LEU A 1 580 ? -20.186 23.864 10.281 1.00 79.81 580 LEU A N 1
ATOM 4604 C CA . LEU A 1 580 ? -19.627 22.670 10.928 1.00 79.81 580 LEU A CA 1
ATOM 4605 C C . LEU A 1 580 ? -19.738 22.716 12.460 1.00 79.81 580 LEU A C 1
ATOM 4607 O O . LEU A 1 580 ? -19.997 21.694 13.096 1.00 79.81 580 LEU A O 1
ATOM 4611 N N . TYR A 1 581 ? -19.536 23.893 13.057 1.00 86.88 581 TYR A N 1
ATOM 4612 C CA . TYR A 1 581 ? -19.469 24.100 14.505 1.00 86.88 581 TYR A CA 1
ATOM 4613 C C . TYR A 1 581 ? -20.249 25.363 14.915 1.00 86.88 581 TYR A C 1
ATOM 4615 O O . TYR A 1 581 ? -19.647 26.378 15.277 1.00 86.88 581 TYR A O 1
ATOM 4623 N N . PRO A 1 582 ? -21.592 25.330 14.893 1.00 82.56 582 PRO A N 1
ATOM 4624 C CA . PRO A 1 582 ? -22.418 26.521 15.123 1.00 82.56 582 PRO A CA 1
ATOM 4625 C C . PRO A 1 582 ? -22.268 27.098 16.536 1.00 82.56 582 PRO A C 1
ATOM 4627 O O . PRO A 1 582 ? -22.372 28.305 16.724 1.00 82.56 582 PRO A O 1
ATOM 4630 N N . ASN A 1 583 ? -21.956 26.251 17.523 1.00 85.50 583 ASN A N 1
ATOM 4631 C CA . ASN A 1 583 ? -21.765 26.654 18.920 1.00 85.50 583 ASN A CA 1
ATOM 4632 C C . ASN A 1 583 ? -20.323 27.093 19.242 1.00 85.50 583 ASN A C 1
ATOM 4634 O O . ASN A 1 583 ? -20.015 27.385 20.397 1.00 85.50 583 ASN A O 1
ATOM 4638 N N . LEU A 1 584 ? -19.425 27.129 18.248 1.00 86.94 584 LEU A N 1
ATOM 4639 C CA . LEU A 1 584 ? -18.032 27.540 18.440 1.00 86.94 584 LEU A CA 1
ATOM 4640 C C . LEU A 1 584 ? -17.874 29.067 18.455 1.00 86.94 584 LEU A C 1
ATOM 4642 O O . LEU A 1 584 ? -17.020 29.585 19.173 1.00 86.94 584 LEU A O 1
ATOM 4646 N N . PHE A 1 585 ? -18.659 29.781 17.643 1.00 88.38 585 PHE A N 1
ATOM 4647 C CA . PHE A 1 585 ? -18.649 31.242 17.541 1.00 88.38 585 PHE A CA 1
ATOM 4648 C C . PHE A 1 585 ? -19.910 31.758 16.829 1.00 88.38 585 PHE A C 1
ATOM 4650 O O . PHE A 1 585 ? -20.525 31.047 16.033 1.00 88.38 585 PHE A O 1
ATOM 4657 N N . GLU A 1 586 ? -20.255 33.022 17.074 1.00 85.94 586 GLU A N 1
ATOM 4658 C CA . GLU A 1 586 ? -21.352 33.712 16.389 1.00 85.94 586 GLU A CA 1
ATOM 4659 C C . GLU A 1 586 ? -20.919 34.247 15.020 1.00 85.94 586 GLU A C 1
ATOM 4661 O O . GLU A 1 586 ? -19.821 34.795 14.873 1.00 85.94 586 GLU A O 1
ATOM 4666 N N . LEU A 1 587 ? -21.795 34.121 14.020 1.00 87.62 587 LEU A N 1
ATOM 4667 C CA . LEU A 1 587 ? -21.510 34.564 12.659 1.00 87.62 587 LEU A CA 1
ATOM 4668 C C . LEU A 1 587 ? -21.313 36.101 12.615 1.00 87.62 587 LEU A C 1
ATOM 4670 O O . LEU A 1 587 ? -22.231 36.844 12.970 1.00 87.62 587 LEU A O 1
ATOM 4674 N N . PRO A 1 588 ? -20.140 36.609 12.192 1.00 88.56 588 PRO A N 1
ATOM 4675 C CA . PRO A 1 588 ? -19.890 38.045 12.091 1.00 88.56 588 PRO A CA 1
ATOM 4676 C C . PRO A 1 588 ? -20.627 38.666 10.892 1.00 88.56 588 PRO A C 1
ATOM 4678 O O . PRO A 1 588 ? -20.862 38.007 9.881 1.00 88.56 588 PRO A O 1
ATOM 4681 N N . SER A 1 589 ? -20.944 39.962 10.978 1.00 87.44 589 SER A N 1
ATOM 4682 C CA . SER A 1 589 ? -21.484 40.726 9.845 1.00 87.44 589 SER A CA 1
ATOM 4683 C C . SER A 1 589 ? -20.426 40.955 8.757 1.00 87.44 589 SER A C 1
ATOM 4685 O O . SER A 1 589 ? -19.222 40.933 9.027 1.00 87.44 589 SER A O 1
ATOM 4687 N N . ALA A 1 590 ? -20.871 41.236 7.528 1.00 85.56 590 ALA A N 1
ATOM 4688 C CA . ALA A 1 590 ? -19.978 41.553 6.410 1.00 85.56 590 ALA A CA 1
ATOM 4689 C C . ALA A 1 590 ? -19.038 42.736 6.721 1.00 85.56 590 ALA A C 1
ATOM 4691 O O . ALA A 1 590 ? -17.847 42.654 6.431 1.00 85.56 590 ALA A O 1
ATOM 4692 N N . GLU A 1 591 ? -19.540 43.768 7.408 1.00 86.94 591 GLU A N 1
ATOM 4693 C CA . GLU A 1 591 ? -18.753 44.932 7.843 1.00 86.94 591 GLU A CA 1
ATOM 4694 C C . GLU A 1 591 ? -17.611 44.540 8.794 1.00 86.94 591 GLU A C 1
ATOM 4696 O O . GLU A 1 591 ? -16.485 45.010 8.640 1.00 86.94 591 GLU A O 1
ATOM 4701 N N . ARG A 1 592 ? -17.861 43.616 9.735 1.00 87.69 592 ARG A N 1
ATOM 4702 C CA . ARG A 1 592 ? -16.824 43.106 10.650 1.00 87.69 592 ARG A CA 1
ATOM 4703 C C . ARG A 1 592 ? -15.778 42.264 9.923 1.00 87.69 592 ARG A C 1
ATOM 4705 O O . ARG A 1 592 ? -14.606 42.293 10.295 1.00 87.69 592 ARG A O 1
ATOM 4712 N N . LEU A 1 593 ? -16.182 41.508 8.899 1.00 87.25 593 LEU A N 1
ATOM 4713 C CA . LEU A 1 593 ? -15.249 40.766 8.043 1.00 87.25 593 LEU A CA 1
ATOM 4714 C C . LEU A 1 593 ? -14.344 41.717 7.243 1.00 87.25 593 LEU A C 1
ATOM 4716 O O . LEU A 1 593 ? -13.151 41.441 7.101 1.00 87.25 593 LEU A O 1
ATOM 4720 N N . ASP A 1 594 ? -14.891 42.832 6.751 1.00 87.06 594 ASP A N 1
ATOM 4721 C CA . ASP A 1 594 ? -14.137 43.867 6.035 1.00 87.06 594 ASP A CA 1
ATOM 4722 C C . ASP A 1 594 ? -13.154 44.593 6.962 1.00 87.06 594 ASP A C 1
ATOM 4724 O O . ASP A 1 594 ? -11.980 44.752 6.619 1.00 87.06 594 ASP A O 1
ATOM 4728 N N . GLU A 1 595 ? -13.597 44.959 8.166 1.00 87.50 595 GLU A N 1
ATOM 4729 C CA . GLU A 1 595 ? -12.759 45.569 9.203 1.00 87.50 595 GLU A CA 1
ATOM 4730 C C . GLU A 1 595 ? -11.593 44.654 9.602 1.00 87.50 595 GLU A C 1
ATOM 4732 O O . GLU A 1 595 ? -10.437 45.080 9.599 1.00 87.50 595 GLU A O 1
ATOM 4737 N N . ALA A 1 596 ? -11.863 43.372 9.865 1.00 87.19 596 ALA A N 1
ATOM 4738 C CA . ALA A 1 596 ? -10.824 42.403 10.209 1.00 87.19 596 ALA A CA 1
ATOM 4739 C C . ALA A 1 596 ? -9.826 42.173 9.066 1.00 87.19 596 ALA A C 1
ATOM 4741 O O . ALA A 1 596 ? -8.635 41.959 9.311 1.00 87.19 596 ALA A O 1
ATOM 4742 N N . MET A 1 597 ? -10.289 42.231 7.813 1.00 86.50 597 MET A N 1
ATOM 4743 C CA . MET A 1 597 ? -9.395 42.165 6.663 1.00 86.50 597 MET A CA 1
ATOM 4744 C C . MET A 1 597 ? -8.521 43.409 6.538 1.00 86.50 597 MET A C 1
ATOM 4746 O O . MET A 1 597 ? -7.328 43.285 6.255 1.00 86.50 597 MET A O 1
ATOM 4750 N N . LYS A 1 598 ? -9.089 44.591 6.773 1.00 83.94 598 LYS A N 1
ATOM 4751 C CA . LYS A 1 598 ? -8.339 45.845 6.784 1.00 83.94 598 LYS A CA 1
ATOM 4752 C C . LYS A 1 598 ? -7.263 45.828 7.873 1.00 83.94 598 LYS A C 1
ATOM 4754 O O . LYS A 1 598 ? -6.098 46.057 7.562 1.00 83.94 598 LYS A O 1
ATOM 4759 N N . ALA A 1 599 ? -7.607 45.415 9.093 1.00 81.00 599 ALA A N 1
ATOM 4760 C CA . ALA A 1 599 ? -6.647 45.243 10.187 1.00 81.00 599 ALA A CA 1
ATOM 4761 C C . ALA A 1 599 ? -5.525 44.245 9.833 1.00 81.00 599 ALA A C 1
ATOM 4763 O O . ALA A 1 599 ? -4.347 44.501 10.077 1.00 81.00 599 ALA A O 1
ATOM 4764 N N . ALA A 1 600 ? -5.848 43.129 9.171 1.00 81.50 600 ALA A N 1
ATOM 4765 C CA . ALA A 1 600 ? -4.845 42.149 8.745 1.00 81.50 600 ALA A CA 1
ATOM 4766 C C . ALA A 1 600 ? -3.873 42.667 7.661 1.00 81.50 600 ALA A C 1
ATOM 4768 O O . ALA A 1 600 ? -2.769 42.124 7.532 1.00 81.50 600 ALA A O 1
ATOM 4769 N N . PHE A 1 601 ? -4.256 43.685 6.882 1.00 76.56 601 PHE A N 1
ATOM 4770 C CA . PHE A 1 601 ? -3.375 44.359 5.923 1.00 76.56 601 PHE A CA 1
ATOM 4771 C C . PHE A 1 601 ? -2.602 45.534 6.540 1.00 76.56 601 PHE A C 1
ATOM 4773 O O . PHE A 1 601 ? -1.415 45.671 6.241 1.00 76.56 601 PHE A O 1
ATOM 4780 N N . ASP A 1 602 ? -3.242 46.326 7.406 1.00 69.06 602 ASP A N 1
ATOM 4781 C CA . ASP A 1 602 ? -2.702 47.584 7.940 1.00 69.06 602 ASP A CA 1
ATOM 4782 C C . ASP A 1 602 ? -1.859 47.391 9.221 1.00 69.06 602 ASP A C 1
ATOM 4784 O O . ASP A 1 602 ? -0.848 48.070 9.406 1.00 69.06 602 ASP A O 1
ATOM 4788 N N . GLU A 1 603 ? -2.221 46.445 10.098 1.00 58.28 603 GLU A N 1
ATOM 4789 C CA . GLU A 1 603 ? -1.617 46.283 11.437 1.00 58.28 603 GLU A CA 1
ATOM 4790 C C . GLU A 1 603 ? -0.608 45.124 11.536 1.00 58.28 603 GLU A C 1
ATOM 4792 O O . GLU A 1 603 ? 0.115 44.988 12.528 1.00 58.28 603 GLU A O 1
ATOM 4797 N N . TYR A 1 604 ? -0.513 44.269 10.513 1.00 65.56 604 TYR A N 1
ATOM 4798 C CA . TYR A 1 604 ? 0.379 43.109 10.550 1.00 65.56 604 TYR A CA 1
ATOM 4799 C C . TYR A 1 604 ? 1.853 43.501 10.352 1.00 65.56 604 TYR A C 1
ATOM 4801 O O . TYR A 1 604 ? 2.316 43.697 9.225 1.00 65.56 604 TYR A O 1
ATOM 4809 N N . GLN A 1 605 ? 2.631 43.517 11.441 1.00 56.19 605 GLN A N 1
ATOM 4810 C CA . GLN A 1 605 ? 4.092 43.635 11.390 1.00 56.19 605 GLN A CA 1
ATOM 4811 C C . GLN A 1 605 ? 4.788 42.270 11.572 1.00 56.19 605 GLN A C 1
ATOM 4813 O O . GLN A 1 605 ? 4.597 41.608 12.595 1.00 56.19 605 GLN A O 1
ATOM 4818 N N . PRO A 1 606 ? 5.632 41.818 10.623 1.00 56.72 606 PRO A N 1
ATOM 4819 C CA . PRO A 1 606 ? 6.329 40.539 10.747 1.00 56.72 606 PRO A CA 1
ATOM 4820 C C . PRO A 1 606 ? 7.398 40.573 11.855 1.00 56.72 606 PRO A C 1
ATOM 4822 O O . PRO A 1 606 ? 8.341 41.358 11.793 1.00 56.72 606 PRO A O 1
ATOM 4825 N N . GLY A 1 607 ? 7.286 39.681 12.847 1.00 50.75 607 GLY A N 1
ATOM 4826 C CA . GLY A 1 607 ? 8.084 39.745 14.084 1.00 50.75 607 GLY A CA 1
ATOM 4827 C C . GLY A 1 607 ? 9.580 39.392 13.972 1.00 50.75 607 GLY A C 1
ATOM 4828 O O . GLY A 1 607 ? 10.399 39.949 14.695 1.00 50.75 607 GLY A O 1
ATOM 4829 N N . LEU A 1 608 ? 9.977 38.479 13.080 1.00 51.81 608 LEU A N 1
ATOM 4830 C CA . LEU A 1 608 ? 11.367 37.995 12.926 1.00 51.81 608 LEU A CA 1
ATOM 4831 C C . LEU A 1 608 ? 11.745 37.858 11.446 1.00 51.81 608 LEU A C 1
ATOM 4833 O O . LEU A 1 608 ? 11.225 36.965 10.778 1.00 51.81 608 LEU A O 1
ATOM 4837 N N . LYS A 1 609 ? 12.668 38.692 10.944 1.00 52.66 609 LYS A N 1
ATOM 4838 C CA . LYS A 1 609 ? 13.170 38.619 9.558 1.00 52.66 609 LYS A CA 1
ATOM 4839 C C . LYS A 1 609 ? 14.257 37.548 9.413 1.00 52.66 609 LYS A C 1
ATOM 4841 O O . LYS A 1 609 ? 15.281 37.605 10.089 1.00 52.66 609 LYS A O 1
ATOM 4846 N N . HIS A 1 610 ? 14.056 36.577 8.520 1.00 50.94 610 HIS A N 1
ATOM 4847 C CA . HIS A 1 610 ? 15.050 35.531 8.218 1.00 50.94 610 HIS A CA 1
ATOM 4848 C C . HIS A 1 610 ? 15.842 35.861 6.950 1.00 50.94 610 HIS A C 1
ATOM 4850 O O . HIS A 1 610 ? 15.253 36.010 5.884 1.00 50.94 610 HIS A O 1
ATOM 4856 N N . THR A 1 611 ? 17.176 35.885 7.025 1.00 41.91 611 THR A N 1
ATOM 4857 C CA . THR A 1 611 ? 18.039 36.005 5.838 1.00 41.91 611 THR A CA 1
ATOM 4858 C C . THR A 1 611 ? 18.172 34.646 5.146 1.00 41.91 611 THR A C 1
ATOM 4860 O O . THR A 1 611 ? 18.588 33.661 5.762 1.00 41.91 611 THR A O 1
ATOM 4863 N N . ILE A 1 612 ? 17.836 34.568 3.857 1.00 47.47 612 ILE A N 1
ATOM 4864 C CA . ILE A 1 612 ? 17.984 33.342 3.060 1.00 47.47 612 ILE A CA 1
ATOM 4865 C C . ILE A 1 612 ? 19.490 33.054 2.880 1.00 47.47 612 ILE A C 1
ATOM 4867 O O . ILE A 1 612 ? 20.192 33.876 2.292 1.00 47.47 612 ILE A O 1
ATOM 4871 N N . PRO A 1 613 ? 20.032 31.912 3.352 1.00 38.66 613 PRO A N 1
ATOM 4872 C CA . PRO A 1 613 ? 21.447 31.601 3.175 1.00 38.66 613 PRO A CA 1
ATOM 4873 C C . PRO A 1 613 ? 21.772 31.369 1.695 1.00 38.66 613 PRO A C 1
ATOM 4875 O O . PRO A 1 613 ? 21.118 30.563 1.027 1.00 38.66 613 PRO A O 1
ATOM 4878 N N . ASP A 1 614 ? 22.813 32.047 1.206 1.00 34.16 614 ASP A N 1
ATOM 4879 C CA . ASP A 1 614 ? 23.189 32.093 -0.206 1.00 34.16 614 ASP A CA 1
ATOM 4880 C C . ASP A 1 614 ? 23.604 30.708 -0.737 1.00 34.16 614 ASP A C 1
ATOM 4882 O O . ASP A 1 614 ? 24.719 30.206 -0.549 1.00 34.16 614 ASP A O 1
ATOM 4886 N N . ARG A 1 615 ? 22.656 30.027 -1.380 1.00 39.16 615 ARG A N 1
ATOM 4887 C CA . ARG A 1 615 ? 22.890 28.797 -2.136 1.00 39.16 615 ARG A CA 1
ATOM 4888 C C . ARG A 1 615 ? 22.750 29.149 -3.609 1.00 39.16 615 ARG A C 1
ATOM 4890 O O . ARG A 1 615 ? 21.645 29.134 -4.135 1.00 39.16 615 ARG A O 1
ATOM 4897 N N . GLY A 1 616 ? 23.888 29.468 -4.233 1.00 30.92 616 GLY A N 1
ATOM 4898 C CA . GLY A 1 616 ? 24.006 29.905 -5.627 1.00 30.92 616 GLY A CA 1
ATOM 4899 C C . GLY A 1 616 ? 23.014 29.233 -6.582 1.00 30.92 616 GLY A C 1
ATOM 4900 O O . GLY A 1 616 ? 22.961 28.003 -6.686 1.00 30.92 616 GLY A O 1
ATOM 4901 N N . GLY A 1 617 ? 22.218 30.071 -7.247 1.00 32.00 617 GLY A N 1
ATOM 4902 C CA . GLY A 1 617 ? 21.128 29.674 -8.127 1.00 32.00 617 GLY A CA 1
ATOM 4903 C C . GLY A 1 617 ? 21.610 28.943 -9.380 1.00 32.00 617 GLY A C 1
ATOM 4904 O O . GLY A 1 617 ? 22.586 29.328 -10.022 1.00 32.00 617 GLY A O 1
ATOM 4905 N N . ARG A 1 618 ? 20.899 27.874 -9.748 1.00 34.09 618 ARG A N 1
ATOM 4906 C CA . ARG A 1 618 ? 20.958 27.282 -11.088 1.00 34.09 618 ARG A CA 1
ATOM 4907 C C . ARG A 1 618 ? 20.011 28.074 -11.988 1.00 34.09 618 ARG A C 1
ATOM 4909 O O . ARG A 1 618 ? 18.812 27.834 -11.948 1.00 34.09 618 ARG A O 1
ATOM 4916 N N . GLN A 1 619 ? 20.542 28.991 -12.790 1.00 34.03 619 GLN A N 1
ATOM 4917 C CA . GLN A 1 619 ? 19.815 29.521 -13.944 1.00 34.03 619 GLN A CA 1
ATOM 4918 C C . GLN A 1 619 ? 19.903 28.509 -15.096 1.00 34.03 619 GLN A C 1
ATOM 4920 O O . GLN A 1 619 ? 20.997 28.127 -15.510 1.00 34.03 619 GLN A O 1
ATOM 4925 N N . ASN A 1 620 ? 18.747 28.070 -15.594 1.00 30.28 620 ASN A N 1
ATOM 4926 C CA . ASN A 1 620 ? 18.614 27.400 -16.885 1.00 30.28 620 ASN A CA 1
ATOM 4927 C C . ASN A 1 620 ? 18.472 28.483 -17.965 1.00 30.28 620 ASN A C 1
ATOM 4929 O O . ASN A 1 620 ? 17.515 29.252 -17.926 1.00 30.28 620 ASN A O 1
ATOM 4933 N N . LYS A 1 621 ? 19.384 28.519 -18.942 1.00 30.86 621 LYS A N 1
ATOM 4934 C CA . LYS A 1 621 ? 19.107 29.068 -20.279 1.00 30.86 621 LYS A CA 1
ATOM 4935 C C . LYS A 1 621 ? 19.063 27.908 -21.285 1.00 30.86 621 LYS A C 1
ATOM 4937 O O . LYS A 1 621 ? 19.805 26.940 -21.091 1.00 30.86 621 LYS A O 1
ATOM 4942 N N . PRO A 1 622 ? 18.202 27.962 -22.315 1.00 35.41 622 PRO A N 1
ATOM 4943 C CA . PRO A 1 622 ? 18.011 26.864 -23.253 1.00 35.41 622 PRO A CA 1
ATOM 4944 C C . PRO A 1 622 ? 19.110 26.849 -24.326 1.00 35.41 622 PRO A C 1
ATOM 4946 O O . PRO A 1 622 ? 19.491 27.898 -24.827 1.00 35.41 622 PRO A O 1
ATOM 4949 N N . GLY A 1 623 ? 19.577 25.643 -24.665 1.00 35.59 623 GLY A N 1
ATOM 4950 C CA . GLY A 1 623 ? 20.200 25.271 -25.942 1.00 35.59 623 GLY A CA 1
ATOM 4951 C C . GLY A 1 623 ? 21.410 26.073 -26.439 1.00 35.59 623 GLY A C 1
ATOM 4952 O O . GLY A 1 623 ? 21.235 27.055 -27.140 1.00 35.59 623 GLY A O 1
ATOM 4953 N N . GLN A 1 624 ? 22.627 25.568 -26.201 1.00 28.70 624 GLN A N 1
ATOM 4954 C CA . GLN A 1 624 ? 23.619 25.226 -27.241 1.00 28.70 624 GLN A CA 1
ATOM 4955 C C . GLN A 1 624 ? 24.950 24.785 -26.609 1.00 28.70 624 GLN A C 1
ATOM 4957 O O . GLN A 1 624 ? 25.319 25.169 -25.501 1.00 28.70 624 GLN A O 1
ATOM 4962 N N . GLN A 1 625 ? 25.621 23.878 -27.312 1.00 36.41 625 GLN A N 1
ATOM 4963 C CA . GLN A 1 625 ? 26.838 23.180 -26.919 1.00 36.41 625 GLN A CA 1
ATOM 4964 C C . GLN A 1 625 ? 28.031 24.131 -26.737 1.00 36.41 625 GLN A C 1
ATOM 4966 O O . GLN A 1 625 ? 28.444 24.784 -27.684 1.00 36.41 625 GLN A O 1
ATOM 4971 N N . ALA A 1 626 ? 28.646 24.107 -25.553 1.00 28.16 626 ALA A N 1
ATOM 4972 C CA . ALA A 1 626 ? 30.098 24.178 -25.369 1.00 28.16 626 ALA A CA 1
ATOM 4973 C C . ALA A 1 626 ? 30.430 23.757 -23.929 1.00 28.16 626 ALA A C 1
ATOM 4975 O O . ALA A 1 626 ? 30.008 24.384 -22.956 1.00 28.16 626 ALA A O 1
ATOM 4976 N N . GLN A 1 627 ? 31.161 22.653 -23.775 1.00 36.25 627 GLN A N 1
ATOM 4977 C CA . GLN A 1 627 ? 31.713 22.245 -22.487 1.00 36.25 627 GLN A CA 1
ATOM 4978 C C . GLN A 1 627 ? 32.774 23.262 -22.047 1.00 36.25 627 GLN A C 1
ATOM 4980 O O . GLN A 1 627 ? 33.859 23.309 -22.616 1.00 36.25 627 GLN A O 1
ATOM 4985 N N . GLN A 1 628 ? 32.489 24.020 -20.986 1.00 26.62 628 GLN A N 1
ATOM 4986 C CA . GLN A 1 628 ? 33.522 24.624 -20.143 1.00 26.62 628 GLN A CA 1
ATOM 4987 C C . GLN A 1 628 ? 33.301 24.256 -18.662 1.00 26.62 628 GLN A C 1
ATOM 4989 O O . GLN A 1 628 ? 32.158 24.124 -18.208 1.00 26.62 628 GLN A O 1
ATOM 4994 N N . PRO A 1 629 ? 34.383 23.998 -17.903 1.00 30.41 629 PRO A N 1
ATOM 4995 C CA . PRO A 1 629 ? 34.334 23.219 -16.670 1.00 30.41 629 PRO A CA 1
ATOM 4996 C C . PRO A 1 629 ? 33.873 24.046 -15.460 1.00 30.41 629 PRO A C 1
ATOM 4998 O O . PRO A 1 629 ? 34.361 25.139 -15.185 1.00 30.41 629 PRO A O 1
ATOM 5001 N N . LYS A 1 630 ? 32.955 23.479 -14.667 1.00 32.06 630 LYS A N 1
ATOM 5002 C CA . LYS A 1 630 ? 32.526 24.028 -13.369 1.00 32.06 630 LYS A CA 1
ATOM 5003 C C . LYS A 1 630 ? 33.687 24.004 -12.363 1.00 32.06 630 LYS A C 1
ATOM 5005 O O . LYS A 1 630 ? 34.161 22.922 -12.017 1.00 32.06 630 LYS A O 1
ATOM 5010 N N . LYS A 1 631 ? 34.084 25.165 -11.819 1.00 34.25 631 LYS A N 1
ATOM 5011 C CA . LYS A 1 631 ? 35.002 25.263 -10.663 1.00 34.25 631 LYS A CA 1
ATOM 5012 C C . LYS A 1 631 ? 34.421 24.501 -9.462 1.00 34.25 631 LYS A C 1
ATOM 5014 O O . LYS A 1 631 ? 33.359 24.840 -8.940 1.00 34.25 631 LYS A O 1
ATOM 5019 N N . ALA A 1 632 ? 35.118 23.449 -9.039 1.00 33.66 632 ALA A N 1
ATOM 5020 C CA . ALA A 1 632 ? 34.756 22.625 -7.892 1.00 33.66 632 ALA A CA 1
ATOM 5021 C C . ALA A 1 632 ? 34.974 23.384 -6.569 1.00 33.66 632 ALA A C 1
ATOM 5023 O O . ALA A 1 632 ? 36.001 24.033 -6.380 1.00 33.66 632 ALA A O 1
ATOM 5024 N N . LYS A 1 633 ? 34.032 23.268 -5.620 1.00 41.97 633 LYS A N 1
ATOM 5025 C CA . LYS A 1 633 ? 34.247 23.703 -4.228 1.00 41.97 633 LYS A CA 1
ATOM 5026 C C . LYS A 1 633 ? 35.415 22.900 -3.631 1.00 41.97 633 LYS A C 1
ATOM 5028 O O . LYS A 1 633 ? 35.336 21.670 -3.587 1.00 41.97 633 LYS A O 1
ATOM 5033 N N . LYS A 1 634 ? 36.483 23.587 -3.201 1.00 51.06 634 LYS A N 1
ATOM 5034 C CA . LYS A 1 634 ? 37.699 22.980 -2.627 1.00 51.06 634 LYS A CA 1
ATOM 5035 C C . LYS A 1 634 ? 37.371 22.213 -1.336 1.00 51.06 634 LYS A C 1
ATOM 5037 O O . LYS A 1 634 ? 36.572 22.675 -0.521 1.00 51.06 634 LYS A O 1
ATOM 5042 N N . LYS A 1 635 ? 37.951 21.020 -1.168 1.00 65.19 635 LYS A N 1
ATOM 5043 C CA . LYS A 1 635 ? 37.803 20.198 0.046 1.00 65.19 635 LYS A CA 1
ATOM 5044 C C . LYS A 1 635 ? 38.765 20.722 1.122 1.00 65.19 635 LYS A C 1
ATOM 5046 O O . LYS A 1 635 ? 39.901 21.011 0.769 1.00 65.19 635 LYS A O 1
ATOM 5051 N N . PRO A 1 636 ? 38.358 20.834 2.399 1.00 75.31 636 PRO A N 1
ATOM 5052 C CA . PRO A 1 636 ? 39.266 21.272 3.457 1.00 75.31 636 PRO A CA 1
ATOM 5053 C C . PRO A 1 636 ? 40.272 20.172 3.837 1.00 75.31 636 PRO A C 1
ATOM 5055 O O . PRO A 1 636 ? 39.928 18.984 3.771 1.00 75.31 636 PRO A O 1
ATOM 5058 N N . LEU A 1 637 ? 41.472 20.586 4.261 1.00 82.06 637 LEU A N 1
ATOM 5059 C CA . LEU A 1 637 ? 42.568 19.743 4.759 1.00 82.06 637 LEU A CA 1
ATOM 5060 C C . LEU A 1 637 ? 42.167 19.019 6.059 1.00 82.06 637 LEU A C 1
ATOM 5062 O O . LEU A 1 637 ? 41.607 19.633 6.969 1.00 82.06 637 LEU A O 1
ATOM 5066 N N . GLU A 1 638 ? 42.423 17.711 6.136 1.00 86.62 638 GLU A N 1
ATOM 5067 C CA . GLU A 1 638 ? 42.111 16.858 7.296 1.00 86.62 638 GLU A CA 1
ATOM 5068 C C . GLU A 1 638 ? 43.354 16.593 8.155 1.00 86.62 638 GLU A C 1
ATOM 5070 O O . GLU A 1 638 ? 43.293 16.729 9.377 1.00 86.62 638 GLU A O 1
ATOM 5075 N N . TYR A 1 639 ? 44.480 16.233 7.533 1.00 88.94 639 TYR A N 1
ATOM 5076 C CA . TYR A 1 639 ? 45.770 16.051 8.205 1.00 88.94 639 TYR A CA 1
ATOM 5077 C C . TYR A 1 639 ? 46.941 16.129 7.215 1.00 88.94 639 TYR A C 1
ATOM 5079 O O . TYR A 1 639 ? 46.756 15.935 6.013 1.00 88.94 639 TYR A O 1
ATOM 5087 N N . MET A 1 640 ? 48.140 16.391 7.734 1.00 88.69 640 MET A N 1
ATOM 5088 C CA . MET A 1 640 ? 49.410 16.318 7.007 1.00 88.69 640 MET A CA 1
ATOM 5089 C C . MET A 1 640 ? 50.117 14.998 7.333 1.00 88.69 640 MET A C 1
ATOM 5091 O O . MET A 1 640 ? 50.165 14.605 8.506 1.00 88.69 640 MET A O 1
ATOM 5095 N N . SER A 1 641 ? 50.663 14.311 6.330 1.00 90.44 641 SER A N 1
ATOM 5096 C CA . SER A 1 641 ? 51.369 13.044 6.532 1.00 90.44 641 SER A CA 1
ATOM 5097 C C . SER A 1 641 ? 52.618 12.873 5.678 1.00 90.44 641 SER A C 1
ATOM 5099 O O . SER A 1 641 ? 52.745 13.480 4.623 1.00 90.44 641 SER A O 1
ATOM 5101 N N . VAL A 1 642 ? 53.515 12.000 6.135 1.00 90.00 642 VAL A N 1
ATOM 5102 C CA . VAL A 1 642 ? 54.634 11.456 5.357 1.00 90.00 642 VAL A CA 1
ATOM 5103 C C . VAL A 1 642 ? 54.265 10.035 4.939 1.00 90.00 642 VAL A C 1
ATOM 5105 O O . VAL A 1 642 ? 54.218 9.136 5.780 1.00 90.00 642 VAL A O 1
ATOM 5108 N N . ASP A 1 643 ? 53.949 9.830 3.665 1.00 88.62 643 ASP A N 1
ATOM 5109 C CA . ASP A 1 643 ? 53.614 8.520 3.104 1.00 88.62 643 ASP A CA 1
ATOM 5110 C C . ASP A 1 643 ? 54.901 7.724 2.843 1.00 88.62 643 ASP A C 1
ATOM 5112 O O . ASP A 1 643 ? 55.807 8.207 2.164 1.00 88.62 643 ASP A O 1
ATOM 5116 N N . VAL A 1 644 ? 54.977 6.490 3.352 1.00 89.00 644 VAL A N 1
ATOM 5117 C CA . VAL A 1 644 ? 56.158 5.618 3.205 1.00 89.00 644 VAL A CA 1
ATOM 5118 C C . VAL A 1 644 ? 55.864 4.389 2.327 1.00 89.00 644 VAL A C 1
ATOM 5120 O O . VAL A 1 644 ? 54.727 3.895 2.313 1.00 89.00 644 VAL A O 1
ATOM 5123 N N . PRO A 1 645 ? 56.859 3.843 1.595 1.00 86.31 645 PRO A N 1
ATOM 5124 C CA . PRO A 1 645 ? 56.660 2.696 0.707 1.00 86.31 645 PRO A CA 1
ATOM 5125 C C . PRO A 1 645 ? 56.181 1.436 1.444 1.00 86.31 645 PRO A C 1
ATOM 5127 O O . PRO A 1 645 ? 56.919 0.775 2.174 1.00 86.31 645 PRO A O 1
ATOM 5130 N N . GLY A 1 646 ? 54.921 1.051 1.222 1.00 84.69 646 GLY A N 1
ATOM 5131 C CA . GLY A 1 646 ? 54.300 -0.023 2.001 1.00 84.69 646 GLY A CA 1
ATOM 5132 C C . GLY A 1 646 ? 54.838 -1.434 1.749 1.00 84.69 646 GLY A C 1
ATOM 5133 O O . GLY A 1 646 ? 54.705 -2.285 2.625 1.00 84.69 646 GLY A O 1
ATOM 5134 N N . SER A 1 647 ? 55.457 -1.699 0.595 1.00 83.44 647 SER A N 1
ATOM 5135 C CA . SER A 1 647 ? 56.153 -2.970 0.335 1.00 83.44 647 SER A CA 1
ATOM 5136 C C . SER A 1 647 ? 57.401 -3.124 1.207 1.00 83.44 647 SER A C 1
ATOM 5138 O O . SER A 1 647 ? 57.651 -4.213 1.718 1.00 83.44 647 SER A O 1
ATOM 5140 N N . GLN A 1 648 ? 58.138 -2.033 1.428 1.00 84.94 648 GLN A N 1
ATOM 5141 C CA . GLN A 1 648 ? 59.345 -2.022 2.254 1.00 84.94 648 GLN A CA 1
ATOM 5142 C C . GLN A 1 648 ? 58.989 -2.156 3.737 1.00 84.94 648 GLN A C 1
ATOM 5144 O O . GLN A 1 648 ? 59.520 -3.037 4.404 1.00 84.94 648 GLN A O 1
ATOM 5149 N N . VAL A 1 649 ? 58.002 -1.392 4.227 1.00 86.62 649 VAL A N 1
ATOM 5150 C CA . VAL A 1 649 ? 57.517 -1.508 5.619 1.00 86.62 649 VAL A CA 1
ATOM 5151 C C . VAL A 1 649 ? 57.029 -2.926 5.931 1.00 86.62 649 VAL A C 1
ATOM 5153 O O . VAL A 1 649 ? 57.334 -3.460 6.992 1.00 86.62 649 VAL A O 1
ATOM 5156 N N . ARG A 1 650 ? 56.304 -3.571 5.005 1.00 87.25 650 ARG A N 1
ATOM 5157 C CA . ARG A 1 650 ? 55.875 -4.968 5.184 1.00 87.25 650 ARG A CA 1
ATOM 5158 C C . ARG A 1 650 ? 57.050 -5.929 5.229 1.00 87.25 650 ARG A C 1
ATOM 5160 O O . ARG A 1 650 ? 57.110 -6.715 6.157 1.00 87.25 650 ARG A O 1
ATOM 5167 N N . SER A 1 651 ? 58.003 -5.808 4.304 1.00 85.81 651 SER A N 1
ATOM 5168 C CA . SER A 1 651 ? 59.193 -6.664 4.309 1.00 85.81 651 SER A CA 1
ATOM 5169 C C . SER A 1 651 ? 60.017 -6.523 5.592 1.00 85.81 651 SER A C 1
ATOM 5171 O O . SER A 1 651 ? 60.571 -7.517 6.053 1.00 85.81 651 SER A O 1
ATOM 5173 N N . ILE A 1 652 ? 60.100 -5.318 6.164 1.00 87.06 652 ILE A N 1
ATOM 5174 C CA . ILE A 1 652 ? 60.780 -5.067 7.441 1.00 87.06 652 ILE A CA 1
ATOM 5175 C C . ILE A 1 652 ? 60.017 -5.724 8.596 1.00 87.06 652 ILE A C 1
ATOM 5177 O O . ILE A 1 652 ? 60.631 -6.369 9.440 1.00 87.06 652 ILE A O 1
ATOM 5181 N N . LEU A 1 653 ? 58.686 -5.597 8.622 1.00 87.44 653 LEU A N 1
ATOM 5182 C CA . LEU A 1 653 ? 57.846 -6.233 9.640 1.00 87.44 653 LEU A CA 1
ATOM 5183 C C . LEU A 1 653 ? 57.894 -7.763 9.554 1.00 87.44 653 LEU A C 1
ATOM 5185 O O . LEU A 1 653 ? 58.063 -8.403 10.584 1.00 87.44 653 LEU A O 1
ATOM 5189 N N . ASP A 1 654 ? 57.793 -8.341 8.355 1.00 86.25 654 ASP A N 1
ATOM 5190 C CA . ASP A 1 654 ? 57.874 -9.793 8.157 1.00 86.25 654 ASP A CA 1
ATOM 5191 C C . ASP A 1 654 ? 59.210 -10.320 8.719 1.00 86.25 654 ASP A C 1
ATOM 5193 O O . ASP A 1 654 ? 59.213 -11.141 9.634 1.00 86.25 654 ASP A O 1
ATOM 5197 N N . LYS A 1 655 ? 60.340 -9.715 8.318 1.00 85.56 655 LYS A N 1
ATOM 5198 C CA . LYS A 1 655 ? 61.676 -10.068 8.838 1.00 85.56 655 LYS A CA 1
ATOM 5199 C C . LYS A 1 655 ? 61.800 -9.906 10.354 1.00 85.56 655 LYS A C 1
ATOM 5201 O O . LYS A 1 655 ? 62.424 -10.737 11.006 1.00 85.56 655 LYS A O 1
ATOM 5206 N N . ALA A 1 656 ? 61.220 -8.846 10.917 1.00 84.62 656 ALA A N 1
ATOM 5207 C CA . ALA A 1 656 ? 61.288 -8.573 12.349 1.00 84.62 656 ALA A CA 1
ATOM 5208 C C . ALA A 1 656 ? 60.470 -9.557 13.192 1.00 84.62 656 ALA A C 1
ATOM 5210 O O . ALA A 1 656 ? 60.764 -9.711 14.369 1.00 84.62 656 ALA A O 1
ATOM 5211 N N . PHE A 1 657 ? 59.455 -10.216 12.623 1.00 86.75 657 PHE A N 1
ATOM 5212 C CA . PHE A 1 657 ? 58.608 -11.183 13.331 1.00 86.75 657 PHE A CA 1
ATOM 5213 C C . PHE A 1 657 ? 58.871 -12.649 12.940 1.00 86.75 657 PHE A C 1
ATOM 5215 O O . PHE A 1 657 ? 58.286 -13.539 13.565 1.00 86.75 657 PHE A O 1
ATOM 5222 N N . ASP A 1 658 ? 59.756 -12.910 11.971 1.00 80.81 658 ASP A N 1
ATOM 5223 C CA . ASP A 1 658 ? 60.143 -14.261 11.537 1.00 80.81 658 ASP A CA 1
ATOM 5224 C C . ASP A 1 658 ? 60.952 -15.020 12.608 1.00 80.81 658 ASP A C 1
ATOM 5226 O O . ASP A 1 658 ? 60.737 -16.216 12.803 1.00 80.81 658 ASP A O 1
ATOM 5230 N N . ASN A 1 659 ? 61.817 -14.324 13.361 1.00 71.50 659 ASN A N 1
ATOM 5231 C CA . ASN A 1 659 ? 62.751 -14.927 14.329 1.00 71.50 659 ASN A CA 1
ATOM 5232 C C . ASN A 1 659 ? 62.401 -14.659 15.810 1.00 71.50 659 ASN A C 1
ATOM 5234 O O . ASN A 1 659 ? 63.245 -14.827 16.689 1.00 71.50 659 ASN A O 1
ATOM 5238 N N . VAL A 1 660 ? 61.168 -14.236 16.111 1.00 82.25 660 VAL A N 1
ATOM 5239 C CA . VAL A 1 660 ? 60.740 -13.871 17.477 1.00 82.25 660 VAL A CA 1
ATOM 5240 C C . VAL A 1 660 ? 59.862 -14.966 18.087 1.00 82.25 660 VAL A C 1
ATOM 5242 O O . VAL A 1 660 ? 59.093 -15.626 17.385 1.00 82.25 660 VAL A O 1
ATOM 5245 N N . ALA A 1 661 ? 59.937 -15.135 19.414 1.00 80.38 661 ALA A N 1
ATOM 5246 C CA . ALA A 1 661 ? 59.125 -16.081 20.179 1.00 80.38 661 ALA A CA 1
ATOM 5247 C C . ALA A 1 661 ? 57.638 -16.074 19.765 1.00 80.38 661 ALA A C 1
ATOM 5249 O O . ALA A 1 661 ? 57.043 -15.030 19.468 1.00 80.38 661 ALA A O 1
ATOM 5250 N N . VAL A 1 662 ? 57.020 -17.261 19.768 1.00 76.31 662 VAL A N 1
ATOM 5251 C CA . VAL A 1 662 ? 55.645 -17.498 19.284 1.00 76.31 662 VAL A CA 1
ATOM 5252 C C . VAL A 1 662 ? 54.626 -16.580 19.964 1.00 76.31 662 VAL A C 1
ATOM 5254 O O . VAL A 1 662 ? 53.697 -16.094 19.321 1.00 76.31 662 VAL A O 1
ATOM 5257 N N . GLU A 1 663 ? 54.826 -16.288 21.246 1.00 75.56 663 GLU A N 1
ATOM 5258 C CA . GLU A 1 663 ? 53.947 -15.416 22.022 1.00 75.56 663 GLU A CA 1
ATOM 5259 C C . GLU A 1 663 ? 53.975 -13.960 21.538 1.00 75.56 663 GLU A C 1
ATOM 5261 O O . GLU A 1 663 ? 52.936 -13.306 21.474 1.00 75.56 663 GLU A O 1
ATOM 5266 N N . THR A 1 664 ? 55.143 -13.464 21.130 1.00 79.06 664 THR A N 1
ATOM 5267 C CA . THR A 1 664 ? 55.342 -12.088 20.652 1.00 79.06 664 THR A CA 1
ATOM 5268 C C . THR A 1 664 ? 54.931 -11.940 19.182 1.00 79.06 664 THR A C 1
ATOM 5270 O O . THR A 1 664 ? 54.391 -10.906 18.797 1.00 79.06 664 THR A O 1
ATOM 5273 N N . SER A 1 665 ? 55.070 -12.988 18.359 1.00 84.44 665 SER A N 1
ATOM 5274 C CA . SER A 1 665 ? 54.599 -12.976 16.958 1.00 84.44 665 SER A CA 1
ATOM 5275 C C . SER A 1 665 ? 53.091 -13.225 16.792 1.00 84.44 665 SER A C 1
ATOM 5277 O O . SER A 1 665 ? 52.542 -12.997 15.707 1.00 84.44 665 SER A O 1
ATOM 5279 N N . ARG A 1 666 ? 52.385 -13.647 17.854 1.00 87.06 666 ARG A N 1
ATOM 5280 C CA . ARG A 1 666 ? 50.951 -13.995 17.831 1.00 87.06 666 ARG A CA 1
ATOM 5281 C C . ARG A 1 666 ? 50.068 -12.871 17.290 1.00 87.06 666 ARG A C 1
ATOM 5283 O O . ARG A 1 666 ? 49.250 -13.112 16.401 1.00 87.06 666 ARG A O 1
ATOM 5290 N N . PHE A 1 667 ? 50.233 -11.651 17.802 1.00 88.81 667 PHE A N 1
ATOM 5291 C CA . PHE A 1 667 ? 49.380 -10.524 17.418 1.00 88.81 667 PHE A CA 1
ATOM 5292 C C . PHE A 1 667 ? 49.641 -10.073 15.972 1.00 88.81 667 PHE A C 1
ATOM 5294 O O . PHE A 1 667 ? 48.699 -9.831 15.218 1.00 88.81 667 PHE A O 1
ATOM 5301 N N . TYR A 1 668 ? 50.903 -10.066 15.532 1.00 88.94 668 TYR A N 1
ATOM 5302 C CA . TYR A 1 668 ? 51.256 -9.766 14.142 1.00 88.94 668 TYR A CA 1
ATOM 5303 C C . TYR A 1 668 ? 50.655 -10.784 13.158 1.00 88.94 668 TYR A C 1
ATOM 5305 O O . TYR A 1 668 ? 49.984 -10.406 12.192 1.00 88.94 668 TYR A O 1
ATOM 5313 N N . LYS A 1 669 ? 50.799 -12.086 13.445 1.00 87.88 669 LYS A N 1
ATOM 5314 C CA . LYS A 1 669 ? 50.205 -13.169 12.640 1.00 87.88 669 LYS A CA 1
ATOM 5315 C C . LYS A 1 669 ? 48.682 -13.070 12.595 1.00 87.88 669 LYS A C 1
ATOM 5317 O O . LYS A 1 669 ? 48.093 -13.241 11.528 1.00 87.88 669 LYS A O 1
ATOM 5322 N N . GLN A 1 670 ? 48.046 -12.719 13.713 1.00 89.25 670 GLN A N 1
ATOM 5323 C CA . GLN A 1 670 ? 46.607 -12.470 13.768 1.00 89.25 670 GLN A CA 1
ATOM 5324 C C . GLN A 1 670 ? 46.195 -11.306 12.855 1.00 89.25 670 GLN A C 1
ATOM 5326 O O . GLN A 1 670 ? 45.243 -11.448 12.082 1.00 89.25 670 GLN A O 1
ATOM 5331 N N . LEU A 1 671 ? 46.902 -10.171 12.892 1.00 87.94 671 LEU A N 1
ATOM 5332 C CA . LEU A 1 671 ? 46.621 -9.027 12.015 1.00 87.94 671 LEU A CA 1
ATOM 5333 C C . LEU A 1 671 ? 46.824 -9.375 10.531 1.00 87.94 671 LEU A C 1
ATOM 5335 O O . LEU A 1 671 ? 46.040 -8.933 9.686 1.00 87.94 671 LEU A O 1
ATOM 5339 N N . SER A 1 672 ? 47.830 -10.193 10.212 1.00 86.50 672 SER A N 1
ATOM 5340 C CA . SER A 1 672 ? 48.093 -10.669 8.849 1.00 86.50 672 SER A CA 1
ATOM 5341 C C . SER A 1 672 ? 46.984 -11.605 8.341 1.00 86.50 672 SER A C 1
ATOM 5343 O O . SER A 1 672 ? 46.356 -11.326 7.314 1.00 86.50 672 SER A O 1
ATOM 5345 N N . GLN A 1 673 ? 46.635 -12.648 9.107 1.00 86.62 673 GLN A N 1
ATOM 5346 C CA . GLN A 1 673 ? 45.589 -13.623 8.754 1.00 86.62 673 GLN A CA 1
ATOM 5347 C C . GLN A 1 673 ? 44.206 -12.980 8.606 1.00 86.62 673 GLN A C 1
ATOM 5349 O O . GLN A 1 673 ? 43.443 -13.312 7.697 1.00 86.62 673 GLN A O 1
ATOM 5354 N N . THR A 1 674 ? 43.888 -12.017 9.470 1.00 85.12 674 THR A N 1
ATOM 5355 C CA . THR A 1 674 ? 42.610 -11.291 9.430 1.00 85.12 674 THR A CA 1
ATOM 5356 C C . THR A 1 674 ? 42.591 -10.145 8.411 1.00 85.12 674 THR A C 1
ATOM 5358 O O . THR A 1 674 ? 41.574 -9.461 8.285 1.00 85.12 674 THR A O 1
ATOM 5361 N N . ARG A 1 675 ? 43.680 -9.942 7.648 1.00 86.50 675 ARG A N 1
ATOM 5362 C CA . ARG A 1 675 ? 43.856 -8.851 6.667 1.00 86.50 675 ARG A CA 1
ATOM 5363 C C . ARG A 1 675 ? 43.630 -7.457 7.270 1.00 86.50 675 ARG A C 1
ATOM 5365 O O . ARG A 1 675 ? 43.062 -6.573 6.626 1.00 86.50 675 ARG A O 1
ATOM 5372 N N . ARG A 1 676 ? 44.061 -7.273 8.518 1.00 86.81 676 ARG A N 1
ATOM 5373 C CA . ARG A 1 676 ? 43.904 -6.049 9.322 1.00 86.81 676 ARG A CA 1
ATOM 5374 C C . ARG A 1 676 ? 45.133 -5.135 9.305 1.00 86.81 676 ARG A C 1
ATOM 5376 O O . ARG A 1 676 ? 45.055 -4.013 9.799 1.00 86.81 676 ARG A O 1
ATOM 5383 N N . ILE A 1 677 ? 46.239 -5.575 8.704 1.00 88.62 677 ILE A N 1
ATOM 5384 C CA . ILE A 1 677 ? 47.395 -4.716 8.412 1.00 88.62 677 ILE A CA 1
ATOM 5385 C C . ILE A 1 677 ? 46.992 -3.655 7.379 1.00 88.62 677 ILE A C 1
ATOM 5387 O O . ILE A 1 677 ? 46.351 -3.964 6.368 1.00 88.62 677 ILE A O 1
ATOM 5391 N N . GLN A 1 678 ? 47.366 -2.396 7.615 1.00 85.31 678 GLN A N 1
ATOM 5392 C CA . GLN A 1 678 ? 46.971 -1.293 6.746 1.00 85.31 678 GLN A CA 1
ATOM 5393 C C . GLN A 1 678 ? 47.495 -1.477 5.303 1.00 85.31 678 GLN A C 1
ATOM 5395 O O . GLN A 1 678 ? 48.592 -1.995 5.064 1.00 85.31 678 GLN A O 1
ATOM 5400 N N . PRO A 1 679 ? 46.710 -1.066 4.288 1.00 80.94 679 PRO A N 1
ATOM 5401 C CA . PRO A 1 679 ? 47.134 -1.128 2.889 1.00 80.94 679 PRO A CA 1
ATOM 5402 C C . PRO A 1 679 ? 48.111 -0.008 2.510 1.00 80.94 679 PRO A C 1
ATOM 5404 O O . PRO A 1 679 ? 48.789 -0.119 1.493 1.00 80.94 679 PRO A O 1
ATOM 5407 N N . LYS A 1 680 ? 48.150 1.073 3.295 1.00 86.50 680 LYS A N 1
ATOM 5408 C CA . LYS A 1 680 ? 49.039 2.224 3.134 1.00 86.50 680 LYS A CA 1
ATOM 5409 C C . LYS A 1 680 ? 49.580 2.616 4.500 1.00 86.50 680 LYS A C 1
ATOM 5411 O O . LYS A 1 680 ? 48.812 2.619 5.458 1.00 86.50 680 LYS A O 1
ATOM 5416 N N . PHE A 1 681 ? 50.852 2.981 4.557 1.00 90.06 681 PHE A N 1
ATOM 5417 C CA . PHE A 1 681 ? 51.530 3.384 5.781 1.00 90.06 681 PHE A CA 1
ATOM 5418 C C . PHE A 1 681 ? 51.962 4.837 5.660 1.00 90.06 681 PHE A C 1
ATOM 5420 O O . PHE A 1 681 ? 52.430 5.262 4.606 1.00 90.06 681 PHE A O 1
ATOM 5427 N N . HIS A 1 682 ? 51.761 5.590 6.732 1.00 91.31 682 HIS A N 1
ATOM 5428 C CA . HIS A 1 682 ? 52.108 6.999 6.787 1.00 91.31 682 HIS A CA 1
ATOM 5429 C C . HIS A 1 682 ? 52.428 7.405 8.223 1.00 91.31 682 HIS A C 1
ATOM 5431 O O . HIS A 1 682 ? 51.884 6.825 9.169 1.00 91.31 682 HIS A O 1
ATOM 5437 N N . VAL A 1 683 ? 53.275 8.418 8.369 1.00 90.62 683 VAL A N 1
ATOM 5438 C CA . VAL A 1 683 ? 53.507 9.132 9.627 1.00 90.62 683 VAL A CA 1
ATOM 5439 C C . VAL A 1 683 ? 52.600 10.354 9.630 1.00 90.62 683 VAL A C 1
ATOM 5441 O O . VAL A 1 683 ? 52.624 11.140 8.688 1.00 90.62 683 VAL A O 1
ATOM 5444 N N . THR A 1 684 ? 51.765 10.523 10.654 1.00 91.50 684 THR A N 1
ATOM 5445 C CA . THR A 1 684 ? 50.928 11.729 10.766 1.00 91.50 684 THR A CA 1
ATOM 5446 C C . THR A 1 684 ? 51.743 12.849 11.403 1.00 91.50 684 THR A C 1
ATOM 5448 O O . THR A 1 684 ? 52.138 12.710 12.557 1.00 91.50 684 THR A O 1
ATOM 5451 N N . LEU A 1 685 ? 51.956 13.950 10.678 1.00 89.00 685 LEU A N 1
ATOM 5452 C CA . LEU A 1 685 ? 52.659 15.132 11.192 1.00 89.00 685 LEU A CA 1
ATOM 5453 C C . LEU A 1 685 ? 51.728 15.990 12.053 1.00 89.00 685 LEU A C 1
ATOM 5455 O O . LEU A 1 685 ? 52.072 16.350 13.174 1.00 89.00 685 LEU A O 1
ATOM 5459 N N . MET A 1 686 ? 50.524 16.284 11.550 1.00 88.19 686 MET A N 1
ATOM 5460 C CA . MET A 1 686 ? 49.533 17.089 12.267 1.00 88.19 686 MET A CA 1
ATOM 5461 C C . MET A 1 686 ? 48.110 16.791 11.780 1.00 88.19 686 MET A C 1
ATOM 5463 O O . MET A 1 686 ? 47.849 16.785 10.577 1.00 88.19 686 MET A O 1
ATOM 5467 N N . HIS A 1 687 ? 47.170 16.572 12.705 1.00 89.25 687 HIS A N 1
ATOM 5468 C CA . HIS A 1 687 ? 45.744 16.393 12.402 1.00 89.25 687 HIS A CA 1
ATOM 5469 C C . HIS A 1 687 ? 44.968 17.683 12.677 1.00 89.25 687 HIS A C 1
ATOM 5471 O O . HIS A 1 687 ? 45.261 18.386 13.642 1.00 89.25 687 HIS A O 1
ATOM 5477 N N . ARG A 1 688 ? 43.876 17.933 11.943 1.00 85.81 688 ARG A N 1
ATOM 5478 C CA . ARG A 1 688 ? 42.970 19.078 12.166 1.00 85.81 688 ARG A CA 1
ATOM 5479 C C . ARG A 1 688 ? 42.450 19.202 13.606 1.00 85.81 688 ARG A C 1
ATOM 5481 O O . ARG A 1 688 ? 42.030 20.270 14.025 1.00 85.81 688 ARG A O 1
ATOM 5488 N N . ALA A 1 689 ? 42.457 18.113 14.372 1.00 83.50 689 ALA A N 1
ATOM 5489 C CA . ALA A 1 689 ? 42.003 18.129 15.762 1.00 83.50 689 ALA A CA 1
ATOM 5490 C C . ALA A 1 689 ? 42.949 18.947 16.660 1.00 83.50 689 ALA A C 1
ATOM 5492 O O . ALA A 1 689 ? 42.476 19.588 17.591 1.00 83.50 689 ALA A O 1
ATOM 5493 N N . SER A 1 690 ? 44.240 18.982 16.319 1.00 82.50 690 SER A N 1
ATOM 5494 C CA . SER A 1 690 ? 45.292 19.730 17.016 1.00 82.50 690 SER A CA 1
ATOM 5495 C C . SER A 1 690 ? 45.498 21.136 16.437 1.00 82.50 690 SER A C 1
ATOM 5497 O O . SER A 1 690 ? 46.404 21.852 16.850 1.00 82.50 690 SER A O 1
ATOM 5499 N N . SER A 1 691 ? 44.656 21.576 15.488 1.00 83.19 691 SER A N 1
ATOM 5500 C CA . SER A 1 691 ? 44.800 22.895 14.849 1.00 83.19 691 SER A CA 1
ATOM 5501 C C . SER A 1 691 ? 44.588 24.060 15.815 1.00 83.19 691 SER A C 1
ATOM 5503 O O . SER A 1 691 ? 45.056 25.157 15.549 1.00 83.19 691 SER A O 1
ATOM 5505 N N . LYS A 1 692 ? 43.847 23.845 16.910 1.00 81.75 692 LYS A N 1
ATOM 5506 C CA . LYS A 1 692 ? 43.630 24.867 17.945 1.00 81.75 692 LYS A CA 1
ATOM 5507 C C . LYS A 1 692 ? 44.830 25.027 18.879 1.00 81.75 692 LYS A C 1
ATOM 5509 O O . LYS A 1 692 ? 44.994 26.097 19.444 1.00 81.75 692 LYS A O 1
ATOM 5514 N N . GLU A 1 693 ? 45.621 23.970 19.042 1.00 81.75 693 GLU A N 1
ATOM 5515 C CA . GLU A 1 693 ? 46.790 23.933 19.929 1.00 81.75 693 GLU A CA 1
ATOM 5516 C C . GLU A 1 693 ? 48.036 24.492 19.224 1.00 81.75 693 GLU A C 1
ATOM 5518 O O . GLU A 1 693 ? 48.860 25.134 19.862 1.00 81.75 693 GLU A O 1
ATOM 5523 N N . HIS A 1 694 ? 48.132 24.328 17.896 1.00 82.62 694 HIS A N 1
ATOM 5524 C CA . HIS A 1 694 ? 49.221 24.868 17.070 1.00 82.62 694 HIS A CA 1
ATOM 5525 C C . HIS A 1 694 ? 48.681 25.626 15.837 1.00 82.62 694 HIS A C 1
ATOM 5527 O O . HIS A 1 694 ? 48.821 25.150 14.705 1.00 82.62 694 HIS A O 1
ATOM 5533 N N . PRO A 1 695 ? 48.021 26.786 16.023 1.00 83.81 695 PRO A N 1
ATOM 5534 C CA . PRO A 1 695 ? 47.357 27.509 14.936 1.00 83.81 695 PRO A CA 1
ATOM 5535 C C . PRO A 1 695 ? 48.330 27.991 13.849 1.00 83.81 695 PRO A C 1
ATOM 5537 O O . PRO A 1 695 ? 48.035 27.829 12.667 1.00 83.81 695 PRO A O 1
ATOM 5540 N N . GLU A 1 696 ? 49.506 28.491 14.237 1.00 82.94 696 GLU A N 1
ATOM 5541 C CA . GLU A 1 696 ? 50.530 29.011 13.315 1.00 82.94 696 GLU A CA 1
ATOM 5542 C C . GLU A 1 696 ? 51.092 27.914 12.394 1.00 82.94 696 GLU A C 1
ATOM 5544 O O . GLU A 1 696 ? 51.189 28.091 11.179 1.00 82.94 696 GLU A O 1
ATOM 5549 N N . LEU A 1 697 ? 51.374 26.728 12.949 1.00 83.31 697 LEU A N 1
ATOM 5550 C CA . LEU A 1 697 ? 51.854 25.576 12.181 1.00 83.31 697 LEU A CA 1
ATOM 5551 C C . LEU A 1 697 ? 50.771 25.028 11.233 1.00 83.31 697 LEU A C 1
ATOM 5553 O O . LEU A 1 697 ? 51.064 24.650 10.097 1.00 83.31 697 LEU A O 1
ATOM 5557 N N . TRP A 1 698 ? 49.504 25.014 11.665 1.00 87.62 698 TRP A N 1
ATOM 5558 C CA . TRP A 1 698 ? 48.384 24.589 10.816 1.00 87.62 698 TRP A CA 1
ATOM 5559 C C . TRP A 1 698 ? 48.133 25.555 9.653 1.00 87.62 698 TRP A C 1
ATOM 5561 O O . TRP A 1 698 ? 47.803 25.116 8.546 1.00 87.62 698 TRP A O 1
ATOM 5571 N N . GLU A 1 699 ? 48.290 26.858 9.886 1.00 85.06 699 GLU A N 1
ATOM 5572 C CA . GLU A 1 699 ? 48.195 27.883 8.847 1.00 85.06 699 GLU A CA 1
ATOM 5573 C C . GLU A 1 699 ? 49.342 27.756 7.837 1.00 85.06 699 GLU A C 1
ATOM 5575 O O . GLU A 1 699 ? 49.081 27.714 6.631 1.00 85.06 699 GLU A O 1
ATOM 5580 N N . HIS A 1 700 ? 50.578 27.563 8.311 1.00 84.00 700 HIS A N 1
ATOM 5581 C CA . HIS A 1 700 ? 51.735 27.279 7.460 1.00 84.00 700 HIS A CA 1
ATOM 5582 C C . HIS A 1 700 ? 51.497 26.047 6.568 1.00 84.00 700 HIS A C 1
ATOM 5584 O O . HIS A 1 700 ? 51.573 26.141 5.342 1.00 84.00 700 HIS A O 1
ATOM 5590 N N . TYR A 1 701 ? 51.091 24.913 7.147 1.00 85.94 701 TYR A N 1
ATOM 5591 C CA . TYR A 1 701 ? 50.777 23.697 6.388 1.00 85.94 701 TYR A CA 1
ATOM 5592 C C . TYR A 1 701 ? 49.608 23.858 5.417 1.00 85.94 701 TYR A C 1
ATOM 5594 O O . TYR A 1 701 ? 49.648 23.322 4.309 1.00 85.94 701 TYR A O 1
ATOM 5602 N N . SER A 1 702 ? 48.577 24.615 5.791 1.00 84.19 702 SER A N 1
ATOM 5603 C CA . SER A 1 702 ? 47.452 24.904 4.896 1.00 84.19 702 SER A CA 1
ATOM 5604 C C . SER A 1 702 ? 47.888 25.745 3.693 1.00 84.19 702 SER A C 1
ATOM 5606 O O . SER A 1 702 ? 47.416 25.503 2.580 1.00 84.19 702 SER A O 1
ATOM 5608 N N . LYS A 1 703 ? 48.810 26.694 3.898 1.00 83.44 703 LYS A N 1
ATOM 5609 C CA . LYS A 1 703 ? 49.378 27.541 2.844 1.00 83.44 703 LYS A CA 1
ATOM 5610 C C . LYS A 1 703 ? 50.261 26.738 1.887 1.00 83.44 703 LYS A C 1
ATOM 5612 O O . LYS A 1 703 ? 50.022 26.782 0.684 1.00 83.44 703 LYS A O 1
ATOM 5617 N N . VAL A 1 704 ? 51.175 25.920 2.414 1.00 83.19 704 VAL A N 1
ATOM 5618 C CA . VAL A 1 704 ? 52.064 25.058 1.611 1.00 83.19 704 VAL A CA 1
ATOM 5619 C C . VAL A 1 704 ? 51.266 24.065 0.753 1.00 83.19 704 VAL A C 1
ATOM 5621 O O . VAL A 1 704 ? 51.562 23.879 -0.427 1.00 83.19 704 VAL A O 1
ATOM 5624 N N . VAL A 1 705 ? 50.188 23.476 1.292 1.00 82.38 705 VAL A N 1
ATOM 5625 C CA . VAL A 1 705 ? 49.281 22.608 0.514 1.00 82.38 705 VAL A CA 1
ATOM 5626 C C . VAL A 1 705 ? 48.549 23.393 -0.572 1.00 82.38 705 VAL A C 1
ATOM 5628 O O . VAL A 1 705 ? 48.427 22.909 -1.695 1.00 82.38 705 VAL A O 1
ATOM 5631 N N . ALA A 1 706 ? 48.054 24.594 -0.263 1.00 77.56 706 ALA A N 1
ATOM 5632 C CA . ALA A 1 706 ? 47.319 25.414 -1.222 1.00 77.56 706 ALA A CA 1
ATOM 5633 C C . ALA A 1 706 ? 48.203 25.896 -2.387 1.00 77.56 706 ALA A C 1
ATOM 5635 O O . ALA A 1 706 ? 47.736 25.916 -3.530 1.00 77.56 706 ALA A O 1
ATOM 5636 N N . GLU A 1 707 ? 49.460 26.249 -2.111 1.00 78.88 707 GLU A N 1
ATOM 5637 C CA . GLU A 1 707 ? 50.464 26.640 -3.108 1.00 78.88 707 GLU A CA 1
ATOM 5638 C C . GLU A 1 707 ? 50.854 25.454 -4.001 1.00 78.88 707 GLU A C 1
ATOM 5640 O O . GLU A 1 707 ? 50.831 25.569 -5.229 1.00 78.88 707 GLU A O 1
ATOM 5645 N N . ALA A 1 708 ? 51.096 24.279 -3.412 1.00 73.19 708 ALA A N 1
ATOM 5646 C CA . ALA A 1 708 ? 51.394 23.067 -4.170 1.00 73.19 708 ALA A CA 1
ATOM 5647 C C . ALA A 1 708 ? 50.196 22.568 -4.997 1.00 73.19 708 ALA A C 1
ATOM 5649 O O . ALA A 1 708 ? 50.379 22.119 -6.126 1.00 73.19 708 ALA A O 1
ATOM 5650 N N . GLU A 1 709 ? 48.958 22.676 -4.497 1.00 71.88 709 GLU A N 1
ATOM 5651 C CA . GLU A 1 709 ? 47.754 22.392 -5.291 1.00 71.88 709 GLU A CA 1
ATOM 5652 C C . GLU A 1 709 ? 47.608 23.358 -6.472 1.00 71.88 709 GLU A C 1
ATOM 5654 O O . GLU A 1 709 ? 47.238 22.930 -7.565 1.00 71.88 709 GLU A O 1
ATOM 5659 N N . ALA A 1 710 ? 47.903 24.647 -6.279 1.00 67.12 710 ALA A N 1
ATOM 5660 C CA . ALA A 1 710 ? 47.857 25.637 -7.352 1.00 67.12 710 ALA A CA 1
ATOM 5661 C C . ALA A 1 710 ? 48.912 25.355 -8.438 1.00 67.12 710 ALA A C 1
ATOM 5663 O O . ALA A 1 710 ? 48.584 25.412 -9.625 1.00 67.12 710 ALA A O 1
ATOM 5664 N N . ALA A 1 711 ? 50.132 24.975 -8.044 1.00 65.38 711 ALA A N 1
ATOM 5665 C CA . ALA A 1 711 ? 51.202 24.589 -8.964 1.00 65.38 711 ALA A CA 1
ATOM 5666 C C . ALA A 1 711 ? 50.881 23.291 -9.730 1.00 65.38 711 ALA A C 1
ATOM 5668 O O . ALA A 1 711 ? 51.072 23.227 -10.942 1.00 65.38 711 ALA A O 1
ATOM 5669 N N . ASN A 1 712 ? 50.317 22.282 -9.057 1.00 63.69 712 ASN A N 1
ATOM 5670 C CA . ASN A 1 712 ? 49.979 20.989 -9.667 1.00 63.69 712 ASN A CA 1
ATOM 5671 C C . ASN A 1 712 ? 48.785 21.089 -10.647 1.00 63.69 712 ASN A C 1
ATOM 5673 O O . ASN A 1 712 ? 48.681 20.313 -11.593 1.00 63.69 712 ASN A O 1
ATOM 5677 N N . ILE A 1 713 ? 47.890 22.074 -10.469 1.00 58.31 713 ILE A N 1
ATOM 5678 C CA . ILE A 1 713 ? 46.800 22.376 -11.419 1.00 58.31 713 ILE A CA 1
ATOM 5679 C C . ILE A 1 713 ? 47.336 22.984 -12.729 1.00 58.31 713 ILE A C 1
ATOM 5681 O O . ILE A 1 713 ? 46.741 22.749 -13.781 1.00 58.31 713 ILE A O 1
ATOM 5685 N N . ALA A 1 714 ? 48.451 23.721 -12.694 1.00 54.72 714 ALA A N 1
ATOM 5686 C CA . ALA A 1 714 ? 49.062 24.312 -13.888 1.00 54.72 714 ALA A CA 1
ATOM 5687 C C . ALA A 1 714 ? 49.772 23.269 -14.779 1.00 54.72 714 ALA A C 1
ATOM 5689 O O . ALA A 1 714 ? 49.756 23.396 -16.001 1.00 54.72 714 ALA A O 1
ATOM 5690 N N . THR A 1 715 ? 50.340 22.209 -14.193 1.00 52.00 715 THR A N 1
ATOM 5691 C CA . THR A 1 715 ? 51.061 21.130 -14.902 1.00 52.00 715 THR A CA 1
ATOM 5692 C C . THR A 1 715 ? 50.189 19.923 -15.281 1.00 52.00 715 THR A C 1
ATOM 5694 O O . THR A 1 715 ? 50.510 19.212 -16.234 1.00 52.00 715 THR A O 1
ATOM 5697 N N . ALA A 1 716 ? 49.057 19.685 -14.608 1.00 48.41 716 ALA A N 1
ATOM 5698 C CA . ALA A 1 716 ? 48.199 18.508 -14.832 1.00 48.41 716 ALA A CA 1
ATOM 5699 C C . ALA A 1 716 ? 47.361 18.521 -16.133 1.00 48.41 716 ALA A C 1
ATOM 5701 O O . ALA A 1 716 ? 46.632 17.560 -16.399 1.00 48.41 716 ALA A O 1
ATOM 5702 N N . GLY A 1 717 ? 47.469 19.561 -16.968 1.00 44.09 717 GLY A N 1
ATOM 5703 C CA . GLY A 1 717 ? 46.769 19.656 -18.256 1.00 44.09 717 GLY A CA 1
ATOM 5704 C C . GLY A 1 717 ? 47.158 18.592 -19.297 1.00 44.09 717 GLY A C 1
ATOM 5705 O O . GLY A 1 717 ? 46.440 18.444 -20.280 1.00 44.09 717 GLY A O 1
ATOM 5706 N N . ALA A 1 718 ? 48.245 17.831 -19.091 1.00 43.41 718 ALA A N 1
ATOM 5707 C CA . ALA A 1 718 ? 48.825 16.965 -20.127 1.00 43.41 718 ALA A CA 1
ATOM 5708 C C . ALA A 1 718 ? 48.737 15.435 -19.901 1.00 43.41 718 ALA A C 1
ATOM 5710 O O . ALA A 1 718 ? 48.916 14.698 -20.867 1.00 43.41 718 ALA A O 1
ATOM 5711 N N . THR A 1 719 ? 48.470 14.903 -18.694 1.00 42.22 719 THR A N 1
ATOM 5712 C CA . THR A 1 719 ? 48.631 13.439 -18.443 1.00 42.22 719 THR A CA 1
ATOM 5713 C C . THR A 1 719 ? 47.539 12.734 -17.624 1.00 42.22 719 THR A C 1
ATOM 5715 O O . THR A 1 719 ? 47.619 11.525 -17.417 1.00 42.22 719 THR A O 1
ATOM 5718 N N . GLY A 1 720 ? 46.468 13.415 -17.200 1.00 39.31 720 GLY A N 1
ATOM 5719 C CA . GLY A 1 720 ? 45.244 12.747 -16.719 1.00 39.31 720 GLY A CA 1
ATOM 5720 C C . GLY A 1 720 ? 45.364 11.852 -15.467 1.00 39.31 720 GLY A C 1
ATOM 5721 O O . GLY A 1 720 ? 44.460 11.055 -15.210 1.00 39.31 720 GLY A O 1
ATOM 5722 N N . ALA A 1 721 ? 46.426 11.972 -14.662 1.00 32.75 721 ALA A N 1
ATOM 5723 C CA . ALA A 1 721 ? 46.587 11.232 -13.406 1.00 32.75 721 ALA A CA 1
ATOM 5724 C C . ALA A 1 721 ? 46.296 12.122 -12.179 1.00 32.75 721 ALA A C 1
ATOM 5726 O O . ALA A 1 721 ? 46.988 13.101 -11.925 1.00 32.75 721 ALA A O 1
ATOM 5727 N N . THR A 1 722 ? 45.285 11.769 -11.377 1.00 45.34 722 THR A N 1
ATOM 5728 C CA . THR A 1 722 ? 44.944 12.459 -10.116 1.00 45.34 722 THR A CA 1
ATOM 5729 C C . THR A 1 722 ? 45.742 11.887 -8.934 1.00 45.34 722 THR A C 1
ATOM 5731 O O . THR A 1 722 ? 45.205 11.095 -8.153 1.00 45.34 722 THR A O 1
ATOM 5734 N N . ALA A 1 723 ? 47.020 12.246 -8.803 1.00 52.34 723 ALA A N 1
ATOM 5735 C CA . ALA A 1 723 ? 47.807 12.010 -7.586 1.00 52.34 723 ALA A CA 1
ATOM 5736 C C . ALA A 1 723 ? 47.807 13.274 -6.702 1.00 52.34 723 ALA A C 1
ATOM 5738 O O . ALA A 1 723 ? 47.767 14.387 -7.222 1.00 52.34 723 ALA A O 1
ATOM 5739 N N . ALA A 1 724 ? 47.798 13.116 -5.372 1.00 59.91 724 ALA A N 1
ATOM 5740 C CA . ALA A 1 724 ? 47.948 14.251 -4.456 1.00 59.91 724 ALA A CA 1
ATOM 5741 C C . ALA A 1 724 ? 49.341 14.890 -4.649 1.00 59.91 724 ALA A C 1
ATOM 5743 O O . ALA A 1 724 ? 50.290 14.142 -4.891 1.00 59.91 724 ALA A O 1
ATOM 5744 N N . PRO A 1 725 ? 49.483 16.228 -4.580 1.00 68.25 725 PRO A N 1
ATOM 5745 C CA . PRO A 1 725 ? 50.783 16.882 -4.717 1.00 68.25 725 PRO A CA 1
ATOM 5746 C C . PRO A 1 725 ? 51.745 16.400 -3.624 1.00 68.25 725 PRO A C 1
ATOM 5748 O O . PRO A 1 725 ? 51.416 16.463 -2.439 1.00 68.25 725 PRO A O 1
ATOM 5751 N N . THR A 1 726 ? 52.925 15.924 -4.025 1.00 75.75 726 THR A N 1
ATOM 5752 C CA . THR A 1 726 ? 54.041 15.676 -3.105 1.00 75.75 726 THR A CA 1
ATOM 5753 C C . THR A 1 726 ? 54.673 17.019 -2.756 1.00 75.75 726 THR A C 1
ATOM 5755 O O . THR A 1 726 ? 55.145 17.722 -3.645 1.00 75.75 726 THR A O 1
ATOM 5758 N N . LEU A 1 727 ? 54.641 17.385 -1.477 1.00 78.44 727 LEU A N 1
ATOM 5759 C CA . LEU A 1 727 ? 55.100 18.681 -0.964 1.00 78.44 727 LEU A CA 1
ATOM 5760 C C . LEU A 1 727 ? 56.609 18.698 -0.671 1.00 78.44 727 LEU A C 1
ATOM 5762 O O . LEU A 1 727 ? 57.214 19.761 -0.626 1.00 78.44 727 LEU A O 1
ATOM 5766 N N . GLY A 1 728 ? 57.208 17.522 -0.474 1.00 81.00 728 GLY A N 1
ATOM 5767 C CA . GLY A 1 728 ? 58.629 17.329 -0.194 1.00 81.00 728 GLY A CA 1
ATOM 5768 C C . GLY A 1 728 ? 58.938 15.863 0.114 1.00 81.00 728 GLY A C 1
ATOM 5769 O O . GLY A 1 728 ? 58.020 15.037 0.173 1.00 81.00 728 GLY A O 1
ATOM 5770 N N . SER A 1 729 ? 60.213 15.538 0.318 1.00 80.88 729 SER A N 1
ATOM 5771 C CA . SER A 1 729 ? 60.645 14.248 0.864 1.00 80.88 729 SER A CA 1
ATOM 5772 C C . SER A 1 729 ? 61.135 14.407 2.304 1.00 80.88 729 SER A C 1
ATOM 5774 O O . SER A 1 729 ? 61.628 15.461 2.704 1.00 80.88 729 SER A O 1
ATOM 5776 N N . CYS A 1 730 ? 60.934 13.372 3.112 1.00 83.94 730 CYS A N 1
ATOM 5777 C CA . CYS A 1 730 ? 61.379 13.304 4.498 1.00 83.94 730 CYS A CA 1
ATOM 5778 C C . CYS A 1 730 ? 61.873 11.883 4.779 1.00 83.94 730 CYS A C 1
ATOM 5780 O O . CYS A 1 730 ? 61.166 10.912 4.498 1.00 83.94 730 CYS A O 1
ATOM 5782 N N . GLY A 1 731 ? 63.092 11.752 5.305 1.00 85.31 731 GLY A N 1
ATOM 5783 C CA . GLY A 1 731 ? 63.628 10.458 5.722 1.00 85.31 731 GLY A CA 1
ATOM 5784 C C . GLY A 1 731 ? 62.895 9.954 6.964 1.00 85.31 731 GLY A C 1
ATOM 5785 O O . GLY A 1 731 ? 62.683 10.709 7.905 1.00 85.31 731 GLY A O 1
ATOM 5786 N N . VAL A 1 732 ? 62.504 8.687 6.987 1.00 88.06 732 VAL A N 1
ATOM 5787 C CA . VAL A 1 732 ? 61.801 8.046 8.102 1.00 88.06 732 VAL A CA 1
ATOM 5788 C C . VAL A 1 732 ? 62.609 6.835 8.551 1.00 88.06 732 VAL A C 1
ATOM 5790 O O . VAL A 1 732 ? 62.597 5.795 7.897 1.00 88.06 732 VAL A O 1
ATOM 5793 N N . GLU A 1 733 ? 63.320 6.970 9.663 1.00 89.94 733 GLU A N 1
ATOM 5794 C CA . GLU A 1 733 ? 64.076 5.891 10.301 1.00 89.94 733 GLU A CA 1
ATOM 5795 C C . GLU A 1 733 ? 63.144 5.059 11.189 1.00 89.94 733 GLU A C 1
ATOM 5797 O O . GLU A 1 733 ? 62.504 5.591 12.099 1.00 89.94 733 GLU A O 1
ATOM 5802 N N . LEU A 1 734 ? 63.037 3.755 10.924 1.00 89.06 734 LEU A N 1
ATOM 5803 C CA . LEU A 1 734 ? 62.224 2.839 11.726 1.00 89.06 734 LEU A CA 1
ATOM 5804 C C . LEU A 1 734 ? 63.044 2.303 12.904 1.00 89.06 734 LEU A C 1
ATOM 5806 O O . LEU A 1 734 ? 64.040 1.612 12.699 1.00 89.06 734 LEU A O 1
ATOM 5810 N N . GLU A 1 735 ? 62.606 2.576 14.137 1.00 89.00 735 GLU A N 1
ATOM 5811 C CA . GLU A 1 735 ? 63.357 2.180 15.337 1.00 89.00 735 GLU A CA 1
ATOM 5812 C C . GLU A 1 735 ? 62.886 0.852 15.930 1.00 89.00 735 GLU A C 1
ATOM 5814 O O . GLU A 1 735 ? 63.694 -0.033 16.213 1.00 89.00 735 GLU A O 1
ATOM 5819 N N . ARG A 1 736 ? 61.577 0.722 16.163 1.00 91.88 736 ARG A N 1
ATOM 5820 C CA . ARG A 1 736 ? 60.986 -0.439 16.842 1.00 91.88 736 ARG A CA 1
ATOM 5821 C C . ARG A 1 736 ? 59.486 -0.543 16.605 1.00 91.88 736 ARG A C 1
ATOM 5823 O O . ARG A 1 736 ? 58.826 0.453 16.311 1.00 91.88 736 ARG A O 1
ATOM 5830 N N . VAL A 1 737 ? 58.936 -1.735 16.796 1.00 92.44 737 VAL A N 1
ATOM 5831 C CA . VAL A 1 737 ? 57.493 -2.001 16.815 1.00 92.44 737 VAL A CA 1
ATOM 5832 C C . VAL A 1 737 ? 57.022 -2.090 18.259 1.00 92.44 737 VAL A C 1
ATOM 5834 O O . VAL A 1 737 ? 57.588 -2.851 19.033 1.00 92.44 737 VAL A O 1
ATOM 5837 N N . VAL A 1 738 ? 55.963 -1.363 18.607 1.00 91.94 738 VAL A N 1
ATOM 5838 C CA . VAL A 1 738 ? 55.305 -1.401 19.919 1.00 91.94 738 VAL A CA 1
ATOM 5839 C C . VAL A 1 738 ? 53.849 -1.809 19.723 1.00 91.94 738 VAL A C 1
ATOM 5841 O O . VAL A 1 738 ? 53.151 -1.282 18.848 1.00 91.94 738 VAL A O 1
ATOM 5844 N N . PHE A 1 739 ? 53.374 -2.770 20.512 1.00 92.56 739 PHE A N 1
ATOM 5845 C CA . PHE A 1 739 ? 52.012 -3.284 20.384 1.00 92.56 739 PHE A CA 1
ATOM 5846 C C . PHE A 1 739 ? 51.448 -3.836 21.691 1.00 92.56 739 PHE A C 1
ATOM 5848 O O . PHE A 1 739 ? 52.174 -4.215 22.606 1.00 92.56 739 PHE A O 1
ATOM 5855 N N . ASN A 1 740 ? 50.121 -3.900 21.741 1.00 90.00 740 ASN A N 1
ATOM 5856 C CA . ASN A 1 740 ? 49.338 -4.619 22.744 1.00 90.00 740 ASN A CA 1
ATOM 5857 C C . ASN A 1 740 ? 48.287 -5.493 22.031 1.00 90.00 740 ASN A C 1
ATOM 5859 O O . ASN A 1 740 ? 48.301 -5.610 20.807 1.00 90.00 740 ASN A O 1
ATOM 5863 N N . ASP A 1 741 ? 47.312 -6.042 22.756 1.00 87.94 741 ASP A N 1
ATOM 5864 C CA . ASP A 1 741 ? 46.252 -6.887 22.175 1.00 87.94 741 ASP A CA 1
ATOM 5865 C C . ASP A 1 741 ? 45.199 -6.134 21.327 1.00 87.94 741 ASP A C 1
ATOM 5867 O O . ASP A 1 741 ? 44.189 -6.720 20.910 1.00 87.94 741 ASP A O 1
ATOM 5871 N N . ARG A 1 742 ? 45.384 -4.825 21.094 1.00 91.12 742 ARG A N 1
ATOM 5872 C CA . ARG A 1 742 ? 44.423 -3.930 20.423 1.00 91.12 742 ARG A CA 1
ATOM 5873 C C . ARG A 1 742 ? 44.999 -3.247 19.184 1.00 91.12 742 ARG A C 1
ATOM 5875 O O . ARG A 1 742 ? 44.325 -3.222 18.148 1.00 91.12 742 ARG A O 1
ATOM 5882 N N . VAL A 1 743 ? 46.211 -2.698 19.268 1.00 92.38 743 VAL A N 1
ATOM 5883 C CA . VAL A 1 743 ? 46.849 -1.898 18.211 1.00 92.38 743 VAL A CA 1
ATOM 5884 C C . VAL A 1 743 ? 48.353 -2.157 18.147 1.00 92.38 743 VAL A C 1
ATOM 5886 O O . VAL A 1 743 ? 48.996 -2.432 19.156 1.00 92.38 743 VAL A O 1
ATOM 5889 N N . MET A 1 744 ? 48.906 -2.080 16.936 1.00 94.38 744 MET A N 1
ATOM 5890 C CA . MET A 1 744 ? 50.340 -2.191 16.667 1.00 94.38 744 MET A CA 1
ATOM 5891 C C . MET A 1 744 ? 50.815 -0.959 15.903 1.00 94.38 744 MET A C 1
ATOM 5893 O O . MET A 1 744 ? 50.207 -0.583 14.894 1.00 94.38 744 MET A O 1
ATOM 5897 N N . ALA A 1 745 ? 51.910 -0.355 16.360 1.00 95.06 745 ALA A N 1
ATOM 5898 C CA . ALA A 1 745 ? 52.526 0.811 15.742 1.00 95.06 745 ALA A CA 1
ATOM 5899 C C . ALA A 1 745 ? 54.055 0.677 15.690 1.00 95.06 745 ALA A C 1
ATOM 5901 O O . ALA A 1 745 ? 54.664 0.009 16.517 1.00 95.06 745 ALA A O 1
ATOM 5902 N N . ILE A 1 746 ? 54.674 1.315 14.703 1.00 93.62 746 ILE A N 1
ATOM 5903 C CA . ILE A 1 746 ? 56.126 1.431 14.563 1.00 93.62 746 ILE A CA 1
ATOM 5904 C C . ILE A 1 746 ? 56.526 2.814 15.059 1.00 93.62 746 ILE A C 1
ATOM 5906 O O . ILE A 1 746 ? 56.000 3.802 14.550 1.00 93.62 746 ILE A O 1
ATOM 5910 N N . VAL A 1 747 ? 57.448 2.889 16.011 1.00 91.88 747 VAL A N 1
ATOM 5911 C CA . VAL A 1 747 ? 58.092 4.141 16.418 1.00 91.88 747 VAL A CA 1
ATOM 5912 C C . VAL A 1 747 ? 59.123 4.518 15.364 1.00 91.88 747 VAL A C 1
ATOM 5914 O O . VAL A 1 747 ? 59.938 3.683 14.958 1.00 91.88 747 VAL A O 1
ATOM 5917 N N . VAL A 1 748 ? 59.069 5.767 14.913 1.00 91.50 748 VAL A N 1
ATOM 5918 C CA . VAL A 1 748 ? 59.951 6.274 13.862 1.00 91.50 748 VAL A CA 1
ATOM 5919 C C . VAL A 1 748 ? 60.611 7.580 14.272 1.00 91.50 748 VAL A C 1
ATOM 5921 O O . VAL A 1 748 ? 60.044 8.362 15.036 1.00 91.50 748 VAL A O 1
ATOM 5924 N N . ARG A 1 749 ? 61.786 7.848 13.707 1.00 87.69 749 ARG A N 1
ATOM 5925 C CA . ARG A 1 749 ? 62.427 9.163 13.743 1.00 87.69 749 ARG A CA 1
ATOM 5926 C C . ARG A 1 749 ? 62.391 9.779 12.358 1.00 87.69 749 ARG A C 1
ATOM 5928 O O . ARG A 1 749 ? 62.660 9.114 11.363 1.00 87.69 749 ARG A O 1
ATOM 5935 N N . LEU A 1 750 ? 62.028 11.052 12.297 1.00 84.50 750 LEU A N 1
ATOM 5936 C CA . LEU A 1 750 ? 62.054 11.815 11.057 1.00 84.50 750 LEU A CA 1
ATOM 5937 C C . LEU A 1 750 ? 63.453 12.426 10.903 1.00 84.50 750 LEU A C 1
ATOM 5939 O O . LEU A 1 750 ? 63.940 13.099 11.811 1.00 84.50 750 LEU A O 1
ATOM 5943 N N . GLY A 1 751 ? 64.117 12.133 9.788 1.00 67.06 751 GLY A N 1
ATOM 5944 C CA . GLY A 1 751 ? 65.430 12.652 9.427 1.00 67.06 751 GLY A CA 1
ATOM 5945 C C . GLY A 1 751 ? 65.314 14.036 8.794 1.00 67.06 751 GLY A C 1
ATOM 5946 O O . GLY A 1 751 ? 64.543 14.222 7.851 1.00 67.06 751 GLY A O 1
ATOM 5947 N N . GLY A 1 752 ? 66.096 14.984 9.316 1.00 55.28 752 GLY A N 1
ATOM 5948 C CA . GLY A 1 752 ? 66.104 16.391 8.913 1.00 55.28 752 GLY A CA 1
ATOM 5949 C C . GLY A 1 752 ? 65.581 17.296 10.028 1.00 55.28 752 GLY A C 1
ATOM 5950 O O . GLY A 1 752 ? 64.383 17.519 10.139 1.00 55.28 752 GLY A O 1
ATOM 5951 N N . GLN A 1 753 ? 66.489 17.842 10.841 1.00 48.25 753 GLN A N 1
ATOM 5952 C CA . GLN A 1 753 ? 66.214 18.959 11.759 1.00 48.25 753 GLN A CA 1
ATOM 5953 C C . GLN A 1 753 ? 66.182 20.318 11.028 1.00 48.25 753 GLN A C 1
ATOM 5955 O O . GLN A 1 753 ? 66.375 21.357 11.651 1.00 48.25 753 GLN A O 1
ATOM 5960 N N . ASP A 1 754 ? 65.918 20.333 9.721 1.00 48.28 754 ASP A N 1
ATOM 5961 C CA . ASP A 1 754 ? 65.522 21.564 9.049 1.00 48.28 754 ASP A CA 1
ATOM 5962 C C . ASP A 1 754 ? 64.049 21.809 9.373 1.00 48.28 754 ASP A C 1
ATOM 5964 O O . ASP A 1 754 ? 63.212 20.918 9.229 1.00 48.28 754 ASP A O 1
ATOM 5968 N N . GLN A 1 755 ? 63.735 23.020 9.831 1.00 56.09 755 GLN A N 1
ATOM 5969 C CA . GLN A 1 755 ? 62.440 23.498 10.344 1.00 56.09 755 GLN A CA 1
ATOM 5970 C C . GLN A 1 755 ? 61.219 23.326 9.399 1.00 56.09 755 GLN A C 1
ATOM 5972 O O . GLN A 1 755 ? 60.158 23.883 9.666 1.00 56.09 755 GLN A O 1
ATOM 5977 N N . ALA A 1 756 ? 61.331 22.577 8.301 1.00 63.59 756 ALA A N 1
ATOM 5978 C CA . ALA A 1 756 ? 60.327 22.458 7.251 1.00 63.59 756 ALA A CA 1
ATOM 5979 C C . ALA A 1 756 ? 59.140 21.532 7.595 1.00 63.59 756 ALA A C 1
ATOM 5981 O O . ALA A 1 756 ? 58.013 21.837 7.210 1.00 63.59 756 ALA A O 1
ATOM 5982 N N . TRP A 1 757 ? 59.347 20.413 8.311 1.00 78.12 757 TRP A N 1
ATOM 5983 C CA . TRP A 1 757 ? 58.293 19.402 8.544 1.00 78.12 757 TRP A CA 1
ATOM 5984 C C . TRP A 1 757 ? 58.225 18.927 10.004 1.00 78.12 757 TRP A C 1
ATOM 5986 O O . TRP A 1 757 ? 58.707 17.856 10.369 1.00 78.12 757 TRP A O 1
ATOM 5996 N N . GLN A 1 758 ? 57.583 19.723 10.858 1.00 81.06 758 GLN A N 1
ATOM 5997 C CA . GLN A 1 758 ? 57.383 19.432 12.279 1.00 81.06 758 GLN A CA 1
ATOM 5998 C C . GLN A 1 758 ? 56.230 18.440 12.546 1.00 81.06 758 GLN A C 1
ATOM 6000 O O . GLN A 1 758 ? 55.086 18.644 12.123 1.00 81.06 758 GLN A O 1
ATOM 6005 N N . CYS A 1 759 ? 56.516 17.384 13.312 1.00 84.31 759 CYS A N 1
ATOM 6006 C CA . CYS A 1 759 ? 55.512 16.469 13.859 1.00 84.31 759 CYS A CA 1
ATOM 6007 C C . CYS A 1 759 ? 55.025 16.966 15.229 1.00 84.31 759 CYS A C 1
ATOM 6009 O O . CYS A 1 759 ? 55.830 17.195 16.125 1.00 84.31 759 CYS A O 1
ATOM 6011 N N . VAL A 1 760 ? 53.707 17.105 15.392 1.00 85.94 760 VAL A N 1
ATOM 6012 C CA . VAL A 1 760 ? 53.058 17.542 16.644 1.00 85.94 760 VAL A CA 1
ATOM 6013 C C . VAL A 1 760 ? 52.835 16.374 17.609 1.00 85.94 760 VAL A C 1
ATOM 6015 O O . VAL A 1 760 ? 52.728 16.569 18.816 1.00 85.94 760 VAL A O 1
ATOM 6018 N N . ASN A 1 761 ? 52.761 15.141 17.097 1.00 84.69 761 ASN A N 1
ATOM 6019 C CA . ASN A 1 761 ? 52.603 13.977 17.963 1.00 84.69 761 ASN A CA 1
ATOM 6020 C C . ASN A 1 761 ? 53.862 13.804 18.833 1.00 84.69 761 ASN A C 1
ATOM 6022 O O . ASN A 1 761 ? 54.957 13.784 18.266 1.00 84.69 761 ASN A O 1
ATOM 6026 N N . PRO A 1 762 ? 53.724 13.595 20.161 1.00 82.31 762 PRO A N 1
ATOM 6027 C CA . PRO A 1 762 ? 54.865 13.426 21.067 1.00 82.31 762 PRO A CA 1
ATOM 6028 C C . PRO A 1 762 ? 55.827 12.307 20.652 1.00 82.31 762 PRO A C 1
ATOM 6030 O O . PRO A 1 762 ? 57.030 12.411 20.859 1.00 82.31 762 PRO A O 1
ATOM 6033 N N . ILE A 1 763 ? 55.293 11.240 20.047 1.00 87.62 763 ILE A N 1
ATOM 6034 C CA . ILE A 1 763 ? 56.067 10.145 19.462 1.00 87.62 763 ILE A CA 1
ATOM 6035 C C . ILE A 1 763 ? 55.614 9.975 18.012 1.00 87.62 763 ILE A C 1
ATOM 6037 O O . ILE A 1 763 ? 54.464 9.605 17.736 1.00 87.62 763 ILE A O 1
ATOM 6041 N N . ALA A 1 764 ? 56.522 10.245 17.075 1.00 89.75 764 ALA A N 1
ATOM 6042 C CA . ALA A 1 764 ? 56.285 9.993 15.663 1.00 89.75 764 ALA A CA 1
ATOM 6043 C C . ALA A 1 764 ? 56.169 8.481 15.424 1.00 89.75 764 ALA A C 1
ATOM 6045 O O . ALA A 1 764 ? 56.992 7.687 15.882 1.00 89.75 764 ALA A O 1
ATOM 6046 N N . HIS A 1 765 ? 55.108 8.069 14.730 1.00 93.00 765 HIS A N 1
ATOM 6047 C CA . HIS A 1 765 ? 54.817 6.654 14.548 1.00 93.00 765 HIS A CA 1
ATOM 6048 C C . HIS A 1 765 ? 54.034 6.353 13.271 1.00 93.00 765 HIS A C 1
ATOM 6050 O O . HIS A 1 765 ? 53.342 7.208 12.712 1.00 93.00 765 HIS A O 1
ATOM 6056 N N . ILE A 1 766 ? 54.102 5.089 12.855 1.00 93.44 766 ILE A N 1
ATOM 6057 C CA . ILE A 1 766 ? 53.309 4.497 11.778 1.00 93.44 766 ILE A CA 1
ATOM 6058 C C . ILE A 1 766 ? 52.366 3.470 12.398 1.00 93.44 766 ILE A C 1
ATOM 6060 O O . ILE A 1 766 ? 52.812 2.508 13.014 1.00 93.44 766 ILE A O 1
ATOM 6064 N N . THR A 1 767 ? 51.054 3.610 12.210 1.00 93.69 767 THR A N 1
ATOM 6065 C CA . THR A 1 767 ? 50.115 2.573 12.672 1.00 93.69 767 THR A CA 1
ATOM 6066 C C . THR A 1 767 ? 50.123 1.378 11.713 1.00 93.69 767 THR A C 1
ATOM 6068 O O . THR A 1 767 ? 49.795 1.527 10.536 1.00 93.69 767 THR A O 1
ATOM 6071 N N . VAL A 1 768 ? 50.437 0.180 12.215 1.00 91.56 768 VAL A N 1
ATOM 6072 C CA . VAL A 1 768 ? 50.496 -1.061 11.423 1.00 91.56 768 VAL A CA 1
ATOM 6073 C C . VAL A 1 768 ? 49.106 -1.649 11.202 1.00 91.56 768 VAL A C 1
ATOM 6075 O O . VAL A 1 768 ? 48.760 -2.027 10.082 1.00 91.56 768 VAL A O 1
ATOM 6078 N N . GLY A 1 769 ? 48.287 -1.708 12.254 1.00 90.06 769 GLY A N 1
ATOM 6079 C CA . GLY A 1 769 ? 46.950 -2.299 12.204 1.00 90.06 769 GLY A CA 1
ATOM 6080 C C . GLY A 1 769 ? 46.241 -2.287 13.557 1.00 90.06 769 GLY A C 1
ATOM 6081 O O . GLY A 1 769 ? 46.865 -2.100 14.600 1.00 90.06 769 GLY A O 1
ATOM 6082 N N . THR A 1 770 ? 44.924 -2.482 13.523 1.00 91.06 770 THR A N 1
ATOM 6083 C CA . THR A 1 770 ? 44.059 -2.595 14.707 1.00 91.06 770 THR A CA 1
ATOM 6084 C C . THR A 1 770 ? 43.330 -3.936 14.682 1.00 91.06 770 THR A C 1
ATOM 6086 O O . THR A 1 770 ? 43.007 -4.451 13.608 1.00 91.06 770 THR A O 1
ATOM 6089 N N . ARG A 1 771 ? 43.048 -4.513 15.855 1.00 87.75 771 ARG A N 1
ATOM 6090 C CA . ARG A 1 771 ? 42.384 -5.825 15.972 1.00 87.75 771 ARG A CA 1
ATOM 6091 C C . ARG A 1 771 ? 40.992 -5.857 15.320 1.00 87.75 771 ARG A C 1
ATOM 6093 O O . ARG A 1 771 ? 40.625 -6.855 14.704 1.00 87.75 771 ARG A O 1
ATOM 6100 N N . GLU A 1 772 ? 40.232 -4.766 15.419 1.00 83.00 772 GLU A N 1
ATOM 6101 C CA . GLU A 1 772 ? 38.860 -4.637 14.903 1.00 83.00 772 GLU A CA 1
ATOM 6102 C C . GLU A 1 772 ? 38.521 -3.198 14.454 1.00 83.00 772 GLU A C 1
ATOM 6104 O O . GLU A 1 772 ? 39.261 -2.257 14.738 1.00 83.00 772 GLU A O 1
ATOM 6109 N N . ASP A 1 773 ? 37.408 -3.015 13.726 1.00 80.25 773 ASP A N 1
ATOM 6110 C CA . ASP A 1 773 ? 37.013 -1.725 13.113 1.00 80.25 773 ASP A CA 1
ATOM 6111 C C . ASP A 1 773 ? 36.553 -0.655 14.115 1.00 80.25 773 ASP A C 1
ATOM 6113 O O . ASP A 1 773 ? 36.523 0.533 13.781 1.00 80.25 773 ASP A O 1
ATOM 6117 N N . SER A 1 774 ? 36.146 -1.071 15.313 1.00 81.19 774 SER A N 1
ATOM 6118 C CA . SER A 1 774 ? 35.774 -0.203 16.437 1.00 81.19 774 SER A CA 1
ATOM 6119 C C . SER A 1 774 ? 36.976 0.554 17.002 1.00 81.19 774 SER A C 1
ATOM 6121 O O . SER A 1 774 ? 36.800 1.671 17.487 1.00 81.19 774 SER A O 1
ATOM 6123 N N . ILE A 1 775 ? 38.175 -0.029 16.908 1.00 84.31 775 ILE A N 1
ATOM 6124 C CA . ILE A 1 775 ? 39.427 0.536 17.418 1.00 84.31 775 ILE A CA 1
ATOM 6125 C C . ILE A 1 775 ? 39.962 1.536 16.397 1.00 84.31 775 ILE A C 1
ATOM 6127 O O . ILE A 1 775 ? 40.197 1.206 15.228 1.00 84.31 775 ILE A O 1
ATOM 6131 N N . LYS A 1 776 ? 40.147 2.785 16.826 1.00 86.75 776 LYS A N 1
ATOM 6132 C CA . LYS A 1 776 ? 40.609 3.851 15.928 1.00 86.75 776 LYS A CA 1
ATOM 6133 C C . LYS A 1 776 ? 42.137 3.856 15.867 1.00 86.75 776 LYS A C 1
ATOM 6135 O O . LYS A 1 776 ? 42.767 3.787 16.913 1.00 86.75 776 LYS A O 1
ATOM 6140 N N . PRO A 1 777 ? 42.755 4.099 14.694 1.00 85.88 777 PRO A N 1
ATOM 6141 C CA . PRO A 1 777 ? 44.211 4.262 14.586 1.00 85.88 777 PRO A CA 1
ATOM 6142 C C . PRO A 1 777 ? 44.813 5.348 15.495 1.00 85.88 777 PRO A C 1
ATOM 6144 O O . PRO A 1 777 ? 45.999 5.304 15.785 1.00 85.88 777 PRO A O 1
ATOM 6147 N N . LYS A 1 778 ? 44.005 6.306 15.981 1.00 86.12 778 LYS A N 1
ATOM 6148 C CA . LYS A 1 778 ? 44.437 7.304 16.973 1.00 86.12 778 LYS A CA 1
ATOM 6149 C C . LYS A 1 778 ? 44.922 6.658 18.281 1.00 86.12 778 LYS A C 1
ATOM 6151 O O . LYS A 1 778 ? 45.809 7.228 18.908 1.00 86.12 778 LYS A O 1
ATOM 6156 N N . GLU A 1 779 ? 44.390 5.490 18.654 1.00 89.25 779 GLU A N 1
ATOM 6157 C CA . GLU A 1 779 ? 44.788 4.746 19.863 1.00 89.25 779 GLU A CA 1
ATOM 6158 C C . GLU A 1 779 ? 46.286 4.382 19.861 1.00 89.25 779 GLU A C 1
ATOM 6160 O O . GLU A 1 779 ? 46.852 4.158 20.924 1.00 89.25 779 GLU A O 1
ATOM 6165 N N . SER A 1 780 ? 46.971 4.412 18.708 1.00 89.94 780 SER A N 1
ATOM 6166 C CA . SER A 1 780 ? 48.434 4.295 18.637 1.00 89.94 780 SER A CA 1
ATOM 6167 C C . SER A 1 780 ? 49.162 5.379 19.445 1.00 89.94 780 SER A C 1
ATOM 6169 O O . SER A 1 780 ? 50.175 5.084 20.066 1.00 89.94 780 SER A O 1
ATOM 6171 N N . ASN A 1 781 ? 48.640 6.613 19.499 1.00 88.62 781 ASN A N 1
ATOM 6172 C CA . ASN A 1 781 ? 49.226 7.675 20.330 1.00 88.62 781 ASN A CA 1
ATOM 6173 C C . ASN A 1 781 ? 49.114 7.351 21.824 1.00 88.62 781 ASN A C 1
ATOM 6175 O O . ASN A 1 781 ? 50.054 7.574 22.577 1.00 88.62 781 ASN A O 1
ATOM 6179 N N . GLU A 1 782 ? 47.967 6.812 22.245 1.00 88.69 782 GLU A N 1
ATOM 6180 C CA . GLU A 1 782 ? 47.718 6.429 23.639 1.00 88.69 782 GLU A CA 1
ATOM 6181 C C . GLU A 1 782 ? 48.598 5.236 24.038 1.00 88.69 782 GLU A C 1
ATOM 6183 O O . GLU A 1 782 ? 49.197 5.250 25.112 1.00 88.69 782 GLU A O 1
ATOM 6188 N N . LEU A 1 783 ? 48.748 4.245 23.149 1.00 90.44 783 LEU A N 1
ATOM 6189 C CA . LEU A 1 783 ? 49.664 3.118 23.346 1.00 90.44 783 LEU A CA 1
ATOM 6190 C C . LEU A 1 783 ? 51.106 3.595 23.544 1.00 90.44 783 LEU A C 1
ATOM 6192 O O . LEU A 1 783 ? 51.770 3.155 24.477 1.00 90.44 783 LEU A O 1
ATOM 6196 N N . LEU A 1 784 ? 51.594 4.480 22.674 1.00 90.50 784 LEU A N 1
ATOM 6197 C CA . LEU A 1 784 ? 52.983 4.932 22.720 1.00 90.50 784 LEU A CA 1
ATOM 6198 C C . LEU A 1 784 ? 53.261 5.849 23.915 1.00 90.50 784 LEU A C 1
ATOM 6200 O O . LEU A 1 784 ? 54.335 5.761 24.501 1.00 90.50 784 LEU A O 1
ATOM 6204 N N . ALA A 1 785 ? 52.288 6.668 24.324 1.00 87.62 785 ALA A N 1
ATOM 6205 C CA . ALA A 1 785 ? 52.389 7.446 25.556 1.00 87.62 785 ALA A CA 1
ATOM 6206 C C . ALA A 1 785 ? 52.497 6.536 26.792 1.00 87.62 785 ALA A C 1
ATOM 6208 O O . ALA A 1 785 ? 53.337 6.770 27.658 1.00 87.62 785 ALA A O 1
ATOM 6209 N N . ARG A 1 786 ? 51.692 5.465 26.855 1.00 87.44 786 ARG A N 1
ATOM 6210 C CA . ARG A 1 786 ? 51.783 4.469 27.934 1.00 87.44 786 ARG A CA 1
ATOM 6211 C C . ARG A 1 786 ? 53.087 3.686 27.891 1.00 87.44 786 ARG A C 1
ATOM 6213 O O . ARG A 1 786 ? 53.690 3.485 28.930 1.00 87.44 786 ARG A O 1
ATOM 6220 N N . TRP A 1 787 ? 53.560 3.305 26.709 1.00 91.44 787 TRP A N 1
ATOM 6221 C CA . TRP A 1 787 ? 54.856 2.643 26.552 1.00 91.44 787 TRP A CA 1
ATOM 6222 C C . TRP A 1 787 ? 56.013 3.502 27.085 1.00 91.44 787 TRP A C 1
ATOM 6224 O O . TRP A 1 787 ? 56.866 2.980 27.796 1.00 91.44 787 TRP A O 1
ATOM 6234 N N . LEU A 1 788 ? 56.007 4.812 26.814 1.00 86.88 788 LEU A N 1
ATOM 6235 C CA . LEU A 1 788 ? 57.040 5.730 27.302 1.00 86.88 788 LEU A CA 1
ATOM 6236 C C . LEU A 1 788 ? 57.004 5.912 28.831 1.00 86.88 788 LEU A C 1
ATOM 6238 O O . LEU A 1 788 ? 58.057 6.032 29.450 1.00 86.88 788 LEU A O 1
ATOM 6242 N N . ASN A 1 789 ? 55.810 5.932 29.431 1.00 84.56 789 ASN A N 1
ATOM 6243 C CA . ASN A 1 789 ? 55.629 6.214 30.860 1.00 84.56 789 ASN A CA 1
ATOM 6244 C C . ASN A 1 789 ? 55.673 4.961 31.754 1.00 84.56 789 ASN A C 1
ATOM 6246 O O . ASN A 1 789 ? 56.152 5.031 32.881 1.00 84.56 789 ASN A O 1
ATOM 6250 N N . GLU A 1 790 ? 55.129 3.837 31.282 1.00 84.38 790 GLU A N 1
ATOM 6251 C CA . GLU A 1 790 ? 54.903 2.612 32.068 1.00 84.38 790 GLU A CA 1
ATOM 6252 C C . GLU A 1 790 ? 55.880 1.478 31.701 1.00 84.38 790 GLU A C 1
ATOM 6254 O O . GLU A 1 790 ? 56.058 0.550 32.487 1.00 84.38 790 GLU A O 1
ATOM 6259 N N . GLY A 1 791 ? 56.531 1.537 30.533 1.00 81.69 791 GLY A N 1
ATOM 6260 C CA . GLY A 1 791 ? 57.481 0.520 30.075 1.00 81.69 791 GLY A CA 1
ATOM 6261 C C . GLY A 1 791 ? 56.853 -0.788 29.561 1.00 81.69 791 GLY A C 1
ATOM 6262 O O . GLY A 1 791 ? 55.634 -0.954 29.456 1.00 81.69 791 GLY A O 1
ATOM 6263 N N . VAL A 1 792 ? 57.721 -1.732 29.183 1.00 84.25 792 VAL A N 1
ATOM 6264 C CA . VAL A 1 792 ? 57.370 -3.038 28.590 1.00 84.25 792 VAL A CA 1
ATOM 6265 C C . VAL A 1 792 ? 57.300 -4.107 29.685 1.00 84.25 792 VAL A C 1
ATOM 6267 O O . VAL A 1 792 ? 58.222 -4.215 30.490 1.00 84.25 792 VAL A O 1
ATOM 6270 N N . GLY A 1 793 ? 56.243 -4.924 29.707 1.00 77.00 793 GLY A N 1
ATOM 6271 C CA . GLY A 1 793 ? 56.111 -6.022 30.673 1.00 77.00 793 GLY A CA 1
ATOM 6272 C C . GLY A 1 793 ? 54.740 -6.703 30.670 1.00 77.00 793 GLY A C 1
ATOM 6273 O O . GLY A 1 793 ? 53.769 -6.183 30.120 1.00 77.00 793 GLY A O 1
ATOM 6274 N N . GLU A 1 794 ? 54.636 -7.872 31.314 1.00 68.38 794 GLU A N 1
ATOM 6275 C CA . GLU A 1 794 ? 53.363 -8.611 31.422 1.00 68.38 794 GLU A CA 1
ATOM 6276 C C . GLU A 1 794 ? 52.289 -7.828 32.191 1.00 68.38 794 GLU A C 1
ATOM 6278 O O . GLU A 1 794 ? 51.119 -7.871 31.820 1.00 68.38 794 GLU A O 1
ATOM 6283 N N . ALA A 1 795 ? 52.691 -7.047 33.200 1.00 66.00 795 ALA A N 1
ATOM 6284 C CA . ALA A 1 795 ? 51.786 -6.209 33.988 1.00 66.00 795 ALA A CA 1
ATOM 6285 C C . ALA A 1 795 ? 51.185 -5.034 33.188 1.00 66.00 795 ALA A C 1
ATOM 6287 O O . ALA A 1 795 ? 50.061 -4.619 33.464 1.00 66.00 795 ALA A O 1
ATOM 6288 N N . THR A 1 796 ? 51.904 -4.504 32.189 1.00 75.69 796 THR A N 1
ATOM 6289 C CA . THR A 1 796 ? 51.420 -3.399 31.337 1.00 75.69 796 THR A CA 1
ATOM 6290 C C . THR A 1 796 ? 50.721 -3.901 30.071 1.00 75.69 796 THR A C 1
ATOM 6292 O O . THR A 1 796 ? 49.929 -3.170 29.469 1.00 75.69 796 THR A O 1
ATOM 6295 N N . GLY A 1 797 ? 50.977 -5.152 29.665 1.00 81.94 797 GLY A N 1
ATOM 6296 C CA . GLY A 1 797 ? 50.434 -5.759 28.446 1.00 81.94 797 GLY A CA 1
ATOM 6297 C C . GLY A 1 797 ? 51.009 -5.162 27.155 1.00 81.94 797 GLY A C 1
ATOM 6298 O O . GLY A 1 797 ? 50.454 -5.375 26.074 1.00 81.94 797 GLY A O 1
ATOM 6299 N N . ILE A 1 798 ? 52.097 -4.394 27.260 1.00 88.81 798 ILE A N 1
ATOM 6300 C CA . ILE A 1 798 ? 52.795 -3.759 26.140 1.00 88.81 798 ILE A CA 1
ATOM 6301 C C . ILE A 1 798 ? 54.025 -4.599 25.808 1.00 88.81 798 ILE A C 1
ATOM 6303 O O . ILE A 1 798 ? 54.797 -4.954 26.696 1.00 88.81 798 ILE A O 1
ATOM 6307 N N . ARG A 1 799 ? 54.211 -4.900 24.523 1.00 89.00 799 ARG A N 1
ATOM 6308 C CA . ARG A 1 799 ? 55.369 -5.621 23.985 1.00 89.00 799 ARG A CA 1
ATOM 6309 C C . ARG A 1 799 ? 56.088 -4.752 22.962 1.00 89.00 799 ARG A C 1
ATOM 6311 O O . ARG A 1 799 ? 55.449 -3.968 22.255 1.00 89.00 799 ARG A O 1
ATOM 6318 N N . GLU A 1 800 ? 57.402 -4.924 22.858 1.00 90.44 800 GLU A N 1
ATOM 6319 C CA . GLU A 1 800 ? 58.204 -4.281 21.820 1.00 90.44 800 GLU A CA 1
ATOM 6320 C C . GLU A 1 800 ? 59.103 -5.271 21.075 1.00 90.44 800 GLU A C 1
ATOM 6322 O O . GLU A 1 800 ? 59.508 -6.299 21.615 1.00 90.44 800 GLU A O 1
ATOM 6327 N N . VAL A 1 801 ? 59.398 -4.946 19.817 1.00 88.75 801 VAL A N 1
ATOM 6328 C CA . VAL A 1 801 ? 60.393 -5.625 18.980 1.00 88.75 801 VAL A CA 1
ATOM 6329 C C . VAL A 1 801 ? 61.269 -4.545 18.360 1.00 88.75 801 VAL A C 1
ATOM 6331 O O . VAL A 1 801 ? 60.777 -3.690 17.622 1.00 88.75 801 VAL A O 1
ATOM 6334 N N . VAL A 1 802 ? 62.557 -4.552 18.693 1.00 86.44 802 VAL A N 1
ATOM 6335 C CA . VAL A 1 802 ? 63.542 -3.599 18.164 1.00 86.44 802 VAL A CA 1
ATOM 6336 C C . VAL A 1 802 ? 64.056 -4.110 16.820 1.00 86.44 802 VAL A C 1
ATOM 6338 O O . VAL A 1 802 ? 64.257 -5.310 16.661 1.00 86.44 802 VAL A O 1
ATOM 6341 N N . PHE A 1 803 ? 64.246 -3.223 15.840 1.00 84.38 803 PHE A N 1
ATOM 6342 C CA . PHE A 1 803 ? 64.844 -3.623 14.565 1.00 84.38 803 PHE A CA 1
ATOM 6343 C C . PHE A 1 803 ? 66.369 -3.709 14.690 1.00 84.38 803 PHE A C 1
ATOM 6345 O O . PHE A 1 803 ? 67.007 -2.734 15.084 1.00 84.38 803 PHE A O 1
ATOM 6352 N N . ASP A 1 804 ? 66.950 -4.844 14.291 1.00 69.12 804 ASP A N 1
ATOM 6353 C CA . ASP A 1 804 ? 68.401 -5.094 14.367 1.00 69.12 804 ASP A CA 1
ATOM 6354 C C . ASP A 1 804 ? 69.228 -4.130 13.499 1.00 69.12 804 ASP A C 1
ATOM 6356 O O . ASP A 1 804 ? 70.361 -3.790 13.830 1.00 69.12 804 ASP A O 1
ATOM 6360 N N . ASN A 1 805 ? 68.656 -3.666 12.383 1.00 75.25 805 ASN A N 1
ATOM 6361 C CA . ASN A 1 805 ? 69.255 -2.666 11.506 1.00 75.25 805 ASN A CA 1
ATOM 6362 C C . ASN A 1 805 ? 68.228 -1.555 11.259 1.00 75.25 805 ASN A C 1
ATOM 6364 O O . ASN A 1 805 ? 67.228 -1.782 10.571 1.00 75.25 805 ASN A O 1
ATOM 6368 N N . LYS A 1 806 ? 68.446 -0.374 11.851 1.00 79.69 806 LYS A N 1
ATOM 6369 C CA . LYS A 1 806 ? 67.541 0.775 11.724 1.00 79.69 806 LYS A CA 1
ATOM 6370 C C . LYS A 1 806 ? 67.568 1.292 10.289 1.00 79.69 806 LYS A C 1
ATOM 6372 O O . LYS A 1 806 ? 68.495 1.980 9.872 1.00 79.69 806 LYS A O 1
ATOM 6377 N N . GLN A 1 807 ? 66.565 0.903 9.509 1.00 81.69 807 GLN A N 1
ATOM 6378 C CA . GLN A 1 807 ? 66.453 1.302 8.112 1.00 81.69 807 GLN A CA 1
ATOM 6379 C C . GLN A 1 807 ? 65.786 2.669 8.003 1.00 81.69 807 GLN A C 1
ATOM 6381 O O . GLN A 1 807 ? 64.714 2.893 8.570 1.00 81.69 807 GLN A O 1
ATOM 6386 N N . THR A 1 808 ? 66.394 3.551 7.214 1.00 85.94 808 THR A N 1
ATOM 6387 C CA . THR A 1 808 ? 65.816 4.845 6.847 1.00 85.94 808 THR A CA 1
ATOM 6388 C C . THR A 1 808 ? 65.127 4.725 5.498 1.00 85.94 808 THR A C 1
ATOM 6390 O O . THR A 1 808 ? 65.760 4.406 4.493 1.00 85.94 808 THR A O 1
ATOM 6393 N N . LEU A 1 809 ? 63.818 4.968 5.480 1.00 86.88 809 LEU A N 1
ATOM 6394 C CA . LEU A 1 809 ? 63.005 4.987 4.268 1.00 86.88 809 LEU A CA 1
ATOM 6395 C C . LEU A 1 809 ? 62.779 6.424 3.814 1.00 86.88 809 LEU A C 1
ATOM 6397 O O . LEU A 1 809 ? 62.477 7.290 4.627 1.00 86.88 809 LEU A O 1
ATOM 6401 N N . GLU A 1 810 ? 62.854 6.681 2.515 1.00 85.06 810 GLU A N 1
ATOM 6402 C CA . GLU A 1 810 ? 62.462 7.980 1.974 1.00 85.06 810 GLU A CA 1
ATOM 6403 C C . GLU A 1 810 ? 60.929 8.057 1.860 1.00 85.06 810 GLU A C 1
ATOM 6405 O O . GLU A 1 810 ? 60.296 7.243 1.179 1.00 85.06 810 GLU A O 1
ATOM 6410 N N . GLY A 1 811 ? 60.319 9.003 2.577 1.00 85.06 811 GLY A N 1
ATOM 6411 C CA . GLY A 1 811 ? 58.876 9.228 2.607 1.00 85.06 811 GLY A CA 1
ATOM 6412 C C . GLY A 1 811 ? 58.465 10.514 1.889 1.00 85.06 811 GLY A C 1
ATOM 6413 O O . GLY A 1 811 ? 59.205 11.492 1.867 1.00 85.06 811 GLY A O 1
ATOM 6414 N N . ALA A 1 812 ? 57.264 10.528 1.311 1.00 87.25 812 ALA A N 1
ATOM 6415 C CA . ALA A 1 812 ? 56.715 11.669 0.578 1.00 87.25 812 ALA A CA 1
ATOM 6416 C C . ALA A 1 812 ? 55.723 12.457 1.448 1.00 87.25 812 ALA A C 1
ATOM 6418 O O . ALA A 1 812 ? 54.728 11.901 1.915 1.00 87.25 812 ALA A O 1
ATOM 6419 N N . VAL A 1 813 ? 55.954 13.757 1.643 1.00 86.88 813 VAL A N 1
ATOM 6420 C CA . VAL A 1 813 ? 55.067 14.629 2.430 1.00 86.88 813 VAL A CA 1
ATOM 6421 C C . VAL A 1 813 ? 53.837 15.018 1.610 1.00 86.88 813 VAL A C 1
ATOM 6423 O O . VAL A 1 813 ? 53.966 15.481 0.476 1.00 86.88 813 VAL A O 1
ATOM 6426 N N . GLN A 1 814 ? 52.637 14.833 2.164 1.00 87.50 814 GLN A N 1
ATOM 6427 C CA . GLN A 1 814 ? 51.364 15.074 1.481 1.00 87.50 814 GLN A CA 1
ATOM 6428 C C . GLN A 1 814 ? 50.285 15.627 2.422 1.00 87.50 814 GLN A C 1
ATOM 6430 O O . GLN A 1 814 ? 50.146 15.211 3.574 1.00 87.50 814 GLN A O 1
ATOM 6435 N N . GLY A 1 815 ? 49.451 16.524 1.887 1.00 84.75 815 GLY A N 1
ATOM 6436 C CA . GLY A 1 815 ? 48.229 16.990 2.543 1.00 84.75 815 GLY A CA 1
ATOM 6437 C C . GLY A 1 815 ? 47.037 16.092 2.211 1.00 84.75 815 GLY A C 1
ATOM 6438 O O . GLY A 1 815 ? 46.662 15.941 1.046 1.00 84.75 815 GLY A O 1
ATOM 6439 N N . VAL A 1 816 ? 46.394 15.511 3.226 1.00 85.31 816 VAL A N 1
ATOM 6440 C CA . VAL A 1 816 ? 45.223 14.646 3.041 1.00 85.31 816 VAL A CA 1
ATOM 6441 C C . VAL A 1 816 ? 43.940 15.433 3.270 1.00 85.31 816 VAL A C 1
ATOM 6443 O O . VAL A 1 816 ? 43.653 15.901 4.369 1.00 85.31 816 VAL A O 1
ATOM 6446 N N . MET A 1 817 ? 43.124 15.545 2.222 1.00 83.50 817 MET A N 1
ATOM 6447 C CA . MET A 1 817 ? 41.845 16.257 2.267 1.00 83.50 817 MET A CA 1
ATOM 6448 C C . MET A 1 817 ? 40.728 15.437 2.927 1.00 83.50 817 MET A C 1
ATOM 6450 O O . MET A 1 817 ? 40.660 14.208 2.809 1.00 83.50 817 MET A O 1
ATOM 6454 N N . SER A 1 818 ? 39.792 16.139 3.565 1.00 77.06 818 SER A N 1
ATOM 6455 C CA . SER A 1 818 ? 38.633 15.552 4.246 1.00 77.06 818 SER A CA 1
ATOM 6456 C C . SER A 1 818 ? 37.791 14.655 3.329 1.00 77.06 818 SER A C 1
ATOM 6458 O O . SER A 1 818 ? 37.530 14.939 2.151 1.00 77.06 818 SER A O 1
ATOM 6460 N N . ARG A 1 819 ? 37.348 13.516 3.876 1.00 64.44 819 ARG A N 1
ATOM 6461 C CA . ARG A 1 819 ? 36.498 12.546 3.171 1.00 64.44 819 ARG A CA 1
ATOM 6462 C C . ARG A 1 819 ? 35.024 12.855 3.419 1.00 64.44 819 ARG A C 1
ATOM 6464 O O . ARG A 1 819 ? 34.612 13.123 4.541 1.00 64.44 819 ARG A O 1
ATOM 6471 N N . ILE A 1 820 ? 34.200 12.721 2.379 1.00 44.72 820 ILE A N 1
ATOM 6472 C CA . ILE A 1 820 ? 32.737 12.756 2.518 1.00 44.72 820 ILE A CA 1
ATOM 6473 C C . ILE A 1 820 ? 32.307 11.561 3.400 1.00 44.72 820 ILE A C 1
ATOM 6475 O O . ILE A 1 820 ? 32.815 10.456 3.173 1.00 44.72 820 ILE A O 1
ATOM 6479 N N . PRO A 1 821 ? 31.394 11.740 4.379 1.00 35.59 821 PRO A N 1
ATOM 6480 C CA . PRO A 1 821 ? 30.964 10.683 5.294 1.00 35.59 821 PRO A CA 1
ATOM 6481 C C . PRO A 1 821 ? 30.605 9.368 4.581 1.00 35.59 821 PRO A C 1
ATOM 6483 O O . PRO A 1 821 ? 29.980 9.369 3.517 1.00 35.59 821 PRO A O 1
ATOM 6486 N N . ARG A 1 822 ? 30.982 8.231 5.191 1.00 37.00 822 ARG A N 1
ATOM 6487 C CA . ARG A 1 822 ? 30.995 6.872 4.596 1.00 37.00 822 ARG A CA 1
ATOM 6488 C C . ARG A 1 822 ? 29.663 6.383 3.996 1.00 37.00 822 ARG A C 1
ATOM 6490 O O . ARG A 1 822 ? 29.681 5.447 3.198 1.00 37.00 822 ARG A O 1
ATOM 6497 N N . HIS A 1 823 ? 28.533 7.030 4.286 1.00 36.44 823 HIS A N 1
ATOM 6498 C CA . HIS A 1 823 ? 27.264 6.760 3.598 1.00 36.44 823 HIS A CA 1
ATOM 6499 C C . HIS A 1 823 ? 27.267 7.178 2.114 1.00 36.44 823 HIS A C 1
ATOM 6501 O O . HIS A 1 823 ? 26.585 6.544 1.313 1.00 36.44 823 HIS A O 1
ATOM 6507 N N . ALA A 1 824 ? 28.073 8.168 1.715 1.00 33.19 824 ALA A N 1
ATOM 6508 C CA . ALA A 1 824 ? 28.175 8.627 0.325 1.00 33.19 824 ALA A CA 1
ATOM 6509 C C . ALA A 1 824 ? 29.276 7.909 -0.488 1.00 33.19 824 ALA A C 1
ATOM 6511 O O . ALA A 1 824 ? 29.230 7.873 -1.717 1.00 33.19 824 ALA A O 1
ATOM 6512 N N . SER A 1 825 ? 30.265 7.294 0.169 1.00 32.25 825 SER A N 1
ATOM 6513 C CA . SER A 1 825 ? 31.423 6.677 -0.506 1.00 32.25 825 SER A CA 1
ATOM 6514 C C . SER A 1 825 ? 31.111 5.313 -1.138 1.00 32.25 825 SER A C 1
ATOM 6516 O O . SER A 1 825 ? 31.794 4.894 -2.075 1.00 32.25 825 SER A O 1
ATOM 6518 N N . ARG A 1 826 ? 30.069 4.617 -0.657 1.00 35.66 826 ARG A N 1
ATOM 6519 C CA . ARG A 1 826 ? 29.622 3.332 -1.22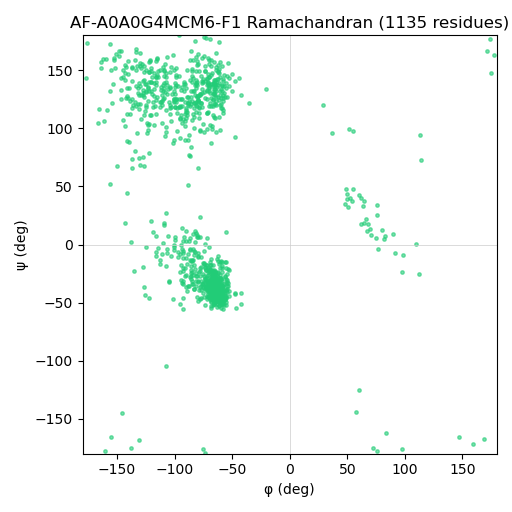4 1.00 35.66 826 ARG A CA 1
ATOM 6520 C C . ARG A 1 826 ? 28.945 3.518 -2.588 1.00 35.66 826 ARG A C 1
ATOM 6522 O O . ARG A 1 826 ? 29.123 2.679 -3.462 1.00 35.66 826 ARG A O 1
ATOM 6529 N N . ALA A 1 827 ? 28.276 4.657 -2.790 1.00 34.03 827 ALA A N 1
ATOM 6530 C CA . ALA A 1 827 ? 27.675 5.035 -4.068 1.00 34.03 827 ALA A CA 1
ATOM 6531 C C . ALA A 1 827 ? 28.731 5.437 -5.118 1.00 34.03 827 ALA A C 1
ATOM 6533 O O . ALA A 1 827 ? 28.601 5.084 -6.282 1.00 34.03 827 ALA A O 1
ATOM 6534 N N . LEU A 1 828 ? 29.824 6.099 -4.717 1.00 33.09 828 LEU A N 1
ATOM 6535 C CA . LEU A 1 828 ? 30.862 6.560 -5.654 1.00 33.09 828 LEU A CA 1
ATOM 6536 C C . LEU A 1 828 ? 31.881 5.476 -6.061 1.00 33.09 828 LEU A C 1
ATOM 6538 O O . LEU A 1 828 ? 32.388 5.522 -7.180 1.00 33.09 828 LEU A O 1
ATOM 6542 N N . ARG A 1 829 ? 32.141 4.451 -5.230 1.00 31.88 829 ARG A N 1
ATOM 6543 C CA . ARG A 1 829 ? 32.983 3.298 -5.635 1.00 31.88 829 ARG A CA 1
ATOM 6544 C C . ARG A 1 829 ? 32.305 2.351 -6.630 1.00 31.88 829 ARG A C 1
ATOM 6546 O O . ARG A 1 829 ? 33.008 1.639 -7.339 1.00 31.88 829 ARG A O 1
ATOM 6553 N N . GLN A 1 830 ? 30.974 2.351 -6.709 1.00 38.19 830 GLN A N 1
ATOM 6554 C CA . GLN A 1 830 ? 30.247 1.621 -7.755 1.00 38.19 830 GLN A CA 1
ATOM 6555 C C . GLN A 1 830 ? 30.243 2.363 -9.098 1.00 38.19 830 GLN A C 1
ATOM 6557 O O . GLN A 1 830 ? 30.140 1.718 -10.133 1.00 38.19 830 GLN A O 1
ATOM 6562 N N . ILE A 1 831 ? 30.423 3.689 -9.093 1.00 37.78 831 ILE A N 1
ATOM 6563 C CA . ILE A 1 831 ? 30.392 4.512 -10.311 1.00 37.78 831 ILE A CA 1
ATOM 6564 C C . ILE A 1 831 ? 31.757 4.521 -11.026 1.00 37.78 831 ILE A C 1
ATOM 6566 O O . ILE A 1 831 ? 31.796 4.455 -12.248 1.00 37.78 831 ILE A O 1
ATOM 6570 N N . ALA A 1 832 ? 32.885 4.471 -10.307 1.00 31.59 832 ALA A N 1
ATOM 6571 C CA . ALA A 1 832 ? 34.222 4.458 -10.929 1.00 31.59 832 ALA A CA 1
ATOM 6572 C C . ALA A 1 832 ? 34.631 3.116 -11.585 1.00 31.59 832 ALA A C 1
ATOM 6574 O O . ALA A 1 832 ? 35.677 3.038 -12.222 1.00 31.59 832 ALA A O 1
ATOM 6575 N N . ARG A 1 833 ? 33.827 2.049 -11.446 1.00 34.62 833 ARG A N 1
ATOM 6576 C CA . ARG A 1 833 ? 34.039 0.764 -12.146 1.00 34.62 833 ARG A CA 1
ATOM 6577 C C . ARG A 1 833 ? 33.281 0.656 -13.474 1.00 34.62 833 ARG A C 1
ATOM 6579 O O . ARG A 1 833 ? 33.510 -0.301 -14.200 1.00 34.62 833 ARG A O 1
ATOM 6586 N N . ALA A 1 834 ? 32.413 1.619 -13.792 1.00 34.19 834 ALA A N 1
ATOM 6587 C CA . ALA A 1 834 ? 31.554 1.588 -14.978 1.00 34.19 834 ALA A CA 1
ATOM 6588 C C . ALA A 1 834 ? 32.084 2.424 -16.163 1.00 34.19 834 ALA A C 1
ATOM 6590 O O . ALA A 1 834 ? 31.422 2.509 -17.190 1.00 34.19 834 ALA A O 1
ATOM 6591 N N . SER A 1 835 ? 33.273 3.026 -16.051 1.00 33.88 835 SER A N 1
ATOM 6592 C CA . SER A 1 835 ? 33.878 3.851 -17.104 1.00 33.88 835 SER A CA 1
ATOM 6593 C C . SER A 1 835 ? 35.297 3.383 -17.444 1.00 33.88 835 SER A C 1
ATOM 6595 O O . SER A 1 835 ? 36.278 4.071 -17.165 1.00 33.88 835 SER A O 1
ATOM 6597 N N . ARG A 1 836 ? 35.410 2.190 -18.032 1.00 29.50 836 ARG A N 1
ATOM 6598 C CA . ARG A 1 836 ? 36.537 1.799 -18.893 1.00 29.50 836 ARG A CA 1
ATOM 6599 C C . ARG A 1 836 ? 35.976 0.970 -20.048 1.00 29.50 836 ARG A C 1
ATOM 6601 O O . ARG A 1 836 ? 35.464 -0.121 -19.824 1.00 29.50 836 ARG A O 1
ATOM 6608 N N . ALA A 1 837 ? 36.037 1.531 -21.254 1.00 32.16 837 ALA A N 1
ATOM 6609 C CA . ALA A 1 837 ? 35.795 0.813 -22.501 1.00 32.16 837 ALA A CA 1
ATOM 6610 C C . ALA A 1 837 ? 36.872 -0.279 -22.702 1.00 32.16 837 ALA A C 1
ATOM 6612 O O . ALA A 1 837 ? 37.978 -0.140 -22.165 1.00 32.16 837 ALA A O 1
ATOM 6613 N N . PRO A 1 838 ? 36.568 -1.367 -23.430 1.00 31.27 838 PRO A N 1
ATOM 6614 C CA . PRO A 1 838 ? 37.462 -2.507 -23.557 1.00 31.27 838 PRO A CA 1
ATOM 6615 C C . PRO A 1 838 ? 38.551 -2.213 -24.594 1.00 31.27 838 PRO A C 1
ATOM 6617 O O . PRO A 1 838 ? 38.251 -1.934 -25.749 1.00 31.27 838 PRO A O 1
ATOM 6620 N N . PHE A 1 839 ? 39.818 -2.310 -24.192 1.00 27.38 839 PHE A N 1
ATOM 6621 C CA . PHE A 1 839 ? 40.915 -2.529 -25.132 1.00 27.38 839 PHE A CA 1
ATOM 6622 C C . PHE A 1 839 ? 41.170 -4.034 -25.205 1.00 27.38 839 PHE A C 1
ATOM 6624 O O . PHE A 1 839 ? 41.462 -4.682 -24.198 1.00 27.38 839 PHE A O 1
ATOM 6631 N N . THR A 1 840 ? 41.012 -4.586 -26.402 1.00 33.28 840 THR A N 1
ATOM 6632 C CA . THR A 1 840 ? 41.354 -5.959 -26.767 1.00 33.28 840 THR A CA 1
ATOM 6633 C C . THR A 1 840 ? 42.865 -6.160 -26.717 1.00 33.28 840 THR A C 1
ATOM 6635 O O . THR A 1 840 ? 43.598 -5.541 -27.483 1.00 33.28 840 THR A O 1
ATOM 6638 N N . ALA A 1 841 ? 43.325 -7.067 -25.858 1.00 26.55 841 ALA A N 1
ATOM 6639 C CA . ALA A 1 841 ? 44.623 -7.718 -25.993 1.00 26.55 841 ALA A CA 1
ATOM 6640 C C . ALA A 1 841 ? 44.496 -9.164 -25.500 1.00 26.55 841 ALA A C 1
ATOM 6642 O O . ALA A 1 841 ? 44.344 -9.425 -24.306 1.00 26.55 841 ALA A O 1
ATOM 6643 N N . SER A 1 842 ? 44.517 -10.098 -26.448 1.00 33.09 842 SER A N 1
ATOM 6644 C CA . SER A 1 842 ? 44.568 -11.537 -26.210 1.00 33.09 842 SER A CA 1
ATOM 6645 C C . SER A 1 842 ? 45.818 -11.904 -25.415 1.00 33.09 842 SER A C 1
ATOM 6647 O O . SER A 1 842 ? 46.928 -11.741 -25.914 1.00 33.09 842 SER A O 1
ATOM 6649 N N . ARG A 1 843 ? 45.638 -12.455 -24.211 1.00 27.72 843 ARG A N 1
ATOM 6650 C CA . ARG A 1 843 ? 46.596 -13.369 -23.574 1.00 27.72 843 ARG A CA 1
ATOM 6651 C C . ARG A 1 843 ? 45.826 -14.451 -22.817 1.00 27.72 843 ARG A C 1
ATOM 6653 O O . ARG A 1 843 ? 45.279 -14.227 -21.744 1.00 27.72 843 ARG A O 1
ATOM 6660 N N . THR A 1 844 ? 45.769 -15.613 -23.452 1.00 34.94 844 THR A N 1
ATOM 6661 C CA . THR A 1 844 ? 45.553 -16.948 -22.883 1.00 34.94 844 THR A CA 1
ATOM 6662 C C . THR A 1 844 ? 46.343 -17.158 -21.594 1.00 34.94 844 THR A C 1
ATOM 6664 O O . THR A 1 844 ? 47.544 -16.953 -21.644 1.00 34.94 844 THR A O 1
ATOM 6667 N N . PHE A 1 845 ? 45.697 -17.609 -20.511 1.00 26.12 845 PHE A N 1
ATOM 6668 C CA . PHE A 1 845 ? 46.225 -18.509 -19.460 1.00 26.12 845 PHE A CA 1
ATOM 6669 C C . PHE A 1 845 ? 45.008 -18.998 -18.645 1.00 26.12 845 PHE A C 1
ATOM 6671 O O . PHE A 1 845 ? 44.290 -18.198 -18.053 1.00 26.12 845 PHE A O 1
ATOM 6678 N N . SER A 1 846 ? 44.564 -20.244 -18.830 1.00 27.62 846 SER A N 1
ATOM 6679 C CA . SER A 1 846 ? 45.015 -21.446 -18.104 1.00 27.62 846 SER A CA 1
ATOM 6680 C C . SER A 1 846 ? 44.968 -21.278 -16.588 1.00 27.62 846 SER A C 1
ATOM 6682 O O . SER A 1 846 ? 45.867 -20.714 -15.972 1.00 27.62 846 SER A O 1
ATOM 6684 N N . THR A 1 847 ? 43.911 -21.816 -15.985 1.00 28.00 847 THR A N 1
ATOM 6685 C CA . THR A 1 847 ? 43.815 -22.065 -14.549 1.00 28.00 847 THR A CA 1
ATOM 6686 C C . THR A 1 847 ? 44.617 -23.319 -14.208 1.00 28.00 847 THR A C 1
ATOM 6688 O O . THR A 1 847 ? 44.114 -24.430 -14.367 1.00 28.00 847 THR A O 1
ATOM 6691 N N . SER A 1 848 ? 45.853 -23.159 -13.736 1.00 28.45 848 SER A N 1
ATOM 6692 C CA . SER A 1 848 ? 46.540 -24.202 -12.973 1.00 28.45 848 SER A CA 1
ATOM 6693 C C . SER A 1 848 ? 46.249 -24.011 -11.484 1.00 28.45 848 SER A C 1
ATOM 6695 O O . SER A 1 848 ? 46.573 -23.002 -10.860 1.00 28.45 848 SER A O 1
ATOM 6697 N N . SER A 1 849 ? 45.561 -25.008 -10.944 1.00 31.94 849 SER A N 1
ATOM 6698 C CA . SER A 1 849 ? 45.325 -25.277 -9.533 1.00 31.94 849 SER A CA 1
ATOM 6699 C C . SER A 1 849 ? 46.631 -25.448 -8.756 1.00 31.94 849 SER A C 1
ATOM 6701 O O . SER A 1 849 ? 47.550 -26.119 -9.225 1.00 31.94 849 SER A O 1
ATOM 6703 N N . SER A 1 850 ? 46.677 -24.915 -7.536 1.00 30.06 850 SER A N 1
ATOM 6704 C CA . SER A 1 850 ? 47.710 -25.221 -6.548 1.00 30.06 850 SER A CA 1
ATOM 6705 C C . SER A 1 850 ? 47.728 -26.723 -6.256 1.00 30.06 850 SER A C 1
ATOM 6707 O O . SER A 1 850 ? 46.715 -27.306 -5.871 1.00 30.06 850 SER A O 1
ATOM 6709 N N . GLN A 1 851 ? 48.894 -27.324 -6.461 1.00 28.53 851 GLN A N 1
ATOM 6710 C CA . GLN A 1 851 ? 49.208 -28.723 -6.211 1.00 28.53 851 GLN A CA 1
ATOM 6711 C C . GLN A 1 851 ? 49.172 -29.024 -4.705 1.00 28.53 851 GLN A C 1
ATOM 6713 O O . GLN A 1 851 ? 49.890 -28.400 -3.925 1.00 28.53 851 GLN A O 1
ATOM 6718 N N . TYR A 1 852 ? 48.379 -30.021 -4.309 1.00 31.16 852 TYR A N 1
ATOM 6719 C CA . TYR A 1 852 ? 48.756 -30.902 -3.206 1.00 31.16 852 TYR A CA 1
ATOM 6720 C C . TYR A 1 852 ? 49.693 -31.970 -3.776 1.00 31.16 852 TYR A C 1
ATOM 6722 O O . TYR A 1 852 ? 49.461 -32.480 -4.872 1.00 31.16 852 TYR A O 1
ATOM 6730 N N . ALA A 1 853 ? 50.759 -32.279 -3.041 1.00 28.23 853 ALA A N 1
ATOM 6731 C CA . ALA A 1 853 ? 51.699 -33.335 -3.376 1.00 28.23 853 ALA A CA 1
ATOM 6732 C C . ALA A 1 853 ? 50.980 -34.693 -3.450 1.00 28.23 853 ALA A C 1
ATOM 6734 O O . ALA A 1 853 ? 50.451 -35.180 -2.452 1.00 28.23 853 ALA A O 1
ATOM 6735 N N . THR A 1 854 ? 50.975 -35.310 -4.630 1.00 30.78 854 THR A N 1
ATOM 6736 C CA . THR A 1 854 ? 50.630 -36.720 -4.811 1.00 30.78 854 THR A CA 1
ATOM 6737 C C . THR A 1 854 ? 51.901 -37.551 -4.711 1.00 30.78 854 THR A C 1
ATOM 6739 O O . THR A 1 854 ? 52.755 -37.492 -5.597 1.00 30.78 854 THR A O 1
ATOM 6742 N N . ALA A 1 855 ? 52.005 -38.348 -3.648 1.00 33.12 855 ALA A N 1
ATOM 6743 C CA . ALA A 1 855 ? 52.754 -39.594 -3.711 1.00 33.12 855 ALA A CA 1
ATOM 6744 C C . ALA A 1 855 ? 52.088 -40.527 -4.744 1.00 33.12 855 ALA A C 1
ATOM 6746 O O . ALA A 1 855 ? 50.888 -40.434 -5.008 1.00 33.12 855 ALA A O 1
ATOM 6747 N N . ALA A 1 856 ? 52.906 -41.361 -5.372 1.00 37.38 856 ALA A N 1
ATOM 6748 C CA . ALA A 1 856 ? 52.620 -42.092 -6.595 1.00 37.38 856 ALA A CA 1
ATOM 6749 C C . ALA A 1 856 ? 51.398 -43.037 -6.541 1.00 37.38 856 ALA A C 1
ATOM 6751 O O . ALA A 1 856 ? 51.225 -43.807 -5.605 1.00 37.38 856 ALA A O 1
ATOM 6752 N N . VAL A 1 857 ? 50.611 -42.969 -7.622 1.00 45.22 857 VAL A N 1
ATOM 6753 C CA . VAL A 1 857 ? 49.789 -44.008 -8.276 1.00 45.22 857 VAL A CA 1
ATOM 6754 C C . VAL A 1 857 ? 49.089 -45.047 -7.378 1.00 45.22 857 VAL A C 1
ATOM 6756 O O . VAL A 1 857 ? 49.623 -46.121 -7.122 1.00 45.22 857 VAL A O 1
ATOM 6759 N N . ALA A 1 858 ? 47.811 -44.791 -7.068 1.00 39.03 858 ALA A N 1
ATOM 6760 C CA . ALA A 1 858 ? 46.779 -45.823 -6.909 1.00 39.03 858 ALA A CA 1
ATOM 6761 C C . ALA A 1 858 ? 45.376 -45.232 -7.193 1.00 39.03 858 ALA A C 1
ATOM 6763 O O . ALA A 1 858 ? 44.988 -44.248 -6.574 1.00 39.03 858 ALA A O 1
ATOM 6764 N N . SER A 1 859 ? 44.661 -45.816 -8.165 1.00 38.88 859 SER A N 1
ATOM 6765 C CA . SER A 1 859 ? 43.201 -45.783 -8.428 1.00 38.88 859 SER A CA 1
ATOM 6766 C C . SER A 1 859 ? 42.367 -44.551 -8.009 1.00 38.88 859 SER A C 1
ATOM 6768 O O . SER A 1 859 ? 42.174 -44.275 -6.827 1.00 38.88 859 SER A O 1
ATOM 6770 N N . SER A 1 860 ? 41.727 -43.891 -8.982 1.00 41.44 860 SER A N 1
ATOM 6771 C CA . SER A 1 860 ? 40.718 -42.841 -8.771 1.00 41.44 860 SER A CA 1
ATOM 6772 C C . SER A 1 860 ? 39.501 -43.346 -7.984 1.00 41.44 860 SER A C 1
ATOM 6774 O O . SER A 1 860 ? 38.575 -43.916 -8.559 1.00 41.44 860 SER A O 1
ATOM 6776 N N . ILE A 1 861 ? 39.474 -43.088 -6.674 1.00 50.03 861 ILE A N 1
ATOM 6777 C CA . ILE A 1 861 ? 38.267 -43.223 -5.851 1.00 50.03 861 ILE A CA 1
ATOM 6778 C C . ILE A 1 861 ? 37.349 -42.042 -6.188 1.00 50.03 861 ILE A C 1
ATOM 6780 O O . ILE A 1 861 ? 37.511 -40.934 -5.676 1.00 50.03 861 ILE A O 1
ATOM 6784 N N . SER A 1 862 ? 36.387 -42.258 -7.084 1.00 54.78 862 SER A N 1
ATOM 6785 C CA . SER A 1 862 ? 35.262 -41.343 -7.262 1.00 54.78 862 SER A CA 1
ATOM 6786 C C . SER A 1 862 ? 34.404 -41.373 -6.001 1.00 54.78 862 SER A C 1
ATOM 6788 O O . SER A 1 862 ? 33.943 -42.443 -5.601 1.00 54.78 862 SER A O 1
ATOM 6790 N N . ILE A 1 863 ? 34.164 -40.213 -5.387 1.00 59.00 863 ILE A N 1
ATOM 6791 C CA . ILE A 1 863 ? 33.181 -40.103 -4.308 1.00 59.00 863 ILE A CA 1
ATOM 6792 C C . ILE A 1 863 ? 31.825 -40.534 -4.897 1.00 59.00 863 ILE A C 1
ATOM 6794 O O . ILE A 1 863 ? 31.396 -39.941 -5.891 1.00 59.00 863 ILE A O 1
ATOM 6798 N N . PRO A 1 864 ? 31.168 -41.570 -4.351 1.00 64.31 864 PRO A N 1
ATOM 6799 C CA . PRO A 1 864 ? 29.915 -42.063 -4.906 1.00 64.31 864 PRO A CA 1
ATOM 6800 C C . PRO A 1 864 ? 28.848 -40.960 -4.867 1.00 64.31 864 PRO A C 1
ATOM 6802 O O . PRO A 1 864 ? 28.816 -40.148 -3.945 1.00 64.31 864 PRO A O 1
ATOM 6805 N N . THR A 1 865 ? 27.935 -40.938 -5.840 1.00 61.62 865 THR A N 1
ATOM 6806 C CA . THR A 1 865 ? 26.791 -39.999 -5.895 1.00 61.62 865 THR A CA 1
ATOM 6807 C C . THR A 1 865 ? 25.853 -40.099 -4.686 1.00 61.62 865 THR A C 1
ATOM 6809 O O . THR A 1 865 ? 25.052 -39.197 -4.457 1.00 61.62 865 THR A O 1
ATOM 6812 N N . SER A 1 866 ? 25.971 -41.164 -3.889 1.00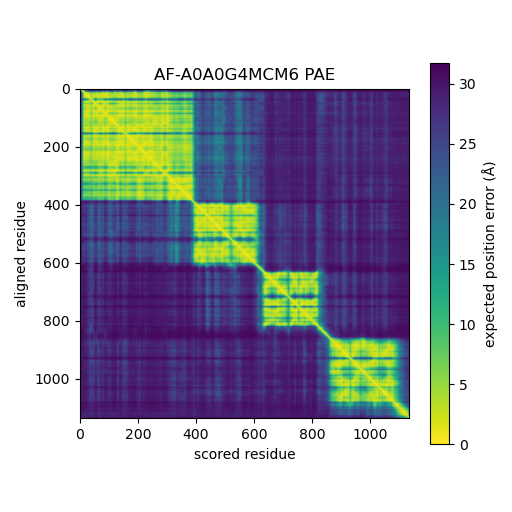 65.06 866 SER A N 1
ATOM 6813 C CA . SER A 1 866 ? 25.295 -41.357 -2.603 1.00 65.06 866 SER A CA 1
ATOM 6814 C C . SER A 1 866 ? 26.006 -40.699 -1.411 1.00 65.06 866 SER A C 1
ATOM 6816 O O . SER A 1 866 ? 25.485 -40.738 -0.296 1.00 65.06 866 SER A O 1
ATOM 6818 N N . TYR A 1 867 ? 27.183 -40.095 -1.602 1.00 75.00 867 TYR A N 1
ATOM 6819 C CA . TYR A 1 867 ? 27.911 -39.425 -0.530 1.00 75.00 867 TYR A CA 1
ATOM 6820 C C . TYR A 1 867 ? 27.200 -38.142 -0.099 1.00 75.00 867 TYR A C 1
ATOM 6822 O O . TYR A 1 867 ? 27.072 -37.182 -0.863 1.00 75.00 867 TYR A O 1
ATOM 6830 N N . VAL A 1 868 ? 26.798 -38.099 1.169 1.00 74.25 868 VAL A N 1
ATOM 6831 C CA . VAL A 1 868 ? 26.261 -36.899 1.807 1.00 74.25 868 VAL A CA 1
ATOM 6832 C C . VAL A 1 868 ? 27.281 -36.361 2.802 1.00 74.25 868 VAL A C 1
ATOM 6834 O O . VAL A 1 868 ? 27.806 -37.101 3.631 1.00 74.25 868 VAL A O 1
ATOM 6837 N N . SER A 1 869 ? 27.562 -35.057 2.731 1.00 77.31 869 SER A N 1
ATOM 6838 C CA . SER A 1 869 ? 28.500 -34.411 3.651 1.00 77.31 869 SER A CA 1
ATOM 6839 C C . SER A 1 869 ? 28.020 -34.538 5.107 1.00 77.31 869 SER A C 1
ATOM 6841 O O . SER A 1 869 ? 26.883 -34.146 5.391 1.00 77.31 869 SER A O 1
ATOM 6843 N N . PRO A 1 870 ? 28.885 -34.947 6.058 1.00 76.38 870 PRO A N 1
ATOM 6844 C CA . PRO A 1 870 ? 28.540 -35.015 7.482 1.00 76.38 870 PRO A CA 1
ATOM 6845 C C . PRO A 1 870 ? 28.050 -33.679 8.062 1.00 76.38 870 PRO A C 1
ATOM 6847 O O . PRO A 1 870 ? 27.252 -33.647 8.994 1.00 76.38 870 PRO A O 1
ATOM 6850 N N . THR A 1 871 ? 28.500 -32.553 7.499 1.00 79.44 871 THR A N 1
ATOM 6851 C CA . THR A 1 871 ? 28.116 -31.198 7.937 1.00 79.44 871 THR A CA 1
ATOM 6852 C C . THR A 1 871 ? 26.856 -30.665 7.251 1.00 79.44 871 THR A C 1
ATOM 6854 O O . THR A 1 871 ? 26.341 -29.610 7.637 1.00 79.44 871 THR A O 1
ATOM 6857 N N . LYS A 1 872 ? 26.339 -31.380 6.244 1.00 83.19 872 LYS A N 1
ATOM 6858 C CA . LYS A 1 872 ? 25.114 -31.044 5.509 1.00 83.19 872 LYS A CA 1
ATOM 6859 C C . LYS A 1 872 ? 24.275 -32.314 5.291 1.00 83.19 872 LYS A C 1
ATOM 6861 O O . LYS A 1 872 ? 24.112 -32.732 4.144 1.00 83.19 872 LYS A O 1
ATOM 6866 N N . PRO A 1 873 ? 23.752 -32.923 6.374 1.00 86.50 873 PRO A N 1
ATOM 6867 C CA . PRO A 1 873 ? 22.843 -34.053 6.248 1.00 86.50 873 PRO A CA 1
ATOM 6868 C C . PRO A 1 873 ? 21.575 -33.661 5.467 1.00 86.50 873 PRO A C 1
ATOM 6870 O O . PRO A 1 873 ? 21.228 -32.471 5.416 1.00 86.50 873 PRO A O 1
ATOM 6873 N N . PRO A 1 874 ? 20.870 -34.636 4.866 1.00 85.69 874 PRO A N 1
ATOM 6874 C CA . PRO A 1 874 ? 19.606 -34.397 4.181 1.00 85.69 874 PRO A CA 1
ATOM 6875 C C . PRO A 1 874 ? 18.579 -33.790 5.138 1.00 85.69 874 PRO A C 1
ATOM 6877 O O . PRO A 1 874 ? 18.385 -34.271 6.250 1.00 85.69 874 PRO A O 1
ATOM 6880 N N . SER A 1 875 ? 17.914 -32.726 4.703 1.00 89.56 875 SER A N 1
ATOM 6881 C CA . SER A 1 875 ? 16.936 -31.990 5.500 1.00 89.56 875 SER A CA 1
ATOM 6882 C C . SER A 1 875 ? 15.615 -31.862 4.747 1.00 89.56 875 SER A C 1
ATOM 6884 O O . SER A 1 875 ? 15.621 -31.710 3.528 1.00 89.56 875 SER A O 1
ATOM 6886 N N . ALA A 1 876 ? 14.490 -31.828 5.467 1.00 87.38 876 ALA A N 1
ATOM 6887 C CA . ALA A 1 876 ? 13.137 -31.749 4.895 1.00 87.38 876 ALA A CA 1
ATOM 6888 C C . ALA A 1 876 ? 12.938 -30.538 3.964 1.00 87.38 876 ALA A C 1
ATOM 6890 O O . ALA A 1 876 ? 12.095 -30.525 3.073 1.00 87.38 876 ALA A O 1
ATOM 6891 N N . ARG A 1 877 ? 13.710 -29.472 4.197 1.00 86.62 877 ARG A N 1
ATOM 6892 C CA . ARG A 1 877 ? 13.775 -28.273 3.354 1.00 86.62 877 ARG A CA 1
ATOM 6893 C C . ARG A 1 877 ? 15.230 -27.873 3.138 1.00 86.62 877 ARG A C 1
ATOM 6895 O O . ARG A 1 877 ? 16.059 -28.198 3.988 1.00 86.62 877 ARG A O 1
ATOM 6902 N N . PRO A 1 878 ? 15.567 -27.100 2.088 1.00 87.62 878 PRO A N 1
ATOM 6903 C CA . PRO A 1 878 ? 16.952 -26.716 1.832 1.00 87.62 878 PRO A CA 1
ATOM 6904 C C . PRO A 1 878 ? 17.576 -25.970 3.022 1.00 87.62 878 PRO A C 1
ATOM 6906 O O . PRO A 1 878 ? 17.039 -24.963 3.511 1.00 87.62 878 PRO A O 1
ATOM 6909 N N . SER A 1 879 ? 18.718 -26.470 3.497 1.00 86.00 879 SER A N 1
ATOM 6910 C CA . SER A 1 879 ? 19.400 -25.978 4.701 1.00 86.00 879 SER A CA 1
ATOM 6911 C C . SER A 1 879 ? 19.999 -24.578 4.533 1.00 86.00 879 SER A C 1
ATOM 6913 O O . SER A 1 879 ? 20.153 -23.859 5.515 1.00 86.00 879 SER A O 1
ATOM 6915 N N . GLU A 1 880 ? 20.260 -24.136 3.303 1.00 86.81 880 GLU A N 1
ATOM 6916 C CA . GLU A 1 880 ? 20.833 -22.816 2.983 1.00 86.81 880 GLU A CA 1
ATOM 6917 C C . GLU A 1 880 ? 19.837 -21.662 3.149 1.00 86.81 880 GLU A C 1
ATOM 6919 O O . GLU A 1 880 ? 20.219 -20.492 3.227 1.00 86.81 880 GLU A O 1
ATOM 6924 N N . THR A 1 881 ? 18.538 -21.962 3.212 1.00 91.38 881 THR A N 1
ATOM 6925 C CA . THR A 1 881 ? 17.537 -20.904 3.319 1.00 91.38 881 THR A CA 1
ATOM 6926 C C . THR A 1 881 ? 17.588 -20.236 4.688 1.00 91.38 881 THR A C 1
ATOM 6928 O O . THR A 1 881 ? 17.723 -20.876 5.733 1.00 91.38 881 THR A O 1
ATOM 6931 N N . ARG A 1 882 ? 17.353 -18.919 4.703 1.00 89.19 882 ARG A N 1
ATOM 6932 C CA . ARG A 1 882 ? 17.237 -18.149 5.950 1.00 89.19 882 ARG A CA 1
ATOM 6933 C C . ARG A 1 882 ? 16.184 -18.731 6.903 1.00 89.19 882 ARG A C 1
ATOM 6935 O O . ARG A 1 882 ? 16.339 -18.604 8.108 1.00 89.19 882 ARG A O 1
ATOM 6942 N N . LYS A 1 883 ? 15.108 -19.341 6.387 1.00 91.56 883 LYS A N 1
ATOM 6943 C CA . LYS A 1 883 ? 14.060 -19.965 7.216 1.00 91.56 883 LYS A CA 1
ATOM 6944 C C . LYS A 1 883 ? 14.617 -21.167 7.991 1.00 91.56 883 LYS A C 1
ATOM 6946 O O . LYS A 1 883 ? 14.487 -21.185 9.209 1.00 91.56 883 LYS A O 1
ATOM 6951 N N . SER A 1 884 ? 15.288 -22.096 7.309 1.00 91.44 884 SER A N 1
ATOM 6952 C CA . SER A 1 884 ? 15.896 -23.284 7.927 1.00 91.44 884 SER A CA 1
ATOM 6953 C C . SER A 1 884 ? 16.978 -22.916 8.945 1.00 91.44 884 SER A C 1
ATOM 6955 O O . SER A 1 884 ? 17.000 -23.459 10.047 1.00 91.44 884 SER A O 1
ATOM 6957 N N . GLN A 1 885 ? 17.825 -21.932 8.618 1.00 93.31 885 GLN A N 1
ATOM 6958 C CA . GLN A 1 885 ? 18.847 -21.437 9.547 1.00 93.31 885 GLN A CA 1
ATOM 6959 C C . GLN A 1 885 ? 18.232 -20.810 10.803 1.00 93.31 885 GLN A C 1
ATOM 6961 O O . GLN A 1 885 ? 18.682 -21.100 11.904 1.00 93.31 885 GLN A O 1
ATOM 6966 N N . LEU A 1 886 ? 17.160 -20.017 10.664 1.00 94.12 886 LEU A N 1
ATOM 6967 C CA . LEU A 1 886 ? 16.467 -19.435 11.818 1.00 94.12 886 LEU A CA 1
ATOM 6968 C C . LEU A 1 886 ? 15.838 -20.498 12.722 1.00 94.12 886 LEU A C 1
ATOM 6970 O O . LEU A 1 886 ? 15.950 -20.368 13.933 1.00 94.12 886 LEU A O 1
ATOM 6974 N N . ILE A 1 887 ? 15.212 -21.539 12.161 1.00 93.81 887 ILE A N 1
ATOM 6975 C CA . ILE A 1 887 ? 14.650 -22.639 12.962 1.00 93.81 887 ILE A CA 1
ATOM 6976 C C . ILE A 1 887 ? 15.764 -23.307 13.770 1.00 93.81 887 ILE A C 1
ATOM 6978 O O . ILE A 1 887 ? 15.641 -23.385 14.983 1.00 93.81 887 ILE A O 1
ATOM 6982 N N . ARG A 1 888 ? 16.886 -23.667 13.134 1.00 92.50 888 ARG A N 1
ATOM 6983 C CA . ARG A 1 888 ? 18.054 -24.253 13.816 1.00 92.50 888 ARG A CA 1
ATOM 6984 C C . ARG A 1 888 ? 18.629 -23.342 14.911 1.00 92.50 888 ARG A C 1
ATOM 6986 O O . ARG A 1 888 ? 19.021 -23.819 15.971 1.00 92.50 888 ARG A O 1
ATOM 6993 N N . THR A 1 889 ? 18.699 -22.032 14.672 1.00 93.50 889 THR A N 1
ATOM 6994 C CA . THR A 1 889 ? 19.149 -21.075 15.695 1.00 93.50 889 THR A CA 1
ATOM 6995 C C . THR A 1 889 ? 18.160 -20.996 16.857 1.00 93.50 889 THR A C 1
ATOM 6997 O O . THR A 1 889 ? 18.576 -20.974 18.010 1.00 93.50 889 THR A O 1
ATOM 7000 N N . TYR A 1 890 ? 16.857 -20.965 16.577 1.00 94.00 890 TYR A N 1
ATOM 7001 C CA . TYR A 1 890 ? 15.823 -20.851 17.603 1.00 94.00 890 TYR A CA 1
ATOM 7002 C C . TYR A 1 890 ? 15.641 -22.137 18.411 1.00 94.00 890 TYR A C 1
ATOM 7004 O O . TYR A 1 890 ? 15.443 -22.043 19.617 1.00 94.00 890 TYR A O 1
ATOM 7012 N N . THR A 1 891 ? 15.763 -23.320 17.805 1.00 92.62 891 THR A N 1
ATOM 7013 C CA . THR A 1 891 ? 15.744 -24.588 18.551 1.00 92.62 891 THR A CA 1
ATOM 7014 C C . THR A 1 891 ? 16.951 -24.701 19.474 1.00 92.62 891 THR A C 1
ATOM 7016 O O . THR A 1 891 ? 16.795 -25.097 20.625 1.00 92.62 891 THR A O 1
ATOM 7019 N N . SER A 1 892 ? 18.139 -24.278 19.022 1.00 92.12 892 SER A N 1
ATOM 7020 C CA . SER A 1 892 ? 19.321 -24.173 19.885 1.00 92.12 892 SER A CA 1
ATOM 7021 C C . SER A 1 892 ? 19.070 -23.214 21.047 1.00 92.12 892 SER A C 1
ATOM 7023 O O . SER A 1 892 ? 19.254 -23.598 22.193 1.00 92.12 892 SER A O 1
ATOM 7025 N N . LEU A 1 893 ? 18.589 -22.000 20.761 1.00 90.88 893 LEU A N 1
ATOM 7026 C CA . LEU A 1 893 ? 18.305 -20.974 21.768 1.00 90.88 893 LEU A CA 1
ATOM 7027 C C . LEU A 1 893 ? 17.312 -21.470 22.823 1.00 90.88 893 LEU A C 1
ATOM 7029 O O . LEU A 1 893 ? 17.555 -21.302 24.009 1.00 90.88 893 LEU A O 1
ATOM 7033 N N . LEU A 1 894 ? 16.221 -22.114 22.405 1.00 89.00 894 LEU A N 1
ATOM 7034 C CA . LEU A 1 894 ? 15.182 -22.623 23.304 1.00 89.00 894 LEU A CA 1
ATOM 7035 C C . LEU A 1 894 ? 15.628 -23.807 24.172 1.00 89.00 894 LEU A C 1
ATOM 7037 O O . LEU A 1 894 ? 14.944 -24.111 25.145 1.00 89.00 894 LEU A O 1
ATOM 7041 N N . ARG A 1 895 ? 16.720 -24.490 23.806 1.00 88.56 895 ARG A N 1
ATOM 7042 C CA . ARG A 1 895 ? 17.327 -25.563 24.608 1.00 88.56 895 ARG A CA 1
ATOM 7043 C C . ARG A 1 895 ? 18.425 -25.050 25.532 1.00 88.56 895 ARG A C 1
ATOM 7045 O O . ARG A 1 895 ? 18.595 -25.595 26.612 1.00 88.56 895 ARG A O 1
ATOM 7052 N N . THR A 1 896 ? 19.181 -24.039 25.104 1.00 89.69 896 THR A N 1
ATOM 7053 C CA . THR A 1 896 ? 20.326 -23.517 25.865 1.00 89.69 896 THR A CA 1
ATOM 7054 C C . THR A 1 896 ? 19.953 -22.395 26.822 1.00 89.69 896 THR A C 1
ATOM 7056 O O . THR A 1 896 ? 20.672 -22.182 27.788 1.00 89.69 896 THR A O 1
ATOM 7059 N N . ALA A 1 897 ? 18.884 -21.644 26.549 1.00 89.62 897 ALA A N 1
ATOM 7060 C CA . ALA A 1 897 ? 18.470 -20.525 27.384 1.00 89.62 897 ALA A CA 1
ATOM 7061 C C . ALA A 1 897 ? 17.390 -20.961 28.386 1.00 89.62 897 ALA A C 1
ATOM 7063 O O . ALA A 1 897 ? 16.247 -21.186 27.976 1.00 89.62 897 ALA A O 1
ATOM 7064 N N . PRO A 1 898 ? 17.711 -21.048 29.688 1.00 88.25 898 PRO A N 1
ATOM 7065 C CA . PRO A 1 898 ? 16.738 -21.431 30.703 1.00 88.25 898 PRO A CA 1
ATOM 7066 C C . PRO A 1 898 ? 15.732 -20.314 31.006 1.00 88.25 898 PRO A C 1
ATOM 7068 O O . PRO A 1 898 ? 14.653 -20.605 31.506 1.00 88.25 898 PRO A O 1
ATOM 7071 N N . LEU A 1 899 ? 16.043 -19.050 30.694 1.00 90.56 899 LEU A N 1
ATOM 7072 C CA . LEU A 1 899 ? 15.155 -17.911 30.928 1.00 90.56 899 LEU A CA 1
ATOM 7073 C C . LEU A 1 899 ? 15.026 -17.052 29.663 1.00 90.56 899 LEU A C 1
ATOM 7075 O O . LEU A 1 899 ? 16.006 -16.508 29.148 1.00 90.56 899 LEU A O 1
ATOM 7079 N N . VAL A 1 900 ? 13.796 -16.910 29.170 1.00 91.81 900 VAL A N 1
ATOM 7080 C CA . VAL A 1 900 ? 13.461 -16.116 27.980 1.00 91.81 900 VAL A CA 1
ATOM 7081 C C . VAL A 1 900 ? 12.234 -15.259 28.266 1.00 91.81 900 VAL A C 1
ATOM 7083 O O . VAL A 1 900 ? 11.177 -15.794 28.568 1.00 91.81 900 VAL A O 1
ATOM 7086 N N . LEU A 1 901 ? 12.332 -13.940 28.124 1.00 92.62 901 LEU A N 1
ATOM 7087 C CA . LEU A 1 901 ? 11.172 -13.044 28.197 1.00 92.62 901 LEU A CA 1
ATOM 7088 C C . LEU A 1 901 ? 10.666 -12.722 26.798 1.00 92.62 901 LEU A C 1
ATOM 7090 O O . LEU A 1 901 ? 11.465 -12.400 25.918 1.00 92.62 901 LEU A O 1
ATOM 7094 N N . PHE A 1 902 ? 9.352 -12.742 26.607 1.00 92.38 902 PHE A N 1
ATOM 7095 C CA . PHE A 1 902 ? 8.697 -12.406 25.349 1.00 92.38 902 PHE A CA 1
ATOM 7096 C C . PHE A 1 902 ? 8.172 -10.976 25.377 1.00 92.38 902 PHE A C 1
ATOM 7098 O O . PHE A 1 902 ? 7.358 -10.609 26.223 1.00 92.38 902 PHE A O 1
ATOM 7105 N N . LEU A 1 903 ? 8.622 -10.171 24.417 1.00 93.06 903 LEU A N 1
ATOM 7106 C CA . LEU A 1 903 ? 8.191 -8.791 24.238 1.00 93.06 903 LEU A CA 1
ATOM 7107 C C . LEU A 1 903 ? 7.509 -8.623 22.881 1.00 93.06 903 LEU A C 1
ATOM 7109 O O . LEU A 1 903 ? 7.997 -9.119 21.867 1.00 93.06 903 LEU A O 1
ATOM 7113 N N . GLN A 1 904 ? 6.423 -7.866 22.822 1.00 92.75 904 GLN A N 1
ATOM 7114 C CA . GLN A 1 904 ? 5.845 -7.385 21.575 1.00 92.75 904 GLN A CA 1
ATOM 7115 C C . GLN A 1 904 ? 6.434 -6.015 21.246 1.00 92.75 904 GLN A C 1
ATOM 7117 O O . GLN A 1 904 ? 6.615 -5.182 22.133 1.00 92.75 904 GLN A O 1
ATOM 7122 N N . HIS A 1 905 ? 6.760 -5.777 19.976 1.00 93.44 905 HIS A N 1
ATOM 7123 C CA . HIS A 1 905 ? 7.414 -4.537 19.566 1.00 93.44 905 HIS A CA 1
ATOM 7124 C C . HIS A 1 905 ? 6.659 -3.850 18.419 1.00 93.44 905 HIS A C 1
ATOM 7126 O O . HIS A 1 905 ? 6.408 -4.451 17.377 1.00 93.44 905 HIS A O 1
ATOM 7132 N N . ASN A 1 906 ? 6.338 -2.562 18.552 1.00 91.81 906 ASN A N 1
ATOM 7133 C CA . ASN A 1 906 ? 5.570 -1.816 17.548 1.00 91.81 906 ASN A CA 1
ATOM 7134 C C . ASN A 1 906 ? 6.449 -0.814 16.779 1.00 91.81 906 ASN A C 1
ATOM 7136 O O . ASN A 1 906 ? 6.699 0.296 17.236 1.00 91.81 906 ASN A O 1
ATOM 7140 N N . ASN A 1 907 ? 6.926 -1.206 15.592 1.00 88.62 907 ASN A N 1
ATOM 7141 C CA . ASN A 1 907 ? 7.622 -0.324 14.642 1.00 88.62 907 ASN A CA 1
ATOM 7142 C C . ASN A 1 907 ? 8.780 0.523 15.232 1.00 88.62 907 ASN A C 1
ATOM 7144 O O . ASN A 1 907 ? 8.924 1.701 14.897 1.00 88.62 907 ASN A O 1
ATOM 7148 N N . LEU A 1 908 ? 9.636 -0.076 16.069 1.00 91.62 908 LEU A N 1
ATOM 7149 C CA . LEU A 1 908 ? 10.838 0.590 16.588 1.00 91.62 908 LEU A CA 1
ATOM 7150 C C . LEU A 1 908 ? 11.869 0.857 15.479 1.00 91.62 908 LEU A C 1
ATOM 7152 O O . LEU A 1 908 ? 12.161 0.002 14.636 1.00 91.62 908 LEU A O 1
ATOM 7156 N N . THR A 1 909 ? 12.473 2.038 15.524 1.00 92.81 909 THR A N 1
ATOM 7157 C CA . THR A 1 909 ? 13.589 2.449 14.668 1.00 92.81 909 THR A CA 1
ATOM 7158 C C . THR A 1 909 ? 14.921 1.884 15.170 1.00 92.81 909 THR A C 1
ATOM 7160 O O . THR A 1 909 ? 15.062 1.462 16.315 1.00 92.81 909 THR A O 1
ATOM 7163 N N . ALA A 1 910 ? 15.953 1.902 14.320 1.00 90.50 910 ALA A N 1
ATOM 7164 C CA . ALA A 1 910 ? 17.286 1.434 14.708 1.00 90.50 910 ALA A CA 1
ATOM 7165 C C . ALA A 1 910 ? 17.906 2.254 15.859 1.00 90.50 910 ALA A C 1
ATOM 7167 O O . ALA A 1 910 ? 18.655 1.704 16.664 1.00 90.50 910 ALA A O 1
ATOM 7168 N N . GLN A 1 911 ? 17.588 3.551 15.945 1.00 92.06 911 GLN A N 1
ATOM 7169 C CA . GLN A 1 911 ? 18.070 4.423 17.019 1.00 92.06 911 GLN A CA 1
ATOM 7170 C C . GLN A 1 911 ? 17.395 4.090 18.355 1.00 92.06 911 GLN A C 1
ATOM 7172 O O . GLN A 1 911 ? 18.093 3.970 19.356 1.00 92.06 911 GLN A O 1
ATOM 7177 N N . GLU A 1 912 ? 16.081 3.842 18.347 1.00 93.25 912 GLU A N 1
ATOM 7178 C CA . GLU A 1 912 ? 15.317 3.405 19.528 1.00 93.25 912 GLU A CA 1
ATOM 7179 C C . GLU A 1 912 ? 15.791 2.030 20.032 1.00 93.25 912 GLU A C 1
ATOM 7181 O O . GLU A 1 912 ? 16.013 1.837 21.222 1.00 93.25 912 GLU A O 1
ATOM 7186 N N . TRP A 1 913 ? 16.053 1.071 19.135 1.00 94.12 913 TRP A N 1
ATOM 7187 C CA . TRP A 1 913 ? 16.644 -0.213 19.541 1.00 94.12 913 TRP A CA 1
ATOM 7188 C C . TRP A 1 913 ? 18.025 -0.053 20.183 1.00 94.12 913 TRP A C 1
ATOM 7190 O O . TRP A 1 913 ? 18.367 -0.783 21.114 1.00 94.12 913 TRP A O 1
ATOM 7200 N N . SER A 1 914 ? 18.838 0.873 19.672 1.00 93.12 914 SER A N 1
ATOM 7201 C CA . SER A 1 914 ? 20.175 1.122 20.204 1.00 93.12 914 SER A CA 1
ATOM 7202 C C . SER A 1 914 ? 20.137 1.792 21.576 1.00 93.12 914 SER A C 1
ATOM 7204 O O . SER A 1 914 ? 20.973 1.451 22.412 1.00 93.12 914 SER A O 1
ATOM 7206 N N . SER A 1 915 ? 19.208 2.723 21.818 1.00 93.38 915 SER A N 1
ATOM 7207 C CA . SER A 1 915 ? 19.056 3.377 23.124 1.00 93.38 915 SER A CA 1
ATOM 7208 C C . SER A 1 915 ? 18.554 2.391 24.177 1.00 93.38 915 SER A C 1
ATOM 7210 O O . SER A 1 915 ? 19.180 2.266 25.223 1.00 93.38 915 SER A O 1
ATOM 7212 N N . ILE A 1 916 ? 17.532 1.587 23.868 1.00 93.62 916 ILE A N 1
ATOM 7213 C CA . ILE A 1 916 ? 17.004 0.571 24.796 1.00 93.62 916 ILE A CA 1
ATOM 7214 C C . ILE A 1 916 ? 18.087 -0.447 25.178 1.00 93.62 916 ILE A C 1
ATOM 7216 O O . ILE A 1 916 ? 18.272 -0.757 26.351 1.00 93.62 916 ILE A O 1
ATOM 7220 N N . ARG A 1 917 ? 18.863 -0.941 24.202 1.00 93.62 917 ARG A N 1
ATOM 7221 C CA . ARG A 1 917 ? 19.968 -1.883 24.466 1.00 93.62 917 ARG A CA 1
ATOM 7222 C C . ARG A 1 917 ? 21.106 -1.261 25.276 1.00 93.62 917 ARG A C 1
ATOM 7224 O O . ARG A 1 917 ? 21.778 -1.985 26.005 1.00 93.62 917 ARG A O 1
ATOM 7231 N N . ARG A 1 918 ? 21.345 0.047 25.136 1.00 92.69 918 ARG A N 1
ATOM 7232 C CA . ARG A 1 918 ? 22.339 0.784 25.929 1.00 92.69 918 ARG A CA 1
ATOM 7233 C C . ARG A 1 918 ? 21.924 0.819 27.398 1.00 92.69 918 ARG A C 1
ATOM 7235 O O . ARG A 1 918 ? 22.718 0.417 28.241 1.00 92.69 918 ARG A O 1
ATOM 7242 N N . GLU A 1 919 ? 20.689 1.230 27.682 1.00 91.56 919 GLU A N 1
ATOM 7243 C CA . GLU A 1 919 ? 20.181 1.306 29.060 1.00 91.56 919 GLU A CA 1
ATOM 7244 C C . GLU A 1 919 ? 20.044 -0.085 29.694 1.00 91.56 919 GLU A C 1
ATOM 7246 O O . GLU A 1 919 ? 20.404 -0.267 30.852 1.00 91.56 919 GLU A O 1
ATOM 7251 N N . LEU A 1 920 ? 19.617 -1.093 28.924 1.00 92.12 920 LEU A N 1
ATOM 7252 C CA . LEU A 1 920 ? 19.548 -2.477 29.397 1.00 92.12 920 LEU A CA 1
ATOM 7253 C C . LEU A 1 920 ? 20.926 -3.003 29.823 1.00 92.12 920 LEU A C 1
ATOM 7255 O O . LEU A 1 920 ? 21.055 -3.569 30.903 1.00 92.12 920 LEU A O 1
ATOM 7259 N N . ARG A 1 921 ? 21.972 -2.786 29.013 1.00 91.31 921 ARG A N 1
ATOM 7260 C CA . ARG A 1 921 ? 23.341 -3.191 29.379 1.00 91.31 921 ARG A CA 1
ATOM 7261 C C . ARG A 1 921 ? 23.860 -2.440 30.599 1.00 91.31 921 ARG A C 1
ATOM 7263 O O . ARG A 1 921 ? 24.498 -3.055 31.443 1.00 91.31 921 ARG A O 1
ATOM 7270 N N . ALA A 1 922 ? 23.574 -1.142 30.701 1.00 89.56 922 ALA A N 1
ATOM 7271 C CA . ALA A 1 922 ? 23.964 -0.344 31.859 1.00 89.56 922 ALA A CA 1
ATOM 7272 C C . ALA A 1 922 ? 23.283 -0.836 33.148 1.00 89.56 922 ALA A C 1
ATOM 7274 O O . ALA A 1 922 ? 23.934 -0.938 34.183 1.00 89.56 922 ALA A O 1
ATOM 7275 N N . ALA A 1 923 ? 21.996 -1.191 33.079 1.00 88.50 923 ALA A N 1
ATOM 7276 C CA . ALA A 1 923 ? 21.259 -1.730 34.218 1.00 88.50 923 ALA A CA 1
ATOM 7277 C C . ALA A 1 923 ? 21.746 -3.125 34.630 1.00 88.50 923 ALA A C 1
ATOM 7279 O O . ALA A 1 923 ? 21.884 -3.384 35.822 1.00 88.50 923 ALA A O 1
ATOM 7280 N N . LEU A 1 924 ? 22.041 -4.002 33.665 1.00 88.69 924 LEU A N 1
ATOM 7281 C CA . LEU A 1 924 ? 22.570 -5.342 33.936 1.00 88.69 924 LEU A CA 1
ATOM 7282 C C . LEU A 1 924 ? 23.983 -5.291 34.533 1.00 88.69 924 LEU A C 1
ATOM 7284 O O . LEU A 1 924 ? 24.250 -5.989 35.500 1.00 88.69 924 LEU A O 1
ATOM 7288 N N . ALA A 1 925 ? 24.853 -4.413 34.028 1.00 86.56 925 ALA A N 1
ATOM 7289 C CA . ALA A 1 925 ? 26.207 -4.230 34.559 1.00 86.56 925 ALA A CA 1
ATOM 7290 C C . ALA A 1 925 ? 26.239 -3.636 35.981 1.00 86.56 925 ALA A C 1
ATOM 7292 O O . ALA A 1 925 ? 27.258 -3.715 36.660 1.00 86.56 925 ALA A O 1
ATOM 7293 N N . ALA A 1 926 ? 25.142 -3.022 36.435 1.00 84.69 926 ALA A N 1
ATOM 7294 C CA . ALA A 1 926 ? 25.029 -2.472 37.784 1.00 84.69 926 ALA A CA 1
ATOM 7295 C C . ALA A 1 926 ? 24.649 -3.525 38.844 1.00 84.69 926 ALA A C 1
ATOM 7297 O O . ALA A 1 926 ? 24.591 -3.190 40.029 1.00 84.69 926 ALA A O 1
ATOM 7298 N N . VAL A 1 927 ? 24.354 -4.766 38.439 1.00 82.88 927 VAL A N 1
ATOM 7299 C CA . VAL A 1 927 ? 24.048 -5.867 39.359 1.00 82.88 927 VAL A CA 1
ATOM 7300 C C . VAL A 1 927 ? 25.361 -6.420 39.930 1.00 82.88 927 VAL A C 1
ATOM 7302 O O . VAL A 1 927 ? 26.239 -6.795 39.155 1.00 82.88 927 VAL A O 1
ATOM 7305 N N . PRO A 1 928 ? 25.534 -6.476 41.263 1.00 70.94 928 PRO A N 1
ATOM 7306 C CA . PRO A 1 928 ? 26.726 -7.068 41.859 1.00 70.94 928 PRO A CA 1
ATOM 7307 C C . PRO A 1 928 ? 26.779 -8.573 41.567 1.00 70.94 928 PRO A C 1
ATOM 7309 O O . PRO A 1 928 ? 25.756 -9.259 41.623 1.00 70.94 928 PRO A O 1
ATOM 7312 N N . ALA A 1 929 ? 27.972 -9.088 41.262 1.00 62.09 929 ALA A N 1
ATOM 7313 C CA . ALA A 1 929 ? 28.165 -10.514 41.028 1.00 62.09 929 ALA A CA 1
ATOM 7314 C C . ALA A 1 929 ? 27.789 -11.311 42.297 1.00 62.09 929 ALA A C 1
ATOM 7316 O O . ALA A 1 929 ? 28.261 -10.965 43.384 1.00 62.09 929 ALA A O 1
ATOM 7317 N N . PRO A 1 930 ? 26.939 -12.351 42.199 1.00 57.00 930 PRO A N 1
ATOM 7318 C CA . PRO A 1 930 ? 26.597 -13.177 43.350 1.00 57.00 930 PRO A CA 1
ATOM 7319 C C . PRO A 1 930 ? 27.844 -13.907 43.867 1.00 57.00 930 PRO A C 1
ATOM 7321 O O . PRO A 1 930 ? 28.669 -14.386 43.084 1.00 57.00 930 PRO A O 1
ATOM 7324 N N . ALA A 1 931 ? 27.982 -13.994 45.192 1.00 48.75 931 ALA A N 1
ATOM 7325 C CA . ALA A 1 931 ? 29.110 -14.656 45.836 1.00 48.75 931 ALA A CA 1
ATOM 7326 C C . ALA A 1 931 ? 29.204 -16.125 45.375 1.00 48.75 931 ALA A C 1
ATOM 7328 O O . ALA A 1 931 ? 28.317 -16.927 45.655 1.00 48.75 931 ALA A O 1
ATOM 7329 N N . GLY A 1 932 ? 30.273 -16.466 44.643 1.00 53.28 932 GLY A N 1
ATOM 7330 C CA . GLY A 1 932 ? 30.598 -17.846 44.261 1.00 53.28 932 GLY A CA 1
ATOM 7331 C C . GLY A 1 932 ? 30.431 -18.234 42.784 1.00 53.28 932 GLY A C 1
ATOM 7332 O O . GLY A 1 932 ? 30.739 -19.375 42.452 1.00 53.28 932 GLY A O 1
ATOM 7333 N N . GLN A 1 933 ? 30.008 -17.340 41.877 1.00 52.91 933 GLN A N 1
ATOM 7334 C CA . GLN A 1 933 ? 30.027 -17.610 40.425 1.00 52.91 933 GLN A CA 1
ATOM 7335 C C . GLN A 1 933 ? 31.091 -16.773 39.702 1.00 52.91 933 GLN A C 1
ATOM 7337 O O . GLN A 1 933 ? 31.121 -15.552 39.800 1.00 52.91 933 GLN A O 1
ATOM 7342 N N . THR A 1 934 ? 31.968 -17.450 38.956 1.00 50.09 934 THR A N 1
ATOM 7343 C CA . THR A 1 934 ? 33.140 -16.882 38.263 1.00 50.09 934 THR A CA 1
ATOM 7344 C C . THR A 1 934 ? 32.863 -16.407 36.829 1.00 50.09 934 THR A C 1
ATOM 7346 O O . THR A 1 934 ? 33.791 -15.976 36.148 1.00 50.09 934 THR A O 1
ATOM 7349 N N . VAL A 1 935 ? 31.615 -16.475 36.345 1.00 62.31 935 VAL A N 1
ATOM 7350 C CA . VAL A 1 935 ? 31.258 -16.182 34.944 1.00 62.31 935 VAL A CA 1
ATOM 7351 C C . VAL A 1 935 ? 30.325 -14.973 34.866 1.00 62.31 935 VAL A C 1
ATOM 7353 O O . VAL A 1 935 ? 29.216 -15.004 35.395 1.00 62.31 935 VAL A O 1
ATOM 7356 N N . ASP A 1 936 ? 30.770 -13.916 34.184 1.00 72.38 936 ASP A N 1
ATOM 7357 C CA . ASP A 1 936 ? 29.944 -12.748 33.868 1.00 72.38 936 ASP A CA 1
ATOM 7358 C C . ASP A 1 936 ? 28.915 -13.108 32.787 1.00 72.38 936 ASP A C 1
ATOM 7360 O O . ASP A 1 936 ? 29.267 -13.397 31.644 1.00 72.38 936 ASP A O 1
ATOM 7364 N N . ILE A 1 937 ? 27.633 -13.101 33.155 1.00 80.44 937 ILE A N 1
ATOM 7365 C CA . ILE A 1 937 ? 26.528 -13.450 32.254 1.00 80.44 937 ILE A CA 1
ATOM 7366 C C . ILE A 1 937 ? 26.052 -12.266 31.402 1.00 80.44 937 ILE A C 1
ATOM 7368 O O . ILE A 1 937 ? 25.317 -12.466 30.435 1.00 80.44 937 ILE A O 1
ATOM 7372 N N . VAL A 1 938 ? 26.444 -11.030 31.736 1.00 84.19 938 VAL A N 1
ATOM 7373 C CA . VAL A 1 938 ? 25.942 -9.798 31.099 1.00 84.19 938 VAL A CA 1
ATOM 7374 C C . VAL A 1 938 ? 26.222 -9.730 29.585 1.00 84.19 938 VAL A C 1
ATOM 7376 O O . VAL A 1 938 ? 25.318 -9.312 28.852 1.00 84.19 938 VAL A O 1
ATOM 7379 N N . PRO A 1 939 ? 27.399 -10.143 29.062 1.00 84.94 939 PRO A N 1
ATOM 7380 C CA . PRO A 1 939 ? 27.683 -10.114 27.623 1.00 84.94 939 PRO A CA 1
ATOM 7381 C C . PRO A 1 939 ? 26.768 -11.026 26.796 1.00 84.94 939 PRO A C 1
ATOM 7383 O O . PRO A 1 939 ? 26.465 -10.710 25.642 1.00 84.94 939 PRO A O 1
ATOM 7386 N N . ASP A 1 940 ? 26.309 -12.122 27.400 1.00 85.38 940 ASP A N 1
ATOM 7387 C CA . ASP A 1 940 ? 25.498 -13.151 26.751 1.00 85.38 940 ASP A CA 1
ATOM 7388 C C . ASP A 1 940 ? 23.988 -12.875 26.855 1.00 85.38 940 ASP A C 1
ATOM 7390 O O . ASP A 1 940 ? 23.188 -13.484 26.135 1.00 85.38 940 ASP A O 1
ATOM 7394 N N . VAL A 1 941 ? 23.575 -11.910 27.689 1.00 89.06 941 VAL A N 1
ATOM 7395 C CA . VAL A 1 941 ? 22.186 -11.437 27.724 1.00 89.06 941 VAL A CA 1
ATOM 7396 C C . VAL A 1 941 ? 21.884 -10.637 26.458 1.00 89.06 941 VAL A C 1
ATOM 7398 O O . VAL A 1 941 ? 22.406 -9.542 26.223 1.00 89.06 941 VAL A O 1
ATOM 7401 N N . THR A 1 942 ? 20.990 -11.169 25.621 1.00 90.56 942 THR A N 1
ATOM 7402 C CA . THR A 1 942 ? 20.692 -10.583 24.307 1.00 90.56 942 THR A CA 1
ATOM 7403 C C . THR A 1 942 ? 19.210 -10.285 24.113 1.00 90.56 942 THR A C 1
ATOM 7405 O O . THR A 1 942 ? 18.341 -11.121 24.344 1.00 90.56 942 THR A O 1
ATOM 7408 N N . LEU A 1 943 ? 18.923 -9.068 23.634 1.00 93.62 943 LEU A N 1
ATOM 7409 C CA . LEU A 1 943 ? 17.590 -8.631 23.214 1.00 93.62 943 LEU A CA 1
ATOM 7410 C C . LEU A 1 943 ? 17.461 -8.751 21.690 1.00 93.62 943 LEU A C 1
ATOM 7412 O O . LEU A 1 943 ? 17.903 -7.866 20.938 1.00 93.62 943 LEU A O 1
ATOM 7416 N N . ASN A 1 944 ? 16.858 -9.847 21.235 1.00 92.06 944 ASN A N 1
ATOM 7417 C CA . ASN A 1 944 ? 16.786 -10.239 19.829 1.00 92.06 944 ASN A CA 1
ATOM 7418 C C . ASN A 1 944 ? 15.371 -10.088 19.266 1.00 92.06 944 ASN A C 1
ATOM 7420 O O . ASN A 1 944 ? 14.392 -10.464 19.898 1.00 92.06 944 ASN A O 1
ATOM 7424 N N . VAL A 1 945 ? 15.258 -9.590 18.033 1.00 93.19 945 VAL A N 1
ATOM 7425 C CA . VAL A 1 945 ? 13.982 -9.585 17.303 1.00 93.19 945 VAL A CA 1
ATOM 7426 C C . VAL A 1 945 ? 13.758 -10.966 16.693 1.00 93.19 945 VAL A C 1
ATOM 7428 O O . VAL A 1 945 ? 14.618 -11.481 15.970 1.00 93.19 945 VAL A O 1
ATOM 7431 N N . LEU A 1 946 ? 12.602 -11.561 16.970 1.00 91.56 946 LEU A N 1
ATOM 7432 C CA . LEU A 1 946 ? 12.257 -12.906 16.536 1.00 91.56 946 LEU A CA 1
ATOM 7433 C C . LEU A 1 946 ? 11.377 -12.875 15.287 1.00 91.56 946 LEU A C 1
ATOM 7435 O O . LEU A 1 946 ? 10.518 -12.014 15.107 1.00 91.56 946 LEU A O 1
ATOM 7439 N N . ARG A 1 947 ? 11.554 -13.872 14.416 1.00 92.81 947 ARG A N 1
ATOM 7440 C CA . ARG A 1 947 ? 10.587 -14.147 13.352 1.00 92.81 947 ARG A CA 1
ATOM 7441 C C . ARG A 1 947 ? 9.520 -15.087 13.895 1.00 92.81 947 ARG A C 1
ATOM 7443 O O . ARG A 1 947 ? 9.677 -16.302 13.807 1.00 92.81 947 ARG A O 1
ATOM 7450 N N . THR A 1 948 ? 8.427 -14.508 14.372 1.00 90.69 948 THR A N 1
ATOM 7451 C CA . THR A 1 948 ? 7.335 -15.150 15.118 1.00 90.69 948 THR A CA 1
ATOM 7452 C C . THR A 1 948 ? 6.911 -16.509 14.563 1.00 90.69 948 THR A C 1
ATOM 7454 O O . THR A 1 948 ? 6.955 -17.505 15.273 1.00 90.69 948 THR A O 1
ATOM 7457 N N . ARG A 1 949 ? 6.628 -16.602 13.253 1.00 90.44 949 ARG A N 1
ATOM 7458 C CA . ARG A 1 949 ? 6.239 -17.877 12.618 1.00 90.44 949 ARG A CA 1
ATOM 7459 C C . ARG A 1 949 ? 7.314 -18.963 12.723 1.00 90.44 949 ARG A C 1
ATOM 7461 O O . ARG A 1 949 ? 6.991 -20.110 12.974 1.00 90.44 949 ARG A O 1
ATOM 7468 N N . MET A 1 950 ? 8.587 -18.621 12.510 1.00 91.44 950 MET A N 1
ATOM 7469 C CA . MET A 1 950 ? 9.678 -19.609 12.584 1.00 91.44 950 MET A CA 1
ATOM 7470 C C . MET A 1 950 ? 10.006 -19.972 14.030 1.00 91.44 950 MET A C 1
ATOM 7472 O O . MET A 1 950 ? 10.372 -21.109 14.298 1.00 91.44 950 MET A O 1
ATOM 7476 N N . PHE A 1 951 ? 9.860 -19.017 14.947 1.00 91.75 951 PHE A N 1
ATOM 7477 C CA . PHE A 1 951 ? 10.033 -19.251 16.374 1.00 91.75 951 PHE A CA 1
ATOM 7478 C C . PHE A 1 951 ? 8.935 -20.163 16.939 1.00 91.75 951 PHE A C 1
ATOM 7480 O O . PHE A 1 951 ? 9.248 -21.085 17.678 1.00 91.75 951 PHE A O 1
ATOM 7487 N N . SER A 1 952 ? 7.678 -19.984 16.514 1.00 90.25 952 SER A N 1
ATOM 7488 C CA . SER A 1 952 ? 6.577 -20.896 16.853 1.00 90.25 952 SER A CA 1
ATOM 7489 C C . SER A 1 952 ? 6.861 -22.325 16.374 1.00 90.25 952 SER A C 1
ATOM 7491 O O . SER A 1 952 ? 6.758 -23.260 17.160 1.00 90.25 952 SER A O 1
ATOM 7493 N N . VAL A 1 953 ? 7.332 -22.510 15.131 1.00 90.62 953 VAL A N 1
ATOM 7494 C CA . VAL A 1 953 ? 7.754 -23.845 14.663 1.00 90.62 953 VAL A CA 1
ATOM 7495 C C . VAL A 1 953 ? 8.887 -24.402 15.526 1.00 90.62 953 VAL A C 1
ATOM 7497 O O . VAL A 1 953 ? 8.800 -25.544 15.953 1.00 90.62 953 VAL A O 1
ATOM 7500 N N . ALA A 1 954 ? 9.918 -23.605 15.825 1.00 91.56 954 ALA A N 1
ATOM 7501 C CA . ALA A 1 954 ? 11.029 -24.027 16.680 1.00 91.56 954 ALA A CA 1
ATOM 7502 C C . ALA A 1 954 ? 10.569 -24.458 18.084 1.00 91.56 954 ALA A C 1
ATOM 7504 O O . ALA A 1 954 ? 11.049 -25.467 18.593 1.00 91.56 954 ALA A O 1
ATOM 7505 N N . LEU A 1 955 ? 9.615 -23.736 18.681 1.00 88.94 955 LEU A N 1
ATOM 7506 C CA . LEU A 1 955 ? 9.014 -24.096 19.964 1.00 88.94 955 LEU A CA 1
ATOM 7507 C C . LEU A 1 955 ? 8.255 -25.422 19.863 1.00 88.94 955 LEU A C 1
ATOM 7509 O O . LEU A 1 955 ? 8.477 -26.297 20.690 1.00 88.94 955 LEU A O 1
ATOM 7513 N N . LYS A 1 956 ? 7.465 -25.618 18.799 1.00 88.88 956 LYS A N 1
ATOM 7514 C CA . LYS A 1 956 ? 6.773 -26.888 18.531 1.00 88.88 956 LYS A CA 1
ATOM 7515 C C . LYS A 1 956 ? 7.765 -28.055 18.377 1.00 88.88 956 LYS A C 1
ATOM 7517 O O . LYS A 1 956 ? 7.524 -29.124 18.925 1.00 88.88 956 LYS A O 1
ATOM 7522 N N . ILE A 1 957 ? 8.907 -27.847 17.707 1.00 90.50 957 ILE A N 1
ATOM 7523 C CA . ILE A 1 957 ? 9.970 -28.866 17.600 1.00 90.50 957 ILE A CA 1
ATOM 7524 C C . ILE A 1 957 ? 10.508 -29.222 18.988 1.00 90.50 957 ILE A C 1
ATOM 7526 O O . ILE A 1 957 ? 10.553 -30.391 19.348 1.00 90.50 957 ILE A O 1
ATOM 7530 N N . VAL A 1 958 ? 10.902 -28.225 19.780 1.00 89.25 958 VAL A N 1
ATOM 7531 C CA . VAL A 1 958 ? 11.522 -28.455 21.095 1.00 89.25 958 VAL A CA 1
ATOM 7532 C C . VAL A 1 958 ? 10.546 -29.083 22.091 1.00 89.25 958 VAL A C 1
ATOM 7534 O O . VAL A 1 958 ? 10.981 -29.860 22.934 1.00 89.25 958 VAL A O 1
ATOM 7537 N N . SER A 1 959 ? 9.254 -28.765 21.998 1.00 85.75 959 SER A N 1
ATOM 7538 C CA . SER A 1 959 ? 8.231 -29.295 22.902 1.00 85.75 959 SER A CA 1
ATOM 7539 C C . SER A 1 959 ? 7.820 -30.734 22.598 1.00 85.75 959 SER A C 1
ATOM 7541 O O . SER A 1 959 ? 7.448 -31.443 23.525 1.00 85.75 959 SER A O 1
ATOM 7543 N N . PHE A 1 960 ? 7.860 -31.166 21.333 1.00 87.38 960 PHE A N 1
ATOM 7544 C CA . PHE A 1 960 ? 7.214 -32.422 20.929 1.00 87.38 960 PHE A CA 1
ATOM 7545 C C . PHE A 1 960 ? 8.103 -33.414 20.175 1.00 87.38 960 PHE A C 1
ATOM 7547 O O . PHE A 1 960 ? 7.755 -34.589 20.087 1.00 87.38 960 PHE A O 1
ATOM 7554 N N . PHE A 1 961 ? 9.227 -32.983 19.599 1.00 88.50 961 PHE A N 1
ATOM 7555 C CA . PHE A 1 961 ? 10.101 -33.889 18.859 1.00 88.50 961 PHE A CA 1
ATOM 7556 C C . PHE A 1 961 ? 11.139 -34.535 19.783 1.00 88.50 961 PHE A C 1
ATOM 7558 O O . PHE A 1 961 ? 12.073 -33.874 20.242 1.00 88.50 961 PHE A O 1
ATOM 7565 N N . ASP A 1 962 ? 11.008 -35.846 19.999 1.00 84.62 962 ASP A N 1
ATOM 7566 C CA . ASP A 1 962 ? 12.005 -36.651 20.703 1.00 84.62 962 ASP A CA 1
ATOM 7567 C C . ASP A 1 962 ? 12.989 -37.310 19.722 1.00 84.62 962 ASP A C 1
ATOM 7569 O O . ASP A 1 962 ? 12.696 -38.310 19.057 1.00 84.62 962 ASP A O 1
ATOM 7573 N N . ALA A 1 963 ? 14.200 -36.755 19.666 1.00 82.56 963 ALA A N 1
ATOM 7574 C CA . ALA A 1 963 ? 15.282 -37.261 18.830 1.00 82.56 963 ALA A CA 1
ATOM 7575 C C . ALA A 1 963 ? 15.778 -38.659 19.252 1.00 82.56 963 ALA A C 1
ATOM 7577 O O . ALA A 1 963 ? 16.279 -39.393 18.400 1.00 82.56 963 ALA A O 1
ATOM 7578 N N . LYS A 1 964 ? 15.641 -39.050 20.531 1.00 81.31 964 LYS A N 1
ATOM 7579 C CA . LYS A 1 964 ? 16.052 -40.381 21.015 1.00 81.31 964 LYS A CA 1
ATOM 7580 C C . LYS A 1 964 ? 15.063 -41.454 20.577 1.00 81.31 964 LYS A C 1
ATOM 7582 O O . LYS A 1 964 ? 15.479 -42.511 20.117 1.00 81.31 964 LYS A O 1
ATOM 7587 N N . ALA A 1 965 ? 13.764 -41.169 20.651 1.00 79.44 965 ALA A N 1
ATOM 7588 C CA . ALA A 1 965 ? 12.745 -42.062 20.110 1.00 79.44 965 ALA A CA 1
ATOM 7589 C C . ALA A 1 965 ? 12.864 -42.181 18.580 1.00 79.44 965 ALA A C 1
ATOM 7591 O O . ALA A 1 965 ? 12.807 -43.283 18.034 1.00 79.44 965 ALA A O 1
ATOM 7592 N N . ALA A 1 966 ? 13.098 -41.067 17.878 1.00 76.56 966 ALA A N 1
ATOM 7593 C CA . ALA A 1 966 ? 13.226 -41.052 16.420 1.00 76.56 966 ALA A CA 1
ATOM 7594 C C . ALA A 1 966 ? 14.491 -41.762 15.898 1.00 76.56 966 ALA A C 1
ATOM 7596 O O . ALA A 1 966 ? 14.461 -42.308 14.790 1.00 76.56 966 ALA A O 1
ATOM 7597 N N . SER A 1 967 ? 15.579 -41.804 16.682 1.00 76.88 967 SER A N 1
ATOM 7598 C CA . SER A 1 967 ? 16.834 -42.446 16.258 1.00 76.88 967 SER A CA 1
ATOM 7599 C C . SER A 1 967 ? 16.720 -43.965 16.145 1.00 76.88 967 SER A C 1
ATOM 7601 O O . SER A 1 967 ? 17.456 -44.576 15.375 1.00 76.88 967 SER A O 1
ATOM 7603 N N . THR A 1 968 ? 15.753 -44.570 16.845 1.00 75.44 968 THR A N 1
ATOM 7604 C CA . THR A 1 968 ? 15.447 -46.006 16.730 1.00 75.44 968 THR A CA 1
ATOM 7605 C C . THR A 1 968 ? 14.833 -46.377 15.377 1.00 75.44 968 THR A C 1
ATOM 7607 O O . THR A 1 968 ? 14.961 -47.518 14.944 1.00 75.44 968 THR A O 1
ATOM 7610 N N . LYS A 1 969 ? 14.189 -45.417 14.692 1.00 69.31 969 LYS A N 1
ATOM 7611 C CA . LYS A 1 969 ? 13.504 -45.620 13.403 1.00 69.31 969 LYS A CA 1
ATOM 7612 C C . LYS A 1 969 ? 14.271 -45.050 12.212 1.00 69.31 969 LYS A C 1
ATOM 7614 O O . LYS A 1 969 ? 14.155 -45.576 11.110 1.00 69.31 969 LYS A O 1
ATOM 7619 N N . THR A 1 970 ? 15.027 -43.967 12.402 1.00 73.94 970 THR A N 1
ATOM 7620 C CA . THR A 1 970 ? 15.756 -43.286 11.320 1.00 73.94 970 THR A CA 1
ATOM 7621 C C . THR A 1 970 ? 17.114 -42.763 11.799 1.00 73.94 970 THR A C 1
ATOM 7623 O O . THR A 1 970 ? 17.197 -42.229 12.901 1.00 73.94 970 THR A O 1
ATOM 7626 N N . PRO A 1 971 ? 18.180 -42.833 10.979 1.00 72.12 971 PRO A N 1
ATOM 7627 C CA . PRO A 1 971 ? 19.522 -42.407 11.392 1.00 72.12 971 PRO A CA 1
ATOM 7628 C C . PRO A 1 971 ? 19.701 -40.877 11.452 1.00 72.12 971 PRO A C 1
ATOM 7630 O O . PRO A 1 971 ? 20.656 -40.386 12.051 1.00 72.12 971 PRO A O 1
ATOM 7633 N N . LEU A 1 972 ? 18.803 -40.099 10.835 1.00 81.12 972 LEU A N 1
ATOM 7634 C CA . LEU A 1 972 ? 18.897 -38.640 10.724 1.00 81.12 972 LEU A CA 1
ATOM 7635 C C . LEU A 1 972 ? 17.867 -37.954 11.627 1.00 81.12 972 LEU A C 1
ATOM 7637 O O . LEU A 1 972 ? 16.704 -37.828 11.261 1.00 81.12 972 LEU A O 1
ATOM 7641 N N . VAL A 1 973 ? 18.316 -37.458 12.782 1.00 84.31 973 VAL A N 1
ATOM 7642 C CA . VAL A 1 973 ? 17.433 -36.932 13.847 1.00 84.31 973 VAL A CA 1
ATOM 7643 C C . VAL A 1 973 ? 17.673 -35.466 14.212 1.00 84.31 973 VAL A C 1
ATOM 7645 O O . VAL A 1 973 ? 17.300 -35.010 15.289 1.00 84.31 973 VAL A O 1
ATOM 7648 N N . HIS A 1 974 ? 18.308 -34.687 13.336 1.00 88.75 974 HIS A N 1
ATOM 7649 C CA . HIS A 1 974 ? 18.460 -33.248 13.575 1.00 88.75 974 HIS A CA 1
ATOM 7650 C C . HIS A 1 974 ? 17.117 -32.506 13.422 1.00 88.75 974 HIS A C 1
ATOM 7652 O O . HIS A 1 974 ? 16.216 -32.972 12.733 1.00 88.75 974 HIS A O 1
ATOM 7658 N N . ASP A 1 975 ? 16.992 -31.297 13.976 1.00 88.88 975 ASP A N 1
ATOM 7659 C CA . ASP A 1 975 ? 15.732 -30.513 13.995 1.00 88.88 975 ASP A CA 1
ATOM 7660 C C . ASP A 1 975 ? 15.147 -30.153 12.618 1.00 88.88 975 ASP A C 1
ATOM 7662 O O . ASP A 1 975 ? 14.015 -29.696 12.505 1.00 88.88 975 ASP A O 1
ATOM 7666 N N . LEU A 1 976 ? 15.950 -30.294 11.563 1.00 90.75 976 LEU A N 1
ATOM 7667 C CA . LEU A 1 976 ? 15.551 -30.038 10.175 1.00 90.75 976 LEU A CA 1
ATOM 7668 C C . LEU A 1 976 ? 15.351 -31.339 9.383 1.00 90.75 976 LEU A C 1
ATOM 7670 O O . LEU A 1 976 ? 15.242 -31.286 8.158 1.00 90.75 976 LEU A O 1
ATOM 7674 N N . SER A 1 977 ? 15.403 -32.489 10.052 1.00 90.56 977 SER A N 1
ATOM 7675 C CA . SER A 1 977 ? 15.229 -33.803 9.439 1.00 90.56 977 SER A CA 1
ATOM 7676 C C . SER A 1 977 ? 13.791 -33.989 8.970 1.00 90.56 977 SER A C 1
ATOM 7678 O O . SER A 1 977 ? 12.863 -33.320 9.430 1.00 90.56 977 SER A O 1
ATOM 7680 N N . GLU A 1 978 ? 13.605 -34.916 8.041 1.00 86.50 978 GLU A N 1
ATOM 7681 C CA . GLU A 1 978 ? 12.274 -35.312 7.587 1.00 86.50 978 GLU A CA 1
ATOM 7682 C C . GLU A 1 978 ? 11.457 -35.962 8.712 1.00 86.50 978 GLU A C 1
ATOM 7684 O O . GLU A 1 978 ? 10.268 -35.683 8.842 1.00 86.50 978 GLU A O 1
ATOM 7689 N N . ALA A 1 979 ? 12.117 -36.705 9.608 1.00 85.56 979 ALA A N 1
ATOM 7690 C CA . ALA A 1 979 ? 11.500 -37.269 10.806 1.00 85.56 979 ALA A CA 1
ATOM 7691 C C . ALA A 1 979 ? 10.890 -36.185 11.713 1.00 85.56 979 ALA A C 1
ATOM 7693 O O . ALA A 1 979 ? 9.721 -36.287 12.080 1.00 85.56 979 ALA A O 1
ATOM 7694 N N . ALA A 1 980 ? 11.644 -35.118 12.010 1.00 87.12 980 ALA A N 1
ATOM 7695 C CA . ALA A 1 980 ? 11.148 -33.989 12.800 1.00 87.12 980 ALA A CA 1
ATOM 7696 C C . ALA A 1 980 ? 10.013 -33.234 12.092 1.00 87.12 980 ALA A C 1
ATOM 7698 O O . ALA A 1 980 ? 9.072 -32.763 12.725 1.00 87.12 980 ALA A O 1
ATOM 7699 N N . TYR A 1 981 ? 10.086 -33.103 10.767 1.00 88.88 981 TYR A N 1
ATOM 7700 C CA . TYR A 1 981 ? 9.044 -32.430 9.998 1.00 88.88 981 TYR A CA 1
ATOM 7701 C C . TYR A 1 981 ? 7.720 -33.203 10.026 1.00 88.88 981 TYR A C 1
ATOM 7703 O O . TYR A 1 981 ? 6.675 -32.610 10.304 1.00 88.88 981 TYR A O 1
ATOM 7711 N N . ASN A 1 982 ? 7.768 -34.513 9.784 1.00 85.31 982 ASN A N 1
ATOM 7712 C CA . ASN A 1 982 ? 6.581 -35.363 9.744 1.00 85.31 982 ASN A CA 1
ATOM 7713 C C . ASN A 1 982 ? 5.945 -35.493 11.132 1.00 85.31 982 ASN A C 1
ATOM 7715 O O . ASN A 1 982 ? 4.743 -35.272 11.265 1.00 85.31 982 ASN A O 1
ATOM 7719 N N . SER A 1 983 ? 6.753 -35.700 12.181 1.00 83.88 983 SER A N 1
ATOM 7720 C CA . SER A 1 983 ? 6.240 -35.798 13.554 1.00 83.88 983 SER A CA 1
ATOM 7721 C C . SER A 1 983 ? 5.493 -34.537 13.990 1.00 83.88 983 SER A C 1
ATOM 7723 O O . SER A 1 983 ? 4.511 -34.613 14.713 1.00 83.88 983 SER A O 1
ATOM 7725 N N . ILE A 1 984 ? 5.934 -33.357 13.550 1.00 87.12 984 ILE A N 1
ATOM 7726 C CA . ILE A 1 984 ? 5.329 -32.075 13.941 1.00 87.12 984 ILE A CA 1
ATOM 7727 C C . ILE A 1 984 ? 4.116 -31.717 13.078 1.00 87.12 984 ILE A C 1
ATOM 7729 O O . ILE A 1 984 ? 3.245 -30.955 13.518 1.00 87.12 984 ILE A O 1
ATOM 7733 N N . LYS A 1 985 ? 4.069 -32.220 11.842 1.00 84.25 985 LYS A N 1
ATOM 7734 C CA . LYS A 1 985 ? 2.946 -32.012 10.925 1.00 84.25 985 LYS A CA 1
ATOM 7735 C C . LYS A 1 985 ? 1.705 -32.773 11.389 1.00 84.25 985 LYS A C 1
ATOM 7737 O O . LYS A 1 985 ? 0.613 -32.229 11.288 1.00 84.25 985 LYS A O 1
ATOM 7742 N N . GLU A 1 986 ? 1.893 -33.983 11.903 1.00 76.56 986 GLU A N 1
ATOM 7743 C CA . GLU A 1 986 ? 0.810 -34.898 12.286 1.00 76.56 986 GLU A CA 1
ATOM 7744 C C . GLU A 1 986 ? 0.395 -34.775 13.758 1.00 76.56 986 GLU A C 1
ATOM 7746 O O . GLU A 1 986 ? -0.642 -35.301 14.142 1.00 76.56 986 GLU A O 1
ATOM 7751 N N . ILE A 1 987 ? 1.171 -34.070 14.590 1.00 81.31 987 ILE A N 1
ATOM 7752 C CA . ILE A 1 987 ? 0.865 -33.969 16.018 1.00 81.31 987 ILE A CA 1
ATOM 7753 C C . ILE A 1 987 ? -0.281 -32.992 16.309 1.00 81.31 987 ILE A C 1
ATOM 7755 O O . ILE A 1 987 ? -0.193 -31.786 16.023 1.00 81.31 987 ILE A O 1
ATOM 7759 N N . GLU A 1 988 ? -1.318 -33.524 16.951 1.00 78.06 988 GLU A N 1
ATOM 7760 C CA . GLU A 1 988 ? -2.337 -32.754 17.656 1.00 78.06 988 GLU A CA 1
ATOM 7761 C C . GLU A 1 988 ? -1.728 -32.171 18.931 1.00 78.06 988 GLU A C 1
ATOM 7763 O O . GLU A 1 988 ? -1.119 -32.873 19.736 1.00 78.06 988 GLU A O 1
ATOM 7768 N N . VAL A 1 989 ? -1.824 -30.852 19.083 1.00 79.88 989 VAL A N 1
ATOM 7769 C CA . VAL A 1 989 ? -1.208 -30.131 20.199 1.00 79.88 989 VAL A CA 1
ATOM 7770 C C . VAL A 1 989 ? -2.111 -30.267 21.427 1.00 79.88 989 VAL A C 1
ATOM 7772 O O . VAL A 1 989 ? -3.234 -29.769 21.376 1.00 79.88 989 VAL A O 1
ATOM 7775 N N . PRO A 1 990 ? -1.639 -30.856 22.540 1.00 78.81 990 PRO A N 1
ATOM 7776 C CA . PRO A 1 990 ? -2.412 -30.889 23.777 1.00 78.81 990 PRO A CA 1
ATOM 7777 C C . PRO A 1 990 ? -2.613 -29.473 24.335 1.00 78.81 990 PRO A C 1
ATOM 7779 O O . PRO A 1 990 ? -1.654 -28.693 24.390 1.00 78.81 990 PRO A O 1
ATOM 7782 N N . GLU A 1 991 ? -3.829 -29.154 24.789 1.00 73.00 991 GLU A N 1
ATOM 7783 C CA . GLU A 1 991 ? -4.170 -27.837 25.357 1.00 73.00 991 GLU A CA 1
ATOM 7784 C C . GLU A 1 991 ? -3.333 -27.489 26.598 1.00 73.00 991 GLU A C 1
ATOM 7786 O O . GLU A 1 991 ? -3.017 -26.326 26.817 1.00 73.00 991 GLU A O 1
ATOM 7791 N N . SER A 1 992 ? -2.883 -28.493 27.358 1.00 72.06 992 SER A N 1
ATOM 7792 C CA . SER A 1 992 ? -2.047 -28.332 28.557 1.00 72.06 992 SER A CA 1
ATOM 7793 C C . SER A 1 992 ? -0.543 -28.203 28.273 1.00 72.06 992 SER A C 1
ATOM 7795 O O . SER A 1 992 ? 0.279 -28.344 29.177 1.00 72.06 992 SER A O 1
ATOM 7797 N N . SER A 1 993 ? -0.139 -28.055 27.009 1.00 79.19 993 SER A N 1
ATOM 7798 C CA . SER A 1 993 ? 1.277 -27.966 26.648 1.00 79.19 993 SER A CA 1
ATOM 7799 C C . SER A 1 993 ? 1.807 -26.534 26.769 1.00 79.19 993 SER A C 1
ATOM 7801 O O . SER A 1 993 ? 1.145 -25.578 26.375 1.00 79.19 993 SER A O 1
ATOM 7803 N N . ALA A 1 994 ? 3.072 -26.380 27.176 1.00 73.06 994 ALA A N 1
ATOM 7804 C CA . ALA A 1 994 ? 3.756 -25.078 27.198 1.00 73.06 994 ALA A CA 1
ATOM 7805 C C . ALA A 1 994 ? 3.736 -24.357 25.830 1.00 73.06 994 ALA A C 1
ATOM 7807 O O . ALA A 1 994 ? 3.823 -23.132 25.746 1.00 73.06 994 ALA A O 1
ATOM 7808 N N . TYR A 1 995 ? 3.622 -25.111 24.730 1.00 83.25 995 TYR A N 1
ATOM 7809 C CA . TYR A 1 995 ? 3.428 -24.538 23.401 1.00 83.25 995 TYR A CA 1
ATOM 7810 C C . TYR A 1 995 ? 2.039 -23.904 23.245 1.00 83.25 995 TYR A C 1
ATOM 7812 O O . TYR A 1 995 ? 1.957 -22.803 22.706 1.00 83.25 995 TYR A O 1
ATOM 7820 N N . ALA A 1 996 ? 0.973 -24.564 23.706 1.00 81.06 996 ALA A N 1
ATOM 7821 C CA . ALA A 1 996 ? -0.397 -24.057 23.623 1.00 81.06 996 ALA A CA 1
ATOM 7822 C C . ALA A 1 996 ? -0.594 -22.773 24.444 1.00 81.06 996 ALA A C 1
ATOM 7824 O O . ALA A 1 996 ? -1.288 -21.869 23.991 1.00 81.06 996 ALA A O 1
ATOM 7825 N N . GLU A 1 997 ? 0.091 -22.639 25.581 1.00 79.81 997 GLU A N 1
ATOM 7826 C CA . GLU A 1 997 ? 0.050 -21.426 26.412 1.00 79.81 997 GLU A CA 1
ATOM 7827 C C . GLU A 1 997 ? 0.813 -20.244 25.783 1.00 79.81 997 GLU A C 1
ATOM 7829 O O . GLU A 1 997 ? 0.369 -19.097 25.841 1.00 79.81 997 GLU A O 1
ATOM 7834 N N . VAL A 1 998 ? 1.953 -20.501 25.126 1.00 79.12 998 VAL A N 1
ATOM 7835 C CA . VAL A 1 998 ? 2.789 -19.447 24.512 1.00 79.12 998 VAL A CA 1
ATOM 7836 C C . VAL A 1 998 ? 2.333 -19.084 23.098 1.00 79.12 998 VAL A C 1
ATOM 7838 O O . VAL A 1 998 ? 2.531 -17.950 22.658 1.00 79.12 998 VAL A O 1
ATOM 7841 N N . ALA A 1 999 ? 1.739 -20.012 22.347 1.00 81.38 999 ALA A N 1
ATOM 7842 C CA . ALA A 1 999 ? 1.359 -19.792 20.952 1.00 81.38 999 ALA A CA 1
ATOM 7843 C C . ALA A 1 999 ? 0.426 -18.576 20.738 1.00 81.38 999 ALA A C 1
ATOM 7845 O O . ALA A 1 999 ? 0.709 -17.806 19.813 1.00 81.38 999 ALA A O 1
ATOM 7846 N N . PRO A 1 1000 ? -0.595 -18.319 21.584 1.00 81.75 1000 PRO A N 1
ATOM 7847 C CA . PRO A 1 1000 ? -1.424 -17.112 21.505 1.00 81.75 1000 PRO A CA 1
ATOM 7848 C C . PRO A 1 1000 ? -0.637 -15.813 21.720 1.00 81.75 1000 PRO A C 1
ATOM 7850 O O . PRO A 1 1000 ? -0.966 -14.780 21.140 1.00 81.75 1000 PRO A O 1
ATOM 7853 N N . LEU A 1 1001 ? 0.434 -15.863 22.516 1.00 74.50 1001 LEU A N 1
ATOM 7854 C CA . LEU A 1 1001 ? 1.302 -14.719 22.811 1.00 74.50 1001 LEU A CA 1
ATOM 7855 C C . LEU A 1 1001 ? 2.271 -14.419 21.653 1.00 74.50 1001 LEU A C 1
ATOM 7857 O O . LEU A 1 1001 ? 2.770 -13.301 21.506 1.00 74.50 1001 LEU A O 1
ATOM 7861 N N . LEU A 1 1002 ? 2.512 -15.401 20.778 1.00 78.88 1002 LEU A N 1
ATOM 7862 C CA . LEU A 1 1002 ? 3.342 -15.287 19.579 1.00 78.88 1002 LEU A CA 1
ATOM 7863 C C . LEU A 1 1002 ? 2.530 -14.801 18.364 1.00 78.88 1002 LEU A C 1
ATOM 7865 O O . LEU A 1 1002 ? 2.600 -15.379 17.275 1.00 78.88 1002 LEU A O 1
ATOM 7869 N N . VAL A 1 1003 ? 1.787 -13.701 18.522 1.00 79.00 1003 VAL A N 1
ATOM 7870 C CA . VAL A 1 1003 ? 1.014 -13.067 17.442 1.00 79.00 1003 VAL A CA 1
ATOM 7871 C C . VAL A 1 1003 ? 1.547 -11.662 17.149 1.00 79.00 1003 VAL A C 1
ATOM 7873 O O . VAL A 1 1003 ? 1.637 -10.784 18.006 1.00 79.00 1003 VAL A O 1
ATOM 7876 N N . GLY A 1 1004 ? 1.911 -11.432 15.884 1.00 83.25 1004 GLY A N 1
ATOM 7877 C CA . GLY A 1 1004 ? 2.501 -10.168 15.438 1.00 83.25 1004 GLY A CA 1
ATOM 7878 C C . GLY A 1 1004 ? 4.021 -10.079 15.665 1.00 83.25 1004 GLY A C 1
ATOM 7879 O O . GLY A 1 1004 ? 4.692 -11.106 15.768 1.00 83.25 1004 GLY A O 1
ATOM 7880 N N . PRO A 1 1005 ? 4.606 -8.870 15.634 1.00 91.25 1005 PRO A N 1
ATOM 7881 C CA . PRO A 1 1005 ? 6.048 -8.659 15.783 1.00 91.25 1005 PRO A CA 1
ATOM 7882 C C . PRO A 1 1005 ? 6.533 -8.892 17.225 1.00 91.25 1005 PRO A C 1
ATOM 7884 O O . PRO A 1 1005 ? 6.222 -8.119 18.130 1.00 91.25 1005 PRO A O 1
ATOM 7887 N N . THR A 1 1006 ? 7.338 -9.940 17.422 1.00 91.62 1006 THR A N 1
ATOM 7888 C CA . THR A 1 1006 ? 7.858 -10.359 18.735 1.00 91.62 1006 THR A CA 1
ATOM 7889 C C . THR A 1 1006 ? 9.375 -10.207 18.835 1.00 91.62 1006 THR A C 1
ATOM 7891 O O . THR A 1 1006 ? 10.110 -10.482 17.885 1.00 91.62 1006 THR A O 1
ATOM 7894 N N . ALA A 1 1007 ? 9.860 -9.843 20.011 1.00 94.12 1007 ALA A N 1
ATOM 7895 C CA . ALA A 1 1007 ? 11.253 -9.872 20.425 1.00 94.12 1007 ALA A CA 1
ATOM 7896 C C . ALA A 1 1007 ? 11.394 -10.759 21.668 1.00 94.12 1007 ALA A C 1
ATOM 7898 O O . ALA A 1 1007 ? 10.423 -11.000 22.381 1.00 94.12 1007 ALA A O 1
ATOM 7899 N N . ALA A 1 1008 ? 12.602 -11.245 21.922 1.00 92.62 1008 ALA A N 1
ATOM 7900 C CA . ALA A 1 1008 ? 12.914 -11.992 23.126 1.00 92.62 1008 ALA A CA 1
ATOM 7901 C C . ALA A 1 1008 ? 14.157 -11.441 23.812 1.00 92.62 1008 ALA A C 1
ATOM 7903 O O . ALA A 1 1008 ? 15.161 -11.155 23.148 1.00 92.62 1008 ALA A O 1
ATOM 7904 N N . LEU A 1 1009 ? 14.078 -11.319 25.135 1.00 94.56 1009 LEU A N 1
ATOM 7905 C CA . LEU A 1 1009 ? 15.235 -11.121 25.996 1.00 94.56 1009 LEU A CA 1
ATOM 7906 C C . LEU A 1 1009 ? 15.671 -12.480 26.535 1.00 94.56 1009 LEU A C 1
ATOM 7908 O O . LEU A 1 1009 ? 14.893 -13.155 27.201 1.00 94.56 1009 LEU A O 1
ATOM 7912 N N . VAL A 1 1010 ? 16.897 -12.877 26.224 1.00 93.19 1010 VAL A N 1
ATOM 7913 C CA . VAL A 1 1010 ? 17.416 -14.217 26.507 1.00 93.19 1010 VAL A CA 1
ATOM 7914 C C . VAL A 1 1010 ? 18.486 -14.122 27.580 1.00 93.19 1010 VAL A C 1
ATOM 7916 O O . VAL A 1 1010 ? 19.425 -13.343 27.422 1.00 93.19 1010 VAL A O 1
ATOM 7919 N N . PHE A 1 1011 ? 18.355 -14.929 28.631 1.00 91.00 1011 PHE A N 1
ATOM 7920 C CA . PHE A 1 1011 ? 19.347 -15.063 29.690 1.00 91.00 1011 PHE A CA 1
ATOM 7921 C C . PHE A 1 1011 ? 19.985 -16.460 29.640 1.00 91.00 1011 PHE A C 1
ATOM 7923 O O . PHE A 1 1011 ? 19.264 -17.452 29.504 1.00 91.00 1011 PHE A O 1
ATOM 7930 N N . PRO A 1 1012 ? 21.321 -16.560 29.767 1.00 87.31 1012 PRO A N 1
ATOM 7931 C CA . PRO A 1 1012 ? 22.027 -17.844 29.772 1.00 87.31 1012 PRO A CA 1
ATOM 7932 C C . PRO A 1 1012 ? 21.831 -18.634 31.077 1.00 87.31 1012 PRO A C 1
ATOM 7934 O O . PRO A 1 1012 ? 22.024 -19.843 31.093 1.00 87.31 1012 PRO A O 1
ATOM 7937 N N . ALA A 1 1013 ? 21.424 -17.968 32.161 1.00 85.38 1013 ALA A N 1
ATOM 7938 C CA . ALA A 1 1013 ? 21.155 -18.568 33.464 1.00 85.38 1013 ALA A CA 1
ATOM 7939 C C . ALA A 1 1013 ? 19.955 -17.884 34.135 1.00 85.38 1013 ALA A C 1
ATOM 7941 O O . ALA A 1 1013 ? 19.666 -16.713 33.867 1.00 85.38 1013 ALA A O 1
ATOM 7942 N N . VAL A 1 1014 ? 19.265 -18.599 35.027 1.00 84.12 1014 VAL A N 1
ATOM 7943 C CA . VAL A 1 1014 ? 18.167 -18.038 35.825 1.00 84.12 1014 VAL A CA 1
ATOM 7944 C C . VAL A 1 1014 ? 18.762 -17.217 36.970 1.00 84.12 1014 VAL A C 1
ATOM 7946 O O . VAL A 1 1014 ? 19.185 -17.757 37.987 1.00 84.12 1014 VAL A O 1
ATOM 7949 N N . SER A 1 1015 ? 18.829 -15.896 36.794 1.00 85.50 1015 SER A N 1
ATOM 7950 C CA . SER A 1 1015 ? 19.306 -14.966 37.823 1.00 85.50 1015 SER A CA 1
ATOM 7951 C C . SER A 1 1015 ? 18.228 -13.923 38.135 1.00 85.50 1015 SER A C 1
ATOM 7953 O O . SER A 1 1015 ? 18.058 -12.981 37.352 1.00 85.50 1015 SER A O 1
ATOM 7955 N N . PRO A 1 1016 ? 17.519 -14.049 39.277 1.00 85.88 1016 PRO A N 1
ATOM 7956 C CA . PRO A 1 1016 ? 16.505 -13.084 39.710 1.00 85.88 1016 PRO A CA 1
ATOM 7957 C C . PRO A 1 1016 ? 17.008 -11.638 39.736 1.00 85.88 1016 PRO A C 1
ATOM 7959 O O . PRO A 1 1016 ? 16.317 -10.738 39.271 1.00 85.88 1016 PRO A O 1
ATOM 7962 N N . ALA A 1 1017 ? 18.251 -11.410 40.173 1.00 84.00 1017 ALA A N 1
ATOM 7963 C CA . ALA A 1 1017 ? 18.839 -10.072 40.248 1.00 84.00 1017 ALA A CA 1
ATOM 7964 C C . ALA A 1 1017 ? 19.004 -9.409 38.864 1.00 84.00 1017 ALA A C 1
ATOM 7966 O O . ALA A 1 1017 ? 18.662 -8.237 38.682 1.00 84.00 1017 ALA A O 1
ATOM 7967 N N . HIS A 1 1018 ? 19.472 -10.164 37.864 1.00 87.56 1018 HIS A N 1
ATOM 7968 C CA . HIS A 1 1018 ? 19.593 -9.672 36.487 1.00 87.56 1018 HIS A CA 1
ATOM 7969 C C . HIS A 1 1018 ? 18.227 -9.530 35.809 1.00 87.56 1018 HIS A C 1
ATOM 7971 O O . HIS A 1 1018 ? 18.006 -8.577 35.056 1.00 87.56 1018 HIS A O 1
ATOM 7977 N N . LEU A 1 1019 ? 17.289 -10.430 36.111 1.00 89.12 1019 LEU A N 1
ATOM 7978 C CA . LEU A 1 1019 ? 15.905 -10.326 35.659 1.00 89.12 1019 LEU A CA 1
ATOM 7979 C C . LEU A 1 1019 ? 15.239 -9.055 36.208 1.00 89.12 1019 LEU A C 1
ATOM 7981 O O . LEU A 1 1019 ? 14.664 -8.288 35.438 1.00 89.12 1019 LEU A O 1
ATOM 7985 N N . ALA A 1 1020 ? 15.388 -8.772 37.503 1.00 87.00 1020 ALA A N 1
ATOM 7986 C CA . ALA A 1 1020 ? 14.882 -7.557 38.134 1.00 87.00 1020 ALA A CA 1
ATOM 7987 C C . ALA A 1 1020 ? 15.463 -6.300 37.478 1.00 87.00 1020 ALA A C 1
ATOM 7989 O O . ALA A 1 1020 ? 14.721 -5.380 37.137 1.00 87.00 1020 ALA A O 1
ATOM 7990 N N . ALA A 1 1021 ? 16.779 -6.266 37.244 1.00 88.69 1021 ALA A N 1
ATOM 7991 C CA . ALA A 1 1021 ? 17.438 -5.149 36.570 1.00 88.69 1021 ALA A CA 1
ATOM 7992 C C . ALA A 1 1021 ? 16.916 -4.927 35.140 1.00 88.69 1021 ALA A C 1
ATOM 7994 O O . ALA A 1 1021 ? 16.705 -3.783 34.736 1.00 88.69 1021 ALA A O 1
ATOM 7995 N N . ALA A 1 1022 ? 16.643 -6.000 34.394 1.00 91.12 1022 ALA A N 1
ATOM 7996 C CA . ALA A 1 1022 ? 16.036 -5.901 33.071 1.00 91.12 1022 ALA A CA 1
ATOM 7997 C C . ALA A 1 1022 ? 14.581 -5.409 33.121 1.00 91.12 1022 ALA A C 1
ATOM 7999 O O . ALA A 1 1022 ? 14.195 -4.568 32.305 1.00 91.12 1022 ALA A O 1
ATOM 8000 N N . LEU A 1 1023 ? 13.783 -5.878 34.088 1.00 90.50 1023 LEU A N 1
ATOM 8001 C CA . LEU A 1 1023 ? 12.394 -5.444 34.274 1.00 90.50 1023 LEU A CA 1
ATOM 8002 C C . LEU A 1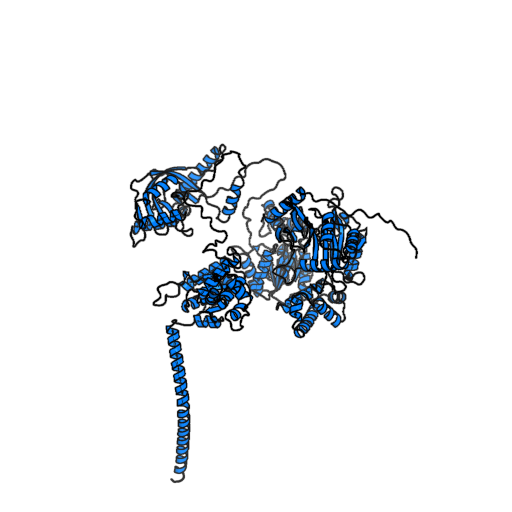 1023 ? 12.303 -3.958 34.641 1.00 90.50 1023 LEU A C 1
ATOM 8004 O O . LEU A 1 1023 ? 11.463 -3.263 34.076 1.00 90.50 1023 LEU A O 1
ATOM 8008 N N . LYS A 1 1024 ? 13.223 -3.434 35.465 1.00 89.44 1024 LYS A N 1
ATOM 8009 C CA . LYS A 1 1024 ? 13.315 -1.989 35.772 1.00 89.44 1024 LYS A CA 1
ATOM 8010 C C . LYS A 1 1024 ? 13.428 -1.113 34.521 1.00 89.44 1024 LYS A C 1
ATOM 8012 O O . LYS A 1 1024 ? 12.988 0.033 34.539 1.00 89.44 1024 LYS A O 1
ATOM 8017 N N . VAL A 1 1025 ? 14.043 -1.635 33.456 1.00 90.31 1025 VAL A N 1
ATOM 8018 C CA . VAL A 1 1025 ? 14.253 -0.910 32.195 1.00 90.31 1025 VAL A CA 1
ATOM 8019 C C . VAL A 1 1025 ? 13.126 -1.167 31.196 1.00 90.31 1025 VAL A C 1
ATOM 8021 O O . VAL A 1 1025 ? 12.656 -0.232 30.558 1.00 90.31 1025 VAL A O 1
ATOM 8024 N N . LEU A 1 1026 ? 12.721 -2.424 31.009 1.00 91.06 1026 LEU A N 1
ATOM 8025 C CA . LEU A 1 1026 ? 11.829 -2.816 29.912 1.00 91.06 1026 LEU A CA 1
ATOM 8026 C C . LEU A 1 1026 ? 10.344 -2.804 30.286 1.00 91.06 1026 LEU A C 1
ATOM 8028 O O . LEU A 1 1026 ? 9.513 -2.557 29.419 1.00 91.06 1026 LEU A O 1
ATOM 8032 N N . ALA A 1 1027 ? 10.008 -3.095 31.542 1.00 87.38 1027 ALA A N 1
ATOM 8033 C CA . ALA A 1 1027 ? 8.632 -3.198 32.024 1.00 87.38 1027 ALA A CA 1
ATOM 8034 C C . ALA A 1 1027 ? 8.558 -2.803 33.513 1.00 87.38 1027 ALA A C 1
ATOM 8036 O O . ALA A 1 1027 ? 8.323 -3.666 34.367 1.00 87.38 1027 ALA A O 1
ATOM 8037 N N . PRO A 1 1028 ? 8.805 -1.517 33.837 1.00 85.25 1028 PRO A N 1
ATOM 8038 C CA . PRO A 1 1028 ? 8.915 -1.069 35.219 1.00 85.25 1028 PRO A CA 1
ATOM 8039 C C . PRO A 1 1028 ? 7.612 -1.293 35.996 1.00 85.25 1028 PRO A C 1
ATOM 8041 O O . PRO A 1 1028 ? 6.514 -1.074 35.480 1.00 85.25 1028 PRO A O 1
ATOM 8044 N N . GLY A 1 1029 ? 7.746 -1.738 37.245 1.00 76.06 1029 GLY A N 1
ATOM 8045 C CA . GLY A 1 1029 ? 6.642 -1.904 38.188 1.00 76.06 1029 GLY A CA 1
ATOM 8046 C C . GLY A 1 1029 ? 6.248 -0.599 38.897 1.00 76.06 1029 GLY A C 1
ATOM 8047 O O . GLY A 1 1029 ? 6.915 0.429 38.733 1.00 76.06 1029 GLY A O 1
ATOM 8048 N N . PRO A 1 1030 ? 5.172 -0.621 39.707 1.00 72.50 1030 PRO A N 1
ATOM 8049 C CA . PRO A 1 1030 ? 4.738 0.530 40.499 1.00 72.50 1030 PRO A CA 1
ATOM 8050 C C . PRO A 1 1030 ? 5.831 1.020 41.464 1.00 72.50 1030 PRO A C 1
ATOM 8052 O O . PRO A 1 1030 ? 6.721 0.264 41.876 1.00 72.50 1030 PRO A O 1
ATOM 8055 N N . ALA A 1 1031 ? 5.770 2.309 41.814 1.00 62.25 1031 ALA A N 1
ATOM 8056 C CA . ALA A 1 1031 ? 6.727 2.951 42.712 1.00 62.25 1031 ALA A CA 1
ATOM 8057 C C . ALA A 1 1031 ? 6.759 2.235 44.077 1.00 62.25 1031 ALA A C 1
ATOM 8059 O O . ALA A 1 1031 ? 5.715 2.008 44.677 1.00 62.25 1031 ALA A O 1
ATOM 8060 N N . GLY A 1 1032 ? 7.958 1.863 44.543 1.00 59.75 1032 GLY A N 1
ATOM 8061 C CA . GLY A 1 1032 ? 8.161 1.084 45.775 1.00 59.75 1032 GLY A CA 1
ATOM 8062 C C . GLY A 1 1032 ? 8.376 -0.422 45.569 1.00 59.75 1032 GLY A C 1
ATOM 8063 O O . GLY A 1 1032 ? 8.762 -1.104 46.510 1.00 59.75 1032 GLY A O 1
ATOM 8064 N N . SER A 1 1033 ? 8.194 -0.947 44.351 1.00 67.38 1033 SER A N 1
ATOM 8065 C CA . SER A 1 1033 ? 8.486 -2.355 44.033 1.00 67.38 1033 SER A CA 1
ATOM 8066 C C . SER A 1 1033 ? 9.962 -2.603 43.686 1.00 67.38 1033 SER A C 1
ATOM 8068 O O . SER A 1 1033 ? 10.672 -1.706 43.221 1.00 67.38 1033 SER A O 1
ATOM 8070 N N . ALA A 1 1034 ? 10.417 -3.857 43.811 1.00 64.38 1034 ALA A N 1
ATOM 8071 C CA . ALA A 1 1034 ? 11.763 -4.284 43.407 1.00 64.38 1034 ALA A CA 1
ATOM 8072 C C . ALA A 1 1034 ? 12.072 -4.037 41.912 1.00 64.38 1034 ALA A C 1
ATOM 8074 O O . ALA A 1 1034 ? 13.237 -4.041 41.518 1.00 64.38 1034 ALA A O 1
ATOM 8075 N N . THR A 1 1035 ? 11.052 -3.773 41.085 1.00 72.94 1035 THR A N 1
ATOM 8076 C CA . THR A 1 1035 ? 11.148 -3.474 39.644 1.00 72.94 1035 THR A CA 1
ATOM 8077 C C . THR A 1 1035 ? 10.829 -2.011 39.304 1.00 72.94 1035 THR A C 1
ATOM 8079 O O . THR A 1 1035 ? 10.563 -1.689 38.145 1.00 72.94 1035 THR A O 1
ATOM 8082 N N . ALA A 1 1036 ? 10.875 -1.105 40.288 1.00 76.31 1036 ALA A N 1
ATOM 8083 C CA . ALA A 1 1036 ? 10.641 0.324 40.083 1.00 76.31 1036 ALA A CA 1
ATOM 8084 C C . ALA A 1 1036 ? 11.603 0.942 39.041 1.00 76.31 1036 ALA A C 1
ATOM 8086 O O . ALA A 1 1036 ? 12.777 0.555 38.969 1.00 76.31 1036 ALA A O 1
ATOM 8087 N N . PRO A 1 1037 ? 11.140 1.929 38.249 1.00 81.69 1037 PRO A N 1
ATOM 8088 C CA . PRO A 1 1037 ? 11.948 2.524 37.191 1.00 81.69 1037 PRO A CA 1
ATOM 8089 C C . PRO A 1 1037 ? 13.208 3.210 37.752 1.00 81.69 1037 PRO A C 1
ATOM 8091 O O . PRO A 1 1037 ? 13.188 3.745 38.866 1.00 81.69 1037 PRO A O 1
ATOM 8094 N N . PRO A 1 1038 ? 14.316 3.235 36.990 1.00 84.00 1038 PRO A N 1
ATOM 8095 C CA . PRO A 1 1038 ? 15.553 3.877 37.424 1.00 84.00 1038 PRO A CA 1
ATOM 8096 C C . PRO A 1 1038 ? 15.342 5.379 37.648 1.00 84.00 1038 PRO A C 1
ATOM 8098 O O . PRO A 1 1038 ? 14.650 6.025 36.877 1.00 84.00 1038 PRO A O 1
ATOM 8101 N N . THR A 1 1039 ? 15.968 5.972 38.669 1.00 84.69 1039 THR A N 1
ATOM 8102 C CA . THR A 1 1039 ? 15.756 7.396 38.984 1.00 84.69 1039 THR A CA 1
ATOM 8103 C C . THR A 1 1039 ? 16.403 8.332 37.959 1.00 84.69 1039 THR A C 1
ATOM 8105 O O . THR A 1 1039 ? 17.521 8.103 37.490 1.00 84.69 1039 THR A O 1
ATOM 8108 N N . ARG A 1 1040 ? 15.735 9.458 37.660 1.00 83.25 1040 ARG A N 1
ATOM 8109 C CA . ARG A 1 1040 ? 16.192 10.446 36.661 1.00 83.25 1040 ARG A CA 1
ATOM 8110 C C . ARG A 1 1040 ? 17.548 11.077 36.981 1.00 83.25 1040 ARG A C 1
ATOM 8112 O O . ARG A 1 1040 ? 18.290 11.406 36.063 1.00 83.25 1040 ARG A O 1
ATOM 8119 N N . LYS A 1 1041 ? 17.884 11.222 38.269 1.00 81.81 1041 LYS A N 1
ATOM 8120 C CA . LYS A 1 1041 ? 19.187 11.748 38.713 1.00 81.81 1041 LYS A CA 1
ATOM 8121 C C . LYS A 1 1041 ? 20.336 10.775 38.428 1.00 81.81 1041 LYS A C 1
ATOM 8123 O O . LYS A 1 1041 ? 21.413 11.218 38.055 1.00 81.81 1041 LYS A O 1
ATOM 8128 N N . LYS A 1 1042 ? 20.109 9.467 38.602 1.00 80.50 1042 LYS A N 1
ATOM 8129 C CA . LYS A 1 1042 ? 21.148 8.435 38.460 1.00 80.50 1042 LYS A CA 1
ATOM 8130 C C . LYS A 1 1042 ? 21.292 7.949 37.016 1.00 80.50 1042 LYS A C 1
ATOM 8132 O O . LYS A 1 1042 ? 22.405 7.695 36.579 1.00 80.50 1042 LYS A O 1
ATOM 8137 N N . ASN A 1 1043 ? 20.185 7.864 36.273 1.00 85.62 1043 ASN A N 1
ATOM 8138 C CA . ASN A 1 1043 ? 20.157 7.384 34.889 1.00 85.62 1043 ASN A CA 1
ATOM 8139 C C . ASN A 1 1043 ? 19.445 8.394 33.970 1.00 85.62 1043 ASN A C 1
ATOM 8141 O O . ASN A 1 1043 ? 18.297 8.175 33.575 1.00 85.62 1043 ASN A O 1
ATOM 8145 N N . PRO A 1 1044 ? 20.097 9.517 33.609 1.00 86.69 1044 PRO A N 1
ATOM 8146 C CA . PRO A 1 1044 ? 19.491 10.524 32.736 1.00 86.69 1044 PRO A CA 1
ATOM 8147 C C . PRO A 1 1044 ? 19.235 9.999 31.312 1.00 86.69 1044 PRO A C 1
ATOM 8149 O O . PRO A 1 1044 ? 18.279 10.432 30.673 1.00 86.69 1044 PRO A O 1
ATOM 8152 N N . GLY A 1 1045 ? 20.044 9.040 30.834 1.00 86.19 1045 GLY A N 1
ATOM 8153 C CA . GLY A 1 1045 ? 19.909 8.418 29.509 1.00 86.19 1045 GLY A CA 1
ATOM 8154 C C . GLY A 1 1045 ? 18.612 7.624 29.321 1.00 86.19 1045 GLY A C 1
ATOM 8155 O O . GLY A 1 1045 ? 18.042 7.631 28.230 1.00 86.19 1045 GLY A O 1
ATOM 8156 N N . TYR A 1 1046 ? 18.083 7.033 30.395 1.00 89.88 1046 TYR A N 1
ATOM 8157 C CA . TYR A 1 1046 ? 16.798 6.333 30.385 1.00 89.88 1046 TYR A CA 1
ATOM 8158 C C . TYR A 1 1046 ? 15.623 7.269 30.069 1.00 89.88 1046 TYR A C 1
ATOM 8160 O O . TYR A 1 1046 ? 14.701 6.891 29.350 1.00 89.88 1046 TYR A O 1
ATOM 8168 N N . TYR A 1 1047 ? 15.674 8.514 30.551 1.00 89.81 1047 TYR A N 1
ATOM 8169 C CA . TYR A 1 1047 ? 14.643 9.536 30.323 1.00 89.81 1047 TYR A CA 1
ATOM 8170 C C . TYR A 1 1047 ? 14.890 10.380 29.065 1.00 89.81 1047 TYR A C 1
ATOM 8172 O O . TYR A 1 1047 ? 14.230 11.399 28.854 1.00 89.81 1047 TYR A O 1
ATOM 8180 N N . GLU A 1 1048 ? 15.833 9.974 28.213 1.00 91.00 1048 GLU A N 1
ATOM 8181 C CA . GLU A 1 1048 ? 16.011 10.573 26.895 1.00 91.00 1048 GLU A CA 1
ATOM 8182 C C . GLU A 1 1048 ? 14.771 10.284 26.021 1.00 91.00 1048 GLU A C 1
ATOM 8184 O O . GLU A 1 1048 ? 14.301 9.139 25.997 1.00 91.00 1048 GLU A O 1
ATOM 8189 N N . PRO A 1 1049 ? 14.260 11.257 25.236 1.00 89.25 1049 PRO A N 1
ATOM 8190 C CA . PRO A 1 1049 ? 13.076 11.053 24.394 1.00 89.25 1049 PRO A CA 1
ATOM 8191 C C . PRO A 1 1049 ? 13.188 9.846 23.454 1.00 89.25 1049 PRO A C 1
ATOM 8193 O O . PRO A 1 1049 ? 12.213 9.134 23.239 1.00 89.25 1049 PRO A O 1
ATOM 8196 N N . LEU A 1 1050 ? 14.386 9.570 22.925 1.00 88.06 1050 LEU A N 1
ATOM 8197 C CA . LEU A 1 1050 ? 14.637 8.409 22.065 1.00 88.06 1050 LEU A CA 1
ATOM 8198 C C . LEU A 1 1050 ? 14.487 7.070 22.801 1.00 88.06 1050 LEU A C 1
ATOM 8200 O O . LEU A 1 1050 ? 14.072 6.090 22.190 1.00 88.06 1050 LEU A O 1
ATOM 8204 N N . CYS A 1 1051 ? 14.848 6.997 24.085 1.00 89.88 1051 CYS A N 1
ATOM 8205 C CA . CYS A 1 1051 ? 14.703 5.777 24.876 1.00 89.88 1051 CYS A CA 1
ATOM 8206 C C . CYS A 1 1051 ? 13.248 5.589 25.319 1.00 89.88 1051 CYS A C 1
ATOM 8208 O O . CYS A 1 1051 ? 12.678 4.526 25.087 1.00 89.88 1051 CYS A O 1
ATOM 8210 N N . GLN A 1 1052 ? 12.611 6.638 25.848 1.00 92.12 1052 GLN A N 1
ATOM 8211 C CA . GLN A 1 1052 ? 11.215 6.593 26.304 1.00 92.12 1052 GLN A CA 1
ATOM 8212 C C . GLN A 1 1052 ? 10.230 6.278 25.171 1.00 92.12 1052 GLN A C 1
ATOM 8214 O O . GLN A 1 1052 ? 9.375 5.408 25.323 1.00 92.12 1052 GLN A O 1
ATOM 8219 N N . ASN A 1 1053 ? 10.403 6.895 23.997 1.00 91.19 1053 ASN A N 1
ATOM 8220 C CA . ASN A 1 1053 ? 9.577 6.588 22.825 1.00 91.19 1053 ASN A CA 1
ATOM 8221 C C . ASN A 1 1053 ? 9.758 5.144 22.339 1.00 91.19 1053 ASN A C 1
ATOM 8223 O O . ASN A 1 1053 ? 8.826 4.556 21.793 1.00 91.19 1053 ASN A O 1
ATOM 8227 N N . GLY A 1 1054 ? 10.957 4.579 22.510 1.00 89.94 1054 GLY A N 1
ATOM 8228 C CA . GLY A 1 1054 ? 11.239 3.182 22.202 1.00 89.94 1054 GLY A CA 1
ATOM 8229 C C . GLY A 1 1054 ? 10.578 2.224 23.194 1.00 89.94 1054 GLY A C 1
ATOM 8230 O O . GLY A 1 1054 ? 9.948 1.256 22.773 1.00 89.94 1054 GLY A O 1
ATOM 8231 N N . LEU A 1 1055 ? 10.679 2.517 24.493 1.00 91.19 1055 LEU A N 1
ATOM 8232 C CA . LEU A 1 1055 ? 10.087 1.717 25.570 1.00 91.19 1055 LEU A CA 1
ATOM 8233 C C . LEU A 1 1055 ? 8.555 1.719 25.518 1.00 91.19 1055 LEU A C 1
ATOM 8235 O O . LEU A 1 1055 ? 7.959 0.661 25.648 1.00 91.19 1055 LEU A O 1
ATOM 8239 N N . ALA A 1 1056 ? 7.916 2.849 25.198 1.00 90.38 1056 ALA A N 1
ATOM 8240 C CA . ALA A 1 1056 ? 6.459 2.929 25.016 1.00 90.38 1056 ALA A CA 1
ATOM 8241 C C . ALA A 1 1056 ? 5.922 2.036 23.875 1.00 90.38 1056 ALA A C 1
ATOM 8243 O O . ALA A 1 1056 ? 4.723 1.779 23.786 1.00 90.38 1056 ALA A O 1
ATOM 8244 N N . LYS A 1 1057 ? 6.803 1.574 22.978 1.00 92.62 1057 LYS A N 1
ATOM 8245 C CA . LYS A 1 1057 ? 6.482 0.669 21.864 1.00 92.62 1057 LYS A CA 1
ATOM 8246 C C . LYS A 1 1057 ? 6.861 -0.786 22.150 1.00 92.62 1057 LYS A C 1
ATOM 8248 O O . LYS A 1 1057 ? 6.680 -1.626 21.263 1.00 92.62 1057 LYS A O 1
ATOM 8253 N N . LEU A 1 1058 ? 7.422 -1.077 23.324 1.00 92.31 1058 LEU A N 1
ATOM 8254 C CA . LEU A 1 1058 ? 7.726 -2.421 23.799 1.00 92.31 1058 LEU A CA 1
ATOM 8255 C C . LEU A 1 1058 ? 6.740 -2.808 24.896 1.00 92.31 1058 LEU A C 1
ATOM 8257 O O . LEU A 1 1058 ? 6.552 -2.078 25.861 1.00 92.31 1058 LEU A O 1
ATOM 8261 N N . LEU A 1 1059 ? 6.138 -3.981 24.751 1.00 91.38 1059 LEU A N 1
ATOM 8262 C CA . LEU A 1 1059 ? 5.217 -4.541 25.730 1.00 91.38 1059 LEU A CA 1
ATOM 8263 C C . LEU A 1 1059 ? 5.730 -5.912 26.159 1.00 91.38 1059 LEU A C 1
ATOM 8265 O O . LEU A 1 1059 ? 5.934 -6.775 25.310 1.00 91.38 1059 LEU A O 1
ATOM 8269 N N . LEU A 1 1060 ? 5.946 -6.120 27.456 1.00 91.19 1060 LEU A N 1
ATOM 8270 C CA . LEU A 1 1060 ? 6.230 -7.448 28.001 1.00 91.19 1060 LEU A CA 1
ATOM 8271 C C . LEU A 1 1060 ? 4.935 -8.266 28.000 1.00 91.19 1060 LEU A C 1
ATOM 8273 O O . LEU A 1 1060 ? 3.927 -7.815 28.534 1.00 91.19 1060 LEU A O 1
ATOM 8277 N N . VAL A 1 1061 ? 4.973 -9.445 27.386 1.00 88.81 1061 VAL A N 1
ATOM 8278 C CA . VAL A 1 1061 ? 3.800 -10.315 27.217 1.00 88.81 1061 VAL A CA 1
ATOM 8279 C C . VAL A 1 1061 ? 3.848 -11.507 28.178 1.00 88.81 1061 VAL A C 1
ATOM 8281 O O . VAL A 1 1061 ? 2.814 -11.962 28.647 1.00 88.81 1061 VAL A O 1
ATOM 8284 N N . GLY A 1 1062 ? 5.047 -11.992 28.500 1.00 88.25 1062 GLY A N 1
ATOM 8285 C CA . GLY A 1 1062 ? 5.259 -13.111 29.418 1.00 88.25 1062 GLY A CA 1
ATOM 8286 C C . GLY A 1 1062 ? 6.699 -13.609 29.358 1.00 88.25 1062 GLY A C 1
ATOM 8287 O O . GLY A 1 1062 ? 7.569 -12.958 28.767 1.00 88.25 1062 GLY A O 1
ATOM 8288 N N . GLY A 1 1063 ? 6.965 -14.774 29.935 1.00 89.50 1063 GLY A N 1
ATOM 8289 C CA . GLY A 1 1063 ? 8.286 -15.390 29.924 1.00 89.50 1063 GLY A CA 1
ATOM 8290 C C . GLY A 1 1063 ? 8.236 -16.908 29.993 1.00 89.50 1063 GLY A C 1
ATOM 8291 O O . GLY A 1 1063 ? 7.221 -17.508 30.319 1.00 89.50 1063 GLY A O 1
ATOM 8292 N N . ARG A 1 1064 ? 9.356 -17.535 29.661 1.00 88.38 1064 ARG A N 1
ATOM 8293 C CA . ARG A 1 1064 ? 9.603 -18.962 29.830 1.00 88.38 1064 ARG A CA 1
ATOM 8294 C C . ARG A 1 1064 ? 10.783 -19.127 30.775 1.00 88.38 1064 ARG A C 1
ATOM 8296 O O . ARG A 1 1064 ? 11.860 -18.609 30.478 1.00 88.38 1064 ARG A O 1
ATOM 8303 N N . VAL A 1 1065 ? 10.575 -19.838 31.876 1.00 88.06 1065 VAL A N 1
ATOM 8304 C CA . VAL A 1 1065 ? 11.587 -20.127 32.900 1.00 88.06 1065 VAL A CA 1
ATOM 8305 C C . VAL A 1 1065 ? 11.659 -21.639 33.086 1.00 88.06 1065 VAL A C 1
ATOM 8307 O O . VAL A 1 1065 ? 10.652 -22.273 33.378 1.00 88.06 1065 VAL A O 1
ATOM 8310 N N . GLU A 1 1066 ? 12.831 -22.221 32.837 1.00 84.25 1066 GLU A N 1
ATOM 8311 C CA . GLU A 1 1066 ? 13.132 -23.658 32.968 1.00 84.25 1066 GLU A CA 1
ATOM 8312 C C . GLU A 1 1066 ? 12.142 -24.591 32.254 1.00 84.25 1066 GLU A C 1
ATOM 8314 O O . GLU A 1 1066 ? 11.891 -25.717 32.666 1.00 84.25 1066 GLU A O 1
ATOM 8319 N N . GLY A 1 1067 ? 11.584 -24.134 31.132 1.00 75.69 1067 GLY A N 1
ATOM 8320 C CA . GLY A 1 1067 ? 10.612 -24.906 30.358 1.00 75.69 1067 GLY A CA 1
ATOM 8321 C C . GLY A 1 1067 ? 9.157 -24.546 30.641 1.00 75.69 1067 GLY A C 1
ATOM 8322 O O . GLY A 1 1067 ? 8.351 -24.694 29.724 1.00 75.69 1067 GLY A O 1
ATOM 8323 N N . SER A 1 1068 ? 8.863 -23.986 31.812 1.00 82.56 1068 SER A N 1
ATOM 8324 C CA . SER A 1 1068 ? 7.534 -23.527 32.222 1.00 82.56 1068 SER A CA 1
ATOM 8325 C C . SER A 1 1068 ? 7.248 -22.110 31.738 1.00 82.56 1068 SER A C 1
ATOM 8327 O O . SER A 1 1068 ? 8.155 -21.288 31.582 1.00 82.56 1068 SER A O 1
ATOM 8329 N N . VAL A 1 1069 ? 5.979 -21.823 31.477 1.00 85.31 1069 VAL A N 1
ATOM 8330 C CA . VAL A 1 1069 ? 5.510 -20.535 30.962 1.00 85.31 1069 VAL A CA 1
ATOM 8331 C C . VAL A 1 1069 ? 4.977 -19.713 32.127 1.00 85.31 1069 VAL A C 1
ATOM 8333 O O . VAL A 1 1069 ? 4.289 -20.231 32.997 1.00 85.31 1069 VAL A O 1
ATOM 8336 N N . PHE A 1 1070 ? 5.319 -18.432 32.145 1.00 85.44 1070 PHE A N 1
ATOM 8337 C CA . PHE A 1 1070 ? 4.886 -17.477 33.152 1.00 85.44 1070 PHE A CA 1
ATOM 8338 C C . PHE A 1 1070 ? 4.266 -16.263 32.466 1.00 85.44 1070 PHE A C 1
ATOM 8340 O O . PHE A 1 1070 ? 4.762 -15.777 31.441 1.00 85.44 1070 PHE A O 1
ATOM 8347 N N . ASP A 1 1071 ? 3.196 -15.753 33.056 1.00 87.06 1071 ASP A N 1
ATOM 8348 C CA . ASP A 1 1071 ? 2.623 -14.459 32.718 1.00 87.06 1071 ASP A CA 1
ATOM 8349 C C . ASP A 1 1071 ? 3.503 -13.313 33.253 1.00 87.06 1071 ASP A C 1
ATOM 8351 O O . ASP A 1 1071 ? 4.583 -13.511 33.818 1.00 87.06 1071 ASP A O 1
ATOM 8355 N N . VAL A 1 1072 ? 3.075 -12.072 33.026 1.00 86.12 1072 VAL A N 1
ATOM 8356 C CA . VAL A 1 1072 ? 3.846 -10.890 33.437 1.00 86.12 1072 VAL A CA 1
ATOM 8357 C C . VAL A 1 1072 ? 4.024 -10.832 34.956 1.00 86.12 1072 VAL A C 1
ATOM 8359 O O . VAL A 1 1072 ? 5.102 -10.462 35.428 1.00 86.12 1072 VAL A O 1
ATOM 8362 N N . ASP A 1 1073 ? 3.004 -11.217 35.720 1.00 83.31 1073 ASP A N 1
ATOM 8363 C CA . ASP A 1 1073 ? 3.049 -11.170 37.180 1.00 83.31 1073 ASP A CA 1
ATOM 8364 C C . ASP A 1 1073 ? 3.898 -12.308 37.758 1.00 83.31 1073 ASP A C 1
ATOM 8366 O O . ASP A 1 1073 ? 4.707 -12.067 38.655 1.00 83.31 1073 ASP A O 1
ATOM 8370 N N . GLY A 1 1074 ? 3.855 -13.498 37.160 1.00 84.56 1074 GLY A N 1
ATOM 8371 C CA . GLY A 1 1074 ? 4.774 -14.595 37.448 1.00 84.56 1074 GLY A CA 1
ATOM 8372 C C . GLY A 1 1074 ? 6.229 -14.233 37.147 1.00 84.56 1074 GLY A C 1
ATOM 8373 O O . GLY A 1 1074 ? 7.111 -14.459 37.975 1.00 84.56 1074 GLY A O 1
ATOM 8374 N N . VAL A 1 1075 ? 6.506 -13.580 36.014 1.00 86.69 1075 VAL A N 1
ATOM 8375 C CA . VAL A 1 1075 ? 7.857 -13.080 35.691 1.00 86.69 1075 VAL A CA 1
ATOM 8376 C C . VAL A 1 1075 ? 8.329 -12.034 36.709 1.00 86.69 1075 VAL A C 1
ATOM 8378 O O . VAL A 1 1075 ? 9.500 -12.035 37.101 1.00 86.69 1075 VAL A O 1
ATOM 8381 N N . ARG A 1 1076 ? 7.436 -11.147 37.163 1.00 85.75 1076 ARG A N 1
ATOM 8382 C CA . ARG A 1 1076 ? 7.741 -10.168 38.219 1.00 85.75 1076 ARG A CA 1
ATOM 8383 C C . ARG A 1 1076 ? 8.015 -10.840 39.558 1.00 85.75 1076 ARG A C 1
ATOM 8385 O O . ARG A 1 1076 ? 8.939 -10.412 40.244 1.00 85.75 1076 ARG A O 1
ATOM 8392 N N . TRP A 1 1077 ? 7.268 -11.888 39.900 1.00 84.12 1077 TRP A N 1
ATOM 8393 C CA . TRP A 1 1077 ? 7.510 -12.697 41.092 1.00 84.12 1077 TRP A CA 1
ATOM 8394 C C . TRP A 1 1077 ? 8.894 -13.354 41.049 1.00 84.12 1077 TRP A C 1
ATOM 8396 O O . TRP A 1 1077 ? 9.663 -13.173 41.990 1.00 84.12 1077 TRP A O 1
ATOM 8406 N N . VAL A 1 1078 ? 9.277 -13.992 39.933 1.00 83.44 1078 VAL A N 1
ATOM 8407 C CA . VAL A 1 1078 ? 10.624 -14.582 39.770 1.00 83.44 1078 VAL A CA 1
ATOM 8408 C C . VAL A 1 1078 ? 11.720 -13.520 39.912 1.00 83.44 1078 VAL A C 1
ATOM 8410 O O . VAL A 1 1078 ? 12.750 -13.771 40.534 1.00 83.44 1078 VAL A O 1
ATOM 8413 N N . GLY A 1 1079 ? 11.508 -12.316 39.372 1.00 82.06 1079 GLY A N 1
ATOM 8414 C CA . GLY A 1 1079 ? 12.432 -11.190 39.541 1.00 82.06 1079 GLY A CA 1
ATOM 8415 C C . GLY A 1 1079 ? 12.469 -10.611 40.964 1.00 82.06 1079 GLY A C 1
ATOM 8416 O O . GLY A 1 1079 ? 13.435 -9.945 41.319 1.00 82.06 1079 GLY A O 1
ATOM 8417 N N . GLY A 1 1080 ? 11.440 -10.852 41.778 1.00 76.75 1080 GLY A N 1
ATOM 8418 C CA . GLY A 1 1080 ? 11.332 -10.382 43.161 1.00 76.75 1080 GLY A CA 1
ATOM 8419 C C . GLY A 1 1080 ? 11.980 -11.299 44.202 1.00 76.75 1080 GLY A C 1
ATOM 8420 O O . GLY A 1 1080 ? 11.995 -10.945 45.377 1.00 76.75 1080 GLY A O 1
ATOM 8421 N N . ILE A 1 1081 ? 12.513 -12.459 43.800 1.00 77.50 1081 ILE A N 1
ATOM 8422 C CA . ILE A 1 1081 ? 13.186 -13.396 44.708 1.00 77.50 1081 ILE A CA 1
ATOM 8423 C C . ILE A 1 1081 ? 14.542 -12.808 45.128 1.00 77.50 1081 ILE A C 1
ATOM 8425 O O . ILE A 1 1081 ? 15.532 -12.877 44.393 1.00 77.50 1081 ILE A O 1
ATOM 8429 N N . GLU A 1 1082 ? 14.592 -12.220 46.321 1.00 65.31 1082 GLU A N 1
ATOM 8430 C CA . GLU A 1 1082 ? 15.826 -11.714 46.928 1.00 65.31 1082 GLU A CA 1
ATOM 8431 C C . GLU A 1 1082 ? 16.740 -12.878 47.348 1.00 65.31 1082 GLU A C 1
ATOM 8433 O O . GLU A 1 1082 ? 16.273 -13.879 47.871 1.00 65.31 1082 GLU A O 1
ATOM 8438 N N . GLY A 1 1083 ? 18.052 -12.788 47.104 1.00 62.31 1083 GLY A N 1
ATOM 8439 C CA . GLY A 1 1083 ? 19.024 -13.788 47.584 1.00 62.31 1083 GLY A CA 1
ATOM 8440 C C . GLY A 1 1083 ? 19.055 -15.141 46.848 1.00 62.31 1083 GLY A C 1
ATOM 8441 O O . GLY A 1 1083 ? 19.779 -16.045 47.265 1.00 62.31 1083 GLY A O 1
ATOM 8442 N N . GLY A 1 1084 ? 18.311 -15.324 45.749 1.00 63.81 1084 GLY A N 1
ATOM 8443 C CA . GLY A 1 1084 ? 18.366 -16.555 44.943 1.00 63.81 1084 GLY A CA 1
ATOM 8444 C C . GLY A 1 1084 ? 17.975 -17.816 45.734 1.00 63.81 1084 GLY A C 1
ATOM 8445 O O . GLY A 1 1084 ? 16.900 -17.866 46.327 1.00 63.81 1084 GLY A O 1
ATOM 8446 N N . MET A 1 1085 ? 18.834 -18.848 45.755 1.00 56.81 1085 MET A N 1
ATOM 8447 C CA . MET A 1 1085 ? 18.568 -20.088 46.511 1.00 56.81 1085 MET A CA 1
ATOM 8448 C C . MET A 1 1085 ? 18.472 -19.869 48.026 1.00 56.81 1085 MET A C 1
ATOM 8450 O O . MET A 1 1085 ? 17.746 -20.604 48.692 1.00 56.81 1085 MET A O 1
ATOM 8454 N N . GLU A 1 1086 ? 19.197 -18.898 48.586 1.00 60.59 1086 GLU A N 1
ATOM 8455 C CA . GLU A 1 1086 ? 19.139 -18.613 50.025 1.00 60.59 1086 GLU A CA 1
ATOM 8456 C C . GLU A 1 1086 ? 17.807 -17.969 50.409 1.00 60.59 1086 GLU A C 1
ATOM 8458 O O . GLU A 1 1086 ? 17.219 -18.346 51.420 1.00 60.59 1086 GLU A O 1
ATOM 8463 N N . GLY A 1 1087 ? 17.271 -17.090 49.557 1.00 66.88 1087 GLY A N 1
ATOM 8464 C CA . GLY A 1 1087 ? 15.940 -16.513 49.741 1.00 66.88 1087 GLY A CA 1
ATOM 8465 C C . GLY A 1 1087 ? 14.818 -17.530 49.591 1.00 66.88 1087 GLY A C 1
ATOM 8466 O O . GLY A 1 1087 ? 13.895 -17.543 50.401 1.00 66.88 1087 GLY A O 1
ATOM 8467 N N . LEU A 1 1088 ? 14.925 -18.442 48.618 1.00 64.38 1088 LEU A N 1
ATOM 8468 C CA . LEU A 1 1088 ? 13.986 -19.560 48.486 1.00 64.38 1088 LEU A CA 1
ATOM 8469 C C . LEU A 1 1088 ? 14.036 -20.483 49.708 1.00 64.38 1088 LEU A C 1
ATOM 8471 O O . LEU A 1 1088 ? 12.990 -20.880 50.208 1.00 64.38 1088 LEU A O 1
ATOM 8475 N N . ARG A 1 1089 ? 15.228 -20.783 50.242 1.00 68.69 1089 ARG A N 1
ATOM 8476 C CA . ARG A 1 1089 ? 15.370 -21.553 51.490 1.00 68.69 1089 ARG A CA 1
ATOM 8477 C C . ARG A 1 1089 ? 14.775 -20.809 52.684 1.00 68.69 1089 ARG A C 1
ATOM 8479 O O . ARG A 1 1089 ? 14.073 -21.432 53.471 1.00 68.69 1089 ARG A O 1
ATOM 8486 N N . ALA A 1 1090 ? 14.991 -19.501 52.799 1.00 69.75 1090 ALA A N 1
ATOM 8487 C CA . ALA A 1 1090 ? 14.419 -18.683 53.865 1.00 69.75 1090 ALA A CA 1
ATOM 8488 C C . ALA A 1 1090 ? 12.884 -18.608 53.783 1.00 69.75 1090 ALA A C 1
ATOM 8490 O O . ALA A 1 1090 ? 12.212 -18.758 54.801 1.00 69.75 1090 ALA A O 1
ATOM 8491 N N . GLN A 1 1091 ? 12.316 -18.455 52.582 1.00 67.00 1091 GLN A N 1
ATOM 8492 C CA . GLN A 1 1091 ? 10.865 -18.490 52.367 1.00 67.00 1091 GLN A CA 1
ATOM 8493 C C . GLN A 1 1091 ? 10.274 -19.872 52.649 1.00 67.00 1091 GLN A C 1
ATOM 8495 O O . GLN A 1 1091 ? 9.218 -19.960 53.268 1.00 67.00 1091 GLN A O 1
ATOM 8500 N N . LEU A 1 1092 ? 10.955 -20.951 52.258 1.00 68.12 1092 LEU A N 1
ATOM 8501 C CA . LEU A 1 1092 ? 10.500 -22.317 52.514 1.00 68.12 1092 LEU A CA 1
ATOM 8502 C C . LEU A 1 1092 ? 10.560 -22.656 54.012 1.00 68.12 1092 LEU A C 1
ATOM 8504 O O . LEU A 1 1092 ? 9.620 -23.243 54.540 1.00 68.12 1092 LEU A O 1
ATOM 8508 N N . ILE A 1 1093 ? 11.606 -22.211 54.719 1.00 75.56 1093 ILE A N 1
ATOM 8509 C CA . ILE A 1 1093 ? 11.696 -22.284 56.187 1.00 75.56 1093 ILE A CA 1
ATOM 8510 C C . ILE A 1 1093 ? 10.579 -21.454 56.830 1.00 75.56 1093 ILE A C 1
ATOM 8512 O O . ILE A 1 1093 ? 9.920 -21.944 57.741 1.00 75.56 1093 ILE A O 1
ATOM 8516 N N . GLY A 1 1094 ? 10.307 -20.247 56.328 1.00 71.62 1094 GLY A N 1
ATOM 8517 C CA . GLY A 1 1094 ? 9.221 -19.392 56.811 1.00 71.62 1094 GLY A CA 1
ATOM 8518 C C . GLY A 1 1094 ? 7.829 -19.993 56.593 1.00 71.62 1094 GLY A C 1
ATOM 8519 O O . GLY A 1 1094 ? 6.998 -19.939 57.494 1.00 71.62 1094 GLY A O 1
ATOM 8520 N N . MET A 1 1095 ? 7.577 -20.621 55.439 1.00 68.69 1095 MET A N 1
ATOM 8521 C CA . MET A 1 1095 ? 6.321 -21.328 55.150 1.00 68.69 1095 MET A CA 1
ATOM 8522 C C . MET A 1 1095 ? 6.165 -22.603 55.985 1.00 68.69 1095 MET A C 1
ATOM 8524 O O . MET A 1 1095 ? 5.070 -22.898 56.456 1.00 68.69 1095 MET A O 1
ATOM 8528 N N . LEU A 1 1096 ? 7.245 -23.354 56.209 1.00 70.69 1096 LEU A N 1
ATOM 8529 C CA . LEU A 1 1096 ? 7.227 -24.527 57.089 1.00 70.69 1096 LEU A CA 1
ATOM 8530 C C . LEU A 1 1096 ? 7.005 -24.127 58.555 1.00 70.69 1096 LEU A C 1
ATOM 8532 O O . LEU A 1 1096 ? 6.239 -24.782 59.260 1.00 70.69 1096 LEU A O 1
ATOM 8536 N N . GLN A 1 1097 ? 7.618 -23.029 59.006 1.00 69.94 1097 GLN A N 1
ATOM 8537 C CA . GLN A 1 1097 ? 7.401 -22.475 60.343 1.00 69.94 1097 GLN A CA 1
ATOM 8538 C C . GLN A 1 1097 ? 5.982 -21.922 60.513 1.00 69.94 1097 GLN A C 1
ATOM 8540 O O . GLN A 1 1097 ? 5.373 -22.154 61.554 1.00 69.94 1097 GLN A O 1
ATOM 8545 N N . SER A 1 1098 ? 5.420 -21.244 59.507 1.00 68.12 1098 SER A N 1
ATOM 8546 C CA . SER A 1 1098 ? 4.056 -20.705 59.577 1.00 68.12 1098 SER A CA 1
ATOM 8547 C C . SER A 1 1098 ? 2.982 -21.793 59.503 1.00 68.12 1098 SER A C 1
ATOM 8549 O O . SER A 1 1098 ? 1.993 -21.712 60.229 1.00 68.12 1098 SER A O 1
ATOM 8551 N N . ALA A 1 1099 ? 3.192 -22.849 58.711 1.00 67.44 1099 ALA A N 1
ATOM 8552 C CA . ALA A 1 1099 ? 2.324 -24.026 58.703 1.00 67.44 1099 ALA A CA 1
ATOM 8553 C C . ALA A 1 1099 ? 2.380 -24.784 60.043 1.00 67.44 1099 ALA A C 1
ATOM 8555 O O . ALA A 1 1099 ? 1.342 -25.205 60.554 1.00 67.44 1099 ALA A O 1
ATOM 8556 N N . GLY A 1 1100 ? 3.570 -24.900 60.648 1.00 66.31 1100 GLY A N 1
ATOM 8557 C CA . GLY A 1 1100 ? 3.746 -25.458 61.993 1.00 66.31 1100 GLY A CA 1
ATOM 8558 C C . GLY A 1 1100 ? 3.050 -24.628 63.076 1.00 66.31 1100 GLY A C 1
ATOM 8559 O O . GLY A 1 1100 ? 2.323 -25.187 63.895 1.00 66.31 1100 GLY A O 1
ATOM 8560 N N . LEU A 1 1101 ? 3.195 -23.298 63.025 1.00 64.25 1101 LEU A N 1
ATOM 8561 C CA . LEU A 1 1101 ? 2.508 -22.358 63.917 1.00 64.25 1101 LEU A CA 1
ATOM 8562 C C . LEU A 1 1101 ? 0.985 -22.434 63.759 1.00 64.25 1101 LEU A C 1
ATOM 8564 O O . LEU A 1 1101 ? 0.276 -22.494 64.760 1.00 64.25 1101 LEU A O 1
ATOM 8568 N N . GLY A 1 1102 ? 0.481 -22.514 62.525 1.00 65.00 1102 GLY A N 1
ATOM 8569 C CA . GLY A 1 1102 ? -0.944 -22.683 62.239 1.00 65.00 1102 GLY A CA 1
ATOM 8570 C C . GLY A 1 1102 ? -1.519 -23.980 62.814 1.00 65.00 1102 GLY A C 1
ATOM 8571 O O . GLY A 1 1102 ? -2.607 -23.960 63.386 1.00 65.00 1102 GLY A O 1
ATOM 8572 N N . LEU A 1 1103 ? -0.772 -25.089 62.744 1.00 63.97 1103 LEU A N 1
ATOM 8573 C CA . LEU A 1 1103 ? -1.178 -26.366 63.338 1.00 63.97 1103 LEU A CA 1
ATOM 8574 C C . LEU A 1 1103 ? -1.198 -26.294 64.872 1.00 63.97 1103 LEU A C 1
ATOM 8576 O O . LEU A 1 1103 ? -2.157 -26.745 65.498 1.00 63.97 1103 LEU A O 1
ATOM 8580 N N . THR A 1 1104 ? -0.179 -25.681 65.485 1.00 67.88 1104 THR A N 1
ATOM 8581 C CA . THR A 1 1104 ? -0.149 -25.475 66.941 1.00 67.88 1104 THR A CA 1
ATOM 8582 C C . THR A 1 1104 ? -1.242 -24.526 67.407 1.00 67.88 1104 THR A C 1
ATOM 8584 O O . THR A 1 1104 ? -1.881 -24.815 68.408 1.00 67.88 1104 THR A O 1
ATOM 8587 N N . SER A 1 1105 ? -1.536 -23.451 66.672 1.00 64.12 1105 SER A N 1
ATOM 8588 C CA . SER A 1 1105 ? -2.628 -22.532 67.005 1.00 64.12 1105 SER A CA 1
ATOM 8589 C C . SER A 1 1105 ? -4.000 -23.181 66.830 1.00 64.12 1105 SER A C 1
ATOM 8591 O O . SER A 1 1105 ? -4.882 -22.928 67.642 1.00 64.12 1105 SER A O 1
ATOM 8593 N N . ALA A 1 1106 ? -4.189 -24.052 65.832 1.00 66.88 1106 ALA A N 1
ATOM 8594 C CA . ALA A 1 1106 ? -5.426 -24.817 65.669 1.00 66.88 1106 ALA A CA 1
ATOM 8595 C C . ALA A 1 1106 ? -5.625 -25.854 66.792 1.00 66.88 1106 ALA A C 1
ATOM 8597 O O . ALA A 1 1106 ? -6.738 -26.019 67.287 1.00 66.88 1106 ALA A O 1
ATOM 8598 N N . LEU A 1 1107 ? -4.549 -26.513 67.235 1.00 70.38 1107 LEU A N 1
ATOM 8599 C CA . LEU A 1 1107 ? -4.575 -27.439 68.375 1.00 70.38 1107 LEU A CA 1
ATOM 8600 C C . LEU A 1 1107 ? -4.769 -26.705 69.714 1.00 70.38 1107 LEU A C 1
ATOM 8602 O O . LEU A 1 1107 ? -5.511 -27.169 70.578 1.00 70.38 1107 LEU A O 1
ATOM 8606 N N . GLU A 1 1108 ? -4.151 -25.536 69.880 1.00 68.62 1108 GLU A N 1
ATOM 8607 C CA . GLU A 1 1108 ? -4.267 -24.699 71.078 1.00 68.62 1108 GLU A CA 1
ATOM 8608 C C . GLU A 1 1108 ? -5.628 -23.985 71.154 1.00 68.62 1108 GLU A C 1
ATOM 8610 O O . GLU A 1 1108 ? -6.118 -23.724 72.251 1.00 68.62 1108 GLU A O 1
ATOM 8615 N N . ALA A 1 1109 ? -6.286 -23.719 70.019 1.00 67.81 1109 ALA A N 1
ATOM 8616 C CA . ALA A 1 1109 ? -7.601 -23.077 69.966 1.00 67.81 1109 ALA A CA 1
ATOM 8617 C C . ALA A 1 1109 ? -8.681 -23.874 70.715 1.00 67.81 1109 ALA A C 1
ATOM 8619 O O . ALA A 1 1109 ? -9.483 -23.273 71.429 1.00 67.81 1109 ALA A O 1
ATOM 8620 N N . GLY A 1 1110 ? -8.666 -25.210 70.624 1.00 70.56 1110 GLY A N 1
ATOM 8621 C CA . GLY A 1 1110 ? -9.577 -26.066 71.393 1.00 70.56 1110 GLY A CA 1
ATOM 8622 C C . GLY A 1 1110 ? -9.310 -26.015 72.903 1.00 70.56 1110 GLY A C 1
ATOM 8623 O O . GLY A 1 1110 ? -10.242 -25.975 73.701 1.00 70.56 1110 GLY A O 1
ATOM 8624 N N . GLY A 1 1111 ? -8.038 -25.940 73.310 1.00 75.38 1111 GLY A N 1
ATOM 8625 C CA . GLY A 1 1111 ? -7.654 -25.780 74.717 1.00 75.38 1111 GLY A CA 1
ATOM 8626 C C . GLY A 1 1111 ? -8.013 -24.400 75.275 1.00 75.38 1111 GLY A C 1
ATOM 8627 O O . GLY A 1 1111 ? -8.567 -24.298 76.368 1.00 75.38 1111 GLY A O 1
ATOM 8628 N N . LYS A 1 1112 ? -7.772 -23.338 74.498 1.00 70.69 1112 LYS A N 1
ATOM 8629 C CA . LYS A 1 1112 ? -8.123 -21.956 74.853 1.00 70.69 1112 LYS A CA 1
ATOM 8630 C C . LYS A 1 1112 ? -9.629 -21.739 74.919 1.00 70.69 1112 LYS A C 1
ATOM 8632 O O . LYS A 1 1112 ? -10.068 -21.033 75.819 1.00 70.69 1112 LYS A O 1
ATOM 8637 N N . SER A 1 1113 ? -10.426 -22.352 74.038 1.00 67.69 1113 SER A N 1
ATOM 8638 C CA . SER A 1 1113 ? -11.889 -22.230 74.103 1.00 67.69 1113 SER A CA 1
ATOM 8639 C C . SER A 1 1113 ? -12.468 -22.927 75.334 1.00 67.69 1113 SER A C 1
ATOM 8641 O O . SER A 1 1113 ? -13.372 -22.390 75.967 1.00 67.69 1113 SER A O 1
ATOM 8643 N N . VAL A 1 1114 ? -11.934 -24.096 75.708 1.00 74.38 1114 VAL A N 1
ATOM 8644 C CA . VAL A 1 1114 ? -12.334 -24.808 76.934 1.00 74.38 1114 VAL A CA 1
ATOM 8645 C C . VAL A 1 1114 ? -11.893 -24.040 78.177 1.00 74.38 1114 VAL A C 1
ATOM 8647 O O . VAL A 1 1114 ? -12.673 -23.907 79.114 1.00 74.38 1114 VAL A O 1
ATOM 8650 N N . TRP A 1 1115 ? -10.680 -23.486 78.176 1.00 77.69 1115 TRP A N 1
ATOM 8651 C CA . TRP A 1 1115 ? -10.190 -22.649 79.267 1.00 77.69 1115 TRP A CA 1
ATOM 8652 C C . TRP A 1 1115 ? -11.032 -21.377 79.439 1.00 77.69 1115 TRP A C 1
ATOM 8654 O O . TRP A 1 1115 ? -11.449 -21.087 80.552 1.00 77.69 1115 TRP A O 1
ATOM 8664 N N . LEU A 1 1116 ? -11.384 -20.679 78.353 1.00 75.19 1116 LEU A N 1
ATOM 8665 C CA . LEU A 1 1116 ? -12.288 -19.518 78.388 1.00 75.19 1116 LEU A CA 1
ATOM 8666 C C . LEU A 1 1116 ? -13.698 -19.881 78.868 1.00 75.19 1116 LEU A C 1
ATOM 8668 O O . LEU A 1 1116 ? -14.300 -19.114 79.613 1.00 75.19 1116 LEU A O 1
ATOM 8672 N N . ALA A 1 1117 ? -14.223 -21.045 78.477 1.00 75.62 1117 ALA A N 1
ATOM 8673 C CA . ALA A 1 1117 ? -15.517 -21.523 78.960 1.00 75.62 1117 ALA A CA 1
ATOM 8674 C C . ALA A 1 1117 ? -15.482 -21.887 80.455 1.00 75.62 1117 ALA A C 1
ATOM 8676 O O . ALA A 1 1117 ? -16.444 -21.629 81.176 1.00 75.62 1117 ALA A O 1
ATOM 8677 N N . LEU A 1 1118 ? -14.376 -22.465 80.936 1.00 77.06 1118 LEU A N 1
ATOM 8678 C CA . LEU A 1 1118 ? -14.171 -22.775 82.351 1.00 77.06 1118 LEU A CA 1
ATOM 8679 C C . LEU A 1 1118 ? -13.937 -21.518 83.190 1.00 77.06 1118 LEU A C 1
ATOM 8681 O O . LEU A 1 1118 ? -14.497 -21.428 84.277 1.00 77.06 1118 LEU A O 1
ATOM 8685 N N . GLU A 1 1119 ? -13.178 -20.543 82.688 1.00 77.88 1119 GLU A N 1
ATOM 8686 C CA . GLU A 1 1119 ? -12.965 -19.265 83.372 1.00 77.88 1119 GLU A CA 1
ATOM 8687 C C . GLU A 1 1119 ? -14.262 -18.449 83.400 1.00 77.88 1119 GLU A C 1
ATOM 8689 O O . GLU A 1 1119 ? -14.625 -17.923 84.444 1.00 77.88 1119 GLU A O 1
ATOM 8694 N N . GLY A 1 1120 ? -15.036 -18.441 82.309 1.00 76.56 1120 GLY A N 1
ATOM 8695 C CA . GLY A 1 1120 ? -16.376 -17.850 82.291 1.00 76.56 1120 GLY A CA 1
ATOM 8696 C C . GLY A 1 1120 ? -17.320 -18.506 83.303 1.00 76.56 1120 GLY A C 1
ATOM 8697 O O . GLY A 1 1120 ? -18.013 -17.810 84.037 1.00 76.56 1120 GLY A O 1
ATOM 8698 N N . ARG A 1 1121 ? -17.296 -19.842 83.418 1.00 75.62 1121 ARG A N 1
ATOM 8699 C CA . ARG A 1 1121 ? -18.089 -20.575 84.420 1.00 75.62 1121 ARG A CA 1
ATOM 8700 C C . ARG A 1 1121 ? -17.597 -20.339 85.850 1.00 75.62 1121 ARG A C 1
ATOM 8702 O O . ARG A 1 1121 ? -18.403 -20.337 86.771 1.00 75.62 1121 ARG A O 1
ATOM 8709 N N . LYS A 1 1122 ? -16.292 -20.157 86.044 1.00 76.25 1122 LYS A N 1
ATOM 8710 C CA . LYS A 1 1122 ? -15.695 -19.820 87.338 1.00 76.25 1122 LYS A CA 1
ATOM 8711 C C . LYS A 1 1122 ? -16.112 -18.420 87.783 1.00 76.25 1122 LYS A C 1
ATOM 8713 O O . LYS A 1 1122 ? -16.578 -18.295 88.903 1.00 76.25 1122 LYS A O 1
ATOM 8718 N N . VAL A 1 1123 ? -16.036 -17.421 86.903 1.00 76.56 1123 VAL A N 1
ATOM 8719 C CA . VAL A 1 1123 ? -16.517 -16.056 87.179 1.00 76.56 1123 VAL A CA 1
ATOM 8720 C C . VAL A 1 1123 ? -18.010 -16.071 87.511 1.00 76.56 1123 VAL A C 1
ATOM 8722 O O . VAL A 1 1123 ? -18.421 -15.482 88.500 1.00 76.56 1123 VAL A O 1
ATOM 8725 N N . GLN A 1 1124 ? -18.808 -16.836 86.765 1.00 73.25 1124 GLN A N 1
ATOM 8726 C CA . GLN A 1 1124 ? -20.243 -16.973 87.025 1.00 73.25 1124 GLN A CA 1
ATOM 8727 C C . GLN A 1 1124 ? -20.543 -17.648 88.380 1.00 73.25 1124 GLN A C 1
ATOM 8729 O O . GLN A 1 1124 ? -21.467 -17.251 89.080 1.00 73.25 1124 GLN A O 1
ATOM 8734 N N . LEU A 1 1125 ? -19.741 -18.638 88.791 1.00 71.25 1125 LEU A N 1
ATOM 8735 C CA . LEU A 1 1125 ? -19.846 -19.277 90.111 1.00 71.25 1125 LEU A CA 1
ATOM 8736 C C . LEU A 1 1125 ? -19.326 -18.389 91.254 1.00 71.25 1125 LEU A C 1
ATOM 8738 O O . LEU A 1 1125 ? -19.806 -18.508 92.380 1.00 71.25 1125 LEU A O 1
ATOM 8742 N N . GLU A 1 1126 ? -18.342 -17.529 90.986 1.00 72.88 1126 GLU A N 1
ATOM 8743 C CA . GLU A 1 1126 ? -17.839 -16.520 91.925 1.00 72.88 1126 GLU A CA 1
ATOM 8744 C C . GLU A 1 1126 ? -18.873 -15.397 92.131 1.00 72.88 1126 GLU A C 1
ATOM 8746 O O . GLU A 1 1126 ? -19.078 -14.974 93.269 1.00 72.88 1126 GLU A O 1
ATOM 8751 N N . GLU A 1 1127 ? -19.597 -14.994 91.081 1.00 65.12 1127 GLU A N 1
ATOM 8752 C CA . GLU A 1 1127 ? -20.751 -14.083 91.158 1.00 65.12 1127 GLU A CA 1
ATOM 8753 C C . GLU A 1 1127 ? -21.934 -14.725 91.915 1.00 65.12 1127 GLU A C 1
ATOM 8755 O O . GLU A 1 1127 ? -22.464 -14.124 92.849 1.00 65.12 1127 GLU A O 1
ATOM 8760 N N . GLU A 1 1128 ? -22.276 -15.992 91.638 1.00 60.25 1128 GLU A N 1
ATOM 8761 C CA . GLU A 1 1128 ? -23.321 -16.736 92.372 1.00 60.25 1128 GLU A CA 1
ATOM 8762 C C . GLU A 1 1128 ? -22.962 -17.024 93.850 1.00 60.25 1128 GLU A C 1
ATOM 8764 O O . GLU A 1 1128 ? -23.850 -17.235 94.685 1.00 60.25 1128 GLU A O 1
ATOM 8769 N N . GLN A 1 1129 ? -21.671 -17.053 94.209 1.00 57.00 1129 GLN A N 1
ATOM 8770 C CA . GLN A 1 1129 ? -21.213 -17.131 95.606 1.00 57.00 1129 GLN A CA 1
ATOM 8771 C C . GLN A 1 1129 ? -21.205 -15.772 96.317 1.00 57.00 1129 GLN A C 1
ATOM 8773 O O . GLN A 1 1129 ? -21.303 -15.750 97.549 1.00 57.00 1129 GLN A O 1
ATOM 8778 N N . GLY A 1 1130 ? -21.097 -14.666 95.575 1.00 53.06 1130 GLY A N 1
ATOM 8779 C CA . GLY A 1 1130 ? -21.224 -13.305 96.099 1.00 53.06 1130 GLY A CA 1
ATOM 8780 C C . GLY A 1 1130 ? -22.644 -13.012 96.579 1.00 53.06 1130 GLY A C 1
ATOM 8781 O O . GLY A 1 1130 ? -22.825 -12.608 97.728 1.00 53.06 1130 GLY A O 1
ATOM 8782 N N . ASP A 1 1131 ? -23.647 -13.354 95.767 1.00 49.31 1131 ASP A N 1
ATOM 8783 C CA . ASP A 1 1131 ? -25.065 -13.108 96.081 1.00 49.31 1131 ASP A CA 1
ATOM 8784 C C . ASP A 1 1131 ? -25.578 -13.920 97.285 1.00 49.31 1131 ASP A C 1
ATOM 8786 O O . ASP A 1 1131 ? -26.484 -13.494 97.996 1.00 49.31 1131 ASP A O 1
ATOM 8790 N N . LYS A 1 1132 ? -24.962 -15.067 97.606 1.00 49.97 1132 LYS A N 1
ATOM 8791 C CA . LYS A 1 1132 ? -25.321 -15.857 98.802 1.00 49.97 1132 LYS A CA 1
ATOM 8792 C C . LYS A 1 1132 ? -24.738 -15.332 100.115 1.00 49.97 1132 LYS A C 1
ATOM 8794 O O . LYS A 1 1132 ? -25.113 -15.840 101.170 1.00 49.97 1132 LYS A O 1
ATOM 8799 N N . LYS A 1 1133 ? -23.819 -14.360 100.085 1.00 46.59 1133 LYS A N 1
ATOM 8800 C CA . LYS A 1 1133 ? -23.251 -13.753 101.303 1.00 46.59 1133 LYS A CA 1
ATOM 8801 C C . LYS A 1 1133 ? -23.970 -12.480 101.753 1.00 46.59 1133 LYS A C 1
ATOM 8803 O O . LYS A 1 1133 ? -23.838 -12.134 102.925 1.00 46.59 1133 LYS A O 1
ATOM 8808 N N . GLU A 1 1134 ? -24.753 -11.833 100.890 1.00 44.72 1134 GLU A N 1
ATOM 8809 C CA . GLU A 1 1134 ? -25.531 -10.636 101.258 1.00 44.72 1134 GLU A CA 1
ATOM 8810 C C . GLU A 1 1134 ? -26.915 -10.944 101.863 1.00 44.72 1134 GLU A C 1
ATOM 8812 O O . GLU A 1 1134 ? -27.485 -10.080 102.520 1.00 44.72 1134 GLU A O 1
ATOM 8817 N N . GLU A 1 1135 ? -27.427 -12.178 101.771 1.00 47.88 1135 GLU A N 1
ATOM 8818 C CA . GLU A 1 1135 ? -28.684 -12.581 102.441 1.00 47.88 1135 GLU A CA 1
ATOM 8819 C C . GLU A 1 1135 ? -28.501 -13.206 103.843 1.00 47.88 1135 GLU A C 1
ATOM 8821 O O . GLU A 1 1135 ? -29.482 -13.597 104.479 1.00 47.88 1135 GLU A O 1
ATOM 8826 N N . SER A 1 1136 ? -27.276 -13.293 104.382 1.00 46.59 1136 SER A N 1
ATOM 8827 C CA . SER A 1 1136 ? -27.047 -13.829 105.738 1.00 46.59 1136 SER A CA 1
ATOM 8828 C C . SER A 1 1136 ? -25.968 -13.102 106.556 1.00 46.59 1136 SER A C 1
ATOM 8830 O O . SER A 1 1136 ? -25.150 -13.764 107.205 1.00 46.59 1136 SER A O 1
ATOM 8832 N N . SER A 1 1137 ? -25.958 -11.764 106.540 1.00 37.28 1137 SER A N 1
ATOM 8833 C CA . SER A 1 1137 ? -25.201 -10.938 107.503 1.00 37.28 1137 SER A CA 1
ATOM 8834 C C . SER A 1 1137 ? -26.001 -9.726 107.956 1.00 37.28 1137 SER A C 1
ATOM 8836 O O . SER A 1 1137 ? -26.418 -8.958 107.065 1.00 37.28 1137 SER A O 1
#

Foldseek 3Di:
DDDDDDPPDDDDPWDFDDEDLVLLVQLVVLLVCLCPDPDPPGWHKDWDKDDDPPDPWIKIFIDTDPVNLLDPDHSFQFQAWIWTAAPVRGIFTFWTHAGDAEAQPPHPCNDLVNCQVFWFDQKKWWFDDWAWKWKWEADPVLAIWIDTRGDADDDPPDPDDPSRVQVVLLCVQCVVVVHDSSNRRVVRVVRQKMFMWGFADLVQFDGQFDQYPVNGGTETQWMFHSYRYTDTTDLVVSVVVCVVRVGHYIDIDTHRHVVVVVVVQVVCLLQCADPNHRTQWIKIWTWGDPDVVPDDTDIGIYIHGRCPPRVVLVLLLVQLLCVLVVHHRDDDALVVLSVVLVVQSVVVCVVDVCVSVCSNVRHCSVVSVVVSCVVVVHDRSVSNCVCVPDDNPSLADQPQQAQEEEEEAAFAQLCLLLLQQLVCLLAVAAEQALLVDDDPPSLLVLLVVQVVRRVVGRYYYSHDNCQAQVSVLSSLVSCCVVPVPHAYEYAYADDDPVCLVVLLVNSLVSVLVCAPQDQEDRSPPCVPVVNVVSVVSSVRGDHQDCVDPPNVSHPYYQYAHSNDDSLVRSLSVLVVCCRNHVNHDDRDDSVSSVVSSVCSSPVDHRDHHHDDPDDDDDDDDDDDDDDDDDDDDDFDFFFKKWWFDPVVVVVLVCVLLVPDDPVQNVLVVLCVVVVFFDPTKIWTQTGPVCCVVPVPVVVVVRVLQVVQVVVCVVVVPPDPDDDFRQSDKWKKWFWKWKDANFWIKTFIDIPDPPPPGHGPQPTTIITGGGNDPVRDSVCVSVRVVCCVVVNDDPVSRMDMGTRPDGDITITTIGTDGDDDPPVVVVVVVVVVVPPDDDDDDDDDDDDDDDDDDDDDDDDDPDPDPPDDDPVGPDFPDDCPDPLNVQLLVLLVQVVQFQKKFKKAFDPADPLLVVLLVVQLLVLLVPQDDPPPDPDDQSVVFDKFWHPLVSNLLSLLLNQFQDLVVVCVPDVDRDCRHPSSVVRSVPDDDDCPTQSVVCNVVSPHTMIMGTTSDQDLRSLLSNLLQQPADDPPASNHHDDCVVCVSSVPPSNVVRSVRMDGAWMRHNRHTGGPVRSSVSSRQPPPVVSVVVVVVVVVVVVVVVVVCVVVVVVVVVVVVVVVVVVVVVVVVVVVVVVPD

Organism: Verticillium longisporum (NCBI:txid100787)

Secondary structure (DSSP, 8-state):
-----------PPPP--PPPHHHHHHHHHHHHHHHH---TTS--EEEEEEEPTTSS-EEEEEEE-TTGGGSSS-S--BSSEEEEE-TTS-EEEEEE--B---BTTTSSTTSHHHHHHHEEEEEEEEE---SEEEEEEE-TTSPEEEEETTEES--TTSSS-HHHHHHHHHHHHHHHTT--HHHHHHHHHHTTEEEEEEEE-TTT---SS---TTT-EEEEEEEEESSSS--B--HHHHHHHHHHHTPEEPPEEEES-HHHHHHHHHHHHHHSEETTEE--EEEEEEEE-SSTTTS--EEEEEEEE--TTHHHHHHHHHHHHHHHTTPPP--SSSHHHHHHHHHHHHHHHHH-TTHHHHHHTT-SHHHHHHHHHHHHT--HHHHHHHHHHS---TT--TT--S-EEEEEE--TTSSHHHHHHHHHHHH--EEEEGGG--STTHHHHHHHHHHHHHTTSSEEEEE----SHHHHHHHHHHHHHH-TT-EEEEEEE---TTTHHHHHHHHHHHHHHHGGGSTT--TTT-HHHHHHHHHHHHTT-----TTSTTGGG-SEEEEE-SSS-HHHHHHHHHHHHHHH-TTT-PPPPHHHHHHHHHHHHHT---S-PPPPP------------------PPPPPEEEEEEEE-HHHHHHHHHHHHHTS-HHHHHHHHHHHHTT-B-SSEEEEEEEGGGTTTSHHHHHHHHHHHHHHHHHHHHHTTTT---PPPEEEEEEEEEEEEEE-SSEEEEEEEEE--STT----SSS-EEEEEESSTTS-TTHHHHHHHHHHHH-SBTTTTBEEEE-SS-PEEEEEEEEEEPPPPHHHHHHHHHHTTS--PPPP--------PPPPP--S-----PPPTT---TTS---SS-TTSHHHHHHHHHHHHHHH-SEEEEEEE-S--HHHHHHHHHHHHHHHHTSPPPTT-----GGG-EEEEE-HHHHHHHHHHHHH--HHHHHTT-S--STTSHHHHHHHHHPPPPTTSHHHHHGGG--SSEEEEEESS--HHHHHHHHHHHS--STTSTTPPPPTTT-TTTTSHHHHHHHTTEEEEEEEETTEEE-HHHHHHHHT-TTTHHHHHHHHHHHHHHHHHHHHHHHHHHHHHHHHHHHHHHHHHHHHHHHHHHS--

Radius of gyration: 40.82 Å; Cα contacts (8 Å, |Δi|>4): 1679; chains: 1; bounding box: 114×94×152 Å

pLDDT: mean 80.87, std 17.41, range [25.34, 98.69]

InterPro domains:
  IPR015965 tRNA ligase, phosphodiesterase [PF08302] (566-817)
  IPR015966 tRNA ligase, kinase domain, fungi [PF08303] (405-562)
  IPR019039 T4 RNA ligase 1-like, N-terminal [PF09511] (77-311)
  IPR027417 P-loop containing nucleoside triphosphate hydrolase [G3DSA:3.40.50.300] (382-579)
  IPR027417 P-loop containing nucleoside triphosphate hydrolase [SSF52540] (412-497)
  IPR043141 Large ribosomal subunit protein uL10-like domain superfamily [G3DSA:3.30.70.1730] (879-1078)
  IPR043141 Large ribosomal subunit protein uL10-like domain superfamily [SSF160369] (881-1120)
  IPR060106 Large ribosomal subunit protein uL10m, C-terminal, fungi [PF28227] (1085-1122)

=== Feature glossary ===
A reading guide for the features in this record.

Start from the sequence.

  · Sequence gives the chain of amino acids in standard one-letter code (A=alanine, C=cysteine, …, Y=tyrosine), read N→C. It is the only feature that is directly encoded by the gene; all structural features are derived from the folded form of this sequence.

Fold it, and you get atomic coordinates and the backbone conformation that goes with them.

  · Structure coordinates are given as an mmCIF _atom_site loop: one row per atom with element, residue name, chain id, sequence number, and x/y/z position in Å. Only the four main-chain atoms per residue are included here; side chains are omitted to keep the record compact.

  · Backbone dihedral angles. Every residue except chain termini has a φ (preceding-C → N → Cα → C) and a ψ (N → Cα → C → next-N). They are reported in degrees following the IUPAC sign convention. Secondary structure is essentially a statement about which (φ, ψ) basin each residue occupies.

  · Eight-state secondary structure (DSSP): H is the canonical α-helix, G the tighter 3₁₀-helix, I the wider π-helix; E/B are β-structure, T and S are turns and bends, and '-' is everything else. DSSP derives these from the pattern of main-chain N–H···O=C hydrogen bonds, not from the sequence.

  · SS3 is a coarse helix/strand/coil call (letters a/b/c) made by the P-SEA algorithm from inter-Cα distances and dihedrals. It is less detailed than DSSP but needs only Cα positions.

Summarize the fold with a handful of shape descriptors and a per-residue structural alphabet.

  · Radius of gyration (Rg) is the root-mean-square distance of Cα atoms from their centroid — a single number for overall size and compactness. A globular domain of N residues has Rg ≈ 2.2·N^0.38 Å; an extended or disordered chain has a much larger Rg. The Cα contact count is the number of residue pairs whose Cα atoms are within 8 Å and are more than four positions apart in sequence — a standard proxy for tertiary packing density. The bounding box is the smallest axis-aligned box enclosing all Cα atoms.

  · 3Di is Foldseek's structural alphabet. Each residue is assigned one of twenty discrete states based on how its Cα sits relative to its spatial (not sequential) neighbors. Aligning 3Di strings finds structural homologs roughly as well as full 3D superposition, but orders of magnitude faster.

  · Solvent-accessible surface area (SASA) is the area in Å² traced out by the centre of a 1.4 Å probe sphere (a water molecule) rolled over the protein's van der Waals surface (Shrake–Rupley / Lee–Richards construction). Buried residues have near-zero SASA; fully exposed residues can exceed 200 Å². The total SASA scales roughly with the number of surface residues.

Ask how reliable the model is.

  · For AlphaFold models, the B-factor field carries pLDDT — the model's own estimate of local accuracy on a 0–100 scale. Regions with pLDDT<50 should be treated as essentially unmodeled; they often correspond to intrinsically disordered segments.

  · For experimental (PDB) structures, the B-factor (temperature factor) quantifies the positional spread of each atom in the crystal — a combination of thermal vibration and static disorder — in units of Å². High B-factors mark flexible loops or poorly resolved regions; low B-factors mark the rigid, well-ordered core.

  · Predicted Aligned Error (PAE) is an AlphaFold confidence matrix: entry (i, j) is the expected error in the position of residue j, in ångströms, when the prediction is superimposed on the true structure at residue i. Low PAE within a block of residues means that block is internally rigid and well-predicted; high PAE between two blocks means their relative placement is uncertain even if each block individually is confident.

Place it in context: what it resembles, what it is annotated as, and how it looks.

  · Structural nearest neighbors (via Foldseek easy-search vs the PDB). Reported per hit: target PDB id, E-value, and alignment TM-score. A TM-score above ~0.5 is the conventional threshold for 'same fold'.

  · Functional annotations link the protein to curated databases. InterPro entries identify conserved domains and families by matching the sequence against member-database signatures (Pfam, PROSITE, CDD, …). Gene Ontology (GO) terms describe molecular function, biological process, and cellular component in a controlled vocabulary. CATH places the structure in a hierarchical fold classification (Class/Architecture/Topology/Homologous-superfamily). The organism is the source species.

  · The contact map is a binary N×N matrix image: pixel (i, j) is dark where Cα_i and Cα_j are within 8 Å and |i−j|>4. Because the |i−j|>4 filter removes local helical contacts, off-diagonal stripes parallel to the main diagonal indicate parallel β-sheets; stripes perpendicular to it indicate antiparallel β-sheets. The Ramachandran plot scatters every residue's (φ, ψ) pair against the sterically allowed regions. The PAE heatmap renders the predicted-aligned-error matrix.

  · Six rendered views show the 3D structure from the faces of a cube — i.e. along ±x, ±y, ±z. Rendering representation is drawn randomly per protein from cartoon (secondary-structure ribbons), sticks (backbone bonds), or molecular surface; coloring is either N→C rainbow (blue at the N-terminus through red at the C-terminus) or one color per chain.